Protein AF-A0A9D7XA52-F1 (afdb_monomer_lite)

Structure (mmCIF, N/CA/C/O backbone):
data_AF-A0A9D7XA52-F1
#
_entry.id   AF-A0A9D7XA52-F1
#
loop_
_atom_site.group_PDB
_atom_site.id
_atom_site.type_symbol
_atom_site.label_atom_id
_atom_site.label_alt_id
_atom_site.label_comp_id
_atom_site.label_asym_id
_atom_site.label_entity_id
_atom_site.label_seq_id
_atom_site.pdbx_PDB_ins_code
_atom_site.Cartn_x
_atom_site.Cartn_y
_atom_site.Cartn_z
_atom_site.occupancy
_atom_site.B_iso_or_equiv
_atom_site.auth_seq_id
_atom_site.auth_comp_id
_atom_site.auth_asym_id
_atom_site.auth_atom_id
_atom_site.pdbx_PDB_model_num
ATOM 1 N N . MET A 1 1 ? 15.671 40.591 -1.779 1.00 26.11 1 MET A N 1
ATOM 2 C CA . MET A 1 1 ? 15.154 41.211 -3.025 1.00 26.11 1 MET A CA 1
ATOM 3 C C . MET A 1 1 ? 13.931 40.435 -3.509 1.00 26.11 1 MET A C 1
ATOM 5 O O . MET A 1 1 ? 14.101 39.263 -3.832 1.00 26.11 1 MET A O 1
ATOM 9 N N . PRO A 1 2 ? 12.725 41.029 -3.559 1.00 27.45 2 PRO A N 1
ATOM 10 C CA . PRO A 1 2 ? 11.525 40.347 -4.055 1.00 27.45 2 PRO A CA 1
ATOM 11 C C . PRO A 1 2 ? 11.566 40.159 -5.582 1.00 27.45 2 PRO A C 1
ATOM 13 O O . PRO A 1 2 ? 12.043 41.037 -6.304 1.00 27.45 2 PRO A O 1
ATOM 16 N N . LYS A 1 3 ? 11.061 39.024 -6.086 1.00 32.44 3 LYS A N 1
ATOM 17 C CA . LYS A 1 3 ? 10.898 38.781 -7.534 1.00 32.44 3 LYS A CA 1
ATOM 18 C C . LYS A 1 3 ? 9.648 39.505 -8.082 1.00 32.44 3 LYS A C 1
ATOM 20 O O . LYS A 1 3 ? 8.757 39.823 -7.300 1.00 32.44 3 LYS A O 1
ATOM 25 N N . PRO A 1 4 ? 9.582 39.802 -9.397 1.00 31.39 4 PRO A N 1
ATOM 26 C CA . PRO A 1 4 ? 8.579 40.712 -9.958 1.00 31.39 4 PRO A CA 1
ATOM 27 C C . PRO A 1 4 ? 7.153 40.154 -9.864 1.00 31.39 4 PRO A C 1
ATOM 29 O O . PRO A 1 4 ? 6.953 38.961 -10.090 1.00 31.39 4 PRO A O 1
ATOM 32 N N . ASP A 1 5 ? 6.180 41.034 -9.610 1.00 49.44 5 ASP A N 1
ATOM 33 C CA . ASP A 1 5 ? 4.750 40.702 -9.522 1.00 49.44 5 ASP A CA 1
ATOM 34 C C . ASP A 1 5 ? 4.252 39.929 -10.760 1.00 49.44 5 ASP A C 1
ATOM 36 O O . ASP A 1 5 ? 4.772 40.100 -11.867 1.00 49.44 5 ASP A O 1
ATOM 40 N N . ARG A 1 6 ? 3.238 39.076 -10.594 1.00 44.25 6 ARG A N 1
ATOM 41 C CA . ARG A 1 6 ? 2.605 38.331 -11.686 1.00 44.25 6 ARG A CA 1
ATOM 42 C C . ARG A 1 6 ? 1.789 39.236 -12.600 1.00 44.25 6 ARG A C 1
ATOM 44 O O . ARG A 1 6 ? 1.871 39.014 -13.805 1.00 44.25 6 ARG A O 1
ATOM 51 N N . SER A 1 7 ? 1.100 40.264 -12.085 1.00 58.50 7 SER A N 1
ATOM 52 C CA . SER A 1 7 ? 0.461 41.266 -12.957 1.00 58.50 7 SER A CA 1
ATOM 53 C C . SER A 1 7 ? 1.533 41.989 -13.764 1.00 58.50 7 SER A C 1
ATOM 55 O O . SER A 1 7 ? 1.499 41.967 -14.985 1.00 58.50 7 SER A O 1
ATOM 57 N N . LEU A 1 8 ? 2.598 42.468 -13.117 1.00 62.97 8 LEU A N 1
ATOM 58 C CA . LEU A 1 8 ? 3.740 43.086 -13.789 1.00 62.97 8 LEU A CA 1
ATOM 59 C C . LEU A 1 8 ? 4.457 42.144 -14.771 1.00 62.97 8 LEU A C 1
ATOM 61 O O . LEU A 1 8 ? 4.985 42.599 -15.782 1.00 62.97 8 LEU A O 1
ATOM 65 N N . THR A 1 9 ? 4.503 40.840 -14.505 1.00 72.19 9 THR A N 1
ATOM 66 C CA . THR A 1 9 ? 5.118 39.837 -15.389 1.00 72.19 9 THR A CA 1
ATOM 67 C C . THR A 1 9 ? 4.232 39.526 -16.590 1.00 72.19 9 THR A C 1
ATOM 69 O O . THR A 1 9 ? 4.753 39.398 -17.697 1.00 72.19 9 THR A O 1
ATOM 72 N N . GLU A 1 10 ? 2.913 39.479 -16.410 1.00 78.50 10 GLU A N 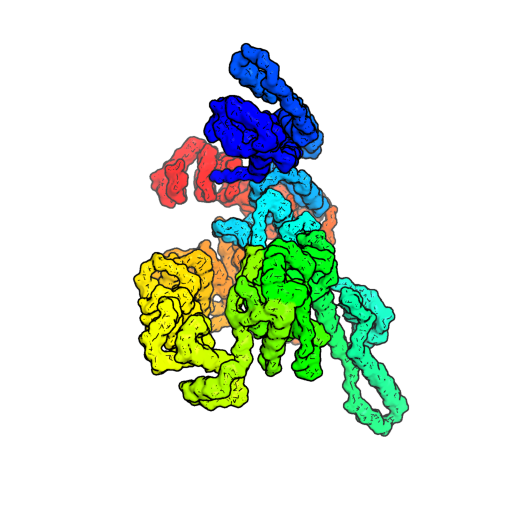1
ATOM 73 C CA . GLU A 1 10 ? 1.957 39.320 -17.503 1.00 78.50 10 GLU A CA 1
ATOM 74 C C . GLU A 1 10 ? 1.840 40.618 -18.318 1.00 78.50 10 GLU A C 1
ATOM 76 O O . GLU A 1 10 ? 1.944 40.564 -19.535 1.00 78.50 10 GLU A O 1
ATOM 81 N N . LEU A 1 11 ? 1.812 41.799 -17.693 1.00 74.50 11 LEU A N 1
ATOM 82 C CA . LEU A 1 11 ? 1.965 43.101 -18.353 1.00 74.50 11 LEU A CA 1
ATOM 83 C C . LEU A 1 11 ? 3.280 43.158 -19.137 1.00 74.50 11 LEU A C 1
ATOM 85 O O . LEU A 1 11 ? 3.259 43.452 -20.325 1.00 74.50 11 LEU A O 1
ATOM 89 N N . LYS A 1 12 ? 4.426 42.786 -18.545 1.00 80.56 12 LYS A N 1
ATOM 90 C CA . LYS A 1 12 ? 5.706 42.652 -19.272 1.00 80.56 12 LYS A CA 1
ATOM 91 C C . LYS A 1 12 ? 5.601 41.674 -20.440 1.00 80.56 12 LYS A C 1
ATOM 93 O O . LYS A 1 12 ? 6.241 41.908 -21.458 1.00 80.56 12 LYS A O 1
ATOM 98 N N . ARG A 1 13 ? 4.858 40.573 -20.312 1.00 85.38 13 ARG A N 1
ATOM 99 C CA . ARG A 1 13 ? 4.687 39.559 -21.363 1.00 85.38 13 ARG A CA 1
ATOM 100 C C . ARG A 1 13 ? 3.809 40.079 -22.500 1.00 85.38 13 ARG A C 1
ATOM 102 O O . ARG A 1 13 ? 4.235 40.003 -23.645 1.00 85.38 13 ARG A O 1
ATOM 109 N N . GLN A 1 14 ? 2.651 40.654 -22.199 1.00 90.12 14 GLN A N 1
ATOM 110 C CA . GLN A 1 14 ? 1.733 41.229 -23.181 1.00 90.12 14 GLN A CA 1
ATOM 111 C C . GLN A 1 14 ? 2.342 42.477 -23.843 1.00 90.12 14 GLN A C 1
ATOM 113 O O . GLN A 1 14 ? 2.299 42.611 -25.062 1.00 90.12 14 GLN A O 1
ATOM 118 N N . VAL A 1 15 ? 3.046 43.326 -23.084 1.00 87.88 15 VAL A N 1
ATOM 119 C CA . VAL A 1 15 ? 3.852 44.427 -23.636 1.00 87.88 15 VAL A CA 1
ATOM 120 C C . VAL A 1 15 ? 4.977 43.884 -24.512 1.00 87.88 15 VAL A C 1
ATOM 122 O O . VAL A 1 15 ? 5.140 44.385 -25.613 1.00 87.88 15 VAL A O 1
ATOM 125 N N . ARG A 1 16 ? 5.714 42.833 -24.120 1.00 84.62 16 ARG A N 1
ATOM 126 C CA . ARG A 1 16 ? 6.704 42.187 -25.011 1.00 84.62 16 ARG A CA 1
ATOM 127 C C . ARG A 1 16 ? 6.071 41.627 -26.287 1.00 84.62 16 ARG A C 1
ATOM 129 O O . ARG A 1 16 ? 6.704 41.714 -27.330 1.00 84.62 16 ARG A O 1
ATOM 136 N N . LEU A 1 17 ? 4.852 41.086 -26.224 1.00 82.56 17 LEU A N 1
ATOM 137 C CA . LEU A 1 17 ? 4.119 40.605 -27.401 1.00 82.56 17 LEU A CA 1
ATOM 138 C C . LEU A 1 17 ? 3.721 41.752 -28.348 1.00 82.56 17 LEU A C 1
ATOM 140 O O . LEU A 1 17 ? 3.730 41.547 -29.558 1.00 82.56 17 LEU A O 1
ATOM 144 N N . LEU A 1 18 ? 3.453 42.960 -27.836 1.00 88.44 18 LEU A N 1
ATOM 145 C CA . LEU A 1 18 ? 3.245 44.154 -28.671 1.00 88.44 18 LEU A CA 1
ATOM 146 C C . LEU A 1 18 ? 4.554 44.782 -29.164 1.00 88.44 18 LEU A C 1
ATOM 148 O O . LEU A 1 18 ? 4.675 45.062 -30.350 1.00 88.44 18 LEU A O 1
ATOM 152 N N . LEU A 1 19 ? 5.567 44.920 -28.303 1.00 83.94 19 LEU A N 1
ATOM 153 C CA . LEU A 1 19 ? 6.908 45.392 -28.682 1.00 83.94 19 LEU A CA 1
ATOM 154 C C . LEU A 1 19 ? 7.590 44.443 -29.687 1.00 83.94 19 LEU A C 1
ATOM 156 O O . LEU A 1 19 ? 8.478 44.858 -30.424 1.00 83.94 19 LEU A O 1
ATOM 160 N N . ALA A 1 20 ? 7.162 43.181 -29.786 1.00 80.00 20 ALA A N 1
ATOM 161 C CA . ALA A 1 20 ? 7.585 42.287 -30.862 1.00 80.00 20 ALA A CA 1
ATOM 162 C C . ALA A 1 20 ? 7.122 42.769 -32.257 1.00 80.00 20 ALA A C 1
ATOM 164 O O . ALA A 1 20 ? 7.746 42.411 -33.256 1.00 80.00 20 ALA A O 1
ATOM 165 N N . LEU A 1 21 ? 6.085 43.608 -32.344 1.00 82.19 21 LEU A N 1
ATOM 166 C CA . LEU A 1 21 ? 5.638 44.260 -33.580 1.00 82.19 21 LEU A CA 1
ATOM 167 C C . LEU A 1 21 ? 6.298 45.631 -33.819 1.00 82.19 21 LEU A C 1
ATOM 169 O O . LEU A 1 21 ? 6.070 46.249 -34.867 1.00 82.19 21 LEU A O 1
ATOM 173 N N . ASP A 1 22 ? 7.136 46.103 -32.892 1.00 76.25 22 ASP A N 1
ATOM 174 C CA . ASP A 1 22 ? 7.973 47.282 -33.099 1.00 76.25 22 ASP A CA 1
ATOM 175 C C . ASP A 1 22 ? 9.203 46.891 -33.931 1.00 76.25 22 ASP A C 1
ATOM 177 O O . ASP A 1 22 ? 9.988 46.002 -33.595 1.00 76.25 22 ASP A O 1
ATOM 181 N N . GLY A 1 23 ? 9.332 47.543 -35.083 1.00 75.25 23 GLY A N 1
ATOM 182 C CA . GLY A 1 23 ? 10.270 47.202 -36.147 1.00 75.25 23 GLY A CA 1
ATOM 183 C C . GLY A 1 23 ? 9.834 47.841 -37.464 1.00 75.25 23 GLY A C 1
ATOM 184 O O . GLY A 1 23 ? 8.711 48.343 -37.579 1.00 75.25 23 GLY A O 1
ATOM 185 N N . ARG A 1 24 ? 10.712 47.834 -38.469 1.00 78.06 24 ARG A N 1
ATOM 186 C CA . ARG A 1 24 ? 10.325 48.211 -39.833 1.00 78.06 24 ARG A CA 1
ATOM 187 C C . ARG A 1 24 ? 9.655 47.017 -40.499 1.00 78.06 24 ARG A C 1
ATOM 189 O O . ARG A 1 24 ? 10.110 45.885 -40.359 1.00 78.06 24 ARG A O 1
ATOM 196 N N . VAL A 1 25 ? 8.553 47.276 -41.186 1.00 80.19 25 VAL A N 1
ATOM 197 C CA . VAL A 1 25 ? 7.706 46.251 -41.794 1.00 80.19 25 VAL A CA 1
ATOM 198 C C . VAL A 1 25 ? 8.003 46.232 -43.284 1.00 80.19 25 VAL A C 1
ATOM 200 O O . VAL A 1 25 ? 7.754 47.217 -43.973 1.00 80.19 25 VAL A O 1
ATOM 203 N N . LEU A 1 26 ? 8.553 45.124 -43.772 1.00 77.50 26 LEU A N 1
ATOM 204 C CA . LEU A 1 26 ? 8.819 44.906 -45.188 1.00 77.50 26 LEU A CA 1
ATOM 205 C C . LEU A 1 26 ? 7.741 43.978 -45.755 1.00 77.50 26 LEU A C 1
ATOM 207 O O . LEU A 1 26 ? 7.613 42.829 -45.332 1.00 77.50 26 LEU A O 1
ATOM 211 N N . ARG A 1 27 ? 6.955 44.477 -46.712 1.00 76.25 27 ARG A N 1
ATOM 212 C CA . ARG A 1 27 ? 5.977 43.685 -47.470 1.00 76.25 27 ARG A CA 1
ATOM 213 C C . ARG A 1 27 ? 6.687 43.159 -48.720 1.00 76.25 27 ARG A C 1
ATOM 215 O O . ARG A 1 27 ? 6.966 43.931 -49.629 1.00 76.25 27 ARG A O 1
ATOM 222 N N . LEU A 1 28 ? 7.036 41.874 -48.718 1.00 80.25 28 LEU A N 1
ATOM 223 C CA . LEU A 1 28 ? 7.679 41.175 -49.837 1.00 80.25 28 LEU A CA 1
ATOM 224 C C . LEU A 1 28 ? 6.620 40.346 -50.583 1.00 80.25 28 LEU A C 1
ATOM 226 O O . LEU A 1 28 ? 5.570 40.039 -50.012 1.00 80.25 28 LEU A O 1
ATOM 230 N N . ALA A 1 29 ? 6.894 39.918 -51.819 1.00 68.88 29 ALA A N 1
ATOM 231 C CA . ALA A 1 29 ? 5.959 39.065 -52.568 1.00 68.88 29 ALA A CA 1
ATOM 232 C C . ALA A 1 29 ? 5.623 37.753 -51.821 1.00 68.88 29 ALA A C 1
ATOM 234 O O . ALA A 1 29 ? 4.472 37.325 -51.802 1.00 68.88 29 ALA A O 1
ATOM 235 N N . GLY A 1 30 ? 6.606 37.171 -51.123 1.00 71.44 30 GLY A N 1
ATOM 236 C CA . GLY A 1 30 ? 6.439 35.979 -50.280 1.00 71.44 30 GLY A CA 1
ATOM 237 C C . GLY A 1 30 ? 5.877 36.216 -48.866 1.00 71.44 30 GLY A C 1
ATOM 238 O O . GLY A 1 30 ? 5.930 35.298 -48.050 1.00 71.44 30 GLY A O 1
ATOM 239 N N . GLY A 1 31 ? 5.396 37.421 -48.530 1.00 81.81 31 GLY A N 1
ATOM 240 C CA . GLY A 1 31 ? 4.757 37.725 -47.240 1.00 81.81 31 GLY A CA 1
ATOM 241 C C . GLY A 1 31 ? 5.306 38.958 -46.511 1.00 81.81 31 GLY A C 1
ATOM 242 O O . GLY A 1 31 ? 6.202 39.655 -46.988 1.00 81.81 31 GLY A O 1
ATOM 243 N N . ILE A 1 32 ? 4.755 39.239 -45.325 1.00 86.25 32 ILE A N 1
ATOM 244 C CA . ILE A 1 32 ? 5.145 40.389 -44.493 1.00 86.25 32 ILE A CA 1
ATOM 245 C C . ILE A 1 32 ? 6.229 39.978 -43.493 1.00 86.25 32 ILE A C 1
ATOM 247 O O . ILE A 1 32 ? 6.090 38.983 -42.785 1.00 86.25 32 ILE A O 1
ATOM 251 N N . TRP A 1 33 ? 7.286 40.781 -43.394 1.00 86.88 33 TRP A N 1
ATOM 252 C CA . TRP A 1 33 ? 8.421 40.567 -42.500 1.00 86.88 33 TRP A CA 1
ATOM 253 C C . TRP A 1 33 ? 8.610 41.755 -41.558 1.00 86.88 33 TRP A C 1
ATOM 255 O O . TRP A 1 33 ? 8.544 42.912 -41.972 1.00 86.88 33 TRP A O 1
ATOM 265 N N . LEU A 1 34 ? 8.885 41.466 -40.289 1.00 85.19 34 LEU A N 1
ATOM 266 C CA . LEU A 1 34 ? 9.347 42.442 -39.307 1.00 85.19 34 LEU A CA 1
ATOM 267 C C . LEU A 1 34 ? 10.873 42.422 -39.254 1.00 85.19 34 LEU A C 1
ATOM 269 O O . LEU A 1 34 ? 11.476 41.367 -39.050 1.00 85.19 34 LEU A O 1
ATOM 273 N N . VAL A 1 35 ? 11.483 43.596 -39.405 1.00 80.44 35 VAL A N 1
ATOM 274 C CA . VAL A 1 35 ? 12.926 43.815 -39.287 1.00 80.44 35 VAL A CA 1
ATOM 275 C C . VAL A 1 35 ? 13.198 44.725 -38.093 1.00 80.44 35 VAL A C 1
ATOM 277 O O . VAL A 1 35 ? 12.825 45.903 -38.094 1.00 80.44 35 VAL A O 1
ATOM 280 N N . ARG A 1 36 ? 13.868 44.192 -37.067 1.00 79.94 36 ARG A N 1
ATOM 281 C CA . ARG A 1 36 ? 14.336 44.959 -35.901 1.00 79.94 36 ARG A CA 1
ATOM 282 C C . ARG A 1 36 ? 15.839 45.220 -36.001 1.00 79.94 36 ARG A C 1
ATOM 284 O O . ARG A 1 36 ? 16.589 44.345 -36.426 1.00 79.94 36 ARG A O 1
ATOM 291 N N . ALA A 1 37 ? 16.252 46.421 -35.591 1.00 59.56 37 ALA A N 1
ATOM 292 C CA . ALA A 1 37 ? 17.647 46.873 -35.472 1.00 59.56 37 ALA A CA 1
ATOM 293 C C . ALA A 1 37 ? 18.539 46.784 -36.735 1.00 59.56 37 ALA A C 1
ATOM 295 O O . ALA A 1 37 ? 19.739 46.985 -36.635 1.00 59.56 37 ALA A O 1
ATOM 296 N N . GLY A 1 38 ? 17.984 46.551 -37.928 1.00 59.19 38 GLY A N 1
ATOM 297 C CA . GLY A 1 38 ? 18.766 46.508 -39.167 1.00 59.19 38 GLY A CA 1
ATOM 298 C C . GLY A 1 38 ? 18.869 47.857 -39.879 1.00 59.19 38 GLY A C 1
ATOM 299 O O . GLY A 1 38 ? 17.847 48.499 -40.137 1.00 59.19 38 GLY A O 1
ATOM 300 N N . ARG A 1 39 ? 20.080 48.245 -40.296 1.00 68.00 39 ARG A N 1
ATOM 301 C CA . ARG A 1 39 ? 20.244 49.089 -41.495 1.00 68.00 39 ARG A CA 1
ATOM 302 C C . ARG A 1 39 ? 20.346 48.177 -42.717 1.00 68.00 39 ARG A C 1
ATOM 304 O O . ARG A 1 39 ? 20.724 47.014 -42.596 1.00 68.00 39 ARG A O 1
ATOM 311 N N . VAL A 1 40 ? 20.009 48.694 -43.893 1.00 67.62 40 VAL A N 1
ATOM 312 C CA . VAL A 1 40 ? 20.220 47.960 -45.144 1.00 67.62 40 VAL A CA 1
ATOM 313 C C . VAL A 1 40 ? 21.714 47.990 -45.460 1.00 67.62 40 VAL A C 1
ATOM 315 O O . VAL A 1 40 ? 22.269 49.068 -45.663 1.00 67.62 40 VAL A O 1
ATOM 318 N N . ALA A 1 41 ? 22.361 46.825 -45.419 1.00 74.56 41 ALA A N 1
ATOM 319 C CA . ALA A 1 41 ? 23.795 46.681 -45.675 1.00 74.56 41 ALA A CA 1
ATOM 320 C C . ALA A 1 41 ? 24.074 46.464 -47.168 1.00 74.56 41 ALA A C 1
ATOM 322 O O . ALA A 1 41 ? 25.057 46.984 -47.687 1.00 74.56 41 ALA A O 1
ATOM 323 N N . ASP A 1 42 ? 23.168 45.765 -47.857 1.00 76.19 42 ASP A N 1
ATOM 324 C CA . ASP A 1 42 ? 23.172 45.605 -49.308 1.00 76.19 42 ASP A CA 1
ATOM 325 C C . ASP A 1 42 ? 21.780 45.950 -49.875 1.00 76.19 42 ASP A C 1
ATOM 327 O O . ASP A 1 42 ? 20.881 45.100 -49.905 1.00 76.19 42 ASP A O 1
ATOM 331 N N . PRO A 1 43 ? 21.562 47.207 -50.308 1.00 67.94 43 PRO A N 1
ATOM 332 C CA . PRO A 1 43 ? 20.283 47.627 -50.867 1.00 67.94 43 PRO A CA 1
ATOM 333 C C . PRO A 1 43 ? 20.006 47.034 -52.251 1.00 67.94 43 PRO A C 1
ATOM 335 O O . PRO A 1 43 ? 18.842 46.954 -52.633 1.00 67.94 43 PRO A O 1
ATOM 338 N N . ILE A 1 44 ? 21.029 46.589 -52.987 1.00 70.88 44 ILE A N 1
ATOM 339 C CA . ILE A 1 44 ? 20.860 46.016 -54.328 1.00 70.88 44 ILE A CA 1
ATOM 340 C C . ILE A 1 44 ? 20.332 44.585 -54.201 1.00 70.88 44 ILE A C 1
ATOM 342 O O . ILE A 1 44 ? 19.311 44.246 -54.804 1.00 70.88 44 ILE A O 1
ATOM 346 N N . THR A 1 45 ? 20.950 43.766 -53.347 1.00 73.75 45 THR A N 1
ATOM 347 C CA . THR A 1 45 ? 20.457 42.406 -53.086 1.00 73.75 45 THR A CA 1
ATOM 348 C C . THR A 1 45 ? 19.119 42.436 -52.336 1.00 73.75 45 THR A C 1
ATOM 350 O O . THR A 1 45 ? 18.244 41.620 -52.630 1.00 73.75 45 THR A O 1
ATOM 353 N N . LEU A 1 46 ? 18.871 43.427 -51.464 1.00 76.88 46 LEU A N 1
ATOM 354 C CA . LEU A 1 46 ? 17.543 43.609 -50.862 1.00 76.88 46 LEU A CA 1
ATOM 355 C C . LEU A 1 46 ? 16.463 43.917 -51.916 1.00 76.88 46 LEU A C 1
ATOM 357 O O . LEU A 1 46 ? 15.384 43.331 -51.853 1.00 76.88 46 LEU A O 1
ATOM 361 N N . GLN A 1 47 ? 16.747 44.776 -52.902 1.00 75.06 47 GLN A N 1
ATOM 362 C CA . GLN A 1 47 ? 15.827 45.080 -54.009 1.00 75.06 47 GLN A CA 1
ATOM 363 C C . GLN A 1 47 ? 15.478 43.817 -54.822 1.00 75.06 47 GLN A C 1
ATOM 365 O O . GLN A 1 47 ? 14.310 43.586 -55.149 1.00 75.06 47 GLN A O 1
ATOM 370 N N . ALA A 1 48 ? 16.472 42.965 -55.096 1.00 73.06 48 ALA A N 1
ATOM 371 C CA . ALA A 1 48 ? 16.271 41.684 -55.775 1.00 73.06 48 ALA A CA 1
ATOM 372 C C . ALA A 1 48 ? 15.438 40.694 -54.934 1.00 73.06 48 ALA A C 1
ATOM 374 O O . ALA A 1 48 ? 14.580 39.995 -55.468 1.00 73.06 48 ALA A O 1
ATOM 375 N N . LEU A 1 49 ? 15.621 40.660 -53.609 1.00 73.25 49 LEU A N 1
ATOM 376 C CA . LEU A 1 49 ? 14.796 39.828 -52.726 1.00 73.25 49 LEU A CA 1
ATOM 377 C C . LEU A 1 49 ? 13.359 40.343 -52.578 1.00 73.25 49 LEU A C 1
ATOM 379 O O . LEU A 1 49 ? 12.448 39.530 -52.471 1.00 73.25 49 LEU A O 1
ATOM 383 N N . ILE A 1 50 ? 13.121 41.658 -52.606 1.00 70.12 50 ILE A N 1
ATOM 384 C CA . ILE A 1 50 ? 11.762 42.229 -52.537 1.00 70.12 50 ILE A CA 1
ATOM 385 C C . ILE A 1 50 ? 10.877 41.730 -53.691 1.00 70.12 50 ILE A C 1
ATOM 387 O O . ILE A 1 50 ? 9.684 41.493 -53.490 1.00 70.12 50 ILE A O 1
ATOM 391 N N . THR A 1 51 ? 11.469 41.519 -54.868 1.00 68.44 51 THR A N 1
ATOM 392 C CA . THR A 1 51 ? 10.781 41.025 -56.073 1.00 68.44 51 THR A CA 1
ATOM 393 C C . THR A 1 51 ? 10.730 39.495 -56.187 1.00 68.44 51 THR A C 1
ATOM 395 O O . THR A 1 51 ? 10.010 38.976 -57.039 1.00 68.44 51 THR A O 1
ATOM 398 N N . ALA A 1 52 ? 11.427 38.749 -55.323 1.00 68.56 52 ALA A N 1
ATOM 399 C CA . ALA A 1 52 ? 11.434 37.289 -55.364 1.00 68.56 52 ALA A CA 1
ATOM 400 C C . ALA A 1 52 ? 10.138 36.689 -54.765 1.00 68.56 52 ALA A C 1
ATOM 402 O O . ALA A 1 52 ? 9.736 37.072 -53.661 1.00 68.56 52 ALA A O 1
ATOM 403 N N . PRO A 1 53 ? 9.498 35.696 -55.423 1.00 67.94 53 PRO A N 1
ATOM 404 C CA . PRO A 1 53 ? 8.217 35.131 -54.975 1.00 67.94 53 PRO A CA 1
ATOM 405 C C . PRO A 1 53 ? 8.314 34.391 -53.631 1.00 67.94 53 PRO A C 1
ATOM 407 O O . PRO A 1 53 ? 7.331 34.295 -52.901 1.00 67.94 53 PRO A O 1
ATOM 410 N N . THR A 1 54 ? 9.502 33.900 -53.273 1.00 69.88 54 THR A N 1
ATOM 411 C CA . THR A 1 54 ? 9.792 33.272 -51.979 1.00 69.88 54 THR A CA 1
ATOM 412 C C . THR A 1 54 ? 11.145 33.745 -51.467 1.00 69.88 54 THR A C 1
ATOM 414 O O . THR A 1 54 ? 12.159 33.554 -52.138 1.00 69.88 54 THR A O 1
ATOM 417 N N . VAL A 1 55 ? 11.181 34.316 -50.261 1.00 76.06 55 VAL A N 1
ATOM 418 C CA . VAL A 1 55 ? 12.407 34.839 -49.640 1.00 76.06 55 VAL A CA 1
ATOM 419 C C . VAL A 1 55 ? 12.759 34.009 -48.412 1.00 76.06 55 VAL A C 1
ATOM 421 O O . VAL A 1 55 ? 12.026 33.990 -47.424 1.00 76.06 55 VAL A O 1
ATOM 424 N N . ALA A 1 56 ? 13.907 33.334 -48.453 1.00 77.31 56 ALA A N 1
ATOM 425 C CA . ALA A 1 56 ? 14.437 32.628 -47.294 1.00 77.31 56 ALA A CA 1
ATOM 426 C C . ALA A 1 56 ? 14.952 33.624 -46.239 1.00 77.31 56 ALA A C 1
ATOM 428 O O . ALA A 1 56 ? 15.672 34.570 -46.565 1.00 77.31 56 ALA A O 1
ATOM 429 N N . ARG A 1 57 ? 14.660 33.364 -44.955 1.00 81.31 57 ARG A N 1
ATOM 430 C CA . ARG A 1 57 ? 15.061 34.210 -43.808 1.00 81.31 57 ARG A CA 1
ATOM 431 C C . ARG A 1 57 ? 16.547 34.592 -43.826 1.00 81.31 57 ARG A C 1
ATOM 433 O O . ARG A 1 57 ? 16.893 35.727 -43.511 1.00 81.31 57 ARG A O 1
ATOM 440 N N . ASN A 1 58 ? 17.412 33.653 -44.211 1.00 81.12 58 ASN A N 1
ATOM 441 C CA . ASN A 1 58 ? 18.862 33.853 -44.241 1.00 81.12 58 ASN A CA 1
ATOM 442 C C . ASN A 1 58 ? 19.304 34.796 -45.371 1.00 81.12 58 ASN A C 1
ATOM 444 O O . ASN A 1 58 ? 20.218 35.586 -45.161 1.00 81.12 58 ASN A O 1
ATOM 448 N N . ALA A 1 59 ? 18.631 34.767 -46.527 1.00 82.88 59 ALA A N 1
ATOM 449 C CA . ALA A 1 59 ? 18.910 35.686 -47.630 1.00 82.88 59 ALA A CA 1
ATOM 450 C C . ALA A 1 59 ? 18.512 37.123 -47.256 1.00 82.88 59 ALA A C 1
ATOM 452 O O . ALA A 1 59 ? 19.306 38.047 -47.420 1.00 82.88 59 ALA A O 1
ATOM 453 N N . LEU A 1 60 ? 17.329 37.300 -46.651 1.00 82.38 60 LEU A N 1
ATOM 454 C CA . LEU A 1 60 ? 16.889 38.607 -46.153 1.00 82.38 60 LEU A CA 1
ATOM 455 C C . LEU A 1 60 ? 17.847 39.154 -45.084 1.00 82.38 60 LEU A C 1
ATOM 457 O O . LEU A 1 60 ? 18.214 40.326 -45.133 1.00 82.38 60 LEU A O 1
ATOM 461 N N . LYS A 1 61 ? 18.305 38.300 -44.156 1.00 82.69 61 LYS A N 1
ATOM 462 C CA . LYS A 1 61 ? 19.276 38.693 -43.126 1.00 82.69 61 LYS A CA 1
ATOM 463 C C . LYS A 1 61 ? 20.635 39.092 -43.719 1.00 82.69 61 LYS A C 1
ATOM 465 O O . LYS A 1 61 ? 21.244 40.023 -43.208 1.00 82.69 61 LYS A O 1
ATOM 470 N N . ALA A 1 62 ? 21.091 38.443 -44.792 1.00 85.12 62 ALA A N 1
ATOM 471 C CA . ALA A 1 62 ? 22.359 38.774 -45.451 1.00 85.12 62 ALA A CA 1
ATOM 472 C C . ALA A 1 62 ? 22.374 40.169 -46.111 1.00 85.12 62 ALA A C 1
ATOM 474 O O . ALA A 1 62 ? 23.443 40.746 -46.278 1.00 85.12 62 ALA A O 1
ATOM 475 N N . CYS A 1 63 ? 21.208 40.733 -46.445 1.00 81.25 63 CYS A N 1
ATOM 476 C CA . CYS A 1 63 ? 21.093 42.066 -47.059 1.00 81.25 63 CYS A CA 1
ATOM 477 C C . CYS A 1 63 ? 21.027 43.216 -46.035 1.00 81.25 63 CYS A C 1
ATOM 479 O O . CYS A 1 63 ? 20.950 44.396 -46.388 1.00 81.25 63 CYS A O 1
ATOM 481 N N . LEU A 1 64 ? 21.014 42.880 -44.748 1.00 85.25 64 LEU A N 1
ATOM 482 C CA . LEU A 1 64 ? 20.868 43.802 -43.630 1.00 85.25 64 LEU A CA 1
ATOM 483 C C . LEU A 1 64 ? 22.129 43.750 -42.761 1.00 85.25 64 LEU A C 1
ATOM 485 O O . LEU A 1 64 ? 22.970 42.865 -42.915 1.00 85.25 64 LEU A O 1
ATOM 489 N N . THR A 1 65 ? 22.291 44.706 -41.848 1.00 75.19 65 THR A N 1
ATOM 490 C CA . THR A 1 65 ? 23.424 44.680 -40.914 1.00 75.19 65 THR A CA 1
ATOM 491 C C . THR A 1 65 ? 23.413 43.398 -40.059 1.00 75.19 65 THR A C 1
ATOM 493 O O . THR A 1 65 ? 22.339 42.850 -39.805 1.00 75.19 65 THR A O 1
ATOM 496 N N . PRO A 1 66 ? 24.573 42.868 -39.615 1.00 76.00 66 PRO A N 1
ATOM 497 C CA . PRO A 1 66 ? 24.650 41.532 -38.996 1.00 76.00 66 PRO A CA 1
ATOM 498 C C . PRO A 1 66 ? 23.798 41.335 -37.727 1.00 76.00 66 PRO A C 1
ATOM 500 O O . PRO A 1 66 ? 23.430 40.206 -37.381 1.00 76.00 66 PRO A O 1
ATOM 503 N N . ASP A 1 67 ? 23.478 42.438 -37.050 1.00 74.44 67 ASP A N 1
ATOM 504 C CA . ASP A 1 67 ? 22.611 42.557 -35.878 1.00 74.44 67 ASP A CA 1
ATOM 505 C C . ASP A 1 67 ? 21.104 42.520 -36.201 1.00 74.44 67 ASP A C 1
ATOM 507 O O . ASP A 1 67 ? 20.290 42.281 -35.306 1.00 74.44 67 ASP A O 1
ATOM 511 N N . ALA A 1 68 ? 20.719 42.688 -37.469 1.00 77.94 68 ALA A N 1
ATOM 512 C CA . ALA A 1 68 ? 19.330 42.728 -37.903 1.00 77.94 68 ALA A CA 1
ATOM 513 C C . ALA A 1 68 ? 18.583 41.418 -37.604 1.00 77.94 68 ALA A C 1
ATOM 515 O O . ALA A 1 68 ? 18.961 40.324 -38.042 1.00 77.94 68 ALA A O 1
ATOM 516 N N . GLN A 1 69 ? 17.453 41.532 -36.910 1.00 78.19 69 GLN A N 1
ATOM 517 C CA . GLN A 1 69 ? 16.555 40.410 -36.645 1.00 78.19 69 GLN A CA 1
ATOM 518 C C . GLN A 1 69 ? 15.362 40.474 -37.596 1.00 78.19 69 GLN A C 1
ATOM 520 O O . GLN A 1 69 ? 14.573 41.415 -37.542 1.00 78.19 69 GLN A O 1
ATOM 525 N N . CYS A 1 70 ? 15.238 39.463 -38.458 1.00 83.19 70 CYS A N 1
ATOM 526 C CA . CYS A 1 70 ? 14.120 39.304 -39.389 1.00 83.19 70 CYS A CA 1
ATOM 527 C C . CYS A 1 70 ? 13.190 38.190 -38.913 1.00 83.19 70 CYS A C 1
ATOM 529 O O . CYS A 1 70 ? 13.656 37.070 -38.678 1.00 83.19 70 CYS A O 1
ATOM 531 N N . GLU A 1 71 ? 11.893 38.467 -38.809 1.00 84.19 71 GLU A N 1
ATOM 532 C CA . GLU A 1 71 ? 10.865 37.501 -38.401 1.00 84.19 71 GLU A CA 1
ATOM 533 C C . GLU A 1 71 ? 9.652 37.593 -39.343 1.00 84.19 71 GLU A C 1
ATOM 535 O O . GLU A 1 71 ? 9.181 38.703 -39.605 1.00 84.19 71 GLU A O 1
ATOM 540 N N . PRO A 1 72 ? 9.138 36.469 -39.881 1.00 87.06 72 PRO A N 1
ATOM 541 C CA . PRO A 1 72 ? 7.942 36.494 -40.713 1.00 87.06 72 PRO A CA 1
ATOM 542 C C . PRO A 1 72 ? 6.715 36.777 -39.838 1.00 87.06 72 PRO A C 1
ATOM 544 O O . PRO A 1 72 ? 6.467 36.104 -38.830 1.00 87.06 72 PRO A O 1
ATOM 547 N N . LEU A 1 73 ? 5.931 37.784 -40.214 1.00 87.25 73 LEU A N 1
ATOM 548 C CA . LEU A 1 73 ? 4.695 38.126 -39.524 1.00 87.25 73 LEU A CA 1
ATOM 549 C C . LEU A 1 73 ? 3.586 37.162 -39.966 1.00 87.25 73 LEU A C 1
ATOM 551 O O . LEU A 1 73 ? 3.384 36.931 -41.155 1.00 87.25 73 LEU A O 1
ATOM 555 N N . SER A 1 74 ? 2.867 36.589 -39.001 1.00 87.50 74 SER A N 1
ATOM 556 C CA . SER A 1 74 ? 1.840 35.574 -39.242 1.00 87.50 74 SER A CA 1
ATOM 557 C C . SER A 1 74 ? 0.496 36.001 -38.654 1.00 87.50 74 SER A C 1
ATOM 559 O O . SER A 1 74 ? 0.425 36.853 -37.762 1.00 87.50 74 SER A O 1
ATOM 561 N N . ARG A 1 75 ? -0.587 35.350 -39.094 1.00 84.19 75 ARG A N 1
ATOM 562 C CA . ARG A 1 75 ? -1.921 35.530 -38.494 1.00 84.19 75 ARG A CA 1
ATOM 563 C C . ARG A 1 75 ? -1.934 35.191 -36.999 1.00 84.19 75 ARG A C 1
ATOM 565 O O . ARG A 1 75 ? -2.620 35.867 -36.243 1.00 84.19 75 ARG A O 1
ATOM 572 N N . GLN A 1 76 ? -1.132 34.218 -36.558 1.00 80.81 76 GLN A N 1
ATOM 573 C CA . GLN A 1 76 ? -1.011 33.861 -35.142 1.00 80.81 76 GLN A CA 1
ATOM 574 C C . GLN A 1 76 ? -0.304 34.959 -34.331 1.00 80.81 76 GLN A C 1
ATOM 576 O O . GLN A 1 76 ? -0.731 35.254 -33.217 1.00 80.81 76 GLN A O 1
ATOM 581 N N . HIS A 1 77 ? 0.708 35.625 -34.902 1.00 87.75 77 HIS A N 1
ATOM 582 C CA . HIS A 1 77 ? 1.358 36.781 -34.273 1.00 87.75 77 HIS A CA 1
ATOM 583 C C . HIS A 1 77 ? 0.381 37.956 -34.090 1.00 87.75 77 HIS A C 1
ATOM 585 O O . HIS A 1 77 ? 0.328 38.532 -33.004 1.00 87.75 77 HIS A O 1
ATOM 591 N N . LEU A 1 78 ? -0.452 38.278 -35.092 1.00 88.62 78 LEU A N 1
ATOM 592 C CA . LEU A 1 78 ? -1.464 39.334 -34.930 1.00 88.62 78 LEU A CA 1
ATOM 593 C C . LEU A 1 78 ? -2.654 38.922 -34.054 1.00 88.62 78 LEU A C 1
ATOM 595 O O . LEU A 1 78 ? -3.193 39.775 -33.354 1.00 88.62 78 LEU A O 1
ATOM 599 N N . ALA A 1 79 ? -3.042 37.645 -34.019 1.00 82.31 79 ALA A N 1
ATOM 600 C CA . ALA A 1 79 ? -4.048 37.154 -33.075 1.00 82.31 79 ALA A CA 1
ATOM 601 C C . ALA A 1 79 ? -3.554 37.278 -31.622 1.00 82.31 79 ALA A C 1
ATOM 603 O O . ALA A 1 79 ? -4.266 37.815 -30.774 1.00 82.31 79 ALA A O 1
ATOM 604 N N . ALA A 1 80 ? -2.305 36.878 -31.355 1.00 85.12 80 ALA A N 1
ATOM 605 C CA . ALA A 1 80 ? -1.664 37.057 -30.054 1.00 85.12 80 ALA A CA 1
ATOM 606 C C . ALA A 1 80 ? -1.543 38.542 -29.675 1.00 85.12 80 ALA A C 1
ATOM 608 O O . ALA A 1 80 ? -1.861 38.901 -28.547 1.00 85.12 80 ALA A O 1
ATOM 609 N N . ALA A 1 81 ? -1.170 39.420 -30.612 1.00 89.56 81 ALA A N 1
ATOM 610 C CA . ALA A 1 81 ? -1.115 40.864 -30.373 1.00 89.56 81 ALA A CA 1
ATOM 611 C C . ALA A 1 81 ? -2.503 41.508 -30.186 1.00 89.56 81 ALA A C 1
ATOM 613 O O . ALA A 1 81 ? -2.650 42.444 -29.408 1.00 89.56 81 ALA A O 1
ATOM 614 N N . THR A 1 82 ? -3.544 41.002 -30.849 1.00 90.56 82 THR A N 1
ATOM 615 C CA . THR A 1 82 ? -4.928 41.469 -30.653 1.00 90.56 82 THR A CA 1
ATOM 616 C C . THR A 1 82 ? -5.446 41.062 -29.275 1.00 90.56 82 THR A C 1
ATOM 618 O O . THR A 1 82 ? -6.044 41.879 -28.578 1.00 90.56 82 THR A O 1
ATOM 621 N N . HIS A 1 83 ? -5.153 39.833 -28.839 1.00 88.75 83 HIS A N 1
ATOM 622 C CA . HIS A 1 83 ? -5.431 39.385 -27.476 1.00 88.75 83 HIS A CA 1
ATOM 623 C C . HIS A 1 83 ? -4.626 40.191 -26.443 1.00 88.75 83 HIS A C 1
ATOM 625 O O . HIS A 1 83 ? -5.203 40.673 -25.473 1.00 88.75 83 HIS A O 1
ATOM 631 N N . ALA A 1 84 ? -3.336 40.435 -26.694 1.00 88.75 84 ALA A N 1
ATOM 632 C CA . ALA A 1 84 ? -2.488 41.282 -25.857 1.00 88.75 84 ALA A CA 1
ATOM 633 C C . ALA A 1 84 ? -3.035 42.711 -25.739 1.00 88.75 84 ALA A C 1
ATOM 635 O O . ALA A 1 84 ? -3.083 43.249 -24.640 1.00 88.75 84 ALA A O 1
ATOM 636 N N . LEU A 1 85 ? -3.505 43.316 -26.836 1.00 92.06 85 LEU A N 1
ATOM 637 C CA . LEU A 1 85 ? -4.172 44.620 -26.808 1.00 92.06 85 LEU A CA 1
ATOM 638 C C . LEU A 1 85 ? -5.455 44.590 -25.980 1.00 92.06 85 LEU A C 1
ATOM 640 O O . LEU A 1 85 ? -5.655 45.505 -25.191 1.00 92.06 85 LEU A O 1
ATOM 644 N N . ALA A 1 86 ? -6.299 43.566 -26.133 1.00 88.00 86 ALA A N 1
ATOM 645 C CA . ALA A 1 86 ? -7.531 43.439 -25.357 1.00 88.00 86 ALA A CA 1
ATOM 646 C C . ALA A 1 86 ? -7.238 43.326 -23.851 1.00 88.00 86 ALA A C 1
ATOM 648 O O . ALA A 1 86 ? -7.803 44.084 -23.067 1.00 88.00 86 ALA A O 1
ATOM 649 N N . VAL A 1 87 ? -6.290 42.462 -23.468 1.00 81.75 87 VAL A N 1
ATOM 650 C CA . VAL A 1 87 ? -5.819 42.309 -22.081 1.00 81.75 87 VAL A CA 1
ATOM 651 C C . VAL A 1 87 ? -5.225 43.624 -21.565 1.00 81.75 87 VAL A C 1
ATOM 653 O O . VAL A 1 87 ? -5.639 44.131 -20.527 1.00 81.75 87 VAL A O 1
ATOM 656 N N . LEU A 1 88 ? -4.307 44.253 -22.300 1.00 87.31 88 LEU A N 1
ATOM 657 C CA . LEU A 1 88 ? -3.705 45.520 -21.874 1.00 87.31 88 LEU A CA 1
ATOM 658 C C . LEU A 1 88 ? -4.700 46.689 -21.838 1.00 87.31 88 LEU A C 1
ATOM 660 O O . LEU A 1 88 ? -4.480 47.632 -21.091 1.00 87.31 88 LEU A O 1
ATOM 664 N N . GLN A 1 89 ? -5.799 46.634 -22.592 1.00 88.62 89 GLN A N 1
ATOM 665 C CA . GLN A 1 89 ? -6.875 47.628 -22.532 1.00 88.62 89 GLN A CA 1
ATOM 666 C C . GLN A 1 89 ? -7.793 47.410 -21.327 1.00 88.62 89 GLN A C 1
ATOM 668 O O . GLN A 1 89 ? -8.208 48.394 -20.723 1.00 88.62 89 GLN A O 1
ATOM 673 N N . THR A 1 90 ? -8.031 46.163 -20.904 1.00 82.50 90 THR A N 1
ATOM 674 C CA . THR A 1 90 ? -8.652 45.884 -19.595 1.00 82.50 90 THR A CA 1
ATOM 675 C C . THR A 1 90 ? -7.731 46.213 -18.411 1.00 82.50 90 THR A C 1
ATOM 677 O O . THR A 1 90 ? -8.223 46.399 -17.306 1.00 82.50 90 THR A O 1
ATOM 680 N N . HIS A 1 91 ? -6.421 46.353 -18.647 1.00 83.75 91 HIS A N 1
ATOM 681 C CA . HIS A 1 91 ? -5.398 46.713 -17.654 1.00 83.75 91 HIS A CA 1
ATOM 682 C C . HIS A 1 91 ? -4.716 48.073 -17.945 1.00 83.75 91 HIS A C 1
ATOM 684 O O . HIS A 1 91 ? -3.560 48.281 -17.572 1.00 83.75 91 HIS A O 1
ATOM 690 N N . VAL A 1 92 ? -5.393 49.015 -18.623 1.00 86.31 92 VAL A N 1
ATOM 691 C CA . VAL A 1 92 ? -4.769 50.287 -19.066 1.00 86.31 92 VAL A CA 1
ATOM 692 C C . VAL A 1 92 ? -4.280 51.152 -17.899 1.00 86.31 92 VAL A C 1
ATOM 694 O O . VAL A 1 92 ? -3.229 51.790 -17.993 1.00 86.31 92 VAL A O 1
ATOM 697 N N . ASP A 1 93 ? -4.997 51.119 -16.778 1.00 84.81 93 ASP A N 1
ATOM 698 C CA . ASP A 1 93 ? -4.634 51.832 -15.555 1.00 84.81 93 ASP A CA 1
ATOM 699 C C . ASP A 1 93 ? -3.370 51.250 -14.905 1.00 84.81 93 ASP A C 1
ATOM 701 O O . ASP A 1 93 ? -2.418 51.990 -14.649 1.00 84.81 93 ASP A O 1
ATOM 705 N N . GLU A 1 94 ? -3.306 49.924 -14.730 1.00 78.62 94 GLU A N 1
ATOM 706 C CA . GLU A 1 94 ? -2.102 49.230 -14.248 1.00 78.62 94 GLU A CA 1
ATOM 707 C C . GLU A 1 94 ? -0.900 49.469 -15.174 1.00 78.62 94 GLU A C 1
ATOM 709 O O . GLU A 1 94 ? 0.216 49.697 -14.702 1.00 78.62 94 GLU A O 1
ATOM 714 N N . LEU A 1 95 ? -1.106 49.456 -16.495 1.00 80.06 95 LEU A N 1
ATOM 715 C CA . LEU A 1 95 ? -0.047 49.715 -17.470 1.00 80.06 95 LEU A CA 1
ATOM 716 C C . LEU A 1 95 ? 0.512 51.145 -17.337 1.00 80.06 95 LEU A C 1
ATOM 718 O O . LEU A 1 95 ? 1.731 51.325 -17.323 1.00 80.06 95 LEU A O 1
ATOM 722 N N . THR A 1 96 ? -0.368 52.138 -17.169 1.00 80.50 96 THR A N 1
ATOM 723 C CA . THR A 1 96 ? -0.016 53.569 -17.064 1.00 80.50 96 THR A CA 1
ATOM 724 C C . THR A 1 96 ? 0.661 53.920 -15.729 1.00 80.50 96 THR A C 1
ATOM 726 O O . THR A 1 96 ? 1.517 54.817 -15.669 1.00 80.50 96 THR A O 1
ATOM 729 N N . GLN A 1 97 ? 0.286 53.213 -14.656 1.00 79.69 97 GLN A N 1
ATOM 730 C CA . GLN A 1 97 ? 0.867 53.336 -13.314 1.00 79.69 97 GLN A CA 1
ATOM 731 C C . GLN A 1 97 ? 2.186 52.561 -13.169 1.00 79.69 97 GLN A C 1
ATOM 733 O O . GLN A 1 97 ? 3.065 52.971 -12.410 1.00 79.69 97 GLN A O 1
ATOM 738 N N . THR A 1 98 ? 2.373 51.475 -13.926 1.00 76.62 98 THR A N 1
ATOM 739 C CA . THR A 1 98 ? 3.607 50.684 -13.891 1.00 76.62 98 THR A CA 1
ATOM 740 C C . THR A 1 98 ? 4.829 51.546 -14.262 1.00 76.62 98 THR A C 1
ATOM 742 O O . THR A 1 98 ? 4.890 52.096 -15.366 1.00 76.62 98 THR A O 1
ATOM 745 N N . PRO A 1 99 ? 5.877 51.627 -13.414 1.00 76.88 99 PRO A N 1
ATOM 746 C CA . PRO A 1 99 ? 7.023 52.483 -13.700 1.00 76.88 99 PRO A CA 1
ATOM 747 C C . PRO A 1 99 ? 7.784 52.038 -14.955 1.00 76.88 99 PRO A C 1
ATOM 749 O O . PRO A 1 99 ? 8.228 50.891 -15.041 1.00 76.88 99 PRO A O 1
ATOM 752 N N . ALA A 1 100 ? 8.021 52.974 -15.882 1.00 70.00 100 ALA A N 1
ATOM 753 C CA . ALA A 1 100 ? 8.607 52.758 -17.215 1.00 70.00 100 ALA A CA 1
ATOM 754 C C . ALA A 1 100 ? 9.820 51.803 -17.253 1.00 70.00 100 ALA A C 1
ATOM 756 O O . ALA A 1 100 ? 9.925 50.952 -18.139 1.00 70.00 100 ALA A O 1
ATOM 757 N N . ARG A 1 101 ? 10.710 51.872 -16.250 1.00 70.81 101 ARG A N 1
ATOM 758 C CA . ARG A 1 101 ? 11.875 50.976 -16.098 1.00 70.81 101 ARG A CA 1
ATOM 759 C C . ARG A 1 101 ? 11.525 49.478 -16.084 1.00 70.81 101 ARG A C 1
ATOM 761 O O . ARG A 1 101 ? 12.350 48.661 -16.478 1.00 70.81 101 ARG A O 1
ATOM 768 N N . TRP A 1 102 ? 10.309 49.098 -15.684 1.00 62.38 102 TRP A N 1
ATOM 769 C CA . TRP A 1 102 ? 9.854 47.706 -15.705 1.00 62.38 102 TRP A CA 1
ATOM 770 C C . TRP A 1 102 ? 9.209 47.291 -17.043 1.00 62.38 102 TRP A C 1
ATOM 772 O O . TRP A 1 102 ? 9.145 46.090 -17.300 1.00 62.38 102 TRP A O 1
ATOM 782 N N . LEU A 1 103 ? 8.819 48.226 -17.919 1.00 71.88 103 LEU A N 1
ATOM 783 C CA . LEU A 1 103 ? 8.150 47.969 -19.211 1.00 71.88 103 LEU A CA 1
ATOM 784 C C . LEU A 1 103 ? 9.013 48.295 -20.447 1.00 71.88 103 LEU A C 1
ATOM 786 O O . LEU A 1 103 ? 8.494 48.477 -21.546 1.00 71.88 103 LEU A O 1
ATOM 790 N N . GLY A 1 104 ? 10.339 48.345 -20.285 1.00 73.25 104 GLY A N 1
ATOM 791 C CA . GLY A 1 104 ? 11.280 48.601 -21.386 1.00 73.25 104 GLY A CA 1
ATOM 792 C C . GLY A 1 104 ? 11.785 50.044 -21.483 1.00 73.25 104 GLY A C 1
ATOM 793 O O . GLY A 1 104 ? 12.279 50.442 -22.530 1.00 73.25 104 GLY A O 1
ATOM 794 N N . GLY A 1 105 ? 11.675 50.831 -20.410 1.00 76.88 105 GLY A N 1
ATOM 795 C CA . GLY A 1 105 ? 12.317 52.146 -20.276 1.00 76.88 105 GLY A CA 1
ATOM 796 C C . GLY A 1 105 ? 11.467 53.341 -20.710 1.00 76.88 105 GLY A C 1
ATOM 797 O O . GLY A 1 105 ? 11.776 54.463 -20.326 1.00 76.88 105 GLY A O 1
ATOM 798 N N . GLN A 1 106 ? 10.367 53.119 -21.430 1.00 73.69 106 GLN A N 1
ATOM 799 C CA . GLN A 1 106 ? 9.397 54.154 -21.801 1.00 73.69 106 GLN A CA 1
ATOM 800 C C . GLN A 1 106 ? 8.067 53.938 -21.073 1.00 73.69 106 GLN A C 1
ATOM 802 O O . GLN A 1 106 ? 7.679 52.799 -20.802 1.00 73.69 106 GLN A O 1
ATOM 807 N N . ARG A 1 107 ? 7.369 55.032 -20.747 1.00 79.69 107 ARG A N 1
ATOM 808 C CA . ARG A 1 107 ? 6.018 54.971 -20.175 1.00 79.69 107 ARG A CA 1
ATOM 809 C C . ARG A 1 107 ? 5.060 54.460 -21.253 1.00 79.69 107 ARG A C 1
ATOM 811 O O . ARG A 1 107 ? 5.173 54.866 -22.408 1.00 79.69 107 ARG A O 1
ATOM 818 N N . ARG A 1 108 ? 4.192 53.515 -20.890 1.00 84.31 108 ARG A N 1
ATOM 819 C CA . ARG A 1 108 ? 3.202 52.903 -21.781 1.00 84.31 108 ARG A CA 1
ATOM 820 C C . ARG A 1 108 ? 1.831 53.238 -21.209 1.00 84.31 108 ARG A C 1
ATOM 822 O O . ARG A 1 108 ? 1.488 52.762 -20.139 1.00 84.31 108 ARG A O 1
ATOM 829 N N . ASP A 1 109 ? 1.112 54.120 -21.875 1.00 86.56 109 ASP A N 1
ATOM 830 C CA . ASP A 1 109 ? -0.156 54.690 -21.425 1.00 86.56 109 ASP A CA 1
ATOM 831 C C . ASP A 1 109 ? -1.290 54.347 -22.407 1.00 86.56 109 ASP A C 1
ATOM 833 O O . ASP A 1 109 ? -1.119 53.553 -23.343 1.00 86.56 109 ASP A O 1
ATOM 837 N N . ALA A 1 110 ? -2.472 54.923 -22.177 1.00 85.88 110 ALA A N 1
ATOM 838 C CA . ALA A 1 110 ? -3.625 54.768 -23.057 1.00 85.88 110 ALA A CA 1
ATOM 839 C C . ALA A 1 110 ? -3.311 55.173 -24.511 1.00 85.88 110 ALA A C 1
ATOM 841 O O . ALA A 1 110 ? -3.723 54.476 -25.440 1.00 85.88 110 ALA A O 1
ATOM 842 N N . ASP A 1 111 ? -2.529 56.234 -24.718 1.00 81.88 111 ASP A N 1
ATOM 843 C CA . ASP A 1 111 ? -2.194 56.748 -26.048 1.00 81.88 111 ASP A CA 1
ATOM 844 C C . ASP A 1 111 ? -1.239 55.806 -26.788 1.00 81.88 111 ASP A C 1
ATOM 846 O O . ASP A 1 111 ? -1.446 55.507 -27.969 1.00 81.88 111 ASP A O 1
ATOM 850 N N . TRP A 1 112 ? -0.257 55.233 -26.081 1.00 90.56 112 TRP A N 1
ATOM 851 C CA . TRP A 1 112 ? 0.570 54.153 -26.621 1.00 90.56 112 TRP A CA 1
ATOM 852 C C . TRP A 1 112 ? -0.262 52.916 -26.997 1.00 90.56 112 TRP A C 1
ATOM 854 O O . TRP A 1 112 ? -0.058 52.346 -28.072 1.00 90.56 112 TRP A O 1
ATOM 864 N N . LEU A 1 113 ? -1.243 52.513 -26.177 1.00 88.38 113 LEU A N 1
ATOM 865 C CA . LEU A 1 113 ? -2.149 51.409 -26.525 1.00 88.38 113 LEU A CA 1
ATOM 866 C C . LEU A 1 113 ? -3.051 51.732 -27.723 1.00 88.38 113 LEU A C 1
ATOM 868 O O . LEU A 1 113 ? -3.343 50.836 -28.518 1.00 88.38 113 LEU A O 1
ATOM 872 N N . ILE A 1 114 ? -3.477 52.986 -27.890 1.00 85.62 114 ILE A N 1
ATOM 873 C CA . ILE A 1 114 ? -4.232 53.442 -29.066 1.00 85.62 114 ILE A CA 1
ATOM 874 C C . ILE A 1 114 ? -3.344 53.398 -30.318 1.00 85.62 114 ILE A C 1
ATOM 876 O O . ILE A 1 114 ? -3.786 52.899 -31.357 1.00 85.62 114 ILE A O 1
ATOM 880 N N . ALA A 1 115 ? -2.088 53.844 -30.228 1.00 81.50 115 ALA A N 1
ATOM 881 C CA . ALA A 1 115 ? -1.119 53.754 -31.319 1.00 81.50 115 ALA A CA 1
ATOM 882 C C . ALA A 1 115 ? -0.844 52.291 -31.716 1.00 81.50 115 ALA A C 1
ATOM 884 O O . ALA A 1 115 ? -0.932 51.945 -32.898 1.00 81.50 115 ALA A O 1
ATOM 885 N N . GLN A 1 116 ? -0.622 51.404 -30.740 1.00 90.50 116 GLN A N 1
ATOM 886 C CA . GLN A 1 116 ? -0.435 49.969 -30.980 1.00 90.50 116 GLN A CA 1
ATOM 887 C C . GLN A 1 116 ? -1.702 49.296 -31.534 1.00 90.50 116 GLN A C 1
ATOM 889 O O . GLN A 1 116 ? -1.604 48.483 -32.454 1.00 90.50 116 GLN A O 1
ATOM 894 N N . ARG A 1 117 ? -2.909 49.689 -31.095 1.00 92.44 117 ARG A N 1
ATOM 895 C CA . ARG A 1 117 ? -4.178 49.236 -31.703 1.00 92.44 117 ARG A CA 1
ATOM 896 C C . ARG A 1 117 ? -4.264 49.647 -33.178 1.00 92.44 117 ARG A C 1
ATOM 898 O O . ARG A 1 117 ? -4.491 48.787 -34.028 1.00 92.44 117 ARG A O 1
ATOM 905 N N . LYS A 1 118 ? -3.993 50.919 -33.503 1.00 85.56 118 LYS A N 1
ATOM 906 C CA . LYS A 1 118 ? -3.935 51.426 -34.892 1.00 85.56 118 LYS A CA 1
ATOM 907 C C . LYS A 1 118 ? -2.847 50.729 -35.727 1.00 85.56 118 LYS A C 1
ATOM 909 O O . LYS A 1 118 ? -2.990 50.616 -36.944 1.00 85.56 118 LYS A O 1
ATOM 914 N N . ARG A 1 119 ? -1.746 50.285 -35.111 1.00 87.62 119 ARG A N 1
ATOM 915 C CA . ARG A 1 119 ? -0.645 49.545 -35.760 1.00 87.62 119 ARG A CA 1
ATOM 916 C C . ARG A 1 119 ? -1.049 48.101 -36.075 1.00 87.62 119 ARG A C 1
ATOM 918 O O . ARG A 1 119 ? -0.953 47.693 -37.229 1.00 87.62 119 ARG A O 1
ATOM 925 N N . VAL A 1 120 ? -1.595 47.364 -35.104 1.00 87.56 120 VAL A N 1
ATOM 926 C CA . VAL A 1 120 ? -2.108 45.991 -35.298 1.00 87.56 120 VAL A CA 1
ATOM 927 C C . VAL A 1 120 ? -3.251 45.953 -36.317 1.00 87.56 120 VAL A C 1
ATOM 929 O O . VAL A 1 120 ? -3.281 45.056 -37.160 1.00 87.56 120 VAL A O 1
ATOM 932 N N . GLN A 1 121 ? -4.143 46.949 -36.315 1.00 87.38 121 GLN A N 1
ATOM 933 C CA . GLN A 1 121 ? -5.204 47.078 -37.323 1.00 87.38 121 GLN A CA 1
ATOM 934 C C . GLN A 1 121 ? -4.644 47.297 -38.739 1.00 87.38 121 GLN A C 1
ATOM 936 O O . GLN A 1 121 ? -5.036 46.576 -39.655 1.00 87.38 121 GLN A O 1
ATOM 941 N N . ARG A 1 122 ? -3.677 48.213 -38.921 1.00 83.00 122 ARG A N 1
ATOM 942 C CA . ARG A 1 122 ? -3.003 48.432 -40.219 1.00 83.00 122 ARG A CA 1
ATOM 943 C C . ARG A 1 122 ? -2.283 47.175 -40.723 1.00 83.00 122 ARG A C 1
ATOM 945 O O . ARG A 1 122 ? -2.438 46.808 -41.883 1.00 83.00 122 ARG A O 1
ATOM 952 N N . LEU A 1 123 ? -1.568 46.465 -39.848 1.00 82.75 123 LEU A N 1
ATOM 953 C CA . LEU A 1 123 ? -0.900 45.203 -40.200 1.00 82.75 123 LEU A CA 1
ATOM 954 C C . LEU A 1 123 ? -1.887 44.075 -40.535 1.00 82.75 123 LEU A C 1
ATOM 956 O O . LEU A 1 123 ? -1.612 43.260 -41.414 1.00 82.75 123 LEU A O 1
ATOM 960 N N . SER A 1 124 ? -3.047 44.044 -39.874 1.00 84.44 124 SER A N 1
ATOM 961 C CA . SER A 1 124 ? -4.111 43.079 -40.175 1.00 84.44 124 SER A CA 1
ATOM 962 C C . SER A 1 124 ? -4.729 43.342 -41.549 1.00 84.44 124 SER A C 1
ATOM 964 O O . SER A 1 124 ? -4.930 42.396 -42.308 1.00 84.44 124 SER A O 1
ATOM 966 N N . ALA A 1 125 ? -4.952 44.613 -41.905 1.00 80.81 125 ALA A N 1
ATOM 967 C CA . ALA A 1 125 ? -5.420 45.009 -43.233 1.00 80.81 125 ALA A CA 1
ATOM 968 C C . ALA A 1 125 ? -4.412 44.628 -44.336 1.00 80.81 125 ALA A C 1
ATOM 970 O O . ALA A 1 125 ? -4.787 43.985 -45.315 1.00 80.81 125 ALA A O 1
ATOM 971 N N . TRP A 1 126 ? -3.116 44.898 -44.139 1.00 80.38 126 TRP A N 1
ATOM 972 C CA . TRP A 1 126 ? -2.069 44.518 -45.102 1.00 80.38 126 TRP A CA 1
ATOM 973 C C . TRP A 1 126 ? -1.912 43.002 -45.312 1.00 80.38 126 TRP A C 1
ATOM 975 O O . TRP A 1 126 ? -1.465 42.595 -46.382 1.00 80.38 126 TRP A O 1
ATOM 985 N N . MET A 1 127 ? -2.276 42.158 -44.335 1.00 79.44 127 MET A N 1
ATOM 986 C CA . MET A 1 127 ? -2.351 40.695 -44.524 1.00 79.44 127 MET A CA 1
ATOM 987 C C . MET A 1 127 ? -3.672 40.211 -45.156 1.00 79.44 127 MET A C 1
ATOM 989 O O . MET A 1 127 ? -3.790 39.022 -45.465 1.00 79.44 127 MET A O 1
ATOM 993 N N . GLY A 1 128 ? -4.671 41.086 -45.296 1.00 72.12 128 GLY A N 1
ATOM 994 C CA . GLY A 1 128 ? -5.938 40.809 -45.981 1.00 72.12 128 GLY A CA 1
ATOM 995 C C . GLY A 1 128 ? -5.939 41.231 -47.453 1.00 72.12 128 GLY A C 1
ATOM 996 O O . GLY A 1 128 ? -6.584 40.590 -48.276 1.00 72.12 128 GLY A O 1
ATOM 997 N N . GLU A 1 129 ? -5.192 42.279 -47.796 1.00 66.44 129 GLU A N 1
ATOM 998 C CA . GLU A 1 129 ? -5.028 42.766 -49.167 1.00 66.44 129 GLU A CA 1
ATOM 999 C C . GLU A 1 129 ? -4.079 41.880 -49.996 1.00 66.44 129 GLU A C 1
ATOM 1001 O O . GLU A 1 129 ? -2.928 41.639 -49.616 1.00 66.44 129 GLU A O 1
ATOM 1006 N N . SER A 1 130 ? -4.512 41.481 -51.193 1.00 52.78 130 SER A N 1
ATOM 1007 C CA . SER A 1 130 ? -3.629 40.923 -52.223 1.00 52.78 130 SER A CA 1
ATOM 1008 C C . SER A 1 130 ? -2.600 41.966 -52.673 1.00 52.78 130 SER A C 1
ATOM 1010 O O . SER A 1 130 ? -2.964 43.098 -52.993 1.00 52.78 130 SER A O 1
ATOM 1012 N N . VAL A 1 131 ? -1.318 41.590 -52.705 1.00 48.88 131 VAL A N 1
ATOM 1013 C CA . VAL A 1 131 ? -0.220 42.482 -53.116 1.00 48.88 131 VAL A CA 1
ATOM 1014 C C . VAL A 1 131 ? -0.408 42.870 -54.593 1.00 48.88 131 VAL A C 1
ATOM 1016 O O . VAL A 1 131 ? -0.502 41.965 -55.424 1.00 48.88 131 VAL A O 1
ATOM 1019 N N . PRO A 1 132 ? -0.470 44.168 -54.953 1.00 42.84 132 PRO A N 1
ATOM 1020 C CA . PRO A 1 132 ? -0.502 44.569 -56.355 1.00 42.84 132 PRO A CA 1
ATOM 1021 C C . PRO A 1 132 ? 0.815 44.174 -57.035 1.00 42.84 132 PRO A C 1
ATOM 1023 O O . PRO A 1 132 ? 1.885 44.298 -56.436 1.00 42.84 132 PRO A O 1
ATOM 1026 N N . ALA A 1 133 ? 0.739 43.695 -58.279 1.00 44.06 133 ALA A N 1
ATOM 1027 C CA . ALA A 1 133 ? 1.925 43.337 -59.052 1.00 44.06 133 ALA A CA 1
ATOM 1028 C C . ALA A 1 133 ? 2.884 44.537 -59.154 1.00 44.06 133 ALA A C 1
ATOM 1030 O O . ALA A 1 133 ? 2.446 45.676 -59.332 1.00 44.06 133 ALA A O 1
ATOM 1031 N N . ALA A 1 134 ? 4.187 44.281 -59.008 1.00 41.72 134 ALA A N 1
ATOM 1032 C CA . ALA A 1 134 ? 5.197 45.333 -59.056 1.00 41.72 134 ALA A CA 1
ATOM 1033 C C . ALA A 1 134 ? 5.184 46.044 -60.428 1.00 41.72 134 ALA A C 1
ATOM 1035 O O . ALA A 1 134 ? 4.965 45.374 -61.440 1.00 41.72 134 ALA A O 1
ATOM 1036 N N . PRO A 1 135 ? 5.429 47.368 -60.494 1.00 39.41 135 PRO A N 1
ATOM 1037 C CA . PRO A 1 135 ? 5.524 48.074 -61.769 1.00 39.41 135 PRO A CA 1
ATOM 1038 C C . PRO A 1 135 ? 6.662 47.510 -62.626 1.00 39.41 135 PRO A C 1
ATOM 1040 O O . PRO A 1 135 ? 7.754 47.261 -62.112 1.00 39.41 135 PRO A O 1
ATOM 1043 N N . ASP A 1 136 ? 6.418 47.348 -63.928 1.00 38.31 136 ASP A N 1
ATOM 1044 C CA . ASP A 1 136 ? 7.404 46.819 -64.874 1.00 38.31 136 ASP A CA 1
ATOM 1045 C C . ASP A 1 136 ? 8.665 47.701 -64.917 1.00 38.31 136 ASP A C 1
ATOM 1047 O O . ASP A 1 136 ? 8.637 48.858 -65.343 1.00 38.31 136 ASP A O 1
ATOM 1051 N N . ALA A 1 137 ? 9.799 47.148 -64.485 1.00 40.56 137 ALA A N 1
ATOM 1052 C CA . ALA A 1 137 ? 11.055 47.879 -64.296 1.00 40.56 137 ALA A CA 1
ATOM 1053 C C . ALA A 1 137 ? 11.861 48.089 -65.599 1.00 40.56 137 ALA A C 1
ATOM 1055 O O . ALA A 1 137 ? 13.089 48.163 -65.573 1.00 40.56 137 ALA A O 1
ATOM 1056 N N . THR A 1 138 ? 11.191 48.159 -66.753 1.00 36.19 138 THR A N 1
ATOM 1057 C CA . THR A 1 138 ? 11.816 48.184 -68.090 1.00 36.19 138 THR A CA 1
ATOM 1058 C C . THR A 1 138 ? 11.894 49.568 -68.742 1.00 36.19 138 THR A C 1
ATOM 1060 O O . THR A 1 138 ? 12.480 49.693 -69.816 1.00 36.19 138 THR A O 1
ATOM 1063 N N . GLN A 1 139 ? 11.381 50.630 -68.107 1.00 36.44 139 GLN A N 1
ATOM 1064 C CA . GLN A 1 139 ? 11.537 52.005 -68.607 1.00 36.44 139 GLN A CA 1
ATOM 1065 C C . GLN A 1 139 ? 12.638 52.760 -67.856 1.00 36.44 139 GLN A C 1
ATOM 1067 O O . GLN A 1 139 ? 12.461 53.246 -66.740 1.00 36.44 139 GLN A O 1
ATOM 1072 N N . GLY A 1 140 ? 13.806 52.845 -68.495 1.00 45.81 140 GLY A N 1
ATOM 1073 C CA . GLY A 1 140 ? 14.980 53.500 -67.934 1.00 45.81 140 GLY A CA 1
ATOM 1074 C C . GLY A 1 140 ? 14.839 55.020 -67.849 1.00 45.81 140 GLY A C 1
ATOM 1075 O O . GLY A 1 140 ? 14.672 55.698 -68.860 1.00 45.81 140 GLY A O 1
ATOM 1076 N N . SER A 1 141 ? 15.027 55.566 -66.649 1.00 42.31 141 SER A N 1
ATOM 1077 C CA . SER A 1 141 ? 15.488 56.943 -66.465 1.00 42.31 141 SER A CA 1
ATOM 1078 C C . SER A 1 141 ? 16.501 56.990 -65.320 1.00 42.31 141 SER A C 1
ATOM 1080 O O . SER A 1 141 ? 16.368 56.293 -64.314 1.00 42.31 141 SER A O 1
ATOM 1082 N N . SER A 1 142 ? 17.574 57.757 -65.500 1.00 45.97 142 SER A N 1
ATOM 1083 C CA . SER A 1 142 ? 18.724 57.767 -64.595 1.00 45.97 142 SER A CA 1
ATOM 1084 C C . SER A 1 142 ? 18.477 58.647 -63.365 1.00 45.97 142 SER A C 1
ATOM 1086 O O . SER A 1 142 ? 18.977 59.770 -63.285 1.00 45.97 142 SER A O 1
ATOM 1088 N N . THR A 1 143 ? 17.729 58.146 -62.384 1.00 42.91 143 THR A N 1
ATOM 1089 C CA . THR A 1 143 ? 17.681 58.748 -61.041 1.00 42.91 143 THR A CA 1
ATOM 1090 C C . THR A 1 143 ? 18.753 58.136 -60.142 1.00 42.91 143 THR A C 1
ATOM 1092 O O . THR A 1 143 ? 18.965 56.925 -60.162 1.00 42.91 143 THR A O 1
ATOM 1095 N N . SER A 1 144 ? 19.458 58.964 -59.363 1.00 44.75 144 SER A N 1
ATOM 1096 C CA . SER A 1 144 ? 20.611 58.490 -58.583 1.00 44.75 144 SER A CA 1
ATOM 1097 C C . SER A 1 144 ? 20.194 57.522 -57.458 1.00 44.75 144 SER A C 1
ATOM 1099 O O . SER A 1 144 ? 19.072 57.634 -56.948 1.00 44.75 144 SER A O 1
ATOM 1101 N N . PRO A 1 145 ? 21.090 56.617 -57.002 1.00 46.34 145 PRO A N 1
ATOM 1102 C CA . PRO A 1 145 ? 20.769 55.593 -55.996 1.00 46.34 145 PRO A CA 1
ATOM 1103 C C . PRO A 1 145 ? 20.182 56.131 -54.683 1.00 46.34 145 PRO A C 1
ATOM 1105 O O . PRO A 1 145 ? 19.522 55.401 -53.947 1.00 46.34 145 PRO A O 1
ATOM 1108 N N . LYS A 1 146 ? 20.401 57.418 -54.388 1.00 42.16 146 LYS A N 1
ATOM 1109 C CA . LYS A 1 146 ? 19.900 58.078 -53.181 1.00 42.16 146 LYS A CA 1
ATOM 1110 C C . LYS A 1 146 ? 18.380 58.301 -53.219 1.00 42.16 146 LYS A C 1
ATOM 1112 O O . LYS A 1 146 ? 17.711 58.067 -52.221 1.00 42.16 146 LYS A O 1
ATOM 1117 N N . ALA A 1 147 ? 17.819 58.640 -54.383 1.00 43.09 147 ALA A N 1
ATOM 1118 C CA . ALA A 1 147 ? 16.390 58.940 -54.519 1.00 43.09 147 ALA A CA 1
ATOM 1119 C C . ALA A 1 147 ? 15.490 57.710 -54.282 1.00 43.09 147 ALA A C 1
ATOM 1121 O O . ALA A 1 147 ? 14.426 57.826 -53.677 1.00 43.09 147 ALA A O 1
ATOM 1122 N N . SER A 1 148 ? 15.933 56.516 -54.699 1.00 50.25 148 SER A N 1
ATOM 1123 C CA . SER A 1 148 ? 15.215 55.260 -54.416 1.00 50.25 148 SER A CA 1
ATOM 1124 C C . SER A 1 148 ? 15.280 54.862 -52.933 1.00 50.25 148 SER A C 1
ATOM 1126 O O . SER A 1 148 ? 14.324 54.295 -52.408 1.00 50.25 148 SER A O 1
ATOM 1128 N N . ALA A 1 149 ? 16.371 55.195 -52.234 1.00 43.25 149 ALA A N 1
ATOM 1129 C CA . ALA A 1 149 ? 16.511 54.939 -50.799 1.00 43.25 149 ALA A CA 1
ATOM 1130 C C . ALA A 1 149 ? 15.629 55.870 -49.944 1.00 43.25 149 ALA A C 1
ATOM 1132 O O . ALA A 1 149 ? 15.039 55.426 -48.956 1.00 43.25 149 ALA A O 1
ATOM 1133 N N . ASP A 1 150 ? 15.499 57.138 -50.343 1.00 41.28 150 ASP A N 1
ATOM 1134 C CA . ASP A 1 150 ? 14.688 58.126 -49.626 1.00 41.28 150 ASP A CA 1
ATOM 1135 C C . ASP A 1 150 ? 13.178 57.829 -49.767 1.00 41.28 150 ASP A C 1
ATOM 1137 O O . ASP A 1 150 ? 12.441 57.894 -48.780 1.00 41.28 150 ASP A O 1
ATOM 1141 N N . ALA A 1 151 ? 12.722 57.379 -50.946 1.00 43.75 151 ALA A N 1
ATOM 1142 C CA . ALA A 1 151 ? 11.333 56.950 -51.168 1.00 43.75 151 ALA A CA 1
ATOM 1143 C C . ALA A 1 151 ? 10.915 55.751 -50.287 1.00 43.75 151 ALA A C 1
ATOM 1145 O O . ALA A 1 151 ? 9.784 55.698 -49.804 1.00 43.75 151 ALA A O 1
ATOM 1146 N N . LEU A 1 152 ? 11.837 54.819 -50.014 1.00 42.50 152 LEU A N 1
ATOM 1147 C CA . LEU A 1 152 ? 11.620 53.679 -49.111 1.00 42.50 152 LEU A CA 1
ATOM 1148 C C . LEU A 1 152 ? 11.552 54.072 -47.623 1.00 42.50 152 LEU A C 1
ATOM 1150 O O . LEU A 1 152 ? 11.053 53.297 -46.804 1.00 42.50 152 LEU A O 1
ATOM 1154 N N . CYS A 1 153 ? 12.043 55.256 -47.243 1.00 37.56 153 CYS A N 1
ATOM 1155 C CA . CYS A 1 153 ? 12.071 55.689 -45.844 1.00 37.56 153 CYS A CA 1
ATOM 1156 C C . CYS A 1 153 ? 10.775 56.375 -45.377 1.00 37.56 153 CYS A C 1
ATOM 1158 O O . CYS A 1 153 ? 10.514 56.396 -44.175 1.00 37.56 153 CYS A O 1
ATOM 1160 N N . ALA A 1 154 ? 9.938 56.878 -46.291 1.00 36.28 154 ALA A N 1
ATOM 1161 C CA . ALA A 1 154 ? 8.739 57.667 -45.976 1.00 36.28 154 ALA A CA 1
ATOM 1162 C C . ALA A 1 154 ? 7.545 56.871 -45.388 1.00 36.28 154 ALA A C 1
ATOM 1164 O O . ALA A 1 154 ? 6.474 57.432 -45.170 1.00 36.28 154 ALA A O 1
ATOM 1165 N N . TRP A 1 155 ? 7.693 55.568 -45.127 1.00 43.66 155 TRP A N 1
ATOM 1166 C CA . TRP A 1 155 ? 6.593 54.657 -44.763 1.00 43.66 155 TRP A CA 1
ATOM 1167 C C . TRP A 1 155 ? 6.332 54.492 -43.238 1.00 43.66 155 TRP A C 1
ATOM 1169 O O . TRP A 1 155 ? 5.631 53.555 -42.856 1.00 43.66 155 TRP A O 1
ATOM 1179 N N . PHE A 1 156 ? 6.876 55.347 -42.344 1.00 35.66 156 PHE A N 1
ATOM 1180 C CA . PHE A 1 156 ? 6.949 55.059 -40.886 1.00 35.66 156 PHE A CA 1
ATOM 1181 C C . PHE A 1 156 ? 6.687 56.238 -39.872 1.00 35.66 156 PHE A C 1
ATOM 1183 O O . PHE A 1 156 ? 7.615 56.972 -39.552 1.00 35.66 156 PHE A O 1
ATOM 1190 N N . ASP A 1 157 ? 5.464 56.267 -39.280 1.00 38.75 157 ASP A N 1
ATOM 1191 C CA . ASP A 1 157 ? 4.972 56.730 -37.920 1.00 38.75 157 ASP A CA 1
ATOM 1192 C C . ASP A 1 157 ? 4.741 58.213 -37.430 1.00 38.75 157 ASP A C 1
ATOM 1194 O O . ASP A 1 157 ? 5.504 59.112 -37.773 1.00 38.75 157 ASP A O 1
ATOM 1198 N N . SER A 1 158 ? 3.698 58.418 -36.556 1.00 34.69 158 SER A N 1
ATOM 1199 C CA . SER A 1 158 ? 3.423 59.572 -35.610 1.00 34.69 158 SER A CA 1
ATOM 1200 C C . SER A 1 158 ? 2.173 59.458 -34.622 1.00 34.69 158 SER A C 1
ATOM 1202 O O . SER A 1 158 ? 1.096 59.066 -35.064 1.00 34.69 158 SER A O 1
ATOM 1204 N N . ASP A 1 159 ? 2.329 59.792 -33.307 1.00 34.50 159 ASP A N 1
ATOM 1205 C CA . ASP A 1 159 ? 1.505 60.468 -32.204 1.00 34.50 159 ASP A CA 1
ATOM 1206 C C . ASP A 1 159 ? -0.058 60.322 -31.922 1.00 34.50 159 ASP A C 1
ATOM 1208 O O . ASP A 1 159 ? -0.779 59.744 -32.736 1.00 34.50 159 ASP A O 1
ATOM 1212 N N . ALA A 1 160 ? -0.729 60.898 -30.861 1.00 28.31 160 ALA A N 1
ATOM 1213 C CA . ALA A 1 160 ? -0.577 60.971 -29.352 1.00 28.31 160 ALA A CA 1
ATOM 1214 C C . ALA A 1 160 ? -1.798 61.667 -28.576 1.00 28.31 160 ALA A C 1
ATOM 1216 O O . ALA A 1 160 ? -2.575 62.350 -29.239 1.00 28.31 160 ALA A O 1
ATOM 1217 N N . LEU A 1 161 ? -1.897 61.579 -27.209 1.00 21.66 161 LEU A N 1
ATOM 1218 C CA . LEU A 1 161 ? -2.681 62.371 -26.161 1.00 21.66 161 LEU A CA 1
ATOM 1219 C C . LEU A 1 161 ? -4.261 62.235 -25.983 1.00 21.66 161 LEU A C 1
ATOM 1221 O O . LEU A 1 161 ? -4.924 61.906 -26.966 1.00 21.66 161 LEU A O 1
ATOM 1225 N N . PRO A 1 162 ? -4.936 62.643 -24.841 1.00 29.61 162 PRO A N 1
ATOM 1226 C CA . PRO A 1 162 ? -5.117 61.995 -23.496 1.00 29.61 162 PRO A CA 1
ATOM 1227 C C . PRO A 1 162 ? -6.608 61.968 -22.922 1.00 29.61 162 PRO A C 1
ATOM 1229 O O . PRO A 1 162 ? -7.551 62.218 -23.671 1.00 29.61 162 PRO A O 1
ATOM 1232 N N . SER A 1 163 ? -6.883 61.690 -21.612 1.00 30.30 163 SER A N 1
ATOM 1233 C CA . SER A 1 163 ? -8.241 61.344 -21.039 1.00 30.30 163 SER A CA 1
ATOM 1234 C C . SER A 1 163 ? -8.794 62.090 -19.771 1.00 30.30 163 SER A C 1
ATOM 1236 O O . SER A 1 163 ? -8.076 62.847 -19.123 1.00 30.30 163 SER A O 1
ATOM 1238 N N . LEU A 1 164 ? -10.061 61.803 -19.371 1.00 23.02 164 LEU A N 1
ATOM 1239 C CA . LEU A 1 164 ? -10.785 62.209 -18.123 1.00 23.02 164 LEU A CA 1
ATOM 1240 C C . LEU A 1 164 ? -11.541 61.011 -17.453 1.00 23.02 164 LEU A C 1
ATOM 1242 O O . LEU A 1 164 ? -11.765 60.003 -18.119 1.00 23.02 164 LEU A O 1
ATOM 1246 N N . ASP A 1 165 ? -11.924 61.108 -16.162 1.00 34.47 165 ASP A N 1
ATOM 1247 C CA . ASP A 1 165 ? -12.169 59.971 -15.221 1.00 34.47 165 ASP A CA 1
ATOM 1248 C C . ASP A 1 165 ? -13.569 59.931 -14.517 1.00 34.47 165 ASP A C 1
ATOM 1250 O O . ASP A 1 165 ? -14.033 60.975 -14.055 1.00 34.47 165 ASP A O 1
ATOM 1254 N N . PRO A 1 166 ? -14.229 58.750 -14.363 1.00 33.22 166 PRO A N 1
ATOM 1255 C CA . PRO A 1 166 ? -15.473 58.555 -13.593 1.00 33.22 166 PRO A CA 1
ATOM 1256 C C . PRO A 1 166 ? -15.350 57.985 -12.149 1.00 33.22 166 PRO A C 1
ATOM 1258 O O . PRO A 1 166 ? -16.383 57.736 -11.520 1.00 33.22 166 PRO A O 1
ATOM 1261 N N . ARG A 1 167 ? -14.155 57.750 -11.579 1.00 40.84 167 ARG A N 1
ATOM 1262 C CA . ARG A 1 167 ? -13.966 57.048 -10.274 1.00 40.84 167 ARG A CA 1
ATOM 1263 C C . ARG A 1 167 ? -14.651 57.661 -9.039 1.00 40.84 167 ARG A C 1
ATOM 1265 O O . ARG A 1 167 ? -14.807 56.969 -8.032 1.00 40.84 167 ARG A O 1
ATOM 1272 N N . GLY A 1 168 ? -15.078 58.925 -9.085 1.00 40.47 168 GLY A N 1
ATOM 1273 C CA . GLY A 1 168 ? -15.620 59.646 -7.921 1.00 40.47 168 GLY A CA 1
ATOM 1274 C C . GLY A 1 168 ? -16.889 59.044 -7.292 1.00 40.47 168 GLY A C 1
ATOM 1275 O O . GLY A 1 168 ? -17.132 59.250 -6.105 1.00 40.47 168 GLY A O 1
ATOM 1276 N N . ALA A 1 169 ? -17.685 58.276 -8.046 1.00 40.06 169 ALA A N 1
ATOM 1277 C CA . ALA A 1 169 ? -18.980 57.777 -7.573 1.00 40.06 169 ALA A CA 1
ATOM 1278 C C . ALA A 1 169 ? -18.885 56.623 -6.551 1.00 40.06 169 ALA A C 1
ATOM 1280 O O . ALA A 1 169 ? -19.692 56.563 -5.627 1.00 40.06 169 ALA A O 1
ATOM 1281 N N . ALA A 1 170 ? -17.905 55.721 -6.685 1.00 43.38 170 ALA A N 1
ATOM 1282 C CA . ALA A 1 170 ? -17.782 54.552 -5.804 1.00 43.38 170 ALA A CA 1
ATOM 1283 C C . ALA A 1 170 ? -17.187 54.906 -4.426 1.00 43.38 170 ALA A C 1
ATOM 1285 O O . ALA A 1 170 ? -17.607 54.367 -3.403 1.00 43.38 170 ALA A O 1
ATOM 1286 N N . LEU A 1 171 ? -16.245 55.856 -4.388 1.00 42.44 171 LEU A N 1
ATOM 1287 C CA . LEU A 1 171 ? -15.622 56.337 -3.148 1.00 42.44 171 LEU A CA 1
ATOM 1288 C C . LEU A 1 171 ? -16.604 57.090 -2.237 1.00 42.44 171 LEU A C 1
ATOM 1290 O O . LEU A 1 171 ? -16.499 56.989 -1.016 1.00 42.44 171 LEU A O 1
ATOM 1294 N N . ALA A 1 172 ? -17.602 57.774 -2.805 1.00 44.06 172 ALA A N 1
ATOM 1295 C CA . ALA A 1 172 ? -18.610 58.505 -2.034 1.00 44.06 172 ALA A CA 1
ATOM 1296 C C . ALA A 1 172 ? -19.447 57.604 -1.097 1.00 44.06 172 ALA A C 1
ATOM 1298 O O . ALA A 1 172 ? -19.917 58.080 -0.068 1.00 44.06 172 ALA A O 1
ATOM 1299 N N . TRP A 1 173 ? -19.604 56.310 -1.413 1.00 44.53 173 TRP A N 1
ATOM 1300 C CA . TRP A 1 173 ? -20.310 55.343 -0.556 1.00 44.53 173 TRP A CA 1
ATOM 1301 C C . TRP A 1 173 ? -19.445 54.798 0.595 1.00 44.53 173 TRP A C 1
ATOM 1303 O O . TRP A 1 173 ? -19.969 54.377 1.621 1.00 44.53 173 TRP A O 1
ATOM 1313 N N . VAL A 1 174 ? -18.117 54.816 0.446 1.00 43.69 174 VAL A N 1
ATOM 1314 C CA . VAL A 1 174 ? -17.175 54.327 1.471 1.00 43.69 174 VAL A CA 1
ATOM 1315 C C . VAL A 1 174 ? -16.817 55.426 2.482 1.00 43.69 174 VAL A C 1
ATOM 1317 O O . VAL A 1 174 ? -16.516 55.120 3.636 1.00 43.69 174 VAL A O 1
ATOM 1320 N N . CYS A 1 175 ? -16.860 56.696 2.064 1.00 45.62 175 CYS A N 1
ATOM 1321 C CA . CYS A 1 175 ? -16.316 57.831 2.819 1.00 45.62 175 CYS A CA 1
ATOM 1322 C C . CYS A 1 175 ? -17.358 58.819 3.389 1.00 45.62 175 CYS A C 1
ATOM 1324 O O . CYS A 1 175 ? -16.956 59.830 3.958 1.00 45.62 175 CYS A O 1
ATOM 1326 N N . ASP A 1 176 ? -18.664 58.566 3.233 1.00 40.66 176 ASP A N 1
ATOM 1327 C CA . ASP A 1 176 ? -19.801 59.396 3.701 1.00 40.66 176 ASP A CA 1
ATOM 1328 C C . ASP A 1 176 ? -19.850 60.874 3.225 1.00 40.66 176 ASP A C 1
ATOM 1330 O O . ASP A 1 176 ? -20.835 61.569 3.481 1.00 40.66 176 ASP A O 1
ATOM 1334 N N . GLN A 1 177 ? -18.863 61.362 2.462 1.00 39.56 177 GLN A N 1
ATOM 1335 C CA . GLN A 1 177 ? -18.967 62.570 1.630 1.00 39.56 177 GLN A CA 1
ATOM 1336 C C . GLN A 1 177 ? -18.283 62.378 0.263 1.00 39.56 177 GLN A C 1
ATOM 1338 O O . GLN A 1 177 ? -17.278 61.668 0.170 1.00 39.56 177 GLN A O 1
ATOM 1343 N N . PRO A 1 178 ? -18.798 63.009 -0.813 1.00 34.84 178 PRO A N 1
ATOM 1344 C CA . PRO A 1 178 ? -18.172 62.950 -2.128 1.00 34.84 178 PRO A CA 1
ATOM 1345 C C . PRO A 1 178 ? -16.870 63.775 -2.138 1.00 34.84 178 PRO A C 1
ATOM 1347 O O . PRO A 1 178 ? -16.896 64.952 -1.767 1.00 34.84 178 PRO A O 1
ATOM 1350 N N . PRO A 1 179 ? -15.729 63.210 -2.573 1.00 40.53 179 PRO A N 1
ATOM 1351 C CA . PRO A 1 179 ? -14.473 63.948 -2.613 1.00 40.53 179 PRO A CA 1
ATOM 1352 C C . PRO A 1 179 ? -14.508 65.020 -3.712 1.00 40.53 179 PRO A C 1
ATOM 1354 O O . PRO A 1 179 ? -14.900 64.755 -4.848 1.00 40.53 179 PRO A O 1
ATOM 1357 N N . SER A 1 180 ? -14.041 66.231 -3.402 1.00 33.50 180 SER A N 1
ATOM 1358 C CA . SER A 1 180 ? -13.986 67.376 -4.329 1.00 33.50 180 SER A CA 1
ATOM 1359 C C . SER A 1 180 ? -12.832 67.312 -5.350 1.00 33.50 180 SER A C 1
ATOM 1361 O O . SER A 1 180 ? -12.470 68.319 -5.956 1.00 33.50 180 SER A O 1
ATOM 1363 N N . GLY A 1 181 ? -12.262 66.124 -5.562 1.00 42.19 181 GLY A N 1
ATOM 1364 C CA . GLY A 1 181 ? -11.195 65.836 -6.517 1.00 42.19 181 GLY A CA 1
ATOM 1365 C C . GLY A 1 181 ? -10.871 64.334 -6.562 1.00 42.19 181 GLY A C 1
ATOM 1366 O O . GLY A 1 181 ? -11.342 63.583 -5.704 1.00 42.19 181 GLY A O 1
ATOM 1367 N N . PRO A 1 182 ? -10.087 63.867 -7.551 1.00 38.03 182 PRO A N 1
ATOM 1368 C CA . PRO A 1 182 ? -9.697 62.463 -7.654 1.00 38.03 182 PRO A CA 1
ATOM 1369 C C . PRO A 1 182 ? -8.810 62.063 -6.467 1.00 38.03 182 PRO A C 1
ATOM 1371 O O . PRO A 1 182 ? -7.699 62.571 -6.309 1.00 38.03 182 PRO A O 1
ATOM 1374 N N . LEU A 1 183 ? -9.304 61.151 -5.627 1.00 35.00 183 LEU A N 1
ATOM 1375 C CA . LEU A 1 183 ? -8.571 60.665 -4.459 1.00 35.00 183 LEU A CA 1
ATOM 1376 C C . LEU A 1 183 ? -7.471 59.685 -4.898 1.00 35.00 183 LEU A C 1
ATOM 1378 O O . LEU A 1 183 ? -7.760 58.662 -5.523 1.00 35.00 183 LEU A O 1
ATOM 1382 N N . ALA A 1 184 ? -6.216 59.973 -4.556 1.00 42.09 184 ALA A N 1
ATOM 1383 C CA . ALA A 1 184 ? -5.134 59.002 -4.690 1.00 42.09 184 ALA A CA 1
ATOM 1384 C C . ALA A 1 184 ? -5.269 57.938 -3.587 1.00 42.09 184 ALA A C 1
ATOM 1386 O O . ALA A 1 184 ? -5.391 58.281 -2.413 1.00 42.09 184 ALA A O 1
ATOM 1387 N N . LEU A 1 185 ? -5.242 56.653 -3.959 1.00 36.25 185 LEU A N 1
ATOM 1388 C CA . LEU A 1 185 ? -5.276 55.544 -2.992 1.00 36.25 185 LEU A CA 1
ATOM 1389 C C . LEU A 1 185 ? -3.907 55.274 -2.342 1.00 36.25 185 LEU A C 1
ATOM 1391 O O . LEU A 1 185 ? -3.836 54.517 -1.373 1.00 36.25 185 LEU A O 1
ATOM 1395 N N . ASP A 1 186 ? -2.854 55.951 -2.813 1.00 37.88 186 ASP A N 1
ATOM 1396 C CA . ASP A 1 186 ? -1.565 56.113 -2.133 1.00 37.88 186 ASP A CA 1
ATOM 1397 C C . ASP A 1 186 ? -1.769 56.949 -0.850 1.00 37.88 186 ASP A C 1
ATOM 1399 O O . ASP A 1 186 ? -1.449 58.136 -0.796 1.00 37.88 186 ASP A O 1
ATOM 1403 N N . GLY A 1 187 ? -2.389 56.343 0.166 1.00 38.47 187 GLY A N 1
ATOM 1404 C CA . GLY A 1 187 ? -2.837 57.039 1.375 1.00 38.47 187 GLY A CA 1
ATOM 1405 C C . GLY A 1 187 ? -4.138 56.530 2.003 1.00 38.47 187 GLY A C 1
ATOM 1406 O O . GLY A 1 187 ? -4.591 57.137 2.973 1.00 38.47 187 GLY A O 1
ATOM 1407 N N . VAL A 1 188 ? -4.746 55.434 1.521 1.00 37.97 188 VAL A N 1
ATOM 1408 C CA . VAL A 1 188 ? -5.746 54.724 2.343 1.00 37.97 188 VAL A CA 1
ATOM 1409 C C . VAL A 1 188 ? -5.015 54.006 3.471 1.00 37.97 188 VAL A C 1
ATOM 1411 O O . VAL A 1 188 ? -4.530 52.891 3.308 1.00 37.97 188 VAL A O 1
ATOM 1414 N N . ASP A 1 189 ? -4.940 54.699 4.602 1.00 43.16 189 ASP A N 1
ATOM 1415 C CA . ASP A 1 189 ? -4.483 54.211 5.899 1.00 43.16 189 ASP A CA 1
ATOM 1416 C C . ASP A 1 189 ? -5.057 52.814 6.218 1.00 43.16 189 ASP A C 1
ATOM 1418 O O . ASP A 1 189 ? -6.271 52.578 6.121 1.00 43.16 189 ASP A O 1
ATOM 1422 N N . ASP A 1 190 ? -4.171 51.905 6.642 1.00 40.94 190 ASP A N 1
ATOM 1423 C CA . ASP A 1 190 ? -4.476 50.549 7.107 1.00 40.94 190 ASP A CA 1
ATOM 1424 C C . ASP A 1 190 ? -5.644 50.526 8.110 1.00 40.94 190 ASP A C 1
ATOM 1426 O O . ASP A 1 190 ? -6.436 49.581 8.121 1.00 40.94 190 ASP A O 1
ATOM 1430 N N . VAL A 1 191 ? -5.801 51.573 8.930 1.00 44.94 191 VAL A N 1
ATOM 1431 C CA . VAL A 1 191 ? -6.894 51.726 9.902 1.00 44.94 191 VAL A CA 1
ATOM 1432 C C . VAL A 1 191 ? -8.257 51.888 9.220 1.00 44.94 191 VAL A C 1
ATOM 1434 O O . VAL A 1 191 ? -9.233 51.273 9.661 1.00 44.94 191 VAL A O 1
ATOM 1437 N N . ALA A 1 192 ? -8.352 52.664 8.136 1.00 44.12 192 ALA A N 1
ATOM 1438 C CA . ALA A 1 192 ? -9.605 52.872 7.405 1.00 44.12 192 ALA A CA 1
ATOM 1439 C C . ALA A 1 192 ? -10.056 51.582 6.698 1.00 44.12 192 ALA A C 1
ATOM 1441 O O . ALA A 1 192 ? -11.231 51.203 6.750 1.00 44.12 192 ALA A O 1
ATOM 1442 N N . PHE A 1 193 ? -9.105 50.855 6.110 1.00 44.28 193 PHE A N 1
ATOM 1443 C CA . PHE A 1 193 ? -9.362 49.573 5.459 1.00 44.28 193 PHE A CA 1
ATOM 1444 C C . PHE A 1 193 ? -9.681 48.455 6.475 1.00 44.28 193 PHE A C 1
ATOM 1446 O O . PHE A 1 193 ? -10.644 47.700 6.303 1.00 44.28 193 PHE A O 1
ATOM 1453 N N . ALA A 1 194 ? -8.966 48.410 7.604 1.00 45.78 194 ALA A N 1
ATOM 1454 C CA . ALA A 1 194 ? -9.275 47.527 8.728 1.00 45.78 194 ALA A CA 1
ATOM 1455 C C . ALA A 1 194 ? -10.663 47.804 9.330 1.00 45.78 194 ALA A C 1
ATOM 1457 O O . ALA A 1 194 ? -11.358 46.866 9.727 1.00 45.78 194 ALA A O 1
ATOM 1458 N N . ALA A 1 195 ? -11.099 49.068 9.387 1.00 47.66 195 ALA A N 1
ATOM 1459 C CA . ALA A 1 195 ? -12.434 49.436 9.852 1.00 47.66 195 ALA A CA 1
ATOM 1460 C C . ALA A 1 195 ? -13.540 48.929 8.909 1.00 47.66 195 ALA A C 1
ATOM 1462 O O . ALA A 1 195 ? -14.566 48.441 9.391 1.00 47.66 195 ALA A O 1
ATOM 1463 N N . ALA A 1 196 ? -13.323 48.966 7.589 1.00 46.19 196 ALA A N 1
ATOM 1464 C CA . ALA A 1 196 ? -14.246 48.395 6.606 1.00 46.19 196 ALA A CA 1
ATOM 1465 C C . ALA A 1 196 ? -14.370 46.864 6.749 1.00 46.19 196 ALA A C 1
ATOM 1467 O O . ALA A 1 196 ? -15.479 46.343 6.873 1.00 46.19 196 ALA A O 1
ATOM 1468 N N . LEU A 1 197 ? -13.244 46.145 6.848 1.00 45.03 197 LEU A N 1
ATOM 1469 C CA . LEU A 1 197 ? -13.239 44.695 7.098 1.00 45.03 197 LEU A CA 1
ATOM 1470 C C . LEU A 1 197 ? -13.845 44.319 8.461 1.00 45.03 197 LEU A C 1
ATOM 1472 O O . LEU A 1 197 ? -14.448 43.256 8.603 1.00 45.03 197 LEU A O 1
ATOM 1476 N N . ARG A 1 198 ? -13.742 45.188 9.472 1.00 47.38 198 ARG A N 1
ATOM 1477 C CA . ARG A 1 198 ? -14.360 44.956 10.784 1.00 47.38 198 ARG A CA 1
ATOM 1478 C C . ARG A 1 198 ? -15.875 45.168 10.774 1.00 47.38 198 ARG A C 1
ATOM 1480 O O . ARG A 1 198 ? -16.576 44.358 11.364 1.00 47.38 198 ARG A O 1
ATOM 1487 N N . ARG A 1 199 ? -16.390 46.175 10.051 1.00 48.50 199 ARG A N 1
ATOM 1488 C CA . ARG A 1 199 ? -17.845 46.350 9.825 1.00 48.50 199 ARG A CA 1
ATOM 1489 C C . ARG A 1 199 ? -18.482 45.098 9.206 1.00 48.50 199 ARG A C 1
ATOM 1491 O O . ARG A 1 199 ? -19.602 44.751 9.552 1.00 48.50 199 ARG A O 1
ATOM 1498 N N . ILE A 1 200 ? -17.747 44.401 8.340 1.00 46.00 200 ILE A N 1
ATOM 1499 C CA . ILE A 1 200 ? -18.170 43.135 7.726 1.00 46.00 200 ILE A CA 1
ATOM 1500 C C . ILE A 1 200 ? -18.253 41.988 8.752 1.00 46.00 200 ILE A C 1
ATOM 1502 O O . ILE A 1 200 ? -19.219 41.229 8.749 1.00 46.00 200 ILE A O 1
ATOM 1506 N N . VAL A 1 201 ? -17.262 41.859 9.641 1.00 44.44 201 VAL A N 1
ATOM 1507 C CA . VAL A 1 201 ? -17.229 40.809 10.682 1.00 44.44 201 VAL A CA 1
ATOM 1508 C C . VAL A 1 201 ? -18.282 41.045 11.771 1.00 44.44 201 VAL A C 1
ATOM 1510 O O . VAL A 1 201 ? -18.885 40.093 12.265 1.00 44.44 201 VAL A O 1
ATOM 1513 N N . ASP A 1 202 ? -18.537 42.305 12.121 1.00 43.44 202 ASP A N 1
ATOM 1514 C CA . ASP A 1 202 ? -19.389 42.692 13.248 1.00 43.44 202 ASP A CA 1
ATOM 1515 C C . ASP A 1 202 ? -20.907 42.666 12.913 1.00 43.44 202 ASP A C 1
ATOM 1517 O O . ASP A 1 202 ? -21.716 43.077 13.744 1.00 43.44 202 ASP A O 1
ATOM 1521 N N . HIS A 1 203 ? -21.329 42.240 11.708 1.00 44.03 203 HIS A N 1
ATOM 1522 C CA . HIS A 1 203 ? -22.730 42.324 11.225 1.00 44.03 203 HIS A CA 1
ATOM 1523 C C . HIS A 1 203 ? -23.388 40.972 10.853 1.00 44.03 203 HIS A C 1
ATOM 1525 O O . HIS A 1 203 ? -24.438 40.931 10.210 1.00 44.03 203 HIS A O 1
ATOM 1531 N N . GLY A 1 204 ? -22.828 39.850 11.319 1.00 39.66 204 GLY A N 1
ATOM 1532 C CA . GLY A 1 204 ? -23.497 38.540 11.284 1.00 39.66 204 GLY A CA 1
ATOM 1533 C C . GLY A 1 204 ? -23.463 37.806 9.930 1.00 39.66 204 GLY A C 1
ATOM 1534 O O . GLY A 1 204 ? -22.847 38.272 8.972 1.00 39.66 204 GLY A O 1
ATOM 1535 N N . PRO A 1 205 ? -24.089 36.615 9.829 1.00 36.78 205 PRO A N 1
ATOM 1536 C CA . PRO A 1 205 ? -23.850 35.672 8.728 1.00 36.78 205 PRO A CA 1
ATOM 1537 C C . PRO A 1 205 ? -24.192 36.215 7.333 1.00 36.78 205 PRO A C 1
ATOM 1539 O O . PRO A 1 205 ? -23.475 35.909 6.385 1.00 36.78 205 PRO A O 1
ATOM 1542 N N . ASN A 1 206 ? -25.198 37.084 7.204 1.00 39.97 206 ASN A N 1
ATOM 1543 C CA . ASN A 1 206 ? -25.562 37.693 5.917 1.00 39.97 206 ASN A CA 1
ATOM 1544 C C . ASN A 1 206 ? -24.489 38.680 5.407 1.00 39.97 206 ASN A C 1
ATOM 1546 O O . ASN A 1 206 ? -24.375 38.906 4.205 1.00 39.97 206 ASN A O 1
ATOM 1550 N N . ALA A 1 207 ? -23.666 39.246 6.300 1.00 45.41 207 ALA A N 1
ATOM 1551 C CA . ALA A 1 207 ? -22.534 40.087 5.919 1.00 45.41 207 ALA A CA 1
ATOM 1552 C C . ALA A 1 207 ? -21.326 39.264 5.436 1.00 45.41 207 ALA A C 1
ATOM 1554 O O . ALA A 1 207 ? -20.503 39.794 4.694 1.00 45.41 207 ALA A O 1
ATOM 1555 N N . ALA A 1 208 ? -21.230 37.972 5.780 1.00 42.91 208 ALA A N 1
ATOM 1556 C CA . ALA A 1 208 ? -20.188 37.091 5.250 1.00 42.91 208 ALA A CA 1
ATOM 1557 C C . ALA A 1 208 ? -20.390 36.811 3.752 1.00 42.91 208 ALA A C 1
ATOM 1559 O O . ALA A 1 208 ? -19.417 36.798 3.002 1.00 42.91 208 ALA A O 1
ATOM 1560 N N . ASP A 1 209 ? -21.636 36.675 3.294 1.00 43.91 209 ASP A N 1
ATOM 1561 C CA . ASP A 1 209 ? -21.938 36.549 1.864 1.00 43.91 209 ASP A CA 1
ATOM 1562 C C . ASP A 1 209 ? -21.702 37.875 1.119 1.00 43.91 209 ASP A C 1
ATOM 1564 O O . ASP A 1 209 ? -21.172 37.861 0.009 1.00 43.91 209 ASP A O 1
ATOM 1568 N N . SER A 1 210 ? -21.948 39.027 1.757 1.00 42.88 210 SER A N 1
ATOM 1569 C CA . SER A 1 210 ? -21.528 40.342 1.238 1.00 42.88 210 SER A CA 1
ATOM 1570 C C . SER A 1 210 ? -20.003 40.526 1.225 1.00 42.88 210 SER A C 1
ATOM 1572 O O . SER A 1 210 ? -19.477 41.158 0.315 1.00 42.88 210 SER A O 1
ATOM 1574 N N . ALA A 1 211 ? -19.269 39.944 2.180 1.00 46.06 211 ALA A N 1
ATOM 1575 C CA . ALA A 1 211 ? -17.803 39.903 2.185 1.00 46.06 211 ALA A CA 1
ATOM 1576 C C . ALA A 1 211 ? -17.260 39.056 1.035 1.00 46.06 211 ALA A C 1
ATOM 1578 O O . ALA A 1 211 ? -16.293 39.430 0.379 1.00 46.06 211 ALA A O 1
ATOM 1579 N N . ILE A 1 212 ? -17.896 37.907 0.802 1.00 44.81 212 ILE A N 1
ATOM 1580 C CA . ILE A 1 212 ? -17.589 36.990 -0.292 1.00 44.81 212 ILE A CA 1
ATOM 1581 C C . ILE A 1 212 ? -17.956 37.638 -1.633 1.00 44.81 212 ILE A C 1
ATOM 1583 O O . ILE A 1 212 ? -17.204 37.483 -2.587 1.00 44.81 212 ILE A O 1
ATOM 1587 N N . ALA A 1 213 ? -19.039 38.417 -1.717 1.00 44.62 213 ALA A N 1
ATOM 1588 C CA . ALA A 1 213 ? -19.364 39.228 -2.890 1.00 44.62 213 ALA A CA 1
ATOM 1589 C C . ALA A 1 213 ? -18.304 40.314 -3.138 1.00 44.62 213 ALA A C 1
ATOM 1591 O O . ALA A 1 213 ? -17.756 40.369 -4.236 1.00 44.62 213 ALA A O 1
ATOM 1592 N N . LEU A 1 214 ? -17.935 41.087 -2.106 1.00 42.59 214 LEU A N 1
ATOM 1593 C CA . LEU A 1 214 ? -16.868 42.090 -2.183 1.00 42.59 214 LEU A CA 1
ATOM 1594 C C . LEU A 1 214 ? -15.550 41.449 -2.652 1.00 42.59 214 LEU A C 1
ATOM 1596 O O . LEU A 1 214 ? -14.918 41.946 -3.576 1.00 42.59 214 LEU A O 1
ATOM 1600 N N . LEU A 1 215 ? -15.177 40.293 -2.088 1.00 43.72 215 LEU A N 1
ATOM 1601 C CA . LEU A 1 215 ? -13.996 39.520 -2.487 1.00 43.72 215 LEU A CA 1
ATOM 1602 C C . LEU A 1 215 ? -14.084 38.956 -3.911 1.00 43.72 215 LEU A C 1
ATOM 1604 O O . LEU A 1 215 ? -13.089 38.974 -4.633 1.00 43.72 215 LEU A O 1
ATOM 1608 N N . ASN A 1 216 ? -15.254 38.500 -4.355 1.00 41.84 216 ASN A N 1
ATOM 1609 C CA . ASN A 1 216 ? -15.460 38.038 -5.731 1.00 41.84 216 ASN A CA 1
ATOM 1610 C C . ASN A 1 216 ? -15.391 39.180 -6.770 1.00 41.84 216 ASN A C 1
ATOM 1612 O O . ASN A 1 216 ? -15.137 38.893 -7.949 1.00 41.84 216 ASN A O 1
ATOM 1616 N N . ASP A 1 217 ? -15.557 40.435 -6.333 1.00 38.75 217 ASP A N 1
ATOM 1617 C CA . ASP A 1 217 ? -15.314 41.663 -7.106 1.00 38.75 217 ASP A CA 1
ATOM 1618 C C . ASP A 1 217 ? -13.869 42.201 -6.983 1.00 38.75 217 ASP A C 1
ATOM 1620 O O . ASP A 1 217 ? -13.451 42.997 -7.822 1.00 38.75 217 ASP A O 1
ATOM 1624 N N . THR A 1 218 ? -13.029 41.711 -6.053 1.00 41.69 218 THR A N 1
ATOM 1625 C CA . THR A 1 218 ? -11.587 42.082 -5.958 1.00 41.69 218 THR A CA 1
ATOM 1626 C C . THR A 1 218 ? -10.691 41.460 -7.050 1.00 41.69 218 THR A C 1
ATOM 1628 O O . THR A 1 218 ? -9.520 41.130 -6.834 1.00 41.69 218 THR A O 1
ATOM 1631 N N . ARG A 1 219 ? -11.217 41.281 -8.268 1.00 36.84 219 ARG A N 1
ATOM 1632 C CA . ARG A 1 219 ? -10.494 40.680 -9.402 1.00 36.84 219 ARG A CA 1
ATOM 1633 C C . ARG A 1 219 ? -9.384 41.610 -9.898 1.00 36.84 219 ARG A C 1
ATOM 1635 O O . ARG A 1 219 ? -9.612 42.468 -10.740 1.00 36.84 219 ARG A O 1
ATOM 1642 N N . GLY A 1 220 ? -8.174 41.397 -9.388 1.00 37.84 220 GLY A N 1
ATOM 1643 C CA . GLY A 1 220 ? -6.974 42.154 -9.766 1.00 37.84 220 GLY A CA 1
ATOM 1644 C C . GLY A 1 220 ? -5.887 42.212 -8.689 1.00 37.84 220 GLY A C 1
ATOM 1645 O O . GLY A 1 220 ? -4.803 42.715 -8.954 1.00 37.84 220 GLY A O 1
ATOM 1646 N N . TRP A 1 221 ? -6.139 41.711 -7.476 1.00 41.84 221 TRP A N 1
ATOM 1647 C CA . TRP A 1 221 ? -5.167 41.806 -6.383 1.00 41.84 221 TRP A CA 1
ATOM 1648 C C . TRP A 1 221 ? -3.985 40.841 -6.564 1.00 41.84 221 TRP A C 1
ATOM 1650 O O . TRP A 1 221 ? -4.146 39.698 -7.000 1.00 41.84 221 TRP A O 1
ATOM 1660 N N . SER A 1 222 ? -2.778 41.312 -6.237 1.00 36.94 222 SER A N 1
ATOM 1661 C CA . SER A 1 222 ? -1.537 40.585 -6.512 1.00 36.94 222 SER A CA 1
ATOM 1662 C C . SER A 1 222 ? -1.293 39.412 -5.560 1.00 36.94 222 SER A C 1
ATOM 1664 O O . SER A 1 222 ? -1.816 39.345 -4.446 1.00 36.94 222 SER A O 1
ATOM 1666 N N . ALA A 1 223 ? -0.413 38.492 -5.969 1.00 38.09 223 ALA A N 1
ATOM 1667 C CA . ALA A 1 223 ? 0.007 37.385 -5.111 1.00 38.09 223 ALA A CA 1
ATOM 1668 C C . ALA A 1 223 ? 0.693 37.871 -3.818 1.00 38.09 223 ALA A C 1
ATOM 1670 O O . ALA A 1 223 ? 0.578 37.205 -2.799 1.00 38.09 223 ALA A O 1
ATOM 1671 N N . ALA A 1 224 ? 1.336 39.046 -3.836 1.00 40.31 224 ALA A N 1
ATOM 1672 C CA . ALA A 1 224 ? 1.910 39.665 -2.642 1.00 40.31 224 ALA A CA 1
ATOM 1673 C C . ALA A 1 224 ? 0.837 40.264 -1.716 1.00 40.31 224 ALA A C 1
ATOM 1675 O O . ALA A 1 224 ? 0.980 40.173 -0.502 1.00 40.31 224 ALA A O 1
ATOM 1676 N N . ALA A 1 225 ? -0.260 40.809 -2.257 1.00 39.88 225 ALA A N 1
ATOM 1677 C CA . ALA A 1 225 ? -1.412 41.216 -1.449 1.00 39.88 225 ALA A CA 1
ATOM 1678 C C . ALA A 1 225 ? -2.100 40.002 -0.796 1.00 39.88 225 ALA A C 1
ATOM 1680 O O . ALA A 1 225 ? -2.524 40.083 0.353 1.00 39.88 225 ALA A O 1
ATOM 1681 N N . LEU A 1 226 ? -2.146 38.852 -1.481 1.00 39.91 226 LEU A N 1
ATOM 1682 C CA . LEU A 1 226 ? -2.695 37.606 -0.933 1.00 39.91 226 LEU A CA 1
ATOM 1683 C C . LEU A 1 226 ? -1.742 36.887 0.048 1.00 39.91 226 LEU A C 1
ATOM 1685 O O . LEU A 1 226 ? -2.199 36.357 1.059 1.00 39.91 226 LEU A O 1
ATOM 1689 N N . ASP A 1 227 ? -0.426 36.923 -0.184 1.00 41.09 227 ASP A N 1
ATOM 1690 C CA . ASP A 1 227 ? 0.571 36.482 0.804 1.00 41.09 227 ASP A CA 1
ATOM 1691 C C . ASP A 1 227 ? 0.609 37.451 2.016 1.00 41.09 227 ASP A C 1
ATOM 1693 O O . ASP A 1 227 ? 0.863 36.999 3.126 1.00 41.09 227 ASP A O 1
ATOM 1697 N N . ALA A 1 228 ? 0.266 38.742 1.866 1.00 40.69 228 ALA A N 1
ATOM 1698 C CA . ALA A 1 228 ? 0.054 39.686 2.980 1.00 40.69 228 ALA A CA 1
ATOM 1699 C C . ALA A 1 228 ? -1.301 39.491 3.696 1.00 40.69 228 ALA A C 1
ATOM 1701 O O . ALA A 1 228 ? -1.421 39.751 4.897 1.00 40.69 228 ALA A O 1
ATOM 1702 N N . TRP A 1 229 ? -2.310 38.969 2.991 1.00 40.88 229 TRP A N 1
ATOM 1703 C CA . TRP A 1 229 ? -3.561 38.496 3.586 1.00 40.88 229 TRP A CA 1
ATOM 1704 C C . TRP A 1 229 ? -3.362 37.269 4.471 1.00 40.88 229 TRP A C 1
ATOM 1706 O O . TRP A 1 229 ? -4.109 37.114 5.430 1.00 40.88 229 TRP A O 1
ATOM 1716 N N . TRP A 1 230 ? -2.388 36.396 4.206 1.00 40.75 230 TRP A N 1
ATOM 1717 C CA . TRP A 1 230 ? -2.221 35.168 4.992 1.00 40.75 230 TRP A CA 1
ATOM 1718 C C . TRP A 1 230 ? -1.861 35.447 6.472 1.00 40.75 230 TRP A C 1
ATOM 1720 O O . TRP A 1 230 ? -2.582 34.946 7.339 1.00 40.75 230 TRP A O 1
ATOM 1730 N N . PRO A 1 231 ? -0.911 36.351 6.808 1.00 41.84 231 PRO A N 1
ATOM 1731 C CA . PRO A 1 231 ? -0.735 36.903 8.157 1.00 41.84 231 PRO A CA 1
ATOM 1732 C C . PRO A 1 231 ? -1.962 37.630 8.730 1.00 41.84 231 PRO A C 1
ATOM 1734 O O . PRO A 1 231 ? -2.073 37.777 9.942 1.00 41.84 231 PRO A O 1
ATOM 1737 N N . TRP A 1 232 ? -2.886 38.109 7.894 1.00 41.69 232 TRP A N 1
ATOM 1738 C CA . TRP A 1 232 ? -4.103 38.811 8.327 1.00 41.69 232 TRP A CA 1
ATOM 1739 C C . TRP A 1 232 ? -5.288 37.868 8.585 1.00 41.69 232 TRP A C 1
ATOM 1741 O O . TRP A 1 232 ? -6.066 38.081 9.511 1.00 41.69 232 TRP A O 1
ATOM 1751 N N . LEU A 1 233 ? -5.370 36.762 7.850 1.00 39.00 233 LEU A N 1
ATOM 1752 C CA . LEU A 1 233 ? -6.246 35.624 8.126 1.00 39.00 233 LEU A CA 1
ATOM 1753 C C . LEU A 1 233 ? -5.780 34.877 9.377 1.00 39.00 233 LEU A C 1
ATOM 1755 O O . LEU A 1 233 ? -6.593 34.527 10.232 1.00 39.00 233 LEU A O 1
ATOM 1759 N N . ALA A 1 234 ? -4.462 34.769 9.545 1.00 40.12 234 ALA A N 1
ATOM 1760 C CA . ALA A 1 234 ? -3.799 34.381 10.784 1.00 40.12 234 ALA A CA 1
ATOM 1761 C C . ALA A 1 234 ? -4.056 35.345 11.965 1.00 40.12 234 ALA A C 1
ATOM 1763 O O . ALA A 1 234 ? -3.943 34.924 13.108 1.00 40.12 234 ALA A O 1
ATOM 1764 N N . LYS A 1 235 ? -4.446 36.608 11.715 1.00 38.31 235 LYS A N 1
ATOM 1765 C CA . LYS A 1 235 ? -4.933 37.566 12.737 1.00 38.31 235 LYS A CA 1
ATOM 1766 C C . LYS A 1 235 ? -6.459 37.523 12.945 1.00 38.31 235 LYS A C 1
ATOM 1768 O O . LYS A 1 235 ? -6.968 38.158 13.871 1.00 38.31 235 LYS A O 1
ATOM 1773 N N . GLY A 1 236 ? -7.197 36.828 12.075 1.00 39.06 236 GLY A N 1
ATOM 1774 C CA . GLY A 1 236 ? -8.626 36.525 12.234 1.00 39.06 236 GLY A CA 1
ATOM 1775 C C . GLY A 1 236 ? -8.872 35.242 13.036 1.00 39.06 236 GLY A C 1
ATOM 1776 O O . GLY A 1 236 ? -9.845 35.154 13.783 1.00 39.06 236 GLY A O 1
ATOM 1777 N N . VAL A 1 237 ? -7.959 34.275 12.920 1.00 37.97 237 VAL A N 1
ATOM 1778 C CA . VAL A 1 237 ? -7.744 33.200 13.902 1.00 37.97 237 VAL A CA 1
ATOM 1779 C C . VAL A 1 237 ? -6.866 33.755 15.044 1.00 37.97 237 VAL A C 1
ATOM 1781 O O . VAL A 1 237 ? -6.249 34.807 14.894 1.00 37.97 237 VAL A O 1
ATOM 1784 N N . ALA A 1 238 ? -6.846 33.119 16.218 1.00 39.34 238 ALA A N 1
ATOM 1785 C CA . ALA A 1 238 ? -5.980 33.562 17.314 1.00 39.34 238 ALA A CA 1
ATOM 1786 C C . ALA A 1 238 ? -4.496 33.331 16.966 1.00 39.34 238 ALA A C 1
ATOM 1788 O O . ALA A 1 238 ? -4.114 32.207 16.637 1.00 39.34 238 ALA A O 1
ATOM 1789 N N . VAL A 1 239 ? -3.680 34.387 17.075 1.00 37.00 239 VAL A N 1
ATOM 1790 C CA . VAL A 1 239 ? -2.234 34.399 16.760 1.00 37.00 239 VAL A CA 1
ATOM 1791 C C . VAL A 1 239 ? -1.480 33.294 17.514 1.00 37.00 239 VAL A C 1
ATOM 1793 O O . VAL A 1 239 ? -0.616 32.618 16.960 1.00 37.00 239 VAL A O 1
ATOM 1796 N N . ASP A 1 240 ? -1.893 33.037 18.748 1.00 37.94 240 ASP A N 1
ATOM 1797 C CA . ASP A 1 240 ? -1.342 32.046 19.668 1.00 37.94 240 ASP A CA 1
ATOM 1798 C C . ASP A 1 240 ? -1.388 30.604 19.112 1.00 37.94 240 ASP A C 1
ATOM 1800 O O . ASP A 1 240 ? -0.521 29.783 19.400 1.00 37.94 240 ASP A O 1
ATOM 1804 N N . ALA A 1 241 ? -2.379 30.287 18.267 1.00 36.62 241 ALA A N 1
ATOM 1805 C CA . ALA A 1 241 ? -2.517 28.975 17.622 1.00 36.62 241 ALA A CA 1
ATOM 1806 C C . ALA A 1 241 ? -1.596 28.795 16.396 1.00 36.62 241 ALA A C 1
ATOM 1808 O O . ALA A 1 241 ? -1.604 27.734 15.767 1.00 36.62 241 ALA A O 1
ATOM 1809 N N . ILE A 1 242 ? -0.846 29.842 16.042 1.00 37.25 242 ILE A N 1
ATOM 1810 C CA . ILE A 1 242 ? 0.018 29.941 14.859 1.00 37.25 242 ILE A CA 1
ATOM 1811 C C . ILE A 1 242 ? 1.482 30.093 15.288 1.00 37.25 242 ILE A C 1
ATOM 1813 O O . ILE A 1 242 ? 2.352 29.520 14.646 1.00 37.25 242 ILE A O 1
ATOM 1817 N N . ALA A 1 243 ? 1.749 30.724 16.437 1.00 38.25 243 ALA A N 1
ATOM 1818 C CA . ALA A 1 243 ? 3.051 30.657 17.114 1.00 38.25 243 ALA A CA 1
ATOM 1819 C C . ALA A 1 243 ? 3.467 29.215 17.492 1.00 38.25 243 ALA A C 1
ATOM 1821 O O . ALA A 1 243 ? 4.647 28.925 17.650 1.00 38.25 243 ALA A O 1
ATOM 1822 N N . ALA A 1 244 ? 2.505 28.288 17.590 1.00 37.81 244 ALA A N 1
ATOM 1823 C CA . ALA A 1 244 ? 2.750 26.857 17.784 1.00 37.81 244 ALA A CA 1
ATOM 1824 C C . ALA A 1 244 ? 3.091 26.086 16.485 1.00 37.81 244 ALA A C 1
ATOM 1826 O O . ALA A 1 244 ? 3.207 24.857 16.515 1.00 37.81 244 ALA A O 1
ATOM 1827 N N . TRP A 1 245 ? 3.201 26.752 15.328 1.00 38.31 245 TRP A N 1
ATOM 1828 C CA . TRP A 1 245 ? 3.621 26.110 14.077 1.00 38.31 245 TRP A CA 1
ATOM 1829 C C . TRP A 1 245 ? 5.156 26.070 13.997 1.00 38.31 245 TRP A C 1
ATOM 1831 O O . TRP A 1 245 ? 5.782 27.116 14.151 1.00 38.31 245 TRP A O 1
ATOM 1841 N N . PRO A 1 246 ? 5.787 24.903 13.747 1.00 32.56 246 PRO A N 1
ATOM 1842 C CA . PRO A 1 246 ? 7.242 24.821 13.684 1.00 32.56 246 PRO A CA 1
ATOM 1843 C C . PRO A 1 246 ? 7.771 25.572 12.466 1.00 32.56 246 PRO A C 1
ATOM 1845 O O . PRO A 1 246 ? 7.394 25.251 11.332 1.00 32.56 246 PRO A O 1
ATOM 1848 N N . ASP A 1 247 ? 8.680 26.516 12.697 1.00 37.91 247 ASP A N 1
ATOM 1849 C CA . ASP A 1 247 ? 9.388 27.173 11.608 1.00 37.91 247 ASP A CA 1
ATOM 1850 C C . ASP A 1 247 ? 10.311 26.151 10.931 1.00 37.91 247 ASP A C 1
ATOM 1852 O O . ASP A 1 247 ? 11.172 25.529 11.557 1.00 37.91 247 ASP A O 1
ATOM 1856 N N . THR A 1 248 ? 10.042 25.883 9.657 1.00 34.38 248 THR A N 1
ATOM 1857 C CA . THR A 1 248 ? 10.783 24.921 8.839 1.00 34.38 248 THR A CA 1
ATOM 1858 C C . THR A 1 248 ? 10.859 25.469 7.422 1.00 34.38 248 THR A C 1
ATOM 1860 O O . THR A 1 248 ? 9.828 25.763 6.814 1.00 34.38 248 THR A O 1
ATOM 1863 N N . ASP A 1 249 ? 12.071 25.548 6.863 1.00 34.25 249 ASP A N 1
ATOM 1864 C CA . ASP A 1 249 ? 12.402 26.194 5.575 1.00 34.25 249 ASP A CA 1
ATOM 1865 C C . ASP A 1 249 ? 11.718 25.590 4.316 1.00 34.25 249 ASP A C 1
ATOM 1867 O O . ASP A 1 249 ? 11.990 25.965 3.175 1.00 34.25 249 ASP A O 1
ATOM 1871 N N . GLY A 1 250 ? 10.770 24.664 4.493 1.00 35.78 250 GLY A N 1
ATOM 1872 C CA . GLY A 1 250 ? 9.942 24.039 3.459 1.00 35.78 250 GLY A CA 1
ATOM 1873 C C . GLY A 1 250 ? 8.601 24.744 3.219 1.00 35.78 250 GLY A C 1
ATOM 1874 O O . GLY A 1 250 ? 7.549 24.090 3.216 1.00 35.78 250 GLY A O 1
ATOM 1875 N N . GLY A 1 251 ? 8.617 26.064 3.010 1.00 45.38 251 GLY A N 1
ATOM 1876 C CA . GLY A 1 251 ? 7.413 26.887 2.842 1.00 45.38 251 GLY A CA 1
ATOM 1877 C C . GLY A 1 251 ? 6.350 26.283 1.902 1.00 45.38 251 GLY A C 1
ATOM 1878 O O . GLY A 1 251 ? 6.633 25.915 0.761 1.00 45.38 251 GLY A O 1
ATOM 1879 N N . ARG A 1 252 ? 5.093 26.247 2.381 1.00 38.59 252 ARG A N 1
ATOM 1880 C CA . ARG A 1 252 ? 3.853 25.743 1.729 1.00 38.59 252 ARG A CA 1
ATOM 1881 C C . ARG A 1 252 ? 3.555 24.228 1.772 1.00 38.59 252 ARG A C 1
ATOM 1883 O O . ARG A 1 252 ? 2.490 23.857 1.284 1.00 38.59 252 ARG A O 1
ATOM 1890 N N . ARG A 1 253 ? 4.394 23.340 2.338 1.00 35.97 253 ARG A N 1
ATOM 1891 C CA . ARG A 1 253 ? 4.172 21.867 2.222 1.00 35.97 253 ARG A CA 1
ATOM 1892 C C . ARG A 1 253 ? 3.605 21.098 3.431 1.00 35.97 253 ARG A C 1
ATOM 1894 O O . ARG A 1 253 ? 3.201 19.957 3.224 1.00 35.97 253 ARG A O 1
ATOM 1901 N N . ALA A 1 254 ? 3.547 21.653 4.649 1.00 38.84 254 ALA A N 1
ATOM 1902 C CA . ALA A 1 254 ? 3.304 20.837 5.861 1.00 38.84 254 ALA A CA 1
ATOM 1903 C C . ALA A 1 254 ? 2.169 21.278 6.819 1.00 38.84 254 ALA A C 1
ATOM 1905 O O . ALA A 1 254 ? 1.846 20.532 7.744 1.00 38.84 254 ALA A O 1
ATOM 1906 N N . ALA A 1 255 ? 1.549 22.448 6.628 1.00 45.94 255 ALA A N 1
ATOM 1907 C CA . ALA A 1 255 ? 0.598 23.018 7.593 1.00 45.94 255 ALA A CA 1
ATOM 1908 C C . ALA A 1 255 ? -0.827 22.430 7.478 1.00 45.94 255 ALA A C 1
ATOM 1910 O O . ALA A 1 255 ? -1.726 23.056 6.919 1.00 45.94 255 ALA A O 1
ATOM 1911 N N . ALA A 1 256 ? -1.040 21.232 8.028 1.00 48.38 256 ALA A N 1
ATOM 1912 C CA . ALA A 1 256 ? -2.380 20.749 8.374 1.00 48.38 256 ALA A CA 1
ATOM 1913 C C . ALA A 1 256 ? -2.840 21.382 9.708 1.00 48.38 256 ALA A C 1
ATOM 1915 O O . ALA A 1 256 ? -2.012 21.514 10.614 1.00 48.38 256 ALA A O 1
ATOM 1916 N N . PRO A 1 257 ? -4.126 21.754 9.876 1.00 47.94 257 PRO A N 1
ATOM 1917 C CA . PRO A 1 257 ? -4.611 22.306 11.139 1.00 47.94 257 PRO A CA 1
ATOM 1918 C C . PRO A 1 257 ? -4.494 21.269 12.276 1.00 47.94 257 PRO A C 1
ATOM 1920 O O . PRO A 1 257 ? -4.759 20.082 12.045 1.00 47.94 257 PRO A O 1
ATOM 1923 N N . PRO A 1 258 ? -4.105 21.675 13.499 1.00 48.53 258 PRO A N 1
ATOM 1924 C CA . PRO A 1 258 ? -3.964 20.754 14.619 1.00 48.53 258 PRO A CA 1
ATOM 1925 C C . PRO A 1 258 ? -5.322 20.202 15.093 1.00 48.53 258 PRO A C 1
ATOM 1927 O O . PRO A 1 258 ? -6.394 20.753 14.836 1.00 48.53 258 PRO A O 1
ATOM 1930 N N . ALA A 1 259 ? -5.268 19.047 15.762 1.00 44.91 259 ALA A N 1
ATOM 1931 C CA . ALA A 1 259 ? -6.415 18.173 16.048 1.00 44.91 259 ALA A CA 1
ATOM 1932 C C . ALA A 1 259 ? -7.491 18.748 16.993 1.00 44.91 259 ALA A C 1
ATOM 1934 O O . ALA A 1 259 ? -8.519 18.105 17.215 1.00 44.91 259 ALA A O 1
ATOM 1935 N N . ASP A 1 260 ? -7.208 19.887 17.610 1.00 46.84 260 ASP A N 1
ATOM 1936 C CA . ASP A 1 260 ? -7.963 20.565 18.661 1.00 46.84 260 ASP A CA 1
ATOM 1937 C C . ASP A 1 260 ? -8.717 21.811 18.166 1.00 46.84 260 ASP A C 1
ATOM 1939 O O . ASP A 1 260 ? -9.493 22.399 18.920 1.00 46.84 260 ASP A O 1
ATOM 1943 N N . TRP A 1 261 ? -8.560 22.189 16.892 1.00 55.28 261 TRP A N 1
ATOM 1944 C CA . TRP A 1 261 ? -9.301 23.305 16.305 1.00 55.28 261 TRP A CA 1
ATOM 1945 C C . TRP A 1 261 ? -10.828 23.089 16.344 1.00 55.28 261 TRP A C 1
ATOM 1947 O O . TRP A 1 261 ? -11.326 22.045 15.907 1.00 55.28 261 TRP A O 1
ATOM 1957 N N . PRO A 1 262 ? -11.614 24.085 16.802 1.00 47.09 262 PRO A N 1
ATOM 1958 C CA . PRO A 1 262 ? -13.064 23.973 16.858 1.00 47.09 262 PRO A CA 1
ATOM 1959 C C . PRO A 1 262 ? -13.668 23.998 15.452 1.00 47.09 262 PRO A C 1
ATOM 1961 O O . PRO A 1 262 ? -13.209 24.727 14.568 1.00 47.09 262 PRO A O 1
ATOM 1964 N N . LEU A 1 263 ? -14.754 23.241 15.259 1.00 45.84 263 LEU A N 1
ATOM 1965 C CA . LEU A 1 263 ? -15.364 23.011 13.945 1.00 45.84 263 LEU A CA 1
ATOM 1966 C C . LEU A 1 263 ? -15.568 24.296 13.116 1.00 45.84 263 LEU A C 1
ATOM 1968 O O . LEU A 1 263 ? -15.157 24.292 11.960 1.00 45.84 263 LEU A O 1
ATOM 1972 N N . PRO A 1 264 ? -16.111 25.414 13.653 1.00 49.78 264 PRO A N 1
ATOM 1973 C CA . PRO A 1 264 ? -16.290 26.646 12.880 1.00 49.78 264 PRO A CA 1
ATOM 1974 C C . PRO A 1 264 ? -14.978 27.260 12.373 1.00 49.78 264 PRO A C 1
ATOM 1976 O O . PRO A 1 264 ? -14.952 27.749 11.247 1.00 49.78 264 PRO A O 1
ATOM 1979 N N . ALA A 1 265 ? -13.887 27.188 13.145 1.00 51.53 265 ALA A N 1
ATOM 1980 C CA . ALA A 1 265 ? -12.573 27.671 12.716 1.00 51.53 265 ALA A CA 1
ATOM 1981 C C . ALA A 1 265 ? -12.004 26.797 11.590 1.00 51.53 265 ALA A C 1
ATOM 1983 O O . ALA A 1 265 ? -11.503 27.329 10.603 1.00 51.53 265 ALA A O 1
ATOM 1984 N N . VAL A 1 266 ? -12.190 25.471 11.670 1.00 52.47 266 VAL A N 1
ATOM 1985 C CA . VAL A 1 266 ? -11.895 24.556 10.554 1.00 52.47 266 VAL A CA 1
ATOM 1986 C C . VAL A 1 266 ? -12.736 24.926 9.324 1.00 52.47 266 VAL A C 1
ATOM 1988 O O . VAL A 1 266 ? -12.178 25.057 8.239 1.00 52.47 266 VAL A O 1
ATOM 1991 N N . ARG A 1 267 ? -14.048 25.194 9.465 1.00 51.16 267 ARG A N 1
ATOM 1992 C CA . ARG A 1 267 ? -14.887 25.638 8.330 1.00 51.16 267 ARG A CA 1
ATOM 1993 C C . ARG A 1 267 ? -14.365 26.947 7.718 1.00 51.16 267 ARG A C 1
ATOM 1995 O O . ARG A 1 267 ? -14.287 27.041 6.499 1.00 51.16 267 ARG A O 1
ATOM 2002 N N . VAL A 1 268 ? -13.998 27.944 8.525 1.00 51.97 268 VAL A N 1
ATOM 2003 C CA . VAL A 1 268 ? -13.484 29.246 8.050 1.00 51.97 268 VAL A CA 1
ATOM 2004 C C . VAL A 1 268 ? -12.125 29.092 7.359 1.00 51.97 268 VAL A C 1
ATOM 2006 O O . VAL A 1 268 ? -11.964 29.566 6.236 1.00 51.97 268 VAL A O 1
ATOM 2009 N N . TYR A 1 269 ? -11.184 28.365 7.963 1.00 58.66 269 TYR A N 1
ATOM 2010 C CA . TYR A 1 269 ? -9.879 28.067 7.367 1.00 58.66 269 TYR A CA 1
ATOM 2011 C C . TYR A 1 269 ? -10.010 27.336 6.034 1.00 58.66 269 TYR A C 1
ATOM 2013 O O . TYR A 1 269 ? -9.366 27.727 5.069 1.00 58.66 269 TYR A O 1
ATOM 2021 N N . VAL A 1 270 ? -10.892 26.338 5.933 1.00 53.94 270 VAL A N 1
ATOM 2022 C CA . VAL A 1 270 ? -11.142 25.647 4.663 1.00 53.94 270 VAL A CA 1
ATOM 2023 C C . VAL A 1 270 ? -11.793 26.593 3.643 1.00 53.94 270 VAL A C 1
ATOM 2025 O O . VAL A 1 270 ? -11.339 26.629 2.501 1.00 53.94 270 VAL A O 1
ATOM 2028 N N . LYS A 1 271 ? -12.778 27.422 4.040 1.00 53.22 271 LYS A N 1
ATOM 2029 C CA . LYS A 1 271 ? -13.382 28.470 3.180 1.00 53.22 271 LYS A CA 1
ATOM 2030 C C . LYS A 1 271 ? -12.351 29.432 2.602 1.00 53.22 271 LYS A C 1
ATOM 2032 O O . LYS A 1 271 ? -12.445 29.790 1.427 1.00 53.22 271 LYS A O 1
ATOM 2037 N N . LEU A 1 272 ? -11.336 29.789 3.375 1.00 51.88 272 LEU A N 1
ATOM 2038 C CA . LEU A 1 272 ? -10.296 30.721 2.953 1.00 51.88 272 LEU A CA 1
ATOM 2039 C C . LEU A 1 272 ? -9.149 30.047 2.199 1.00 51.88 272 LEU A C 1
ATOM 2041 O O . LEU A 1 272 ? -8.763 30.549 1.148 1.00 51.88 272 LEU A O 1
ATOM 2045 N N . ALA A 1 273 ? -8.687 28.874 2.633 1.00 51.97 273 ALA A N 1
ATOM 2046 C CA . ALA A 1 273 ? -7.723 28.063 1.894 1.00 51.97 273 ALA A CA 1
ATOM 2047 C C . ALA A 1 273 ? -8.250 27.711 0.494 1.00 51.97 273 ALA A C 1
ATOM 2049 O O . ALA A 1 273 ? -7.532 27.879 -0.487 1.00 51.97 273 ALA A O 1
ATOM 2050 N N . ALA A 1 274 ? -9.522 27.315 0.366 1.00 50.81 274 ALA A N 1
ATOM 2051 C CA . ALA A 1 274 ? -10.131 27.064 -0.938 1.00 50.81 274 ALA A CA 1
ATOM 2052 C C . ALA A 1 274 ? -10.281 28.344 -1.774 1.00 50.81 274 ALA A C 1
ATOM 2054 O O . ALA A 1 274 ? -10.021 28.309 -2.971 1.00 50.81 274 ALA A O 1
ATOM 2055 N N . SER A 1 275 ? -10.642 29.483 -1.170 1.00 50.81 275 SER A N 1
ATOM 2056 C CA . SER A 1 275 ? -10.722 30.764 -1.894 1.00 50.81 275 SER A CA 1
ATOM 2057 C C . SER A 1 275 ? -9.348 31.213 -2.417 1.00 50.81 275 SER A C 1
ATOM 2059 O O . SER A 1 275 ? -9.236 31.657 -3.557 1.00 50.81 275 SER A O 1
ATOM 2061 N N . LEU A 1 276 ? -8.283 31.001 -1.638 1.00 48.16 276 LEU A N 1
ATOM 2062 C CA . LEU A 1 276 ? -6.895 31.258 -2.038 1.00 48.16 276 LEU A CA 1
ATOM 2063 C C . LEU A 1 276 ? -6.385 30.259 -3.090 1.00 48.16 276 LEU A C 1
ATOM 2065 O O . LEU A 1 276 ? -5.651 30.651 -3.996 1.00 48.16 276 LEU A O 1
ATOM 2069 N N . LEU A 1 277 ? -6.832 28.999 -3.049 1.00 44.94 277 LEU A N 1
ATOM 2070 C CA . LEU A 1 277 ? -6.587 28.005 -4.105 1.00 44.94 277 LEU A CA 1
ATOM 2071 C C . LEU A 1 277 ? -7.266 28.362 -5.442 1.00 44.94 277 LEU A C 1
ATOM 2073 O O . LEU A 1 277 ? -6.845 27.862 -6.484 1.00 44.94 277 LEU A O 1
ATOM 2077 N N . ARG A 1 278 ? -8.277 29.245 -5.447 1.00 43.94 278 ARG A N 1
ATOM 2078 C CA . ARG A 1 278 ? -8.873 29.798 -6.679 1.00 43.94 278 ARG A CA 1
ATOM 2079 C C . ARG A 1 278 ? -8.168 31.057 -7.205 1.00 43.94 278 ARG A C 1
ATOM 2081 O O . ARG A 1 278 ? -8.480 31.484 -8.315 1.00 43.94 278 ARG A O 1
ATOM 2088 N N . ALA A 1 279 ? -7.247 31.664 -6.454 1.00 42.47 279 ALA A N 1
ATOM 2089 C CA . ALA A 1 279 ? -6.613 32.920 -6.857 1.00 42.47 279 ALA A CA 1
ATOM 2090 C C . ALA A 1 279 ? -5.541 32.717 -7.962 1.00 42.47 279 ALA A C 1
ATOM 2092 O O . ALA A 1 279 ? -4.782 31.744 -7.878 1.00 42.47 279 ALA A O 1
ATOM 2093 N N . PRO A 1 280 ? -5.393 33.622 -8.963 1.00 37.88 280 PRO A N 1
ATOM 2094 C CA . PRO A 1 280 ? -4.469 33.470 -10.110 1.00 37.88 280 PRO A CA 1
ATOM 2095 C C . PRO A 1 280 ? -2.958 33.569 -9.784 1.00 37.88 280 PRO A C 1
ATOM 2097 O O . PRO A 1 280 ? -2.200 34.356 -10.350 1.00 37.88 280 PRO A O 1
ATOM 2100 N N . GLY A 1 281 ? -2.463 32.733 -8.881 1.00 41.81 281 GLY A N 1
ATOM 2101 C CA . GLY A 1 281 ? -1.137 32.870 -8.277 1.00 41.81 281 GLY A CA 1
ATOM 2102 C C . GLY A 1 281 ? -0.769 31.739 -7.326 1.00 41.81 281 GLY A C 1
ATOM 2103 O O . GLY A 1 281 ? 0.419 31.457 -7.170 1.00 41.81 281 GLY A O 1
ATOM 2104 N N . GLY A 1 282 ? -1.769 31.072 -6.737 1.00 35.06 282 GLY A N 1
ATOM 2105 C CA . GLY A 1 282 ? -1.562 29.994 -5.778 1.00 35.06 282 GLY A CA 1
ATOM 2106 C C . GLY A 1 282 ? -0.665 28.890 -6.337 1.00 35.06 282 GLY A C 1
ATOM 2107 O O . GLY A 1 282 ? -0.901 28.360 -7.425 1.00 35.06 282 GLY A O 1
ATOM 2108 N N . ALA A 1 283 ? 0.376 28.525 -5.586 1.00 36.50 283 ALA A N 1
ATOM 2109 C CA . ALA A 1 283 ? 1.053 27.261 -5.836 1.00 36.50 283 ALA A CA 1
ATOM 2110 C C . ALA A 1 283 ? 0.072 26.123 -5.526 1.00 36.50 283 ALA A C 1
ATOM 2112 O O . ALA A 1 283 ? -0.662 26.205 -4.540 1.00 36.50 283 ALA A O 1
ATOM 2113 N N . ARG A 1 284 ? 0.092 25.050 -6.328 1.00 41.81 284 ARG A N 1
ATOM 2114 C CA . ARG A 1 284 ? -0.584 23.794 -5.975 1.00 41.81 284 ARG A CA 1
ATOM 2115 C C . ARG A 1 284 ? -0.086 23.378 -4.588 1.00 41.81 284 ARG A C 1
ATOM 2117 O O . ARG A 1 284 ? 1.072 22.983 -4.472 1.00 41.81 284 ARG A O 1
ATOM 2124 N N . LEU A 1 285 ? -0.926 23.474 -3.553 1.00 39.94 285 LEU A N 1
ATOM 2125 C CA . LEU A 1 285 ? -0.664 22.789 -2.288 1.00 39.94 285 LEU A CA 1
ATOM 2126 C C . LEU A 1 285 ? -0.690 21.285 -2.604 1.00 39.94 285 LEU A C 1
ATOM 2128 O O . LEU A 1 285 ? -1.738 20.792 -3.038 1.00 39.94 285 LEU A O 1
ATOM 2132 N N . PRO A 1 286 ? 0.432 20.556 -2.459 1.00 40.00 286 PRO A N 1
ATOM 2133 C CA . PRO A 1 286 ? 0.453 19.125 -2.698 1.00 40.00 286 PRO A CA 1
ATOM 2134 C C . PRO A 1 286 ? -0.168 18.455 -1.475 1.00 40.00 286 PRO A C 1
ATOM 2136 O O . PRO A 1 286 ? 0.515 18.117 -0.510 1.00 40.00 286 PRO A O 1
ATOM 2139 N N . LEU A 1 287 ? -1.491 18.326 -1.506 1.00 44.19 287 LEU A N 1
ATOM 2140 C CA . LEU A 1 287 ? -2.290 17.672 -0.480 1.00 44.19 287 LEU A CA 1
ATOM 2141 C C . LEU A 1 287 ? -2.073 16.153 -0.565 1.00 44.19 287 LEU A C 1
ATOM 2143 O O . LEU A 1 287 ? -2.891 15.422 -1.114 1.00 44.19 287 LEU A O 1
ATOM 2147 N N . ARG A 1 288 ? -0.915 15.696 -0.073 1.00 43.12 288 ARG A N 1
ATOM 2148 C CA . ARG A 1 288 ? -0.510 14.285 -0.078 1.00 43.12 288 ARG A CA 1
ATOM 2149 C C . ARG A 1 288 ? -1.342 13.473 0.925 1.00 43.12 288 ARG A C 1
ATOM 2151 O O . ARG A 1 288 ? -1.667 14.007 1.988 1.00 43.12 288 ARG A O 1
ATOM 2158 N N . PRO A 1 289 ? -1.606 12.177 0.669 1.00 43.56 289 PRO A N 1
ATOM 2159 C CA . PRO A 1 289 ? -2.267 11.290 1.633 1.00 43.56 289 PRO A CA 1
ATOM 2160 C C . PRO A 1 289 ? -1.639 11.335 3.038 1.00 43.56 289 PRO A C 1
ATOM 2162 O O . PRO A 1 289 ? -2.354 11.399 4.037 1.00 43.56 289 PRO A O 1
ATOM 2165 N N . ASP A 1 290 ? -0.309 11.427 3.128 1.00 44.31 290 ASP A N 1
ATOM 2166 C CA . ASP A 1 290 ? 0.435 11.482 4.398 1.00 44.31 290 ASP A CA 1
ATOM 2167 C C . ASP A 1 290 ? 0.147 12.755 5.216 1.00 44.31 290 ASP A C 1
ATOM 2169 O O . ASP A 1 290 ? 0.131 12.728 6.451 1.00 44.31 290 ASP A O 1
ATOM 2173 N N . SER A 1 291 ? -0.146 13.875 4.543 1.00 45.94 291 SER A N 1
ATOM 2174 C CA . SER A 1 291 ? -0.586 15.120 5.186 1.00 45.94 291 SER A CA 1
ATOM 2175 C C . SER A 1 291 ? -1.936 14.936 5.892 1.00 45.94 291 SER A C 1
ATOM 2177 O O . SER A 1 291 ? -2.188 15.565 6.920 1.00 45.94 291 SER A O 1
ATOM 2179 N N . PHE A 1 292 ? -2.781 14.030 5.388 1.00 48.59 292 PHE A N 1
ATOM 2180 C CA . PHE A 1 292 ? -4.064 13.667 5.991 1.00 48.59 292 PHE A CA 1
ATOM 2181 C C . PHE A 1 292 ? -3.975 12.495 6.966 1.00 48.59 292 PHE A C 1
ATOM 2183 O O . PHE A 1 292 ? -4.803 12.425 7.868 1.00 48.59 292 PHE A O 1
ATOM 2190 N N . ALA A 1 293 ? -2.960 11.630 6.888 1.00 44.28 293 ALA A N 1
ATOM 2191 C CA . ALA A 1 293 ? -2.722 10.598 7.903 1.00 44.28 293 ALA A CA 1
ATOM 2192 C C . ALA A 1 293 ? -2.549 11.208 9.314 1.00 44.28 293 ALA A C 1
ATOM 2194 O O . ALA A 1 293 ? -3.020 10.652 10.307 1.00 44.28 293 ALA A O 1
ATOM 2195 N N . ARG A 1 294 ? -1.974 12.417 9.409 1.00 43.84 294 ARG A N 1
ATOM 2196 C CA . ARG A 1 294 ? -1.913 13.196 10.664 1.00 43.84 294 ARG A CA 1
ATOM 2197 C C . ARG A 1 294 ? -3.283 13.717 11.129 1.00 43.84 294 ARG A C 1
ATOM 2199 O O . ARG A 1 294 ? -3.530 13.771 12.332 1.00 43.84 294 ARG A O 1
ATOM 2206 N N . LEU A 1 295 ? -4.183 14.047 10.198 1.00 43.09 295 LEU A N 1
ATOM 2207 C CA . LEU A 1 295 ? -5.582 14.409 10.479 1.00 43.09 295 LEU A CA 1
ATOM 2208 C C . LEU A 1 295 ? -6.454 13.178 10.796 1.00 43.09 295 LEU A C 1
ATOM 2210 O O . LEU A 1 295 ? -7.413 13.297 11.547 1.00 43.09 295 LEU A O 1
ATOM 2214 N N . ALA A 1 296 ? -6.094 11.988 10.308 1.00 41.22 296 ALA A N 1
ATOM 2215 C CA . ALA A 1 296 ? -6.735 10.715 10.652 1.00 41.22 296 ALA A CA 1
ATOM 2216 C C . ALA A 1 296 ? -6.543 10.324 12.124 1.00 41.22 296 ALA A C 1
ATOM 2218 O O . ALA A 1 296 ? -7.419 9.721 12.740 1.00 41.22 296 ALA A O 1
ATOM 2219 N N . ALA A 1 297 ? -5.395 10.698 12.696 1.00 43.06 297 ALA A N 1
ATOM 2220 C CA . ALA A 1 297 ? -5.111 10.569 14.123 1.00 43.06 297 ALA A CA 1
ATOM 2221 C C . ALA A 1 297 ? -5.841 11.626 14.986 1.00 43.06 297 ALA A C 1
ATOM 2223 O O . ALA A 1 297 ? -5.782 11.569 16.219 1.00 43.06 297 ALA A O 1
ATOM 2224 N N . ALA A 1 298 ? -6.520 12.598 14.363 1.00 42.78 298 ALA A N 1
ATOM 2225 C CA . ALA A 1 298 ? -7.453 13.518 15.007 1.00 42.78 298 ALA A CA 1
ATOM 2226 C C . ALA A 1 298 ? -8.892 12.972 14.930 1.00 42.78 298 ALA A C 1
ATOM 2228 O O . ALA A 1 298 ? -9.220 12.118 14.110 1.00 42.78 298 ALA A O 1
ATOM 2229 N N . ARG A 1 299 ? -9.780 13.432 15.821 1.00 49.91 299 ARG A N 1
ATOM 2230 C CA . ARG A 1 299 ? -11.115 12.828 15.979 1.00 49.91 299 ARG A CA 1
ATOM 2231 C C . ARG A 1 299 ? -11.952 12.905 14.688 1.00 49.91 299 ARG A C 1
ATOM 2233 O O . ARG A 1 299 ? -12.077 13.968 14.083 1.00 49.91 299 ARG A O 1
ATOM 2240 N N . LYS A 1 300 ? -12.638 11.794 14.382 1.00 46.97 300 LYS A N 1
ATOM 2241 C CA . LYS A 1 300 ? -13.544 11.561 13.233 1.00 46.97 300 LYS A CA 1
ATOM 2242 C C . LYS A 1 300 ? -14.381 12.774 12.746 1.00 46.97 300 LYS A C 1
ATOM 2244 O O . LYS A 1 300 ? -14.438 12.970 11.535 1.00 46.97 300 LYS A O 1
ATOM 2249 N N . PRO A 1 301 ? -14.988 13.629 13.605 1.00 41.94 301 PRO A N 1
ATOM 2250 C CA . PRO A 1 301 ? -15.791 14.769 13.138 1.00 41.94 301 PRO A CA 1
ATOM 2251 C C . PRO A 1 301 ? -15.016 15.854 12.369 1.00 41.94 301 PRO A C 1
ATOM 2253 O O . PRO A 1 301 ? -15.623 16.608 11.611 1.00 41.94 301 PRO A O 1
ATOM 2256 N N . VAL A 1 302 ? -13.692 15.956 12.543 1.00 48.31 302 VAL A N 1
ATOM 2257 C CA . VAL A 1 302 ? -12.883 16.989 11.870 1.00 48.31 302 VAL A CA 1
ATOM 2258 C C . VAL A 1 302 ? -12.763 16.694 10.374 1.00 48.31 302 VAL A C 1
ATOM 2260 O O . VAL A 1 302 ? -13.023 17.584 9.570 1.00 48.31 302 VAL A O 1
ATOM 2263 N N . LEU A 1 303 ? -12.473 15.443 9.993 1.00 51.34 303 LEU A N 1
ATOM 2264 C CA . LEU A 1 303 ? -12.458 15.000 8.589 1.00 51.34 303 LEU A CA 1
ATOM 2265 C C . LEU A 1 303 ? -13.828 15.186 7.918 1.00 51.34 303 LEU A C 1
ATOM 2267 O O . LEU A 1 303 ? -13.905 15.641 6.777 1.00 51.34 303 LEU A O 1
ATOM 2271 N N . VAL A 1 304 ? -14.907 14.907 8.657 1.00 45.44 304 VAL A N 1
ATOM 2272 C CA . VAL A 1 304 ? -16.296 15.102 8.215 1.00 45.44 304 VAL A CA 1
ATOM 2273 C C . VAL A 1 304 ? -16.574 16.574 7.891 1.00 45.44 304 VAL A C 1
ATOM 2275 O O . VAL A 1 304 ? -17.078 16.874 6.813 1.00 45.44 304 VAL A O 1
ATOM 2278 N N . ALA A 1 305 ? -16.213 17.525 8.756 1.00 47.28 305 ALA A N 1
ATOM 2279 C CA . ALA A 1 305 ? -16.412 18.946 8.449 1.00 47.28 305 ALA A CA 1
ATOM 2280 C C . ALA A 1 305 ? -15.459 19.478 7.367 1.00 47.28 305 ALA A C 1
ATOM 2282 O O . ALA A 1 305 ? -15.854 20.352 6.593 1.00 47.28 305 ALA A O 1
ATOM 2283 N N . LEU A 1 306 ? -14.234 18.945 7.293 1.00 54.19 306 LEU A N 1
ATOM 2284 C CA . LEU A 1 306 ? -13.262 19.271 6.251 1.00 54.19 306 LEU A CA 1
ATOM 2285 C C . LEU A 1 306 ? -13.849 18.940 4.869 1.00 54.19 306 LEU A C 1
ATOM 2287 O O . LEU A 1 306 ? -13.936 19.821 4.018 1.00 54.19 306 LEU A O 1
ATOM 2291 N N . ALA A 1 307 ? -14.347 17.713 4.685 1.00 52.62 307 ALA A N 1
ATOM 2292 C CA . ALA A 1 307 ? -14.946 17.260 3.432 1.00 52.62 307 ALA A CA 1
ATOM 2293 C C . ALA A 1 307 ? -16.213 18.044 3.041 1.00 52.62 307 ALA A C 1
ATOM 2295 O O . ALA A 1 307 ? -16.332 18.466 1.894 1.00 52.62 307 ALA A O 1
ATOM 2296 N N . ALA A 1 308 ? -17.119 18.310 3.992 1.00 49.22 308 ALA A N 1
ATOM 2297 C CA . ALA A 1 308 ? -18.368 19.043 3.733 1.00 49.22 308 ALA A CA 1
ATOM 2298 C C . ALA A 1 308 ? -18.114 20.453 3.201 1.00 49.22 308 ALA A C 1
ATOM 2300 O O . ALA A 1 308 ? -18.816 20.963 2.329 1.00 49.22 308 ALA A O 1
ATOM 2301 N N . VAL A 1 309 ? -17.125 21.115 3.802 1.00 49.22 309 VAL A N 1
ATOM 2302 C CA . VAL A 1 309 ? -16.799 22.493 3.472 1.00 49.22 309 VAL A CA 1
ATOM 2303 C C . VAL A 1 309 ? -15.998 22.543 2.180 1.00 49.22 309 VAL A C 1
ATOM 2305 O O . VAL A 1 309 ? -16.297 23.389 1.343 1.00 49.22 309 VAL A O 1
ATOM 2308 N N . LEU A 1 310 ? -15.071 21.603 1.965 1.00 53.28 310 LEU A N 1
ATOM 2309 C CA . LEU A 1 310 ? -14.386 21.438 0.685 1.00 53.28 310 LEU A CA 1
ATOM 2310 C C . LEU A 1 310 ? -15.381 21.205 -0.463 1.00 53.28 310 LEU A C 1
ATOM 2312 O O . LEU A 1 310 ? -15.307 21.943 -1.436 1.00 53.28 310 LEU A O 1
ATOM 2316 N N . ASP A 1 311 ? -16.362 20.301 -0.363 1.00 49.53 311 ASP A N 1
ATOM 2317 C CA . ASP A 1 311 ? -17.323 20.115 -1.466 1.00 49.53 311 ASP A CA 1
ATOM 2318 C C . ASP A 1 311 ? -18.117 21.403 -1.775 1.00 49.53 311 ASP A C 1
ATOM 2320 O O . ASP A 1 311 ? -18.138 21.842 -2.928 1.00 49.53 311 ASP A O 1
ATOM 2324 N N . GLN A 1 312 ? -18.640 22.104 -0.756 1.00 53.88 312 GLN A N 1
ATOM 2325 C CA . GLN A 1 312 ? -19.289 23.417 -0.943 1.00 53.88 312 GLN A CA 1
ATOM 2326 C C . GLN A 1 312 ? -18.380 24.466 -1.614 1.00 53.88 312 GLN A C 1
ATOM 2328 O O . GLN A 1 312 ? -18.858 25.356 -2.316 1.00 53.88 312 GLN A O 1
ATOM 2333 N N . LEU A 1 313 ? -17.065 24.388 -1.411 1.00 48.09 313 LEU A N 1
ATOM 2334 C CA . LEU A 1 313 ? -16.087 25.340 -1.948 1.00 48.09 313 LEU A CA 1
ATOM 2335 C C . LEU A 1 313 ? -15.465 24.927 -3.275 1.00 48.09 313 LEU A C 1
ATOM 2337 O O . LEU A 1 313 ? -14.716 25.711 -3.860 1.00 48.09 313 LEU A O 1
ATOM 2341 N N . LEU A 1 314 ? -15.729 23.721 -3.750 1.00 51.25 314 LEU A N 1
ATOM 2342 C CA . LEU A 1 314 ? -15.048 23.170 -4.918 1.00 51.25 314 LEU A CA 1
ATOM 2343 C C . LEU A 1 314 ? -16.043 22.904 -6.059 1.00 51.25 314 LEU A C 1
ATOM 2345 O O . LEU A 1 314 ? -15.693 22.433 -7.134 1.00 51.25 314 LEU A O 1
ATOM 2349 N N . GLN A 1 315 ? -17.283 23.367 -5.895 1.00 50.53 315 GLN A N 1
ATOM 2350 C CA . GLN A 1 315 ? -18.295 23.500 -6.949 1.00 50.53 315 GLN A CA 1
ATOM 2351 C C . GLN A 1 315 ? -18.004 24.617 -7.980 1.00 50.53 315 GLN A C 1
ATOM 2353 O O . GLN A 1 315 ? -18.786 24.784 -8.908 1.00 50.53 315 GLN A O 1
ATOM 2358 N N . SER A 1 316 ? -16.905 25.382 -7.862 1.00 44.47 316 SER A N 1
ATOM 2359 C CA . SER A 1 316 ? -16.656 26.570 -8.713 1.00 44.47 316 SER A CA 1
ATOM 2360 C C . SER A 1 316 ? -15.208 26.825 -9.188 1.00 44.47 316 SER A C 1
ATOM 2362 O O . SER A 1 316 ? -14.919 27.922 -9.665 1.00 44.47 316 SER A O 1
ATOM 2364 N N . SER A 1 317 ? -14.290 25.845 -9.157 1.00 46.53 317 SER A N 1
ATOM 2365 C CA . SER A 1 317 ? -13.085 25.897 -10.019 1.00 46.53 317 SER A CA 1
ATOM 2366 C C . SER A 1 317 ? -12.517 24.513 -10.374 1.00 46.53 317 SER A C 1
ATOM 2368 O O . SER A 1 317 ? -12.376 23.643 -9.518 1.00 46.53 317 SER A O 1
ATOM 2370 N N . ALA A 1 318 ? -12.149 24.315 -11.646 1.00 44.53 318 ALA A N 1
ATOM 2371 C CA . ALA A 1 318 ? -11.714 23.016 -12.178 1.00 44.53 318 ALA A CA 1
ATOM 2372 C C . ALA A 1 318 ? -10.447 22.451 -11.502 1.00 44.53 318 ALA A C 1
ATOM 2374 O O . ALA A 1 318 ? -10.386 21.265 -11.196 1.00 44.53 318 ALA A O 1
ATOM 2375 N N . GLY A 1 319 ? -9.449 23.299 -11.226 1.00 46.72 319 GLY A N 1
ATOM 2376 C CA . GLY A 1 319 ? -8.163 22.866 -10.657 1.00 46.72 319 GLY A CA 1
ATOM 2377 C C . GLY A 1 319 ? -8.199 22.497 -9.170 1.00 46.72 319 GLY A C 1
ATOM 2378 O O . GLY A 1 319 ? -7.252 21.897 -8.674 1.00 46.72 319 GLY A O 1
ATOM 2379 N N . ALA A 1 320 ? -9.270 22.843 -8.454 1.00 50.78 320 ALA A N 1
ATOM 2380 C CA . ALA A 1 320 ? -9.408 22.550 -7.028 1.00 50.78 320 ALA A CA 1
ATOM 2381 C C . ALA A 1 320 ? -10.311 21.315 -6.771 1.00 50.78 320 ALA A C 1
ATOM 2383 O O . ALA A 1 320 ? -10.318 20.729 -5.687 1.00 50.78 320 ALA A O 1
ATOM 2384 N N . ILE A 1 321 ? -11.013 20.845 -7.807 1.00 52.06 321 ILE A N 1
ATOM 2385 C CA . ILE A 1 321 ? -11.815 19.617 -7.780 1.00 52.06 321 ILE A CA 1
ATOM 2386 C C . ILE A 1 321 ? -10.923 18.363 -7.652 1.00 52.06 321 ILE A C 1
ATOM 2388 O O . ILE A 1 321 ? -11.260 17.458 -6.895 1.00 52.06 321 ILE A O 1
ATOM 2392 N N . GLU A 1 322 ? -9.737 18.334 -8.270 1.00 52.59 322 GLU A N 1
ATOM 2393 C CA . GLU A 1 322 ? -8.754 17.233 -8.125 1.00 52.59 322 GLU A CA 1
ATOM 2394 C C . GLU A 1 322 ? -8.325 17.044 -6.658 1.00 52.59 322 GLU A C 1
ATOM 2396 O O . GLU A 1 322 ? -8.284 15.928 -6.140 1.00 52.59 322 GLU A O 1
ATOM 2401 N N . GLN A 1 323 ? -8.124 18.156 -5.947 1.00 54.47 323 GLN A N 1
ATOM 2402 C CA . GLN A 1 323 ? -7.849 18.167 -4.509 1.00 54.47 323 GLN A CA 1
ATOM 2403 C C . GLN A 1 323 ? -9.063 17.730 -3.669 1.00 54.47 323 GLN A C 1
ATOM 2405 O O . GLN A 1 323 ? -8.876 17.067 -2.652 1.00 54.47 323 GLN A O 1
ATOM 2410 N N . THR A 1 324 ? -10.296 18.045 -4.097 1.00 55.66 324 THR A N 1
ATOM 2411 C CA . THR A 1 324 ? -11.534 17.559 -3.439 1.00 55.66 324 THR A CA 1
ATOM 2412 C C . THR A 1 324 ? -11.589 16.043 -3.463 1.00 55.66 324 THR A C 1
ATOM 2414 O O . THR A 1 324 ? -11.866 15.404 -2.453 1.00 55.66 324 THR A O 1
ATOM 2417 N N . LEU A 1 325 ? -11.322 15.477 -4.638 1.00 55.25 325 LEU A N 1
ATOM 2418 C CA . LEU A 1 325 ? -11.414 14.053 -4.892 1.00 55.25 325 LEU A CA 1
ATOM 2419 C C . LEU A 1 325 ? -10.376 13.286 -4.062 1.00 55.25 325 LEU A C 1
ATOM 2421 O O . LEU A 1 325 ? -10.741 12.330 -3.384 1.00 55.25 325 LEU A O 1
ATOM 2425 N N . ALA A 1 326 ? -9.115 13.736 -4.033 1.00 55.16 326 ALA A N 1
ATOM 2426 C CA . ALA A 1 326 ? -8.057 13.088 -3.248 1.00 55.16 326 ALA A CA 1
ATOM 2427 C C . ALA A 1 326 ? -8.364 13.103 -1.739 1.00 55.16 326 ALA A C 1
ATOM 2429 O O . ALA A 1 326 ? -8.104 12.130 -1.027 1.00 55.16 326 ALA A O 1
ATOM 2430 N N . LEU A 1 327 ? -8.997 14.177 -1.261 1.00 55.28 327 LEU A N 1
ATOM 2431 C CA . LEU A 1 327 ? -9.542 14.268 0.092 1.00 55.28 327 LEU A CA 1
ATOM 2432 C C . LEU A 1 327 ? -10.744 13.350 0.324 1.00 55.28 327 LEU A C 1
ATOM 2434 O O . LEU A 1 327 ? -10.836 12.760 1.396 1.00 55.28 327 LEU A O 1
ATOM 2438 N N . ALA A 1 328 ? -11.639 13.202 -0.653 1.00 54.38 328 ALA A N 1
ATOM 2439 C CA . ALA A 1 328 ? -12.779 12.296 -0.566 1.00 54.38 328 ALA A CA 1
ATOM 2440 C C . ALA A 1 328 ? -12.330 10.826 -0.510 1.00 54.38 328 ALA A C 1
ATOM 2442 O O . ALA A 1 328 ? -12.817 10.091 0.345 1.00 54.38 328 ALA A O 1
ATOM 2443 N N . ASP A 1 329 ? -11.360 10.409 -1.336 1.00 55.06 329 ASP A N 1
ATOM 2444 C CA . ASP A 1 329 ? -10.771 9.061 -1.268 1.00 55.06 329 ASP A CA 1
ATOM 2445 C C . ASP A 1 329 ? -10.000 8.839 0.041 1.00 55.06 329 ASP A C 1
ATOM 2447 O O . ASP A 1 329 ? -10.141 7.803 0.688 1.00 55.06 329 ASP A O 1
ATOM 2451 N N . THR A 1 330 ? -9.248 9.838 0.510 1.00 53.62 330 THR A N 1
ATOM 2452 C CA . THR A 1 330 ? -8.550 9.723 1.798 1.00 53.62 330 THR A CA 1
ATOM 2453 C C . THR A 1 330 ? -9.540 9.632 2.965 1.00 53.62 330 THR A C 1
ATOM 2455 O O . THR A 1 330 ? -9.397 8.762 3.819 1.00 53.62 330 THR A O 1
ATOM 2458 N N . ALA A 1 331 ? -10.599 10.448 2.983 1.00 51.91 331 ALA A N 1
ATOM 2459 C CA . ALA A 1 331 ? -11.668 10.350 3.977 1.00 51.91 331 ALA A CA 1
ATOM 2460 C C . ALA A 1 331 ? -12.374 8.982 3.928 1.00 51.91 331 ALA A C 1
ATOM 2462 O O . ALA A 1 331 ? -12.591 8.381 4.976 1.00 51.91 331 ALA A O 1
ATOM 2463 N N . LEU A 1 332 ? -12.650 8.459 2.728 1.00 51.16 332 LEU A N 1
ATOM 2464 C CA . LEU A 1 332 ? -13.235 7.133 2.492 1.00 51.16 332 LEU A CA 1
ATOM 2465 C C . LEU A 1 332 ? -12.398 5.972 3.028 1.00 51.16 332 LEU A C 1
ATOM 2467 O O . LEU A 1 332 ? -12.952 5.016 3.571 1.00 51.16 332 LEU A O 1
ATOM 2471 N N . ARG A 1 333 ? -11.074 6.029 2.846 1.00 50.41 333 ARG A N 1
ATOM 2472 C CA . ARG A 1 333 ? -10.142 5.008 3.351 1.00 50.41 333 ARG A CA 1
ATOM 2473 C C . ARG A 1 333 ? -10.019 5.044 4.878 1.00 50.41 333 ARG A C 1
ATOM 2475 O O . ARG A 1 333 ? -9.691 4.025 5.478 1.00 50.41 333 ARG A O 1
ATOM 2482 N N . LEU A 1 334 ? -10.263 6.200 5.500 1.00 43.38 334 LEU A N 1
ATOM 2483 C CA . LEU A 1 334 ? -10.051 6.435 6.933 1.00 43.38 334 LEU A CA 1
ATOM 2484 C C . LEU A 1 334 ? -11.320 6.287 7.790 1.00 43.38 334 LEU A C 1
ATOM 2486 O O . LEU A 1 334 ? -11.223 5.906 8.958 1.00 43.38 334 LEU A O 1
ATOM 2490 N N . ASP A 1 335 ? -12.506 6.564 7.245 1.00 43.44 335 ASP A N 1
ATOM 2491 C CA . ASP A 1 335 ? -13.785 6.266 7.894 1.00 43.44 335 ASP A CA 1
ATOM 2492 C C . ASP A 1 335 ? -14.908 6.085 6.861 1.00 43.44 335 ASP A C 1
ATOM 2494 O O . ASP A 1 335 ? -15.011 6.834 5.893 1.00 43.44 335 ASP A O 1
ATOM 2498 N N . GLY A 1 336 ? -15.847 5.166 7.113 1.00 39.72 336 GLY A N 1
ATOM 2499 C CA . GLY A 1 336 ? -17.047 4.960 6.276 1.00 39.72 336 GLY A CA 1
ATOM 2500 C C . GLY A 1 336 ? -18.092 6.083 6.403 1.00 39.72 336 GLY A C 1
ATOM 2501 O O . GLY A 1 336 ? -19.299 5.832 6.382 1.00 39.72 336 GLY A O 1
ATOM 2502 N N . ARG A 1 337 ? -17.631 7.309 6.671 1.00 42.66 337 ARG A N 1
ATOM 2503 C CA . ARG A 1 337 ? -18.399 8.484 7.084 1.00 42.66 337 ARG A CA 1
ATOM 2504 C C . ARG A 1 337 ? -17.744 9.750 6.529 1.00 42.66 337 ARG A C 1
ATOM 2506 O O . ARG A 1 337 ? -17.120 10.511 7.258 1.00 42.66 337 ARG A O 1
ATOM 2513 N N . LEU A 1 338 ? -17.937 9.990 5.234 1.00 41.56 338 LEU A N 1
ATOM 2514 C CA . LEU A 1 338 ? -17.962 11.356 4.702 1.00 41.56 338 LEU A CA 1
ATOM 2515 C C . LEU A 1 338 ? -19.167 12.123 5.284 1.00 41.56 338 LEU A C 1
ATOM 2517 O O . LEU A 1 338 ? -19.991 11.538 5.994 1.00 41.56 338 LEU A O 1
ATOM 2521 N N . THR A 1 339 ? -19.284 13.419 4.978 1.00 46.38 339 THR A N 1
ATOM 2522 C CA . THR A 1 339 ? -20.415 14.295 5.363 1.00 46.38 339 THR A CA 1
ATOM 2523 C C . THR A 1 339 ? -21.673 13.993 4.562 1.00 46.38 339 THR A C 1
ATOM 2525 O O . THR A 1 339 ? -22.215 14.774 3.787 1.00 46.38 339 THR A O 1
ATOM 2528 N N . LEU A 1 340 ? -22.129 12.783 4.777 1.00 49.44 340 LEU A N 1
ATOM 2529 C CA . LEU A 1 340 ? -23.462 12.331 4.485 1.00 49.44 340 LEU A CA 1
ATOM 2530 C C . LEU A 1 340 ? -24.391 12.996 5.508 1.00 49.44 340 LEU A C 1
ATOM 2532 O O . LEU A 1 340 ? -23.904 13.337 6.591 1.00 49.44 340 LEU A O 1
ATOM 2536 N N . PRO A 1 341 ? -25.688 13.184 5.207 1.00 51.78 341 PRO A N 1
ATOM 2537 C CA . PRO A 1 341 ? -26.644 13.711 6.175 1.00 51.78 341 PRO A CA 1
ATOM 2538 C C . PRO A 1 341 ? -26.426 13.070 7.552 1.00 51.78 341 PRO A C 1
ATOM 2540 O O . PRO A 1 341 ? -26.484 11.842 7.670 1.00 51.78 341 PRO A O 1
ATOM 2543 N N . ASP A 1 342 ? -26.126 13.888 8.576 1.00 50.44 342 ASP A N 1
ATOM 2544 C CA . ASP A 1 342 ? -25.781 13.412 9.934 1.00 50.44 342 ASP A CA 1
ATOM 2545 C C . ASP A 1 342 ? -26.848 12.449 10.477 1.00 50.44 342 ASP A C 1
ATOM 2547 O O . ASP A 1 342 ? -26.582 11.562 11.299 1.00 50.44 342 ASP A O 1
ATOM 2551 N N . HIS A 1 343 ? -28.066 12.613 9.967 1.00 62.06 343 HIS A N 1
ATOM 2552 C CA . HIS A 1 343 ? -29.197 11.729 10.134 1.00 62.06 343 HIS A CA 1
ATOM 2553 C C . HIS A 1 343 ? -29.688 11.333 8.740 1.00 62.06 343 HIS A C 1
ATOM 2555 O O . HIS A 1 343 ? -30.051 12.190 7.936 1.00 62.06 343 HIS A O 1
ATOM 2561 N N . PHE A 1 344 ? -29.719 10.031 8.464 1.00 79.00 344 PHE A N 1
ATOM 2562 C CA . PHE A 1 344 ? -30.522 9.510 7.367 1.00 79.00 344 PHE A CA 1
ATOM 2563 C C . PHE A 1 344 ? -31.993 9.847 7.661 1.00 79.00 344 PHE A C 1
ATOM 2565 O O . PHE A 1 344 ? -32.508 9.451 8.711 1.00 79.00 344 PHE A O 1
ATOM 2572 N N . GLU A 1 345 ? -32.646 10.607 6.781 1.00 87.25 345 GLU A N 1
ATOM 2573 C CA . GLU A 1 345 ? -34.015 11.074 7.007 1.00 87.25 345 GLU A CA 1
ATOM 2574 C C . GLU A 1 345 ? -34.994 9.896 6.904 1.00 87.25 345 GLU A C 1
ATOM 2576 O O . GLU A 1 345 ? -35.259 9.353 5.831 1.00 87.25 345 GLU A O 1
ATOM 2581 N N . VAL A 1 346 ? -35.495 9.453 8.059 1.00 87.62 346 VAL A N 1
ATOM 2582 C CA . VAL A 1 346 ? -36.445 8.343 8.140 1.00 87.62 346 VAL A CA 1
ATOM 2583 C C . VAL A 1 346 ? -37.827 8.851 7.755 1.00 87.62 346 VAL A C 1
ATOM 2585 O O . VAL A 1 346 ? -38.429 9.638 8.485 1.00 87.62 346 VAL A O 1
ATOM 2588 N N . GLN A 1 347 ? -38.354 8.353 6.639 1.00 90.31 347 GLN A N 1
ATOM 2589 C CA . GLN A 1 347 ? -39.729 8.609 6.240 1.00 90.31 347 GLN A CA 1
ATOM 2590 C C . GLN A 1 347 ? -40.664 7.811 7.157 1.00 90.31 347 GLN A C 1
ATOM 2592 O O . GLN A 1 347 ? -40.741 6.583 7.080 1.00 90.31 347 GLN A O 1
ATOM 2597 N N . SER A 1 348 ? -41.353 8.514 8.055 1.00 91.25 348 SER A N 1
ATOM 2598 C CA . SER A 1 348 ? -42.314 7.915 8.980 1.00 91.25 348 SER A CA 1
ATOM 2599 C C . SER A 1 348 ? -43.555 7.395 8.249 1.00 91.25 348 SER A C 1
ATOM 2601 O O . SER A 1 348 ? -44.011 7.985 7.270 1.00 91.25 348 SER A O 1
ATOM 2603 N N . GLY A 1 349 ? -44.117 6.289 8.740 1.00 91.19 349 GLY A N 1
ATOM 2604 C CA . GLY A 1 349 ? -45.379 5.725 8.247 1.00 91.19 349 GLY A CA 1
ATOM 2605 C C . GLY A 1 349 ? -45.251 4.602 7.212 1.00 91.19 349 GLY A C 1
ATOM 2606 O O . GLY A 1 349 ? -46.211 3.853 7.042 1.00 91.19 349 GLY A O 1
ATOM 2607 N N . LEU A 1 350 ? -44.075 4.381 6.607 1.00 91.69 350 LEU A N 1
ATOM 2608 C CA . LEU A 1 350 ? -43.845 3.266 5.669 1.00 91.69 350 LEU A CA 1
ATOM 2609 C C . LEU A 1 350 ? -44.164 1.897 6.290 1.00 91.69 350 LEU A C 1
ATOM 2611 O O . LEU A 1 350 ? -44.665 0.998 5.621 1.00 91.69 350 LEU A O 1
ATOM 2615 N N . ALA A 1 351 ? -43.892 1.737 7.582 1.00 92.00 351 ALA A N 1
ATOM 2616 C CA . ALA A 1 351 ? -44.235 0.557 8.356 1.00 92.00 351 ALA A CA 1
ATOM 2617 C C . ALA A 1 351 ? -45.753 0.324 8.431 1.00 92.00 351 ALA A C 1
ATOM 2619 O O . ALA A 1 351 ? -46.183 -0.826 8.444 1.00 92.00 351 ALA A O 1
ATOM 2620 N N . GLY A 1 352 ? -46.549 1.397 8.477 1.00 89.19 352 GLY A N 1
ATOM 2621 C CA . GLY A 1 352 ? -48.011 1.345 8.470 1.00 89.19 352 GLY A CA 1
ATOM 2622 C C . GLY A 1 352 ? -48.575 0.978 7.098 1.00 89.19 352 GLY A C 1
ATOM 2623 O O . GLY A 1 352 ? -49.461 0.132 7.017 1.00 89.19 352 GLY A O 1
ATOM 2624 N N . ASP A 1 353 ? -48.015 1.556 6.033 1.00 86.88 353 ASP A N 1
ATOM 2625 C CA . ASP A 1 353 ? -48.470 1.324 4.657 1.00 86.88 353 ASP A CA 1
ATOM 2626 C C . ASP A 1 353 ? -48.121 -0.080 4.134 1.00 86.88 353 ASP A C 1
ATOM 2628 O O . ASP A 1 353 ? -48.876 -0.656 3.351 1.00 86.88 353 ASP A O 1
ATOM 2632 N N . VAL A 1 354 ? -46.967 -0.629 4.538 1.00 86.38 354 VAL A N 1
ATOM 2633 C CA . VAL A 1 354 ? -46.404 -1.853 3.939 1.00 86.38 354 VAL A CA 1
ATOM 2634 C C . VAL A 1 354 ? -46.639 -3.102 4.800 1.00 86.38 354 VAL A C 1
ATOM 2636 O O . VAL A 1 354 ? -47.057 -4.128 4.273 1.00 86.38 354 VAL A O 1
ATOM 2639 N N . GLU A 1 355 ? -46.368 -3.055 6.111 1.00 87.75 355 GLU A N 1
ATOM 2640 C CA . GLU A 1 355 ? -46.316 -4.245 6.989 1.00 87.75 355 GLU A CA 1
ATOM 2641 C C . GLU A 1 355 ? -46.756 -3.916 8.440 1.00 87.75 355 GLU A C 1
ATOM 2643 O O . GLU A 1 355 ? -46.082 -4.260 9.420 1.00 87.75 355 GLU A O 1
ATOM 2648 N N . ALA A 1 356 ? -47.906 -3.247 8.608 1.00 91.75 356 ALA A N 1
ATOM 2649 C CA . ALA A 1 356 ? -48.394 -2.811 9.925 1.00 91.75 356 ALA A CA 1
ATOM 2650 C C . ALA A 1 356 ? -48.435 -3.925 11.003 1.00 91.75 356 ALA A C 1
ATOM 2652 O O . ALA A 1 356 ? -47.992 -3.664 12.129 1.00 91.75 356 ALA A O 1
ATOM 2653 N N . PRO A 1 357 ? -48.871 -5.174 10.708 1.00 92.50 357 PRO A N 1
ATOM 2654 C CA . PRO A 1 357 ? -48.859 -6.258 11.693 1.00 92.50 357 PRO A CA 1
ATOM 2655 C C . PRO A 1 357 ? -47.447 -6.620 12.176 1.00 92.50 357 PRO A C 1
ATOM 2657 O O . PRO A 1 357 ? -47.245 -6.869 13.365 1.00 92.50 357 PRO A O 1
ATOM 2660 N N . PHE A 1 358 ? -46.451 -6.597 11.280 1.00 93.00 358 PHE A N 1
ATOM 2661 C CA . PHE A 1 358 ? -45.054 -6.875 11.620 1.00 93.00 358 PHE A CA 1
ATOM 2662 C C . PHE A 1 358 ? -44.485 -5.796 12.549 1.00 93.00 358 PHE A C 1
ATOM 2664 O O . PHE A 1 358 ? -43.854 -6.113 13.559 1.00 93.00 358 PHE A O 1
ATOM 2671 N N . ALA A 1 359 ? -44.737 -4.521 12.237 1.00 93.44 359 ALA A N 1
ATOM 2672 C CA . ALA A 1 359 ? -44.271 -3.390 13.036 1.00 93.44 359 ALA A CA 1
ATOM 2673 C C . ALA A 1 359 ? -44.902 -3.360 14.438 1.00 93.44 359 ALA A C 1
ATOM 2675 O O . ALA A 1 359 ? -44.200 -3.128 15.430 1.00 93.44 359 ALA A O 1
ATOM 2676 N N . GLN A 1 360 ? -46.203 -3.665 14.526 1.00 93.25 360 GLN A N 1
ATOM 2677 C CA . GLN A 1 360 ? -46.926 -3.805 15.790 1.00 93.25 360 GLN A CA 1
ATOM 2678 C C . GLN A 1 360 ? -46.369 -4.965 16.627 1.00 93.25 360 GLN A C 1
ATOM 2680 O O . GLN A 1 360 ? -46.085 -4.779 17.810 1.00 93.25 360 GLN A O 1
ATOM 2685 N N . TRP A 1 361 ? -46.151 -6.139 16.022 1.00 91.94 361 TRP A N 1
ATOM 2686 C CA . TRP A 1 361 ? -45.564 -7.298 16.702 1.00 91.94 361 TRP A CA 1
ATOM 2687 C C . TRP A 1 361 ? -44.141 -7.035 17.213 1.00 91.94 361 TRP A C 1
ATOM 2689 O O . TRP A 1 361 ? -43.806 -7.397 18.343 1.00 91.94 361 TRP A O 1
ATOM 2699 N N . LEU A 1 362 ? -43.301 -6.380 16.407 1.00 92.69 362 LEU A N 1
ATOM 2700 C CA . LEU A 1 362 ? -41.930 -6.041 16.788 1.00 92.69 362 LEU A CA 1
ATOM 2701 C C . LEU A 1 362 ? -41.874 -4.965 17.889 1.00 92.69 362 LEU A C 1
ATOM 2703 O O . LEU A 1 362 ? -40.833 -4.788 18.532 1.00 92.69 362 LEU A O 1
ATOM 2707 N N . GLY A 1 363 ? -42.970 -4.230 18.103 1.00 94.06 363 GLY A N 1
ATOM 2708 C CA . GLY A 1 363 ? -43.074 -3.142 19.072 1.00 94.06 363 GLY A CA 1
ATOM 2709 C C . GLY A 1 363 ? -42.162 -1.955 18.748 1.00 94.06 363 GLY A C 1
ATOM 2710 O O . GLY A 1 363 ? -41.640 -1.326 19.666 1.00 94.06 363 GLY A O 1
ATOM 2711 N N . SER A 1 364 ? -41.887 -1.697 17.463 1.00 94.62 364 SER A N 1
ATOM 2712 C CA . SER A 1 364 ? -41.041 -0.576 17.030 1.00 94.62 364 SER A CA 1
ATOM 2713 C C . SER A 1 364 ? -41.306 -0.173 15.575 1.00 94.62 364 SER A C 1
ATOM 2715 O O . SER A 1 364 ? -40.580 -0.565 14.659 1.00 94.62 364 SER A O 1
ATOM 2717 N N . THR A 1 365 ? -42.331 0.656 15.366 1.00 95.38 365 THR A N 1
ATOM 2718 C CA . THR A 1 365 ? -42.648 1.261 14.060 1.00 95.38 365 THR A CA 1
ATOM 2719 C C . THR A 1 365 ? -41.452 2.027 13.493 1.00 95.38 365 THR A C 1
ATOM 2721 O O . THR A 1 365 ? -41.077 1.803 12.351 1.00 95.38 365 THR A O 1
ATOM 2724 N N . ALA A 1 366 ? -40.770 2.829 14.320 1.00 94.56 366 ALA A N 1
ATOM 2725 C CA . ALA A 1 366 ? -39.623 3.640 13.903 1.00 94.56 366 ALA A CA 1
ATOM 2726 C C . ALA A 1 366 ? -38.432 2.819 13.363 1.00 94.56 366 ALA A C 1
ATOM 2728 O O . ALA A 1 366 ? -37.726 3.272 12.464 1.00 94.56 366 ALA A O 1
ATOM 2729 N N . LEU A 1 367 ? -38.198 1.606 13.883 1.00 94.81 367 LEU A N 1
ATOM 2730 C CA . LEU A 1 367 ? -37.138 0.731 13.373 1.00 94.81 367 LEU A CA 1
ATOM 2731 C C . LEU A 1 367 ? -37.512 0.126 12.009 1.00 94.81 367 LEU A C 1
ATOM 2733 O O . LEU A 1 367 ? -36.645 -0.022 11.149 1.00 94.81 367 LEU A O 1
ATOM 2737 N N . VAL A 1 368 ? -38.796 -0.183 11.799 1.00 95.75 368 VAL A N 1
ATOM 2738 C CA . VAL A 1 368 ? -39.315 -0.658 10.507 1.00 95.75 368 VAL A CA 1
ATOM 2739 C C . VAL A 1 368 ? -39.352 0.474 9.474 1.00 95.75 368 VAL A C 1
ATOM 2741 O O . VAL A 1 368 ? -38.891 0.272 8.353 1.00 95.75 368 VAL A O 1
ATOM 2744 N N . ASP A 1 369 ? -39.791 1.676 9.856 1.00 95.94 369 ASP A N 1
ATOM 2745 C CA . ASP A 1 369 ? -39.737 2.882 9.016 1.00 95.94 369 ASP A CA 1
ATOM 2746 C C . ASP A 1 369 ? -38.302 3.163 8.553 1.00 95.94 369 ASP A C 1
ATOM 2748 O O . ASP A 1 369 ? -38.066 3.378 7.363 1.00 95.94 369 ASP A O 1
ATOM 2752 N N . ARG A 1 370 ? -37.319 3.091 9.467 1.00 95.12 370 ARG A N 1
ATOM 2753 C CA . ARG A 1 370 ? -35.892 3.256 9.145 1.00 95.12 370 ARG A CA 1
ATOM 2754 C C . ARG A 1 370 ? -35.406 2.210 8.148 1.00 95.12 370 ARG A C 1
ATOM 2756 O O . ARG A 1 370 ? -34.737 2.569 7.185 1.00 95.12 370 ARG A O 1
ATOM 2763 N N . TYR A 1 371 ? -35.756 0.941 8.352 1.00 96.25 371 TYR A N 1
ATOM 2764 C CA . TYR A 1 371 ? -35.393 -0.143 7.441 1.00 96.25 371 TYR A CA 1
ATOM 2765 C C . TYR A 1 371 ? -35.952 0.079 6.032 1.00 96.25 371 TYR A C 1
ATOM 2767 O O . TYR A 1 371 ? -35.202 0.088 5.057 1.00 96.25 371 TYR A O 1
ATOM 2775 N N . LEU A 1 372 ? -37.264 0.304 5.922 1.00 96.19 372 LEU A N 1
ATOM 2776 C CA . LEU A 1 372 ? -37.949 0.495 4.642 1.00 96.19 372 LEU A CA 1
ATOM 2777 C C . LEU A 1 372 ? -37.458 1.761 3.924 1.00 96.19 372 LEU A C 1
ATOM 2779 O O . LEU A 1 372 ? -37.231 1.729 2.713 1.00 96.19 372 LEU A O 1
ATOM 2783 N N . SER A 1 373 ? -37.207 2.838 4.672 1.00 94.81 373 SER A N 1
ATOM 2784 C CA . SER A 1 373 ? -36.610 4.070 4.150 1.00 94.81 373 SER A CA 1
ATOM 2785 C C . SER A 1 373 ? -35.201 3.829 3.596 1.00 94.81 373 SER A C 1
ATOM 2787 O O . SER A 1 373 ? -34.914 4.243 2.474 1.00 94.81 373 SER A O 1
ATOM 2789 N N . LEU A 1 374 ? -34.329 3.115 4.323 1.00 94.50 374 LEU A N 1
ATOM 2790 C CA . LEU A 1 374 ? -32.973 2.788 3.858 1.00 94.50 374 LEU A CA 1
ATOM 2791 C C . LEU A 1 374 ? -32.992 1.943 2.574 1.00 94.50 374 LEU A C 1
ATOM 2793 O O . LEU A 1 374 ? -32.223 2.210 1.651 1.00 94.50 374 LEU A O 1
ATOM 2797 N N . ARG A 1 375 ? -33.904 0.964 2.473 1.00 95.19 375 ARG A N 1
ATOM 2798 C CA . ARG A 1 375 ? -34.087 0.175 1.240 1.00 95.19 375 ARG A CA 1
ATOM 2799 C C . ARG A 1 375 ? -34.562 1.046 0.076 1.00 95.19 375 ARG A C 1
ATOM 2801 O O . ARG A 1 375 ? -33.966 0.980 -0.996 1.00 95.19 375 ARG A O 1
ATOM 2808 N N . ARG A 1 376 ? -35.546 1.929 0.301 1.00 94.88 376 ARG A N 1
ATOM 2809 C CA . ARG A 1 376 ? -36.005 2.919 -0.693 1.00 94.88 376 ARG A CA 1
ATOM 2810 C C . ARG A 1 376 ? -34.857 3.809 -1.182 1.00 94.88 376 ARG A C 1
ATOM 2812 O O . ARG A 1 376 ? -34.709 3.988 -2.387 1.00 94.88 376 ARG A O 1
ATOM 2819 N N . ALA A 1 377 ? -34.025 4.323 -0.276 1.00 90.69 377 ALA A N 1
ATOM 2820 C CA . ALA A 1 377 ? -32.888 5.186 -0.611 1.00 90.69 377 ALA A CA 1
ATOM 2821 C C . ALA A 1 377 ? -31.767 4.466 -1.387 1.00 90.69 377 ALA A C 1
ATOM 2823 O O . ALA A 1 377 ? -31.030 5.099 -2.141 1.00 90.69 377 ALA A O 1
ATOM 2824 N N . LEU A 1 378 ? -31.662 3.142 -1.237 1.00 90.12 378 LEU A N 1
ATOM 2825 C CA . LEU A 1 378 ? -30.790 2.270 -2.029 1.00 90.12 378 LEU A CA 1
ATOM 2826 C C . LEU A 1 378 ? -31.390 1.843 -3.382 1.00 90.12 378 LEU A C 1
ATOM 2828 O O . LEU A 1 378 ? -30.717 1.152 -4.147 1.00 90.12 378 LEU A O 1
ATOM 2832 N N . GLY A 1 379 ? -32.639 2.212 -3.683 1.00 92.69 379 GLY A N 1
ATOM 2833 C CA . GLY A 1 379 ? -33.367 1.712 -4.853 1.00 92.69 379 GLY A CA 1
ATOM 2834 C C . GLY A 1 379 ? -33.753 0.230 -4.755 1.00 92.69 379 GLY A C 1
ATOM 2835 O O . GLY A 1 379 ? -34.061 -0.395 -5.768 1.00 92.69 379 GLY A O 1
ATOM 2836 N N . GLU A 1 380 ? -33.725 -0.352 -3.554 1.00 93.88 380 GLU A N 1
ATOM 2837 C CA . GLU A 1 380 ? -34.191 -1.716 -3.305 1.00 93.88 380 GLU A CA 1
ATOM 2838 C C . GLU A 1 380 ? -35.719 -1.771 -3.114 1.00 93.88 380 GLU A C 1
ATOM 2840 O O . GLU A 1 380 ? -36.330 -0.780 -2.703 1.00 93.88 380 GLU A O 1
ATOM 2845 N N . PRO A 1 381 ? -36.357 -2.940 -3.338 1.00 94.94 381 PRO A N 1
ATOM 2846 C CA . PRO A 1 381 ? -37.765 -3.142 -3.013 1.00 94.94 381 PRO A CA 1
ATOM 2847 C C . PRO A 1 381 ? -38.072 -2.789 -1.553 1.00 94.94 381 PRO A C 1
ATOM 2849 O O . PRO A 1 381 ? -37.417 -3.279 -0.626 1.00 94.94 381 PRO A O 1
ATOM 2852 N N . VAL A 1 382 ? -39.095 -1.956 -1.359 1.00 96.00 382 VAL A N 1
ATOM 2853 C CA . VAL A 1 382 ? -39.526 -1.428 -0.054 1.00 96.00 382 VAL A CA 1
ATOM 2854 C C . VAL A 1 382 ? -40.365 -2.482 0.676 1.00 96.00 382 VAL A C 1
ATOM 2856 O O . VAL A 1 382 ? -41.555 -2.314 0.899 1.00 96.00 382 VAL A O 1
ATOM 2859 N N . GLU A 1 383 ? -39.733 -3.604 1.012 1.00 95.00 383 GLU A N 1
ATOM 2860 C CA . GLU A 1 383 ? -40.341 -4.750 1.692 1.00 95.00 383 GLU A CA 1
ATOM 2861 C C . GLU A 1 383 ? -39.435 -5.269 2.817 1.00 95.00 383 GLU A C 1
ATOM 2863 O O . GLU A 1 383 ? -38.205 -5.209 2.721 1.00 95.00 383 GLU A O 1
ATOM 2868 N N . ILE A 1 384 ? -40.029 -5.878 3.847 1.00 93.38 384 ILE A N 1
ATOM 2869 C CA . ILE A 1 384 ? -39.306 -6.656 4.868 1.00 93.38 384 ILE A CA 1
ATOM 2870 C C . ILE A 1 384 ? -38.608 -7.864 4.214 1.00 93.38 384 ILE A C 1
ATOM 2872 O O . ILE A 1 384 ? -39.202 -8.549 3.374 1.00 93.38 384 ILE A O 1
ATOM 2876 N N . SER A 1 385 ? -37.358 -8.177 4.584 1.00 92.56 385 SER A N 1
ATOM 2877 C CA . SER A 1 385 ? -36.665 -9.354 4.031 1.00 92.56 385 SER A CA 1
ATOM 2878 C C . SER A 1 385 ? -37.458 -10.647 4.274 1.00 92.56 385 SER A C 1
ATOM 2880 O O . SER A 1 385 ? -38.120 -10.816 5.301 1.00 92.56 385 SER A O 1
ATOM 2882 N N . LEU A 1 386 ? -37.398 -11.597 3.330 1.00 92.31 386 LEU A N 1
ATOM 2883 C CA . LEU A 1 386 ? -38.119 -12.876 3.440 1.00 92.31 386 LEU A CA 1
ATOM 2884 C C . LEU A 1 386 ? -37.799 -13.604 4.759 1.00 92.31 386 LEU A C 1
ATOM 2886 O O . LEU A 1 386 ? -38.673 -14.222 5.359 1.00 92.31 386 LEU A O 1
ATOM 2890 N N . ARG A 1 387 ? -36.556 -13.477 5.236 1.00 89.75 387 ARG A N 1
ATOM 2891 C CA . ARG A 1 387 ? -36.074 -14.037 6.503 1.00 89.75 387 ARG A CA 1
ATOM 2892 C C . ARG A 1 387 ? -36.799 -13.454 7.721 1.00 89.75 387 ARG A C 1
ATOM 2894 O O . ARG A 1 387 ? -37.205 -14.204 8.602 1.00 89.75 387 ARG A O 1
ATOM 2901 N N . LEU A 1 388 ? -36.981 -12.136 7.761 1.00 91.25 388 LEU A N 1
ATOM 2902 C CA . LEU A 1 388 ? -37.706 -11.455 8.835 1.00 91.25 388 LEU A CA 1
ATOM 2903 C C . LEU A 1 388 ? -39.217 -11.744 8.759 1.00 91.25 388 LEU A C 1
ATOM 2905 O O . LEU A 1 388 ? -39.840 -12.025 9.783 1.00 91.25 388 LEU A O 1
ATOM 2909 N N . ARG A 1 389 ? -39.796 -11.796 7.547 1.00 91.19 389 ARG A N 1
ATOM 2910 C CA . ARG A 1 389 ? -41.185 -12.255 7.334 1.00 91.19 389 ARG A CA 1
ATOM 2911 C C . ARG A 1 389 ? -41.402 -13.694 7.825 1.00 91.19 389 ARG A C 1
ATOM 2913 O O . ARG A 1 389 ? -42.443 -13.979 8.411 1.00 91.19 389 ARG A O 1
ATOM 2920 N N . GLN A 1 390 ? -40.422 -14.587 7.660 1.00 90.62 390 GLN A N 1
ATOM 2921 C CA . GLN A 1 390 ? -40.475 -15.956 8.193 1.00 90.62 390 GLN A CA 1
ATOM 2922 C C . GLN A 1 390 ? -40.489 -16.005 9.730 1.00 90.62 390 GLN A C 1
ATOM 2924 O O . GLN A 1 390 ? -41.242 -16.808 10.283 1.00 90.62 390 GLN A O 1
ATOM 2929 N N . ASP A 1 391 ? -39.726 -15.148 10.426 1.00 87.81 391 ASP A N 1
ATOM 2930 C CA . ASP A 1 391 ? -39.762 -15.069 11.898 1.00 87.81 391 ASP A CA 1
ATOM 2931 C C . ASP A 1 391 ? -41.174 -14.668 12.398 1.00 87.81 391 ASP A C 1
ATOM 2933 O O . ASP A 1 391 ? -41.698 -15.271 13.338 1.00 87.81 391 ASP A O 1
ATOM 2937 N N . HIS A 1 392 ? -41.832 -13.710 11.729 1.00 90.19 392 HIS A N 1
ATOM 2938 C CA . HIS A 1 392 ? -43.206 -13.287 12.045 1.00 90.19 392 HIS A CA 1
ATOM 2939 C C . HIS A 1 392 ? -44.259 -14.348 11.673 1.00 90.19 392 HIS A C 1
ATOM 2941 O O . HIS A 1 392 ? -45.122 -14.680 12.486 1.00 90.19 392 HIS A O 1
ATOM 2947 N N . ALA A 1 393 ? -44.161 -14.963 10.491 1.00 88.94 393 ALA A N 1
ATOM 2948 C CA . ALA A 1 393 ? -45.064 -16.039 10.075 1.00 88.94 393 ALA A CA 1
ATOM 2949 C C . ALA A 1 393 ? -44.980 -17.266 11.006 1.00 88.94 393 ALA A C 1
ATOM 2951 O O . ALA A 1 393 ? -45.995 -17.908 11.291 1.00 88.94 393 ALA A O 1
ATOM 2952 N N . ALA A 1 394 ? -43.788 -17.573 11.533 1.00 86.44 394 ALA A N 1
ATOM 2953 C CA . ALA A 1 394 ? -43.607 -18.605 12.550 1.00 86.44 394 ALA A CA 1
ATOM 2954 C C . ALA A 1 394 ? -44.345 -18.263 13.857 1.00 86.44 394 ALA A C 1
ATOM 2956 O O . ALA A 1 394 ? -44.942 -19.153 14.463 1.00 86.44 394 ALA A O 1
ATOM 2957 N N . LEU A 1 395 ? -44.373 -16.990 14.269 1.00 83.94 395 LEU A N 1
ATOM 2958 C CA . LEU A 1 395 ? -45.163 -16.548 15.419 1.00 83.94 395 LEU A CA 1
ATOM 2959 C C . LEU A 1 395 ? -46.671 -16.692 15.174 1.00 83.94 395 LEU A C 1
ATOM 2961 O O . LEU A 1 395 ? -47.341 -17.303 16.002 1.00 83.94 395 LEU A O 1
ATOM 2965 N N . VAL A 1 396 ? -47.200 -16.199 14.050 1.00 85.75 396 VAL A N 1
ATOM 2966 C CA . VAL A 1 396 ? -48.639 -16.308 13.718 1.00 85.75 396 VAL A CA 1
ATOM 2967 C C . VAL A 1 396 ? -49.084 -17.776 13.698 1.00 85.75 396 VAL A C 1
ATOM 2969 O O . VAL A 1 396 ? -50.127 -18.137 14.251 1.00 85.75 396 VAL A O 1
ATOM 2972 N N . LYS A 1 397 ? -48.243 -18.662 13.147 1.00 86.94 397 LYS A N 1
ATOM 2973 C CA . LYS A 1 397 ? -48.450 -20.115 13.184 1.00 86.94 397 LYS A CA 1
ATOM 2974 C C . LYS A 1 397 ? -48.432 -20.671 14.612 1.00 86.94 397 LYS A C 1
ATOM 2976 O O . LYS A 1 397 ? -49.309 -21.459 14.956 1.00 86.94 397 LYS A O 1
ATOM 2981 N N . ASN A 1 398 ? -47.486 -20.250 15.451 1.00 82.06 398 ASN A N 1
ATOM 2982 C CA . ASN A 1 398 ? -47.403 -20.671 16.853 1.00 82.06 398 ASN A CA 1
ATOM 2983 C C . ASN A 1 398 ? -48.590 -20.163 17.692 1.00 82.06 398 ASN A C 1
ATOM 2985 O O . ASN A 1 398 ? -49.086 -20.905 18.534 1.00 82.06 398 ASN A O 1
ATOM 2989 N N . GLN A 1 399 ? -49.085 -18.945 17.451 1.00 82.50 399 GLN A N 1
ATOM 2990 C CA . GLN A 1 399 ? -50.283 -18.401 18.103 1.00 82.50 399 GLN A CA 1
ATOM 2991 C C . GLN A 1 399 ? -51.538 -19.174 17.692 1.00 82.50 399 GLN A C 1
ATOM 2993 O O . GLN A 1 399 ? -52.299 -19.601 18.556 1.00 82.50 399 GLN A O 1
ATOM 2998 N N . SER A 1 400 ? -51.703 -19.449 16.394 1.00 84.50 400 SER A N 1
ATOM 2999 C CA . SER A 1 400 ? -52.794 -20.290 15.878 1.00 84.50 400 SER A CA 1
ATOM 3000 C C . SER A 1 400 ? -52.754 -21.697 16.494 1.00 84.50 400 SER A C 1
ATOM 3002 O O . SER A 1 400 ? -53.778 -22.248 16.893 1.00 84.50 400 SER A O 1
ATOM 3004 N N . GLN A 1 401 ? -51.552 -22.269 16.646 1.00 83.44 401 GLN A N 1
ATOM 3005 C CA . GLN A 1 401 ? -51.352 -23.538 17.349 1.00 83.44 401 GLN A CA 1
ATOM 3006 C C . GLN A 1 401 ? -51.665 -23.435 18.847 1.00 83.44 401 GLN A C 1
ATOM 3008 O O . GLN A 1 401 ? -52.291 -24.344 19.379 1.00 83.44 401 GLN A O 1
ATOM 3013 N N . GLN A 1 402 ? -51.293 -22.354 19.538 1.00 79.88 402 GLN A N 1
ATOM 3014 C CA . GLN A 1 402 ? -51.635 -22.154 20.952 1.00 79.88 402 GLN A CA 1
ATOM 3015 C C . GLN A 1 402 ? -53.143 -21.990 21.173 1.00 79.88 402 GLN A C 1
ATOM 3017 O O . GLN A 1 402 ? -53.672 -22.600 22.096 1.00 79.88 402 GLN A O 1
ATOM 3022 N N . GLN A 1 403 ? -53.845 -21.245 20.318 1.00 84.94 403 GLN A N 1
ATOM 3023 C CA . GLN A 1 403 ? -55.307 -21.122 20.362 1.00 84.94 403 GLN A CA 1
ATOM 3024 C C . GLN A 1 403 ? -55.984 -22.479 20.123 1.00 84.94 403 GLN A C 1
ATOM 3026 O O . GLN A 1 403 ? -56.861 -22.881 20.887 1.00 84.94 403 GLN A O 1
ATOM 3031 N N . PHE A 1 404 ? -55.509 -23.248 19.138 1.00 84.38 404 PHE A N 1
ATOM 3032 C CA . PHE A 1 404 ? -55.967 -24.621 18.926 1.00 84.38 404 PHE A CA 1
ATOM 3033 C C . PHE A 1 404 ? -55.707 -25.509 20.158 1.00 84.38 404 PHE A C 1
ATOM 3035 O O . PHE A 1 404 ? -56.615 -26.192 20.623 1.00 84.38 404 PHE A O 1
ATOM 3042 N N . LEU A 1 405 ? -54.518 -25.447 20.765 1.00 78.38 405 LEU A N 1
ATOM 3043 C CA . LEU A 1 405 ? -54.201 -26.181 21.999 1.00 78.38 405 LEU A CA 1
ATOM 3044 C C . LEU A 1 405 ? -55.058 -25.748 23.198 1.00 78.38 405 LEU A C 1
ATOM 3046 O O . LEU A 1 405 ? -55.386 -26.591 24.034 1.00 78.38 405 LEU A O 1
ATOM 3050 N N . GLN A 1 406 ? -55.435 -24.471 23.293 1.00 82.44 406 GLN A N 1
ATOM 3051 C CA . GLN A 1 406 ? -56.368 -23.972 24.306 1.00 82.44 406 GLN A CA 1
ATOM 3052 C C . GLN A 1 406 ? -57.782 -24.530 24.092 1.00 82.44 406 GLN A C 1
ATOM 3054 O O . GLN A 1 406 ? -58.440 -24.846 25.078 1.00 82.44 406 GLN A O 1
ATOM 3059 N N . SER A 1 407 ? -58.203 -24.743 22.837 1.00 87.38 407 SER A N 1
ATOM 3060 C CA . SER A 1 407 ? -59.480 -25.397 22.502 1.00 87.38 407 SER A CA 1
ATOM 3061 C C . SER A 1 407 ? -59.508 -26.915 22.749 1.00 87.38 407 SER A C 1
ATOM 3063 O O . SER A 1 407 ? -60.586 -27.489 22.890 1.00 87.38 407 SER A O 1
ATOM 3065 N N . LEU A 1 408 ? -58.346 -27.577 22.838 1.00 84.50 408 LEU A N 1
ATOM 3066 C CA . LEU A 1 408 ? -58.259 -28.991 23.224 1.00 84.50 408 LEU A CA 1
ATOM 3067 C C . LEU A 1 408 ? -58.440 -29.166 24.739 1.00 84.50 408 LEU A C 1
ATOM 3069 O O . LEU A 1 408 ? -57.963 -28.349 25.530 1.00 84.50 408 LEU A O 1
ATOM 3073 N N . GLY A 1 409 ? -59.075 -30.274 25.135 1.00 89.12 409 GLY A N 1
ATOM 3074 C CA . GLY A 1 409 ? -59.261 -30.660 26.537 1.00 89.12 409 GLY A CA 1
ATOM 3075 C C . GLY A 1 409 ? -57.941 -30.818 27.301 1.00 89.12 409 GLY A C 1
ATOM 3076 O O . GLY A 1 409 ? -56.879 -31.018 26.708 1.00 89.12 409 GLY A O 1
ATOM 3077 N N . ALA A 1 410 ? -58.007 -30.716 28.633 1.00 81.50 410 ALA A N 1
ATOM 3078 C CA . ALA A 1 410 ? -56.823 -30.685 29.497 1.00 81.50 410 ALA A CA 1
ATOM 3079 C C . ALA A 1 410 ? -55.899 -31.903 29.320 1.00 81.50 410 ALA A C 1
ATOM 3081 O O . ALA A 1 410 ? -54.679 -31.733 29.322 1.00 81.50 410 ALA A O 1
ATOM 3082 N N . ASP A 1 411 ? -56.487 -33.078 29.083 1.00 86.69 411 ASP A N 1
ATOM 3083 C CA . ASP A 1 411 ? -55.794 -34.366 28.988 1.00 86.69 411 ASP A CA 1
ATOM 3084 C C . ASP A 1 411 ? -55.324 -34.731 27.565 1.00 86.69 411 ASP A C 1
ATOM 3086 O O . ASP A 1 411 ? -54.783 -35.817 27.360 1.00 86.69 411 ASP A O 1
ATOM 3090 N N . ASP A 1 412 ? -55.514 -33.865 26.556 1.00 83.88 412 ASP A N 1
ATOM 3091 C CA . ASP A 1 412 ? -55.110 -34.193 25.182 1.00 83.88 412 ASP A CA 1
ATOM 3092 C C . ASP A 1 412 ? -53.570 -34.283 25.066 1.00 83.88 412 ASP A C 1
ATOM 3094 O O . ASP A 1 412 ? -52.873 -33.270 25.233 1.00 83.88 412 ASP A O 1
ATOM 3098 N N . PRO A 1 413 ? -52.996 -35.456 24.721 1.00 79.19 413 PRO A N 1
ATOM 3099 C CA . PRO A 1 413 ? -51.547 -35.662 24.715 1.00 79.19 413 PRO A CA 1
ATOM 3100 C C . PRO A 1 413 ? -50.803 -34.766 23.710 1.00 79.19 413 PRO A C 1
ATOM 3102 O O . PRO A 1 413 ? -49.593 -34.547 23.849 1.00 79.19 413 PRO A O 1
ATOM 3105 N N . ARG A 1 414 ? -51.505 -34.168 22.734 1.00 81.06 414 ARG A N 1
ATOM 3106 C CA . ARG A 1 414 ? -50.925 -33.194 21.797 1.00 81.06 414 ARG A CA 1
ATOM 3107 C C . ARG A 1 414 ? -50.476 -31.909 22.500 1.00 81.06 414 ARG A C 1
ATOM 3109 O O . ARG A 1 414 ? -49.488 -31.318 22.056 1.00 81.06 414 ARG A O 1
ATOM 3116 N N . ARG A 1 415 ? -51.094 -31.516 23.630 1.00 81.31 415 ARG A N 1
ATOM 3117 C CA . ARG A 1 415 ? -50.612 -30.399 24.475 1.00 81.31 415 ARG A CA 1
ATOM 3118 C C . ARG A 1 415 ? -49.187 -30.649 24.968 1.00 81.31 415 ARG A C 1
ATOM 3120 O O . ARG A 1 415 ? -48.317 -29.798 24.785 1.00 81.31 415 ARG A O 1
ATOM 3127 N N . ALA A 1 416 ? -48.922 -31.831 25.525 1.00 75.44 416 ALA A N 1
ATOM 3128 C CA . ALA A 1 416 ? -47.611 -32.180 26.075 1.00 75.44 416 ALA A CA 1
ATOM 3129 C C . ALA A 1 416 ? -46.515 -32.287 24.997 1.00 75.44 416 ALA A C 1
ATOM 3131 O O . ALA A 1 416 ? -45.358 -31.945 25.251 1.00 75.44 416 ALA A O 1
ATOM 3132 N N . GLN A 1 417 ? -46.865 -32.733 23.785 1.00 73.50 417 GLN A N 1
ATOM 3133 C CA . GLN A 1 417 ? -45.917 -32.860 22.675 1.00 73.50 417 GLN A CA 1
ATOM 3134 C C . GLN A 1 417 ? -45.545 -31.501 22.050 1.00 73.50 417 GLN A C 1
ATOM 3136 O O . GLN A 1 417 ? -44.382 -31.285 21.703 1.00 73.50 417 GLN A O 1
ATOM 3141 N N . LEU A 1 418 ? -46.500 -30.571 21.933 1.00 68.00 418 LEU A N 1
ATOM 3142 C CA . LEU A 1 418 ? -46.259 -29.226 21.391 1.00 68.00 418 LEU A CA 1
ATOM 3143 C C . LEU A 1 418 ? -45.611 -28.270 22.400 1.00 68.00 418 LEU A C 1
ATOM 3145 O O . LEU A 1 418 ? -44.770 -27.468 21.993 1.00 68.00 418 LEU A O 1
ATOM 3149 N N . ALA A 1 419 ? -45.886 -28.407 23.702 1.00 68.56 419 ALA A N 1
ATOM 3150 C CA . ALA A 1 419 ? -45.199 -27.639 24.747 1.00 68.56 419 ALA A CA 1
ATOM 3151 C C . ALA A 1 419 ? -43.662 -27.792 24.688 1.00 68.56 419 ALA A C 1
ATOM 3153 O O . ALA A 1 419 ? -42.932 -26.848 24.972 1.00 68.56 419 ALA A O 1
ATOM 3154 N N . ARG A 1 420 ? -43.158 -28.951 24.232 1.00 69.38 420 ARG A N 1
ATOM 3155 C CA . ARG A 1 420 ? -41.717 -29.217 24.042 1.00 69.38 420 ARG A CA 1
ATOM 3156 C C . ARG A 1 420 ? -41.113 -28.604 22.770 1.00 69.38 420 ARG A C 1
ATOM 3158 O O . ARG A 1 420 ? -39.897 -28.619 22.621 1.00 69.38 420 ARG A O 1
ATOM 3165 N N . ARG A 1 421 ? -41.930 -28.098 21.838 1.00 67.94 421 ARG A N 1
ATOM 3166 C CA . ARG A 1 421 ? -41.479 -27.469 20.576 1.00 67.94 421 ARG A CA 1
ATOM 3167 C C . ARG A 1 421 ? -41.495 -25.935 20.621 1.00 67.94 421 ARG A C 1
ATOM 3169 O O . ARG A 1 421 ? -40.941 -25.299 19.729 1.00 67.94 421 ARG A O 1
ATOM 3176 N N . GLY A 1 422 ? -42.123 -25.344 21.636 1.00 53.50 422 GLY A N 1
ATOM 3177 C CA . GLY A 1 422 ? -42.438 -23.917 21.706 1.00 53.50 422 GLY A CA 1
ATOM 3178 C C . GLY A 1 422 ? -41.351 -23.016 22.295 1.00 53.50 422 GLY A C 1
ATOM 3179 O O . GLY A 1 422 ? -41.622 -22.311 23.263 1.00 53.50 422 GLY A O 1
ATOM 3180 N N . ALA A 1 423 ? -40.163 -22.952 21.688 1.00 58.81 423 ALA A N 1
ATOM 3181 C CA . ALA A 1 423 ? -39.362 -21.732 21.811 1.00 58.81 423 ALA A CA 1
ATOM 3182 C C . ALA A 1 423 ? -40.029 -20.663 20.931 1.00 58.81 423 ALA A C 1
ATOM 3184 O O . ALA A 1 423 ? -39.910 -20.704 19.705 1.00 58.81 423 ALA A O 1
ATOM 3185 N N . ALA A 1 424 ? -40.804 -19.761 21.542 1.00 60.56 424 ALA A N 1
ATOM 3186 C CA . ALA A 1 424 ? -41.486 -18.696 20.812 1.00 60.56 424 ALA A CA 1
ATOM 3187 C C . ALA A 1 424 ? -40.478 -17.866 19.997 1.00 60.56 424 ALA A C 1
ATOM 3189 O O . ALA A 1 424 ? -39.338 -17.665 20.424 1.00 60.56 424 ALA A O 1
ATOM 3190 N N . ALA A 1 425 ? -40.899 -17.380 18.825 1.00 67.19 425 ALA A N 1
ATOM 3191 C CA . ALA A 1 425 ? -40.097 -16.462 18.026 1.00 67.19 425 ALA A CA 1
ATOM 3192 C C . ALA A 1 425 ? -39.945 -15.145 18.803 1.00 67.19 425 ALA A C 1
ATOM 3194 O O . ALA A 1 425 ? -40.844 -14.308 18.800 1.00 67.19 425 ALA A O 1
ATOM 3195 N N . ASP A 1 426 ? -38.833 -15.017 19.527 1.00 81.88 426 ASP A N 1
ATOM 3196 C CA . ASP A 1 426 ? -38.535 -13.882 20.395 1.00 81.88 426 ASP A CA 1
ATOM 3197 C C . ASP A 1 426 ? -38.450 -12.581 19.571 1.00 81.88 426 ASP A C 1
ATOM 3199 O O . ASP A 1 426 ? -37.519 -12.438 18.766 1.00 81.88 426 ASP A O 1
ATOM 3203 N N . PRO A 1 427 ? -39.365 -11.610 19.775 1.00 86.94 427 PRO A N 1
ATOM 3204 C CA . PRO A 1 427 ? -39.329 -10.329 19.073 1.00 86.94 427 PRO A CA 1
ATOM 3205 C C . PRO A 1 427 ? -38.012 -9.583 19.308 1.00 86.94 427 PRO A C 1
ATOM 3207 O O . PRO A 1 427 ? -37.560 -8.854 18.430 1.00 86.94 427 PRO A O 1
ATOM 3210 N N . THR A 1 428 ? -37.345 -9.805 20.446 1.00 87.00 428 THR A N 1
ATOM 3211 C CA . THR A 1 428 ? -36.031 -9.226 20.766 1.00 87.00 428 THR A CA 1
ATOM 3212 C C . THR A 1 428 ? -34.947 -9.736 19.817 1.00 87.00 428 THR A C 1
ATOM 3214 O O . THR A 1 428 ? -34.099 -8.963 19.371 1.00 87.00 428 THR A O 1
ATOM 3217 N N . ARG A 1 429 ? -34.979 -11.025 19.454 1.00 87.38 429 ARG A N 1
ATOM 3218 C CA . ARG A 1 429 ? -34.055 -11.619 18.476 1.00 87.38 429 ARG A CA 1
ATOM 3219 C C . ARG A 1 429 ? -34.274 -11.040 17.081 1.00 87.38 429 ARG A C 1
ATOM 3221 O O . ARG A 1 429 ? -33.299 -10.715 16.404 1.00 87.38 429 ARG A O 1
ATOM 3228 N N . THR A 1 430 ? -35.529 -10.898 16.664 1.00 92.25 430 THR A N 1
ATOM 3229 C CA . THR A 1 430 ? -35.886 -10.323 15.358 1.00 92.25 430 THR A CA 1
ATOM 3230 C C . THR A 1 430 ? -35.557 -8.833 15.304 1.00 92.25 430 THR A C 1
ATOM 3232 O O . THR A 1 430 ? -35.011 -8.368 14.308 1.00 92.25 430 THR A O 1
ATOM 3235 N N . ARG A 1 431 ? -35.766 -8.099 16.405 1.00 94.31 431 ARG A N 1
ATOM 3236 C CA . ARG A 1 431 ? -35.386 -6.688 16.542 1.00 94.31 431 ARG A CA 1
ATOM 3237 C C . ARG A 1 431 ? -33.877 -6.500 16.394 1.00 94.31 431 ARG A C 1
ATOM 3239 O O . ARG A 1 431 ? -33.468 -5.712 15.556 1.00 94.31 431 ARG A O 1
ATOM 3246 N N . ARG A 1 432 ? -33.056 -7.301 17.088 1.00 90.62 432 ARG A N 1
ATOM 3247 C CA . ARG A 1 432 ? -31.584 -7.279 16.936 1.00 90.62 432 ARG A CA 1
ATOM 3248 C C . ARG A 1 432 ? -31.118 -7.605 15.514 1.00 90.62 432 ARG A C 1
ATOM 3250 O O . ARG A 1 432 ? -30.122 -7.054 15.056 1.00 90.62 432 ARG A O 1
ATOM 3257 N N . ARG A 1 433 ? -31.818 -8.500 14.802 1.00 92.25 433 ARG A N 1
ATOM 3258 C CA . ARG A 1 433 ? -31.547 -8.770 13.377 1.00 92.25 433 ARG A CA 1
ATOM 3259 C C . ARG A 1 433 ? -31.896 -7.571 12.503 1.00 92.25 433 ARG A C 1
ATOM 3261 O O . ARG A 1 433 ? -31.090 -7.214 11.658 1.00 92.25 433 ARG A O 1
ATOM 3268 N N . LEU A 1 434 ? -33.052 -6.946 12.724 1.00 94.31 434 LEU A N 1
ATOM 3269 C CA . LEU A 1 434 ? -33.476 -5.757 11.985 1.00 94.31 434 LEU A CA 1
ATOM 3270 C C . LEU A 1 434 ? -32.553 -4.559 12.263 1.00 94.31 434 LEU A C 1
ATOM 3272 O O . LEU A 1 434 ? -32.197 -3.847 11.336 1.00 94.31 434 LEU A O 1
ATOM 3276 N N . GLU A 1 435 ? -32.095 -4.378 13.504 1.00 93.88 435 GLU A N 1
ATOM 3277 C CA . GLU A 1 435 ? -31.057 -3.405 13.876 1.00 93.88 435 GLU A CA 1
ATOM 3278 C C . GLU A 1 435 ? -29.747 -3.667 13.115 1.00 93.88 435 GLU A C 1
ATOM 3280 O O . GLU A 1 435 ? -29.172 -2.734 12.558 1.00 93.88 435 GLU A O 1
ATOM 3285 N N . ALA A 1 436 ? -29.303 -4.926 13.021 1.00 88.88 436 ALA A N 1
ATOM 3286 C CA . ALA A 1 436 ? -28.110 -5.295 12.259 1.00 88.88 436 ALA A CA 1
ATOM 3287 C C . ALA A 1 436 ? -28.280 -5.109 10.736 1.00 88.88 436 ALA A C 1
ATOM 3289 O O . ALA A 1 436 ? -27.376 -4.578 10.095 1.00 88.88 436 ALA A O 1
ATOM 3290 N N . GLU A 1 437 ? -29.429 -5.484 10.155 1.00 94.88 437 GLU A N 1
ATOM 3291 C CA . GLU A 1 437 ? -29.729 -5.211 8.739 1.00 94.88 437 GLU A CA 1
ATOM 3292 C C . GLU A 1 437 ? -29.825 -3.695 8.476 1.00 94.88 437 GLU A C 1
ATOM 3294 O O . GLU A 1 437 ? -29.322 -3.230 7.461 1.00 94.88 437 GLU A O 1
ATOM 3299 N N . CYS A 1 438 ? -30.376 -2.895 9.399 1.00 94.00 438 CYS A N 1
ATOM 3300 C CA . CYS A 1 438 ? -30.358 -1.431 9.309 1.00 94.00 438 CYS A CA 1
ATOM 3301 C C . CYS A 1 438 ? -28.934 -0.858 9.324 1.00 94.00 438 CYS A C 1
ATOM 3303 O O . CYS A 1 438 ? -28.669 0.082 8.585 1.00 94.00 438 CYS A O 1
ATOM 3305 N N . VAL A 1 439 ? -28.014 -1.403 10.129 1.00 87.44 439 VAL A N 1
ATOM 3306 C CA . VAL A 1 439 ? -26.606 -0.962 10.145 1.00 87.44 439 VAL A CA 1
ATOM 3307 C C . VAL A 1 439 ? -25.897 -1.292 8.824 1.00 87.44 439 VAL A C 1
ATOM 3309 O O . VAL A 1 439 ? -25.157 -0.449 8.318 1.00 87.44 439 VAL A O 1
ATOM 3312 N N . ASP A 1 440 ? -26.146 -2.468 8.238 1.00 87.38 440 ASP A N 1
ATOM 3313 C CA . ASP A 1 440 ? -25.604 -2.844 6.921 1.00 87.38 440 ASP A CA 1
ATOM 3314 C C . ASP A 1 440 ? -26.188 -1.987 5.786 1.00 87.38 440 ASP A C 1
ATOM 3316 O O . ASP A 1 440 ? -25.445 -1.398 5.001 1.00 87.38 440 ASP A O 1
ATOM 3320 N N . LEU A 1 441 ? -27.516 -1.839 5.739 1.00 90.81 441 LEU A N 1
ATOM 3321 C CA . LEU A 1 441 ? -28.199 -0.989 4.762 1.00 90.81 441 LEU A CA 1
ATOM 3322 C C . LEU A 1 441 ? -27.764 0.474 4.882 1.00 90.81 441 LEU A C 1
ATOM 3324 O O . LEU A 1 441 ? -27.585 1.140 3.867 1.00 90.81 441 LEU A O 1
ATOM 3328 N N . GLU A 1 442 ? -27.547 0.978 6.097 1.00 88.19 442 GLU A N 1
ATOM 3329 C CA . GLU A 1 442 ? -27.031 2.326 6.307 1.00 88.19 442 GLU A CA 1
ATOM 3330 C C . GLU A 1 442 ? -25.581 2.459 5.831 1.00 88.19 442 GLU A C 1
ATOM 3332 O O . GLU A 1 442 ? -25.265 3.442 5.168 1.00 88.19 442 GLU A O 1
ATOM 3337 N N . LEU A 1 443 ? -24.704 1.481 6.086 1.00 81.06 443 LEU A N 1
ATOM 3338 C CA . LEU A 1 443 ? -23.346 1.480 5.530 1.00 81.06 443 LEU A CA 1
ATOM 3339 C C . LEU A 1 443 ? -23.369 1.472 3.993 1.00 81.06 443 LEU A C 1
ATOM 3341 O O . LEU A 1 443 ? -22.657 2.251 3.360 1.00 81.06 443 LEU A O 1
ATOM 3345 N N . ARG A 1 444 ? -24.226 0.645 3.387 1.00 85.56 444 ARG A N 1
ATOM 3346 C CA . ARG A 1 444 ? -24.392 0.568 1.929 1.00 85.56 444 ARG A CA 1
ATOM 3347 C C . ARG A 1 444 ? -24.966 1.856 1.340 1.00 85.56 444 ARG A C 1
ATOM 3349 O O . ARG A 1 444 ? -24.466 2.315 0.316 1.00 85.56 444 ARG A O 1
ATOM 3356 N N . TRP A 1 445 ? -25.968 2.464 1.982 1.00 87.38 445 TRP A N 1
ATOM 3357 C CA . TRP A 1 445 ? -26.505 3.770 1.581 1.00 87.38 445 TRP A CA 1
ATOM 3358 C C . TRP A 1 445 ? -25.421 4.845 1.674 1.00 87.38 445 TRP A C 1
ATOM 3360 O O . TRP A 1 445 ? -25.230 5.607 0.727 1.00 87.38 445 TRP A O 1
ATOM 3370 N N . ARG A 1 446 ? -24.646 4.844 2.767 1.00 80.12 446 ARG A N 1
ATOM 3371 C CA . ARG A 1 446 ? -23.526 5.765 2.957 1.00 80.12 446 ARG A CA 1
ATOM 3372 C C . ARG A 1 446 ? -22.499 5.634 1.827 1.00 80.12 446 ARG A C 1
ATOM 3374 O O . ARG A 1 446 ? -22.117 6.642 1.244 1.00 80.12 446 ARG A O 1
ATOM 3381 N N . MET A 1 447 ? -22.110 4.413 1.456 1.00 76.38 447 MET A N 1
ATOM 3382 C CA . MET A 1 447 ? -21.219 4.170 0.313 1.00 76.38 447 MET A CA 1
ATOM 3383 C C . MET A 1 447 ? -21.817 4.643 -1.022 1.00 76.38 447 MET A C 1
ATOM 3385 O O . MET A 1 447 ? -21.105 5.253 -1.812 1.00 76.38 447 MET A O 1
ATOM 3389 N N . ALA A 1 448 ? -23.112 4.420 -1.264 1.00 82.31 448 ALA A N 1
ATOM 3390 C CA . ALA A 1 448 ? -23.783 4.841 -2.498 1.00 82.31 448 ALA A CA 1
ATOM 3391 C C . ALA A 1 448 ? -23.897 6.373 -2.637 1.00 82.31 448 ALA A C 1
ATOM 3393 O O . ALA A 1 448 ? -23.800 6.912 -3.739 1.00 82.31 448 ALA A O 1
ATOM 3394 N N . GLU A 1 449 ? -24.091 7.086 -1.528 1.00 80.88 449 GLU A N 1
ATOM 3395 C CA . GLU A 1 449 ? -24.117 8.551 -1.504 1.00 80.88 449 GLU A CA 1
ATOM 3396 C C . GLU A 1 449 ? -22.712 9.141 -1.702 1.00 80.88 449 GLU A C 1
ATOM 3398 O O . GLU A 1 449 ? -22.534 10.118 -2.429 1.00 80.88 449 GLU A O 1
ATOM 3403 N N . VAL A 1 450 ? -21.688 8.488 -1.145 1.00 76.75 450 VAL A N 1
ATOM 3404 C CA . VAL A 1 450 ? -20.297 8.822 -1.455 1.00 76.75 450 VAL A CA 1
ATOM 3405 C C . VAL A 1 450 ? -19.976 8.596 -2.928 1.00 76.75 450 VAL A C 1
ATOM 3407 O O . VAL A 1 450 ? -19.422 9.489 -3.557 1.00 76.75 450 VAL A O 1
ATOM 3410 N N . ASP A 1 451 ? -20.332 7.442 -3.489 1.00 79.12 451 ASP A N 1
ATOM 3411 C CA . ASP A 1 451 ? -20.148 7.144 -4.912 1.00 79.12 451 ASP A CA 1
ATOM 3412 C C . ASP A 1 451 ? -20.804 8.217 -5.798 1.00 79.12 451 ASP A C 1
ATOM 3414 O O . ASP A 1 451 ? -20.225 8.654 -6.793 1.00 79.12 451 ASP A O 1
ATOM 3418 N N . ARG A 1 452 ? -21.982 8.712 -5.396 1.00 82.38 452 ARG A N 1
ATOM 3419 C CA . ARG A 1 452 ? -22.671 9.819 -6.068 1.00 82.38 452 ARG A CA 1
ATOM 3420 C C . ARG A 1 452 ? -21.894 11.132 -5.967 1.00 82.38 452 ARG A C 1
ATOM 3422 O O . ARG A 1 452 ? -21.714 11.790 -6.989 1.00 82.38 452 ARG A O 1
ATOM 3429 N N . SER A 1 453 ? -21.416 11.507 -4.779 1.00 79.06 453 SER A N 1
ATOM 3430 C CA . SER A 1 453 ? -20.601 12.719 -4.588 1.00 79.06 453 SER A CA 1
ATOM 3431 C C . SER A 1 453 ? -19.281 12.639 -5.361 1.00 79.06 453 SER A C 1
ATOM 3433 O O . SER A 1 453 ? -18.934 13.567 -6.096 1.00 79.06 453 SER A O 1
ATOM 3435 N N . LEU A 1 454 ? -18.580 11.508 -5.273 1.00 78.81 454 LEU A N 1
ATOM 3436 C CA . LEU A 1 454 ? -17.321 11.247 -5.963 1.00 78.81 454 LEU A CA 1
ATOM 3437 C C . LEU A 1 454 ? -17.522 11.302 -7.484 1.00 78.81 454 LEU A C 1
ATOM 3439 O O . LEU A 1 454 ? -16.754 11.967 -8.175 1.00 78.81 454 LEU A O 1
ATOM 3443 N N . GLY A 1 455 ? -18.613 10.720 -7.992 1.00 83.81 455 GLY A N 1
ATOM 3444 C CA . GLY A 1 455 ? -18.982 10.779 -9.403 1.00 83.81 455 GLY A CA 1
ATOM 3445 C C . GLY A 1 455 ? -19.366 12.179 -9.894 1.00 83.81 455 GLY A C 1
ATOM 3446 O O . GLY A 1 455 ? -18.868 12.628 -10.925 1.00 83.81 455 GLY A O 1
ATOM 3447 N N . GLN A 1 456 ? -20.180 12.926 -9.143 1.00 83.00 456 GLN A N 1
ATOM 3448 C CA . GLN A 1 456 ? -20.486 14.331 -9.455 1.00 83.00 456 GLN A CA 1
ATOM 3449 C C . GLN A 1 456 ? -19.229 15.210 -9.447 1.00 83.00 456 GLN A C 1
ATOM 3451 O O . GLN A 1 456 ? -19.109 16.149 -10.231 1.00 83.00 456 GLN A O 1
ATOM 3456 N N . THR A 1 457 ? -18.289 14.927 -8.550 1.00 78.88 457 THR A N 1
ATOM 3457 C CA . THR A 1 457 ? -17.040 15.679 -8.413 1.00 78.88 457 THR A CA 1
ATOM 3458 C C . THR A 1 457 ? -16.072 15.331 -9.544 1.00 78.88 457 THR A C 1
ATOM 3460 O O . THR A 1 457 ? -15.539 16.232 -10.186 1.00 78.88 457 THR A O 1
ATOM 3463 N N . LEU A 1 458 ? -15.920 14.050 -9.892 1.00 82.69 458 LEU A N 1
ATOM 3464 C CA . LEU A 1 458 ? -15.072 13.624 -11.005 1.00 82.69 458 LEU A CA 1
ATOM 3465 C C . LEU A 1 458 ? -15.637 14.111 -12.344 1.00 82.69 458 LEU A C 1
ATOM 3467 O O . LEU A 1 458 ? -14.880 14.648 -13.147 1.00 82.69 458 LEU A O 1
ATOM 3471 N N . GLY A 1 459 ? -16.960 14.049 -12.539 1.00 85.94 459 GLY A N 1
ATOM 3472 C CA . GLY A 1 459 ? -17.641 14.618 -13.707 1.00 85.94 459 GLY A CA 1
ATOM 3473 C C . GLY A 1 459 ? -17.362 16.115 -13.900 1.00 85.94 459 GLY A C 1
ATOM 3474 O O . GLY A 1 459 ? -17.105 16.563 -15.018 1.00 85.94 459 GLY A O 1
ATOM 3475 N N . ARG A 1 460 ? -17.308 16.891 -12.803 1.00 83.50 460 ARG A N 1
ATOM 3476 C CA . ARG A 1 460 ? -16.869 18.299 -12.838 1.00 83.50 460 ARG A CA 1
ATOM 3477 C C . ARG A 1 460 ? -15.390 18.446 -13.239 1.00 83.50 460 ARG A C 1
ATOM 3479 O O . ARG A 1 460 ? -15.067 19.397 -13.945 1.00 83.50 460 ARG A O 1
ATOM 3486 N N . VAL A 1 461 ? -14.499 17.535 -12.827 1.00 79.56 461 VAL A N 1
ATOM 3487 C CA . VAL A 1 461 ? -13.051 17.596 -13.140 1.00 79.56 461 VAL A CA 1
ATOM 3488 C C . VAL A 1 461 ? -12.738 17.278 -14.599 1.00 79.56 461 VAL A C 1
ATOM 3490 O O . VAL A 1 461 ? -11.871 17.921 -15.192 1.00 79.56 461 VAL A O 1
ATOM 3493 N N . ILE A 1 462 ? -13.450 16.309 -15.179 1.00 85.62 462 ILE A N 1
ATOM 3494 C CA . ILE A 1 462 ? -13.304 15.922 -16.589 1.00 85.62 462 ILE A CA 1
ATOM 3495 C C . ILE A 1 462 ? -14.167 16.781 -17.532 1.00 85.62 462 ILE A C 1
ATOM 3497 O O . ILE A 1 462 ? -14.123 16.608 -18.747 1.00 85.62 462 ILE A O 1
ATOM 3501 N N . GLY A 1 463 ? -14.995 17.680 -16.985 1.00 87.06 463 GLY A N 1
ATOM 3502 C CA . GLY A 1 463 ? -15.901 18.544 -17.751 1.00 87.06 463 GLY A CA 1
ATOM 3503 C C . GLY A 1 463 ? -17.031 17.807 -18.482 1.00 87.06 463 GLY A C 1
ATOM 3504 O O . GLY A 1 463 ? -17.642 18.381 -19.379 1.00 87.06 463 GLY A O 1
ATOM 3505 N N . THR A 1 464 ? -17.308 16.552 -18.121 1.00 86.19 464 THR A N 1
ATOM 3506 C CA . THR A 1 464 ? -18.248 15.654 -18.811 1.00 86.19 464 THR A CA 1
ATOM 3507 C C . THR A 1 464 ? -19.105 14.919 -17.774 1.00 86.19 464 THR A C 1
ATOM 3509 O O . THR A 1 464 ? -18.548 14.404 -16.802 1.00 86.19 464 THR A O 1
ATOM 3512 N N . PRO A 1 465 ? -20.442 14.834 -17.936 1.00 86.06 465 PRO A N 1
ATOM 3513 C CA . PRO A 1 465 ? -21.281 14.008 -17.072 1.00 86.06 465 PRO A CA 1
ATOM 3514 C C . PRO A 1 465 ? -20.817 12.552 -17.099 1.00 86.06 465 PRO A C 1
ATOM 3516 O O . PRO A 1 465 ? -20.557 12.004 -18.167 1.00 86.06 465 PRO A O 1
ATOM 3519 N N . LEU A 1 466 ? -20.728 11.915 -15.933 1.00 85.12 466 LEU A N 1
ATOM 3520 C CA . LEU A 1 466 ? -20.346 10.510 -15.881 1.00 85.12 466 LEU A CA 1
ATOM 3521 C C . LEU A 1 466 ? -21.498 9.586 -16.290 1.00 85.12 466 LEU A C 1
ATOM 3523 O O . LEU A 1 466 ? -22.657 9.875 -15.973 1.00 85.12 466 LEU A O 1
ATOM 3527 N N . PRO A 1 467 ? -21.185 8.445 -16.930 1.00 85.31 467 PRO A N 1
ATOM 3528 C CA . PRO A 1 467 ? -22.129 7.357 -17.126 1.00 85.31 467 PRO A CA 1
ATOM 3529 C C . PRO A 1 467 ? -22.420 6.670 -15.780 1.00 85.31 467 PRO A C 1
ATOM 3531 O O . PRO A 1 467 ? -22.094 7.170 -14.700 1.00 85.31 467 PRO A O 1
ATOM 3534 N N . ARG A 1 468 ? -23.057 5.496 -15.825 1.00 83.50 468 ARG A N 1
ATOM 3535 C CA . ARG A 1 468 ? -23.342 4.699 -14.628 1.00 83.50 468 ARG A CA 1
ATOM 3536 C C . ARG A 1 468 ? -22.060 4.447 -13.824 1.00 83.50 468 ARG A C 1
ATOM 3538 O O . ARG A 1 468 ? -21.191 3.705 -14.265 1.00 83.50 468 ARG A O 1
ATOM 3545 N N . TRP A 1 469 ? -22.006 5.010 -12.619 1.00 85.75 469 TRP A N 1
ATOM 3546 C CA . TRP A 1 469 ? -20.921 4.782 -11.670 1.00 85.75 469 TRP A CA 1
ATOM 3547 C C . TRP A 1 469 ? -20.906 3.316 -11.229 1.00 85.75 469 TRP A C 1
ATOM 3549 O O . TRP A 1 469 ? -21.830 2.839 -10.562 1.00 85.75 469 TRP A O 1
ATOM 3559 N N . ASP A 1 470 ? -19.875 2.591 -11.646 1.00 88.75 470 ASP A N 1
ATOM 3560 C CA . ASP A 1 470 ? -19.673 1.181 -11.348 1.00 88.75 470 ASP A CA 1
ATOM 3561 C C . ASP A 1 470 ? -18.335 0.941 -10.625 1.00 88.75 470 ASP A C 1
ATOM 3563 O O . ASP A 1 470 ? -17.694 1.857 -10.106 1.00 88.75 470 ASP A O 1
ATOM 3567 N N . GLU A 1 471 ? -17.932 -0.323 -10.527 1.00 87.38 471 GLU A N 1
ATOM 3568 C CA . GLU A 1 471 ? -16.691 -0.700 -9.858 1.00 87.38 471 GLU A CA 1
ATOM 3569 C C . GLU A 1 471 ? -15.436 -0.211 -10.600 1.00 87.38 471 GLU A C 1
ATOM 3571 O O . GLU A 1 471 ? -14.478 0.200 -9.948 1.00 87.38 471 GLU A O 1
ATOM 3576 N N . ALA A 1 472 ? -15.447 -0.200 -11.938 1.00 90.94 472 ALA A N 1
ATOM 3577 C CA . ALA A 1 472 ? -14.314 0.258 -12.737 1.00 90.94 472 ALA A CA 1
ATOM 3578 C C . ALA A 1 472 ? -14.175 1.781 -12.688 1.00 90.94 472 ALA A C 1
ATOM 3580 O O . ALA A 1 472 ? -13.061 2.276 -12.549 1.00 90.94 472 ALA A O 1
ATOM 3581 N N . TRP A 1 473 ? -15.286 2.523 -12.690 1.00 92.31 473 TRP A N 1
ATOM 3582 C CA . TRP A 1 473 ? -15.269 3.966 -12.437 1.00 92.31 473 TRP A CA 1
ATOM 3583 C C . TRP A 1 473 ? -14.742 4.313 -11.047 1.00 92.31 473 TRP A C 1
ATOM 3585 O O . TRP A 1 473 ? -13.905 5.206 -10.925 1.00 92.31 473 TRP A O 1
ATOM 3595 N N . ARG A 1 474 ? -15.161 3.583 -10.006 1.00 88.44 474 ARG A N 1
ATOM 3596 C CA . ARG A 1 474 ? -14.653 3.792 -8.642 1.00 88.44 474 ARG A CA 1
ATOM 3597 C C . ARG A 1 474 ? -13.150 3.520 -8.541 1.00 88.44 474 ARG A C 1
ATOM 3599 O O . ARG A 1 474 ? -12.427 4.293 -7.915 1.00 88.44 474 ARG A O 1
ATOM 3606 N N . ASP A 1 475 ? -12.677 2.446 -9.162 1.00 90.81 475 ASP A N 1
ATOM 3607 C CA . ASP A 1 475 ? -11.263 2.065 -9.161 1.00 90.81 475 ASP A CA 1
ATOM 3608 C C . ASP A 1 475 ? -10.404 3.019 -10.014 1.00 90.81 475 ASP A C 1
ATOM 3610 O O . ASP A 1 475 ? -9.345 3.460 -9.566 1.00 90.81 475 ASP A O 1
ATOM 3614 N N . ALA A 1 476 ? -10.879 3.437 -11.189 1.00 92.62 476 ALA A N 1
ATOM 3615 C CA . ALA A 1 476 ? -10.199 4.425 -12.025 1.00 92.62 476 ALA A CA 1
ATOM 3616 C C . ALA A 1 476 ? -10.157 5.816 -11.365 1.00 92.62 476 ALA A C 1
ATOM 3618 O O . ALA A 1 476 ? -9.137 6.502 -11.443 1.00 92.62 476 ALA A O 1
ATOM 3619 N N . ALA A 1 477 ? -11.216 6.204 -10.644 1.00 89.56 477 ALA A N 1
ATOM 3620 C CA . ALA A 1 477 ? -11.224 7.405 -9.816 1.00 89.56 477 ALA A CA 1
ATOM 3621 C C . ALA A 1 477 ? -10.182 7.316 -8.693 1.00 89.56 477 ALA A C 1
ATOM 3623 O O . ALA A 1 477 ? -9.382 8.227 -8.544 1.00 89.56 477 ALA A O 1
ATOM 3624 N N . ARG A 1 478 ? -10.110 6.209 -7.945 1.00 86.00 478 ARG A N 1
ATOM 3625 C CA . ARG A 1 478 ? -9.056 6.000 -6.929 1.00 86.00 478 ARG A CA 1
ATOM 3626 C C . ARG A 1 478 ? -7.652 6.102 -7.516 1.00 86.00 478 ARG A C 1
ATOM 3628 O O . ARG A 1 478 ? -6.784 6.728 -6.913 1.00 86.00 478 ARG A O 1
ATOM 3635 N N . LEU A 1 479 ? -7.435 5.513 -8.694 1.00 90.50 479 LEU A N 1
ATOM 3636 C CA . LEU A 1 479 ? -6.150 5.585 -9.380 1.00 90.50 479 LEU A CA 1
ATOM 3637 C C . LEU A 1 479 ? -5.791 7.030 -9.739 1.00 90.50 479 LEU A C 1
ATOM 3639 O O . LEU A 1 479 ? -4.686 7.451 -9.419 1.00 90.50 479 LEU A O 1
ATOM 3643 N N . TYR A 1 480 ? -6.730 7.794 -10.309 1.00 90.75 480 TYR A N 1
ATOM 3644 C CA . TYR A 1 480 ? -6.558 9.209 -10.679 1.00 90.75 480 TYR A CA 1
ATOM 3645 C C . TYR A 1 480 ? -6.046 10.072 -9.521 1.00 90.75 480 TYR A C 1
ATOM 3647 O O . TYR A 1 480 ? -5.251 10.982 -9.715 1.00 90.75 480 TYR A O 1
ATOM 3655 N N . LEU A 1 481 ? -6.450 9.732 -8.301 1.00 82.75 481 LEU A N 1
ATOM 3656 C CA . LEU A 1 481 ? -6.143 10.480 -7.083 1.00 82.75 481 LEU A CA 1
ATOM 3657 C C . LEU A 1 481 ? -4.884 9.996 -6.372 1.00 82.75 481 LEU A C 1
ATOM 3659 O O . LEU A 1 481 ? -4.333 10.705 -5.533 1.00 82.75 481 LEU A O 1
ATOM 3663 N N . GLY A 1 482 ? -4.432 8.787 -6.703 1.00 82.25 482 GLY A N 1
ATOM 3664 C CA . GLY A 1 482 ? -3.212 8.192 -6.180 1.00 82.25 482 GLY A CA 1
ATOM 3665 C C . GLY A 1 482 ? -1.989 8.360 -7.084 1.00 82.25 482 GLY A C 1
ATOM 3666 O O . GLY A 1 482 ? -0.920 7.886 -6.691 1.00 82.25 482 GLY A O 1
ATOM 3667 N N . VAL A 1 483 ? -2.108 8.948 -8.282 1.00 86.62 483 VAL A N 1
ATOM 3668 C CA . VAL A 1 483 ? -1.014 9.022 -9.273 1.00 86.62 483 VAL A CA 1
ATOM 3669 C C . VAL A 1 483 ? -0.525 10.443 -9.545 1.00 86.62 483 VAL A C 1
ATOM 3671 O O . VAL A 1 483 ? -1.227 11.270 -10.113 1.00 86.62 483 VAL A O 1
ATOM 3674 N N . ASP A 1 484 ? 0.751 10.677 -9.240 1.00 85.19 484 ASP A N 1
ATOM 3675 C CA . ASP A 1 484 ? 1.491 11.864 -9.694 1.00 85.19 484 ASP A CA 1
ATOM 3676 C C . ASP A 1 484 ? 2.060 11.688 -11.123 1.00 85.19 484 ASP A C 1
ATOM 3678 O O . ASP A 1 484 ? 2.472 12.651 -11.768 1.00 85.19 484 ASP A O 1
ATOM 3682 N N . ILE A 1 485 ? 2.112 10.445 -11.619 1.00 89.56 485 ILE A N 1
ATOM 3683 C CA . ILE A 1 485 ? 2.739 10.036 -12.885 1.00 89.56 485 ILE A CA 1
ATOM 3684 C C . ILE A 1 485 ? 1.649 9.532 -13.839 1.00 89.56 485 ILE A C 1
ATOM 3686 O O . ILE A 1 485 ? 0.801 8.738 -13.437 1.00 89.56 485 ILE A O 1
ATOM 3690 N N . ASN A 1 486 ? 1.697 9.958 -15.106 1.00 93.75 486 ASN A N 1
ATOM 3691 C CA . ASN A 1 486 ? 0.691 9.663 -16.140 1.00 93.75 486 ASN A CA 1
ATOM 3692 C C . ASN A 1 486 ? -0.732 10.169 -15.776 1.00 93.75 486 ASN A C 1
ATOM 3694 O O . ASN A 1 486 ? -1.741 9.536 -16.084 1.00 93.75 486 ASN A O 1
ATOM 3698 N N . HIS A 1 487 ? -0.825 11.300 -15.068 1.00 91.12 487 HIS A N 1
ATOM 3699 C CA . HIS A 1 487 ? -2.097 11.859 -14.592 1.00 91.12 487 HIS A CA 1
ATOM 3700 C C . HIS A 1 487 ? -2.971 12.422 -15.731 1.00 91.12 487 HIS A C 1
ATOM 3702 O O . HIS A 1 487 ? -4.164 12.128 -15.795 1.00 91.12 487 HIS A O 1
ATOM 3708 N N . GLU A 1 488 ? -2.390 13.186 -16.665 1.00 92.06 488 GLU A N 1
ATOM 3709 C CA . GLU A 1 488 ? -3.124 13.767 -17.807 1.00 92.06 488 GLU A CA 1
ATOM 3710 C C . GLU A 1 488 ? -3.637 12.685 -18.772 1.00 92.06 488 GLU A C 1
ATOM 3712 O O . GLU A 1 488 ? -4.693 12.820 -19.385 1.00 92.06 488 GLU A O 1
ATOM 3717 N N . GLU A 1 489 ? -2.921 11.569 -18.861 1.00 94.50 489 GLU A N 1
ATOM 3718 C CA . GLU A 1 489 ? -3.306 10.368 -19.595 1.00 94.50 489 GLU A CA 1
ATOM 3719 C C . GLU A 1 489 ? -4.573 9.732 -19.051 1.00 94.50 489 GLU A C 1
ATOM 3721 O O . GLU A 1 489 ? -5.510 9.452 -19.801 1.00 94.50 489 GLU A O 1
ATOM 3726 N N . LEU A 1 490 ? -4.594 9.509 -17.737 1.00 95.38 490 LEU A N 1
ATOM 3727 C CA . LEU A 1 490 ? -5.751 8.960 -17.060 1.00 95.38 490 LEU A CA 1
ATOM 3728 C C . LEU A 1 490 ? -6.916 9.954 -17.097 1.00 95.38 490 LEU A C 1
ATOM 3730 O O . LEU A 1 490 ? -8.051 9.538 -17.306 1.00 95.38 490 LEU A O 1
ATOM 3734 N N . LYS A 1 491 ? -6.644 11.264 -17.024 1.00 93.81 491 LYS A N 1
ATOM 3735 C CA . LYS A 1 491 ? -7.648 12.309 -17.267 1.00 93.81 491 LYS A CA 1
ATOM 3736 C C . LYS A 1 491 ? -8.284 12.173 -18.648 1.00 93.81 491 LYS A C 1
ATOM 3738 O O . LYS A 1 491 ? -9.504 12.096 -18.751 1.00 93.81 491 LYS A O 1
ATOM 3743 N N . GLY A 1 492 ? -7.461 12.100 -19.696 1.00 94.50 492 GLY A N 1
ATOM 3744 C CA . GLY A 1 492 ? -7.913 11.923 -21.076 1.00 94.50 492 GLY A CA 1
ATOM 3745 C C . GLY A 1 492 ? -8.736 10.647 -21.257 1.00 94.50 492 GLY A C 1
ATOM 3746 O O . GLY A 1 492 ? -9.794 10.689 -21.886 1.00 94.50 492 GLY A O 1
ATOM 3747 N N . LEU A 1 493 ? -8.316 9.546 -20.624 1.00 95.88 493 LEU A N 1
ATOM 3748 C CA . LEU A 1 493 ? -9.060 8.291 -20.649 1.00 95.88 493 LEU A CA 1
ATOM 3749 C C . LEU A 1 493 ? -10.420 8.411 -19.954 1.00 95.88 493 LEU A C 1
ATOM 3751 O O . LEU A 1 493 ? -11.415 7.926 -20.484 1.00 95.88 493 LEU A O 1
ATOM 3755 N N . LEU A 1 494 ? -10.485 9.070 -18.796 1.00 95.31 494 LEU A N 1
ATOM 3756 C CA . LEU A 1 494 ? -11.738 9.297 -18.075 1.00 95.31 494 LEU A CA 1
ATOM 3757 C C . LEU A 1 494 ? -12.685 10.210 -18.876 1.00 95.31 494 LEU A C 1
ATOM 3759 O O . LEU A 1 494 ? -13.877 9.924 -18.944 1.00 95.31 494 LEU A O 1
ATOM 3763 N N . CYS A 1 495 ? -12.180 11.239 -19.568 1.00 94.38 495 CYS A N 1
ATOM 3764 C CA . CYS A 1 495 ? -12.975 12.033 -20.517 1.00 94.38 495 CYS A CA 1
ATOM 3765 C C . CYS A 1 495 ? -13.542 11.169 -21.663 1.00 94.38 495 CYS A C 1
ATOM 3767 O O . CYS A 1 495 ? -14.725 11.260 -22.003 1.00 94.38 495 CYS A O 1
ATOM 3769 N N . ALA A 1 496 ? -12.713 10.306 -22.256 1.00 94.25 496 ALA A N 1
ATOM 3770 C CA . ALA A 1 496 ? -13.117 9.430 -23.354 1.00 94.25 496 ALA A CA 1
ATOM 3771 C C . ALA A 1 496 ? -14.115 8.344 -22.916 1.00 94.25 496 ALA A C 1
ATOM 3773 O O . ALA A 1 496 ? -15.076 8.047 -23.623 1.00 94.25 496 ALA A O 1
ATOM 3774 N N . ALA A 1 497 ? -13.936 7.792 -21.716 1.00 94.38 497 ALA A N 1
ATOM 3775 C CA . ALA A 1 497 ? -14.870 6.849 -21.119 1.00 94.38 497 ALA A CA 1
ATOM 3776 C C . ALA A 1 497 ? -16.210 7.512 -20.775 1.00 94.38 497 ALA A C 1
ATOM 3778 O O . ALA A 1 497 ? -17.263 6.913 -20.988 1.00 94.38 497 ALA A O 1
ATOM 3779 N N . ALA A 1 498 ? -16.196 8.763 -20.301 1.00 92.38 498 ALA A N 1
ATOM 3780 C CA . ALA A 1 498 ? -17.419 9.501 -20.000 1.00 92.38 498 ALA A CA 1
ATOM 3781 C C . ALA A 1 498 ? -18.226 9.869 -21.256 1.00 92.38 498 ALA A C 1
ATOM 3783 O O . ALA A 1 498 ? -19.452 9.917 -21.211 1.00 92.38 498 ALA A O 1
ATOM 3784 N N . THR A 1 499 ? -17.545 10.068 -22.387 1.00 91.62 499 THR A N 1
ATOM 3785 C CA . THR A 1 499 ? -18.170 10.276 -23.706 1.00 91.62 499 THR A CA 1
ATOM 3786 C C . THR A 1 499 ? -18.531 8.974 -24.436 1.00 91.62 499 THR A C 1
ATOM 3788 O O . THR A 1 499 ? -19.102 9.030 -25.522 1.00 91.62 499 THR A O 1
ATOM 3791 N N . GLY A 1 500 ? -18.257 7.807 -23.839 1.00 91.19 500 GLY A N 1
ATOM 3792 C CA . GLY A 1 500 ? -18.662 6.490 -24.344 1.00 91.19 500 GLY A CA 1
ATOM 3793 C C . GLY A 1 500 ? -17.688 5.809 -25.312 1.00 91.19 500 GLY A C 1
ATOM 3794 O O . GLY A 1 500 ? -17.922 4.656 -25.659 1.00 91.19 500 GLY A O 1
ATOM 3795 N N . ASN A 1 501 ? -16.581 6.461 -25.690 1.00 90.19 501 ASN A N 1
ATOM 3796 C CA . ASN A 1 501 ? -15.647 5.977 -26.720 1.00 90.19 501 ASN A CA 1
ATOM 3797 C C . ASN A 1 501 ? -14.188 5.796 -26.216 1.00 90.19 501 ASN A C 1
ATOM 3799 O O . ASN A 1 501 ? -13.253 6.259 -26.878 1.00 90.19 501 ASN A O 1
ATOM 3803 N N . PRO A 1 502 ? -13.927 5.141 -25.061 1.00 93.62 502 PRO A N 1
ATOM 3804 C CA . PRO A 1 502 ? -12.573 5.046 -24.506 1.00 93.62 502 PRO A CA 1
ATOM 3805 C C . PRO A 1 502 ? -11.625 4.191 -25.358 1.00 93.62 502 PRO A C 1
ATOM 3807 O O . PRO A 1 502 ? -10.438 4.503 -25.445 1.00 93.62 502 PRO A O 1
ATOM 3810 N N . ALA A 1 503 ? -12.135 3.135 -26.002 1.00 93.56 503 ALA A N 1
ATOM 3811 C CA . ALA A 1 503 ? -11.348 2.267 -26.876 1.00 93.56 503 ALA A CA 1
ATOM 3812 C C . ALA A 1 503 ? -10.929 2.987 -28.172 1.00 93.56 503 ALA A C 1
ATOM 3814 O O . ALA A 1 503 ? -9.754 2.960 -28.533 1.00 93.56 503 ALA A O 1
ATOM 3815 N N . ASP A 1 504 ? -11.847 3.705 -28.822 1.00 93.62 504 ASP A N 1
ATOM 3816 C CA . ASP A 1 504 ? -11.543 4.456 -30.047 1.00 93.62 504 ASP A CA 1
ATOM 3817 C C . ASP A 1 504 ? -10.565 5.602 -29.767 1.00 93.62 504 ASP A C 1
ATOM 3819 O O . ASP A 1 504 ? -9.575 5.771 -30.479 1.00 93.62 504 ASP A O 1
ATOM 3823 N N . TRP A 1 505 ? -10.792 6.353 -28.683 1.00 95.56 505 TRP A N 1
ATOM 3824 C CA . TRP A 1 505 ? -9.880 7.412 -28.247 1.00 95.56 505 TRP A CA 1
ATOM 3825 C C . TRP A 1 505 ? -8.480 6.873 -27.936 1.00 95.56 505 TRP A C 1
ATOM 3827 O O . TRP A 1 505 ? -7.488 7.481 -28.342 1.00 95.56 505 TRP A O 1
ATOM 3837 N N . ARG A 1 506 ? -8.385 5.706 -27.278 1.00 95.38 506 ARG A N 1
ATOM 3838 C CA . ARG A 1 506 ? -7.112 5.010 -27.058 1.00 95.38 506 ARG A CA 1
ATOM 3839 C C . ARG A 1 506 ? -6.389 4.796 -28.389 1.00 95.38 506 ARG A C 1
ATOM 3841 O O . ARG A 1 506 ? -5.215 5.144 -28.487 1.00 95.38 506 ARG A O 1
ATOM 3848 N N . MET A 1 507 ? -7.056 4.272 -29.416 1.00 95.88 507 MET A N 1
ATOM 3849 C CA . MET A 1 507 ? -6.412 4.011 -30.714 1.00 95.88 507 MET A CA 1
ATOM 3850 C C . MET A 1 507 ? -6.029 5.293 -31.474 1.00 95.88 507 MET A C 1
ATOM 3852 O O . MET A 1 507 ? -5.089 5.270 -32.263 1.00 95.88 507 MET A O 1
ATOM 3856 N N . GLN A 1 508 ? -6.686 6.422 -31.190 1.00 96.06 508 GLN A N 1
ATOM 3857 C CA . GLN A 1 508 ? -6.387 7.738 -31.772 1.00 96.06 508 GLN A CA 1
ATOM 3858 C C . GLN A 1 508 ? -5.221 8.488 -31.097 1.00 96.06 508 GLN A C 1
ATOM 3860 O O . GLN A 1 508 ? -4.813 9.544 -31.587 1.00 96.06 508 GLN A O 1
ATOM 3865 N N . LEU A 1 509 ? -4.655 7.977 -29.995 1.00 96.38 509 LEU A N 1
ATOM 3866 C CA . LEU A 1 509 ? -3.477 8.585 -29.363 1.00 96.38 509 LEU A CA 1
ATOM 3867 C C . LEU A 1 509 ? -2.294 8.646 -30.356 1.00 96.38 509 LEU A C 1
ATOM 3869 O O . LEU A 1 509 ? -2.018 7.639 -31.007 1.00 96.38 509 LEU A O 1
ATOM 3873 N N . PRO A 1 510 ? -1.541 9.763 -30.464 1.00 96.56 510 PRO A N 1
ATOM 3874 C CA . PRO A 1 510 ? -0.528 9.928 -31.515 1.00 96.56 510 PRO A CA 1
ATOM 3875 C C . PRO A 1 510 ? 0.537 8.824 -31.569 1.00 96.56 51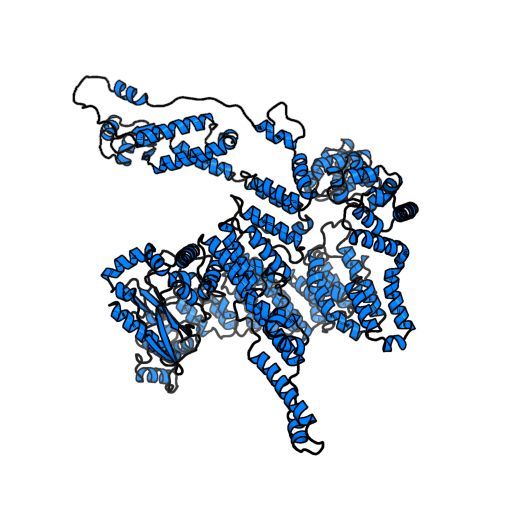0 PRO A C 1
ATOM 3877 O O . PRO A 1 510 ? 0.908 8.391 -32.659 1.00 96.56 510 PRO A O 1
ATOM 3880 N N . GLY A 1 511 ? 0.993 8.331 -30.411 1.00 96.81 511 GLY A N 1
ATOM 3881 C CA . GLY A 1 511 ? 1.935 7.213 -30.335 1.00 96.81 511 GLY A CA 1
ATOM 3882 C C . GLY A 1 511 ? 1.331 5.896 -30.823 1.00 96.81 511 GLY A C 1
ATOM 3883 O O . GLY A 1 511 ? 1.986 5.134 -31.528 1.00 96.81 511 GLY A O 1
ATOM 3884 N N . ASN A 1 512 ? 0.051 5.666 -30.520 1.00 98.06 512 ASN A N 1
ATOM 3885 C CA . ASN A 1 512 ? -0.690 4.491 -30.969 1.00 98.06 512 ASN A CA 1
ATOM 3886 C C . ASN A 1 512 ? -0.950 4.528 -32.478 1.00 98.06 512 ASN A C 1
ATOM 3888 O O . ASN A 1 512 ? -0.675 3.539 -33.145 1.00 98.06 512 ASN A O 1
ATOM 3892 N N . VAL A 1 513 ? -1.386 5.663 -33.034 1.00 98.12 513 VAL A N 1
ATOM 3893 C CA . VAL A 1 513 ? -1.569 5.835 -34.488 1.00 98.12 513 VAL A CA 1
ATOM 3894 C C . VAL A 1 513 ? -0.252 5.597 -35.229 1.00 98.12 513 VAL A C 1
ATOM 3896 O O . VAL A 1 513 ? -0.211 4.820 -36.182 1.00 98.12 513 VAL A O 1
ATOM 3899 N N . ALA A 1 514 ? 0.841 6.213 -34.767 1.00 97.81 514 ALA A N 1
ATOM 3900 C CA . ALA A 1 514 ? 2.157 6.041 -35.375 1.00 97.81 514 ALA A CA 1
ATOM 3901 C C . ALA A 1 514 ? 2.683 4.600 -35.250 1.00 97.81 514 ALA A C 1
ATOM 3903 O O . ALA A 1 514 ? 3.395 4.138 -36.140 1.00 97.81 514 ALA A O 1
ATOM 3904 N N . TRP A 1 515 ? 2.366 3.889 -34.163 1.00 98.19 515 TRP A N 1
ATOM 3905 C CA . TRP A 1 515 ? 2.730 2.481 -33.996 1.00 98.19 515 TRP A CA 1
ATOM 3906 C C . TRP A 1 515 ? 1.891 1.558 -34.883 1.00 98.19 515 TRP A C 1
ATOM 3908 O O . TRP A 1 515 ? 2.467 0.740 -35.590 1.00 98.19 515 TRP A O 1
ATOM 3918 N N . LEU A 1 516 ? 0.565 1.734 -34.926 1.00 98.31 516 LEU A N 1
ATOM 3919 C CA . LEU A 1 516 ? -0.350 0.953 -35.770 1.00 98.31 516 LEU A CA 1
ATOM 3920 C C . LEU A 1 516 ? 0.013 1.069 -37.259 1.00 98.31 516 LEU A C 1
ATOM 3922 O O . LEU A 1 516 ? 0.011 0.070 -37.973 1.00 98.31 516 LEU A O 1
ATOM 3926 N N . GLN A 1 517 ? 0.419 2.261 -37.710 1.00 97.94 517 GLN A N 1
ATOM 3927 C CA . GLN A 1 517 ? 0.938 2.475 -39.067 1.00 97.94 517 GLN A CA 1
ATOM 3928 C C . GLN A 1 517 ? 2.206 1.658 -39.365 1.00 97.94 517 GLN A C 1
ATOM 3930 O O . GLN A 1 517 ? 2.346 1.158 -40.473 1.00 97.94 517 GLN A O 1
ATOM 3935 N N . ARG A 1 518 ? 3.117 1.494 -38.393 1.00 97.88 518 ARG A N 1
ATOM 3936 C CA . ARG A 1 518 ? 4.307 0.629 -38.540 1.00 97.88 518 ARG A CA 1
ATOM 3937 C C . ARG A 1 518 ? 3.971 -0.858 -38.398 1.00 97.88 518 ARG A C 1
ATOM 3939 O O . ARG A 1 518 ? 4.627 -1.689 -39.019 1.00 97.88 518 ARG A O 1
ATOM 3946 N N . ALA A 1 519 ? 2.972 -1.182 -37.579 1.00 97.94 519 ALA A N 1
ATOM 3947 C CA . ALA A 1 519 ? 2.535 -2.544 -37.298 1.00 97.94 519 ALA A CA 1
ATOM 3948 C C . ALA A 1 519 ? 1.895 -3.215 -38.521 1.00 97.94 519 ALA A C 1
ATOM 3950 O O . ALA A 1 519 ? 2.089 -4.410 -38.715 1.00 97.94 519 ALA A O 1
ATOM 3951 N N . ALA A 1 520 ? 1.215 -2.449 -39.381 1.00 97.75 520 ALA A N 1
ATOM 3952 C CA . ALA A 1 520 ? 0.597 -2.954 -40.611 1.00 97.75 520 ALA A CA 1
ATOM 3953 C C . ALA A 1 520 ? 1.585 -3.644 -41.581 1.00 97.75 520 ALA A C 1
ATOM 3955 O O . ALA A 1 520 ? 1.187 -4.535 -42.323 1.00 97.75 520 ALA A O 1
ATOM 3956 N N . ASP A 1 521 ? 2.878 -3.296 -41.536 1.00 97.31 521 ASP A N 1
ATOM 3957 C CA . ASP A 1 521 ? 3.945 -3.933 -42.332 1.00 97.31 521 ASP A CA 1
ATOM 3958 C C . ASP A 1 521 ? 4.598 -5.149 -41.626 1.00 97.31 521 ASP A C 1
ATOM 3960 O O . ASP A 1 521 ? 5.680 -5.606 -42.035 1.00 97.31 521 ASP A O 1
ATOM 3964 N N . LYS A 1 522 ? 4.052 -5.586 -40.480 1.00 97.94 522 LYS A N 1
ATOM 3965 C CA . LYS A 1 522 ? 4.725 -6.478 -39.512 1.00 97.94 522 LYS A CA 1
ATOM 3966 C C . LYS A 1 522 ? 3.822 -7.527 -38.863 1.00 97.94 522 LYS A C 1
ATOM 3968 O O . LYS A 1 522 ? 4.348 -8.556 -38.447 1.00 97.94 522 LYS A O 1
ATOM 3973 N N . LEU A 1 523 ? 2.525 -7.258 -38.740 1.00 98.00 523 LEU A N 1
ATOM 3974 C CA . LEU A 1 523 ? 1.530 -8.135 -38.125 1.00 98.00 523 LEU A CA 1
ATOM 3975 C C . LEU A 1 523 ? 0.133 -7.856 -38.693 1.00 98.00 523 LEU A C 1
ATOM 3977 O O . LEU A 1 523 ? -0.119 -6.763 -39.203 1.00 98.00 523 LEU A O 1
ATOM 3981 N N . ASP A 1 524 ? -0.787 -8.814 -38.563 1.00 98.25 524 ASP A N 1
ATOM 3982 C CA . ASP A 1 524 ? -2.208 -8.563 -38.826 1.00 98.25 524 ASP A CA 1
ATOM 3983 C C . ASP A 1 524 ? -2.776 -7.668 -37.708 1.00 98.25 524 ASP A C 1
ATOM 3985 O O . ASP A 1 524 ? -3.002 -8.093 -36.568 1.00 98.25 524 ASP A O 1
ATOM 3989 N N . VAL A 1 525 ? -2.950 -6.384 -38.037 1.00 97.94 525 VAL A N 1
ATOM 3990 C CA . VAL A 1 525 ? -3.433 -5.351 -37.110 1.00 97.94 525 VAL A CA 1
ATOM 3991 C C . VAL A 1 525 ? -4.904 -5.563 -36.759 1.00 97.94 525 VAL A C 1
ATOM 3993 O O . VAL A 1 525 ? -5.285 -5.315 -35.614 1.00 97.94 525 VAL A O 1
ATOM 3996 N N . ASP A 1 526 ? -5.723 -6.055 -37.688 1.00 97.81 526 ASP A N 1
ATOM 3997 C CA . ASP A 1 526 ? -7.141 -6.304 -37.428 1.00 97.81 526 ASP A CA 1
ATOM 3998 C C . ASP A 1 526 ? -7.295 -7.486 -36.461 1.00 97.81 526 ASP A C 1
ATOM 4000 O O . ASP A 1 526 ? -8.049 -7.393 -35.489 1.00 97.81 526 ASP A O 1
ATOM 4004 N N . ALA A 1 527 ? -6.501 -8.549 -36.631 1.00 97.62 527 ALA A N 1
ATOM 4005 C CA . ALA A 1 527 ? -6.417 -9.647 -35.670 1.00 97.62 527 ALA A CA 1
ATOM 4006 C C . ALA A 1 527 ? -5.897 -9.186 -34.295 1.00 97.62 527 ALA A C 1
ATOM 4008 O O . ALA A 1 527 ? -6.455 -9.577 -33.264 1.00 97.62 527 ALA A O 1
ATOM 4009 N N . TRP A 1 528 ? -4.882 -8.312 -34.253 1.00 97.69 528 TRP A N 1
ATOM 4010 C CA . TRP A 1 528 ? -4.351 -7.749 -33.003 1.00 97.69 528 TRP A CA 1
ATOM 4011 C C . TRP A 1 528 ? -5.372 -6.883 -32.251 1.00 97.69 528 TRP A C 1
ATOM 4013 O O . TRP A 1 528 ? -5.414 -6.906 -31.017 1.00 97.69 528 TRP A O 1
ATOM 4023 N N . LEU A 1 529 ? -6.206 -6.133 -32.977 1.00 96.44 529 LEU A N 1
ATOM 4024 C CA . LEU A 1 529 ? -7.271 -5.296 -32.418 1.00 96.44 529 LEU A CA 1
ATOM 4025 C C . LEU A 1 529 ? -8.571 -6.070 -32.131 1.00 96.44 529 LEU A C 1
ATOM 4027 O O . LEU A 1 529 ? -9.400 -5.602 -31.345 1.00 96.44 529 LEU A O 1
ATOM 4031 N N . ALA A 1 530 ? -8.726 -7.277 -32.683 1.00 96.38 530 ALA A N 1
ATOM 4032 C CA . ALA A 1 530 ? -9.837 -8.194 -32.437 1.00 96.38 530 ALA A CA 1
ATOM 4033 C C . ALA A 1 530 ? -9.409 -9.484 -31.691 1.00 96.38 530 ALA A C 1
ATOM 4035 O O . ALA A 1 530 ? -9.703 -10.588 -32.157 1.00 96.38 530 ALA A O 1
ATOM 4036 N N . PRO A 1 531 ? -8.788 -9.387 -30.495 1.00 95.31 531 PRO A N 1
ATOM 4037 C CA . PRO A 1 531 ? -8.284 -10.546 -29.761 1.00 95.31 531 PRO A CA 1
ATOM 4038 C C . PRO A 1 531 ? -9.387 -11.575 -29.440 1.00 95.31 531 PRO A C 1
ATOM 4040 O O . PRO A 1 531 ? -10.534 -11.171 -29.185 1.00 95.31 531 PRO A O 1
ATOM 4043 N N . PRO A 1 532 ? -9.055 -12.883 -29.419 1.00 96.06 532 PRO A N 1
ATOM 4044 C CA . PRO A 1 532 ? -10.022 -13.967 -29.269 1.00 96.06 532 PRO A CA 1
ATOM 4045 C C . PRO A 1 532 ? -10.597 -14.074 -27.847 1.00 96.06 532 PRO A C 1
ATOM 4047 O O . PRO A 1 532 ? -10.161 -13.413 -26.904 1.00 96.06 532 PRO A O 1
ATOM 4050 N N . THR A 1 533 ? -11.584 -14.954 -27.673 1.00 97.38 533 THR A N 1
ATOM 4051 C CA . THR A 1 533 ? -12.191 -15.271 -26.372 1.00 97.38 533 THR A CA 1
ATOM 4052 C C . THR A 1 533 ? -12.264 -16.783 -26.197 1.00 97.38 533 THR A C 1
ATOM 4054 O O . THR A 1 533 ? -12.866 -17.474 -27.014 1.00 97.38 533 THR A O 1
ATOM 4057 N N . HIS A 1 534 ? -11.627 -17.310 -25.150 1.00 97.38 534 HIS A N 1
ATOM 4058 C CA . HIS A 1 534 ? -11.502 -18.747 -24.901 1.00 97.38 534 HIS A CA 1
ATOM 4059 C C . HIS A 1 534 ? -12.321 -19.161 -23.672 1.00 97.38 534 HIS A C 1
ATOM 4061 O O . HIS A 1 534 ? -12.404 -18.434 -22.681 1.00 97.38 534 HIS A O 1
ATOM 4067 N N . ALA A 1 535 ? -12.893 -20.364 -23.708 1.00 96.31 535 ALA A N 1
ATOM 4068 C CA . ALA A 1 535 ? -13.521 -20.988 -22.548 1.00 96.31 535 ALA A CA 1
ATOM 4069 C C . ALA A 1 535 ? -12.475 -21.767 -21.731 1.00 96.31 535 ALA A C 1
ATOM 4071 O O . ALA A 1 535 ? -11.726 -22.568 -22.286 1.00 96.31 535 ALA A O 1
ATOM 4072 N N . PHE A 1 536 ? -12.449 -21.571 -20.412 1.00 94.25 536 PHE A N 1
ATOM 4073 C CA . PHE A 1 536 ? -11.570 -22.289 -19.486 1.00 94.25 536 PHE A CA 1
ATOM 4074 C C . PHE A 1 536 ? -12.398 -22.970 -18.381 1.00 94.25 536 PHE A C 1
ATOM 4076 O O . PHE A 1 536 ? -13.036 -22.273 -17.586 1.00 94.25 536 PHE A O 1
ATOM 4083 N N . PRO A 1 537 ? -12.431 -24.312 -18.304 1.00 92.56 537 PRO A N 1
ATOM 4084 C CA . PRO A 1 537 ? -13.178 -25.016 -17.269 1.00 92.56 537 PRO A CA 1
ATOM 4085 C C . PRO A 1 537 ? -12.452 -24.933 -15.919 1.00 92.56 537 PRO A C 1
ATOM 4087 O O . PRO A 1 537 ? -11.310 -25.364 -15.786 1.00 92.56 537 PRO A O 1
ATOM 4090 N N . TRP A 1 538 ? -13.132 -24.438 -14.884 1.00 90.19 538 TRP A N 1
ATOM 4091 C CA . TRP A 1 538 ? -12.586 -24.350 -13.529 1.00 90.19 538 TRP A CA 1
ATOM 4092 C C . TRP A 1 538 ? -13.642 -24.713 -12.482 1.00 90.19 538 TRP A C 1
ATOM 4094 O O . TRP A 1 538 ? -14.706 -24.103 -12.414 1.00 90.19 538 TRP A O 1
ATOM 4104 N N . ARG A 1 539 ? -13.357 -25.726 -11.650 1.00 88.25 539 ARG A N 1
ATOM 4105 C CA . ARG A 1 539 ? -14.256 -26.223 -10.580 1.00 88.25 539 ARG A CA 1
ATOM 4106 C C . ARG A 1 539 ? -15.691 -26.553 -11.045 1.00 88.25 539 ARG A C 1
ATOM 4108 O O . ARG A 1 539 ? -16.639 -26.394 -10.284 1.00 88.25 539 ARG A O 1
ATOM 4115 N N . GLY A 1 540 ? -15.844 -27.028 -12.284 1.00 90.62 540 GLY A N 1
ATOM 4116 C CA . GLY A 1 540 ? -17.145 -27.362 -12.883 1.00 90.62 540 GLY A CA 1
ATOM 4117 C C . GLY A 1 540 ? -17.921 -26.167 -13.455 1.00 90.62 540 GLY A C 1
ATOM 4118 O O . GLY A 1 540 ? -19.010 -26.355 -13.986 1.00 90.62 540 GLY A O 1
ATOM 4119 N N . GLU A 1 541 ? -17.365 -24.958 -13.385 1.00 92.88 541 GLU A N 1
ATOM 4120 C CA . GLU A 1 541 ? -17.889 -23.746 -14.020 1.00 92.88 541 GLU A CA 1
ATOM 4121 C C . GLU A 1 541 ? -17.061 -23.427 -15.274 1.00 92.88 541 GLU A C 1
ATOM 4123 O O . GLU A 1 541 ? -15.856 -23.688 -15.318 1.00 92.88 541 GLU A O 1
ATOM 4128 N N . VAL A 1 542 ? -17.678 -22.820 -16.290 1.00 95.56 542 VAL A N 1
ATOM 4129 C CA . VAL A 1 542 ? -16.944 -22.297 -17.453 1.00 95.56 542 VAL A CA 1
ATOM 4130 C C . VAL A 1 542 ? -16.562 -20.846 -17.174 1.00 95.56 542 VAL A C 1
ATOM 4132 O O . VAL A 1 542 ? -17.423 -19.974 -17.058 1.00 95.56 542 VAL A O 1
ATOM 4135 N N . CYS A 1 543 ? -15.263 -20.594 -17.049 1.00 96.88 543 CYS A N 1
ATOM 4136 C CA . CYS A 1 543 ? -14.691 -19.255 -16.991 1.00 96.88 543 CYS A CA 1
ATOM 4137 C C . CYS A 1 543 ? -14.335 -18.774 -18.407 1.00 96.88 543 CYS A C 1
ATOM 4139 O O . CYS A 1 543 ? -14.157 -19.574 -19.324 1.00 96.88 543 CYS A O 1
ATOM 4141 N N . THR A 1 544 ? -14.232 -17.460 -18.586 1.00 98.00 544 THR A N 1
ATOM 4142 C CA . THR A 1 544 ? -13.925 -16.812 -19.870 1.00 98.00 544 THR A CA 1
ATOM 4143 C C . THR A 1 544 ? -12.547 -16.171 -19.807 1.00 98.00 544 THR A C 1
ATOM 4145 O O . THR A 1 544 ? -12.288 -15.375 -18.907 1.00 98.00 544 THR A O 1
ATOM 4148 N N . LEU A 1 545 ? -11.673 -16.508 -20.752 1.00 97.88 545 LEU A N 1
ATOM 4149 C CA . LEU A 1 545 ? -10.334 -15.950 -20.909 1.00 97.88 545 LEU A CA 1
ATOM 4150 C C . LEU A 1 545 ? -10.325 -15.022 -22.133 1.00 97.88 545 LEU A C 1
ATOM 4152 O O . LEU A 1 545 ? -10.587 -15.472 -23.247 1.00 97.88 545 LEU A O 1
ATOM 4156 N N . THR A 1 546 ? -10.074 -13.729 -21.932 1.00 97.94 546 THR A N 1
ATOM 4157 C CA . THR A 1 546 ? -10.140 -12.712 -22.998 1.00 97.94 546 THR A CA 1
ATOM 4158 C C . THR A 1 546 ? -9.189 -11.555 -22.724 1.00 97.94 546 THR A C 1
ATOM 4160 O O . THR A 1 546 ? -8.991 -11.175 -21.568 1.00 97.94 546 THR A O 1
ATOM 4163 N N . ALA A 1 547 ? -8.629 -10.956 -23.775 1.00 97.88 547 ALA A N 1
ATOM 4164 C CA . ALA A 1 547 ? -8.038 -9.626 -23.678 1.00 97.88 547 ALA A CA 1
ATOM 4165 C C . ALA A 1 547 ? -9.122 -8.594 -23.345 1.00 97.88 547 ALA A C 1
ATOM 4167 O O . ALA A 1 547 ? -10.246 -8.663 -23.851 1.00 97.88 547 ALA A O 1
ATOM 4168 N N . GLU A 1 548 ? -8.773 -7.658 -22.473 1.00 97.38 548 GLU A N 1
ATOM 4169 C CA . GLU A 1 548 ? -9.655 -6.606 -22.007 1.00 97.38 548 GLU A CA 1
ATOM 4170 C C . GLU A 1 548 ? -9.696 -5.453 -23.006 1.00 97.38 548 GLU A C 1
ATOM 4172 O O . GLU A 1 548 ? -8.668 -4.839 -23.295 1.00 97.38 548 GLU A O 1
ATOM 4177 N N . ARG A 1 549 ? -10.894 -5.162 -23.519 1.00 95.75 549 ARG A N 1
ATOM 4178 C CA . ARG A 1 549 ? -11.121 -4.128 -24.537 1.00 95.75 549 ARG A CA 1
ATOM 4179 C C . ARG A 1 549 ? -11.540 -2.791 -23.931 1.00 95.75 549 ARG A C 1
ATOM 4181 O O . ARG A 1 549 ? -11.295 -1.765 -24.557 1.00 95.75 549 ARG A O 1
ATOM 4188 N N . ASP A 1 550 ? -12.123 -2.786 -22.730 1.00 95.31 550 ASP A N 1
ATOM 4189 C CA . ASP A 1 550 ? -12.408 -1.556 -21.986 1.00 95.31 550 ASP A CA 1
ATOM 4190 C C . ASP A 1 550 ? -11.151 -1.104 -21.217 1.00 95.31 550 ASP A C 1
ATOM 4192 O O . ASP A 1 550 ? -10.743 -1.772 -20.258 1.00 95.31 550 ASP A O 1
ATOM 4196 N N . PRO A 1 551 ? -10.526 0.038 -21.567 1.00 95.75 551 PRO A N 1
ATOM 4197 C CA . PRO A 1 551 ? -9.336 0.488 -20.862 1.00 95.75 551 PRO A CA 1
ATOM 4198 C C . PRO A 1 551 ? -9.592 0.768 -19.372 1.00 95.75 551 PRO A C 1
ATOM 4200 O O . PRO A 1 551 ? -8.669 0.589 -18.582 1.00 95.75 551 PRO A O 1
ATOM 4203 N N . LEU A 1 552 ? -10.817 1.122 -18.942 1.00 94.75 552 LEU A N 1
ATOM 4204 C CA . LEU A 1 552 ? -11.129 1.278 -17.512 1.00 94.75 552 LEU A CA 1
ATOM 4205 C C . LEU A 1 552 ? -11.044 -0.051 -16.754 1.00 94.75 552 LEU A C 1
ATOM 4207 O O . LEU A 1 552 ? -10.565 -0.089 -15.621 1.00 94.75 552 LEU A O 1
ATOM 4211 N N . GLN A 1 553 ? -11.453 -1.158 -17.376 1.00 95.38 553 GLN A N 1
ATOM 4212 C CA . GLN A 1 553 ? -11.263 -2.497 -16.814 1.00 95.38 553 GLN A CA 1
ATOM 4213 C C . GLN A 1 553 ? -9.783 -2.911 -16.849 1.00 95.38 553 GLN A C 1
ATOM 4215 O O . GLN A 1 553 ? -9.319 -3.595 -15.934 1.00 95.38 553 GLN A O 1
ATOM 4220 N N . ALA A 1 554 ? -9.010 -2.478 -17.851 1.00 96.62 554 ALA A N 1
ATOM 4221 C CA . ALA A 1 554 ? -7.572 -2.748 -17.923 1.00 96.62 554 ALA A CA 1
ATOM 4222 C C . ALA A 1 554 ? -6.778 -2.040 -16.804 1.00 96.62 554 ALA A C 1
ATOM 4224 O O . ALA A 1 554 ? -5.857 -2.641 -16.247 1.00 96.62 554 ALA A O 1
ATOM 4225 N N . LEU A 1 555 ? -7.187 -0.834 -16.372 1.00 95.94 555 LEU A N 1
ATOM 4226 C CA . LEU A 1 555 ? -6.612 -0.160 -15.191 1.00 95.94 555 LEU A CA 1
ATOM 4227 C C . LEU A 1 555 ? -6.673 -1.030 -13.925 1.00 95.94 555 LEU A C 1
ATOM 4229 O O . LEU A 1 555 ? -5.815 -0.919 -13.051 1.00 95.94 555 LEU A O 1
ATOM 4233 N N . ARG A 1 556 ? -7.660 -1.931 -13.828 1.00 94.81 556 ARG A N 1
ATOM 4234 C CA . ARG A 1 556 ? -7.852 -2.815 -12.671 1.00 94.81 556 ARG A CA 1
ATOM 4235 C C . ARG A 1 556 ? -6.809 -3.933 -12.568 1.00 94.81 556 ARG A C 1
ATOM 4237 O O . ARG A 1 556 ? -6.871 -4.687 -11.610 1.00 94.81 556 ARG A O 1
ATOM 4244 N N . MET A 1 557 ? -5.823 -4.039 -13.467 1.00 95.06 557 MET A N 1
ATOM 4245 C CA . MET A 1 557 ? -4.885 -5.179 -13.535 1.00 95.06 557 MET A CA 1
ATOM 4246 C C . MET A 1 557 ? -4.027 -5.423 -12.278 1.00 95.06 557 MET A C 1
ATOM 4248 O O . MET A 1 557 ? -3.406 -6.484 -12.147 1.00 95.06 557 MET A O 1
ATOM 4252 N N . GLY A 1 558 ? -3.953 -4.444 -11.371 1.00 89.50 558 GLY A N 1
ATOM 4253 C CA . GLY A 1 558 ? -3.339 -4.598 -10.053 1.00 89.50 558 GLY A CA 1
ATOM 4254 C C . GLY A 1 558 ? -4.218 -5.329 -9.030 1.00 89.50 558 GLY A C 1
ATOM 4255 O O . GLY A 1 558 ? -3.686 -5.949 -8.110 1.00 89.50 558 GLY A O 1
ATOM 4256 N N . LEU A 1 559 ? -5.542 -5.299 -9.211 1.00 87.44 559 LEU A N 1
ATOM 4257 C CA . LEU A 1 559 ? -6.554 -5.890 -8.338 1.00 87.44 559 LEU A CA 1
ATOM 4258 C C . LEU A 1 559 ? -7.158 -7.157 -8.984 1.00 87.44 559 LEU A C 1
ATOM 4260 O O . LEU A 1 559 ? -7.410 -7.165 -10.189 1.00 87.44 559 LEU A O 1
ATOM 4264 N N . PRO A 1 560 ? -7.446 -8.228 -8.223 1.00 87.12 560 PRO A N 1
ATOM 4265 C CA . PRO A 1 560 ? -7.224 -8.424 -6.789 1.00 87.12 560 PRO A CA 1
ATOM 4266 C C . PRO A 1 560 ? -5.931 -9.231 -6.532 1.00 87.12 560 PRO A C 1
ATOM 4268 O O . PRO A 1 560 ? -5.990 -10.342 -6.009 1.00 87.12 560 PRO A O 1
ATOM 4271 N N . PHE A 1 561 ? -4.774 -8.737 -6.990 1.00 87.50 561 PHE A N 1
ATOM 4272 C CA . PHE A 1 561 ? -3.530 -9.526 -7.059 1.00 87.50 561 PHE A CA 1
ATOM 4273 C C . PHE A 1 561 ? -2.400 -9.040 -6.143 1.00 87.50 561 PHE A C 1
ATOM 4275 O O . PHE A 1 561 ? -1.290 -9.559 -6.259 1.00 87.50 561 PHE A O 1
ATOM 4282 N N . ASP A 1 562 ? -2.647 -8.017 -5.318 1.00 82.44 562 ASP A N 1
ATOM 4283 C CA . ASP A 1 562 ? -1.695 -7.405 -4.374 1.00 82.44 562 ASP A CA 1
ATOM 4284 C C . ASP A 1 562 ? -0.307 -7.114 -4.985 1.00 82.44 562 ASP A C 1
ATOM 4286 O O . ASP A 1 562 ? 0.740 -7.203 -4.347 1.00 82.44 562 ASP A O 1
ATOM 4290 N N . SER A 1 563 ? -0.300 -6.793 -6.282 1.00 87.44 563 SER A N 1
ATOM 4291 C CA . SER A 1 563 ? 0.920 -6.545 -7.057 1.00 87.44 563 SER A CA 1
ATOM 4292 C C . SER A 1 563 ? 1.420 -5.108 -6.882 1.00 87.44 563 SER A C 1
ATOM 4294 O O . SER A 1 563 ? 0.682 -4.229 -6.442 1.00 87.44 563 SER A O 1
ATOM 4296 N N . CYS A 1 564 ? 2.640 -4.807 -7.336 1.00 88.69 564 CYS A N 1
ATOM 4297 C CA . CYS A 1 564 ? 3.155 -3.430 -7.373 1.00 88.69 564 CYS A CA 1
ATOM 4298 C C . CYS A 1 564 ? 2.295 -2.463 -8.220 1.00 88.69 564 CYS A C 1
ATOM 4300 O O . CYS A 1 564 ? 2.457 -1.250 -8.101 1.00 88.69 564 CYS A O 1
ATOM 4302 N N . LEU A 1 565 ? 1.359 -2.978 -9.030 1.00 91.38 565 LEU A N 1
ATOM 4303 C CA . LEU A 1 565 ? 0.373 -2.212 -9.799 1.00 91.38 565 LEU A CA 1
ATOM 4304 C C . LEU A 1 565 ? -0.955 -1.968 -9.048 1.00 91.38 565 LEU A C 1
ATOM 4306 O O . LEU A 1 565 ? -1.860 -1.363 -9.618 1.00 91.38 565 LEU A O 1
ATOM 4310 N N . ALA A 1 566 ? -1.120 -2.465 -7.815 1.00 88.31 566 ALA A N 1
ATOM 4311 C CA . ALA A 1 566 ? -2.349 -2.310 -7.032 1.00 88.31 566 ALA A CA 1
ATOM 4312 C C . ALA A 1 566 ? -2.680 -0.829 -6.766 1.00 88.31 566 ALA A C 1
ATOM 4314 O O . ALA A 1 566 ? -1.799 -0.016 -6.483 1.00 88.31 566 ALA A O 1
ATOM 4315 N N . LEU A 1 567 ? -3.960 -0.466 -6.873 1.00 83.62 567 LEU A N 1
ATOM 4316 C CA . LEU A 1 567 ? -4.406 0.937 -6.884 1.00 83.62 567 LEU A CA 1
ATOM 4317 C C . LEU A 1 567 ? -4.296 1.617 -5.511 1.00 83.62 567 LEU A C 1
ATOM 4319 O O . LEU A 1 567 ? -4.202 2.840 -5.414 1.00 83.62 567 LEU A O 1
ATOM 4323 N N . ASP A 1 568 ? -4.336 0.820 -4.450 1.00 76.62 568 ASP A N 1
ATOM 4324 C CA . ASP A 1 568 ? -4.366 1.239 -3.057 1.00 76.62 568 ASP A CA 1
ATOM 4325 C C . ASP A 1 568 ? -2.966 1.370 -2.440 1.00 76.62 568 ASP A C 1
ATOM 4327 O O . ASP A 1 568 ? -2.693 2.397 -1.815 1.00 76.62 568 ASP A O 1
ATOM 4331 N N . ALA A 1 569 ? -2.095 0.377 -2.654 1.00 77.69 569 ALA A N 1
ATOM 4332 C CA . ALA A 1 569 ? -0.764 0.256 -2.045 1.00 77.69 569 ALA A CA 1
ATOM 4333 C C . ALA A 1 569 ? 0.398 0.071 -3.048 1.00 77.69 569 ALA A C 1
ATOM 4335 O O . ALA A 1 569 ? 1.562 0.157 -2.661 1.00 77.69 569 ALA A O 1
ATOM 4336 N N . GLY A 1 570 ? 0.128 -0.152 -4.338 1.00 84.94 570 GLY A N 1
ATOM 4337 C CA . GLY A 1 570 ? 1.165 -0.406 -5.339 1.00 84.94 570 GLY A CA 1
ATOM 4338 C C . GLY A 1 570 ? 2.015 0.830 -5.654 1.00 84.94 570 GLY A C 1
ATOM 4339 O O . GLY A 1 570 ? 1.483 1.881 -6.019 1.00 84.94 570 GLY A O 1
ATOM 4340 N N . CYS A 1 571 ? 3.342 0.701 -5.558 1.00 86.00 571 CYS A N 1
ATOM 4341 C CA . CYS A 1 571 ? 4.308 1.751 -5.911 1.00 86.00 571 CYS A CA 1
ATOM 4342 C C . CYS A 1 571 ? 4.345 2.066 -7.421 1.00 86.00 571 CYS A C 1
ATOM 4344 O O . CYS A 1 571 ? 4.577 3.208 -7.815 1.00 86.00 571 CYS A O 1
ATOM 4346 N N . ASN A 1 572 ? 4.028 1.083 -8.268 1.00 92.06 572 ASN A N 1
ATOM 4347 C CA . ASN A 1 572 ? 4.099 1.168 -9.729 1.00 92.06 572 ASN A CA 1
ATOM 4348 C C . ASN A 1 572 ? 2.720 1.302 -10.399 1.00 92.06 572 ASN A C 1
ATOM 4350 O O . ASN A 1 572 ? 2.606 1.165 -11.615 1.00 92.06 572 ASN A O 1
ATOM 4354 N N . ARG A 1 573 ? 1.664 1.626 -9.637 1.00 93.44 573 ARG A N 1
ATOM 4355 C CA . ARG A 1 573 ? 0.274 1.792 -10.122 1.00 93.44 573 ARG A CA 1
ATOM 4356 C C . ARG A 1 573 ? 0.111 2.719 -11.338 1.00 93.44 573 ARG A C 1
ATOM 4358 O O . ARG A 1 573 ? -0.759 2.486 -12.169 1.00 93.44 573 ARG A O 1
ATOM 4365 N N . HIS A 1 574 ? 0.999 3.702 -11.512 1.00 93.75 574 HIS A N 1
ATOM 4366 C CA . HIS A 1 574 ? 1.054 4.569 -12.699 1.00 93.75 574 HIS A CA 1
ATOM 4367 C C . HIS A 1 574 ? 1.262 3.797 -14.021 1.00 93.75 574 HIS A C 1
ATOM 4369 O O . HIS A 1 574 ? 0.894 4.283 -15.089 1.00 93.75 574 HIS A O 1
ATOM 4375 N N . SER A 1 575 ? 1.826 2.586 -13.964 1.00 95.81 575 SER A N 1
ATOM 4376 C CA . SER A 1 575 ? 2.070 1.731 -15.131 1.00 95.81 575 SER A CA 1
ATOM 4377 C C . SER A 1 575 ? 0.828 0.969 -15.594 1.00 95.81 575 SER A C 1
ATOM 4379 O O . SER A 1 575 ? 0.746 0.617 -16.769 1.00 95.81 575 SER A O 1
ATOM 4381 N N . ALA A 1 576 ? -0.184 0.796 -14.732 1.00 96.31 576 ALA A N 1
ATOM 4382 C CA . ALA A 1 576 ? -1.490 0.277 -15.148 1.00 96.31 576 ALA A CA 1
ATOM 4383 C C . ALA A 1 576 ? -2.155 1.191 -16.196 1.00 96.31 576 ALA A C 1
ATOM 4385 O O . ALA A 1 576 ? -2.833 0.706 -17.097 1.00 96.31 576 ALA A O 1
ATOM 4386 N N . ILE A 1 577 ? -1.886 2.501 -16.132 1.00 96.69 577 ILE A N 1
ATOM 4387 C CA . ILE A 1 577 ? -2.355 3.498 -17.105 1.00 96.69 577 ILE A CA 1
ATOM 4388 C C . ILE A 1 577 ? -1.741 3.222 -18.482 1.00 96.69 577 ILE A C 1
ATOM 4390 O O . ILE A 1 577 ? -2.456 3.174 -19.475 1.00 96.69 577 ILE A O 1
ATOM 4394 N N . ILE A 1 578 ? -0.433 2.966 -18.560 1.00 96.69 578 ILE A N 1
ATOM 4395 C CA . ILE A 1 578 ? 0.241 2.699 -19.842 1.00 96.69 578 ILE A CA 1
ATOM 4396 C C . ILE A 1 578 ? -0.149 1.332 -20.408 1.00 96.69 578 ILE A C 1
ATOM 4398 O O . ILE A 1 578 ? -0.405 1.224 -21.603 1.00 96.69 578 ILE A O 1
ATOM 4402 N N . ASN A 1 579 ? -0.304 0.320 -19.552 1.00 97.06 579 ASN A N 1
ATOM 4403 C CA . ASN A 1 579 ? -0.812 -0.996 -19.948 1.00 97.06 579 ASN A CA 1
ATOM 4404 C C . ASN A 1 579 ? -2.257 -0.949 -20.480 1.00 97.06 579 ASN A C 1
ATOM 4406 O O . ASN A 1 579 ? -2.616 -1.758 -21.332 1.00 97.06 579 ASN A O 1
ATOM 4410 N N . ALA A 1 580 ? -3.075 -0.004 -20.004 1.00 96.94 580 ALA A N 1
ATOM 4411 C CA . ALA A 1 580 ? -4.422 0.240 -20.516 1.00 96.94 580 ALA A CA 1
ATOM 4412 C C . ALA A 1 580 ? -4.447 1.088 -21.802 1.00 96.94 580 ALA A C 1
ATOM 4414 O O . ALA A 1 580 ? -5.426 1.018 -22.544 1.00 96.94 580 ALA A O 1
ATOM 4415 N N . LEU A 1 581 ? -3.410 1.895 -22.069 1.00 97.19 581 LEU A N 1
ATOM 4416 C CA . LEU A 1 581 ? -3.402 2.874 -23.160 1.00 97.19 581 LEU A CA 1
ATOM 4417 C C . LEU A 1 581 ? -2.568 2.480 -24.376 1.00 97.19 581 LEU A C 1
ATOM 4419 O O . LEU A 1 581 ? -3.053 2.633 -25.494 1.00 97.19 581 LEU A O 1
ATOM 4423 N N . ASP A 1 582 ? -1.340 1.997 -24.221 1.00 97.88 582 ASP A N 1
ATOM 4424 C CA . ASP A 1 582 ? -0.469 1.750 -25.374 1.00 97.88 582 ASP A CA 1
ATOM 4425 C C . ASP A 1 582 ? -1.051 0.643 -26.271 1.00 97.88 582 ASP A C 1
ATOM 4427 O O . ASP A 1 582 ? -1.389 -0.442 -25.801 1.00 97.88 582 ASP A O 1
ATOM 4431 N N . ALA A 1 583 ? -1.186 0.900 -27.574 1.00 97.81 583 ALA A N 1
ATOM 4432 C CA . ALA A 1 583 ? -1.768 -0.047 -28.531 1.00 97.81 583 ALA A CA 1
ATOM 4433 C C . ALA A 1 583 ? -0.966 -1.354 -28.672 1.00 97.81 583 ALA A C 1
ATOM 4435 O O . ALA A 1 583 ? -1.542 -2.370 -29.045 1.00 97.81 583 ALA A O 1
ATOM 4436 N N . ASN A 1 584 ? 0.324 -1.365 -28.317 1.00 98.19 584 ASN A N 1
ATOM 4437 C CA . ASN A 1 584 ? 1.165 -2.565 -28.322 1.00 98.19 584 ASN A CA 1
ATOM 4438 C C . ASN A 1 584 ? 1.038 -3.432 -27.054 1.00 98.19 584 ASN A C 1
ATOM 4440 O O . ASN A 1 584 ? 1.872 -4.314 -26.858 1.00 98.19 584 ASN A O 1
ATOM 4444 N N . LYS A 1 585 ? 0.041 -3.190 -26.187 1.00 98.06 585 LYS A N 1
ATOM 4445 C CA . LYS A 1 585 ? -0.164 -3.902 -24.912 1.00 98.06 585 LYS A CA 1
ATOM 4446 C C . LYS A 1 585 ? -1.622 -4.366 -24.748 1.00 98.06 585 LYS A C 1
ATOM 4448 O O . LYS A 1 585 ? -2.559 -3.633 -25.063 1.00 98.06 585 LYS A O 1
ATOM 4453 N N . TRP A 1 586 ? -1.823 -5.567 -24.204 1.00 98.19 586 TRP A N 1
ATOM 4454 C CA . TRP A 1 586 ? -3.138 -6.117 -23.849 1.00 98.19 586 TRP A CA 1
ATOM 4455 C C . TRP A 1 586 ? -3.110 -6.766 -22.465 1.00 98.19 586 TRP A C 1
ATOM 4457 O O . TRP A 1 586 ? -2.268 -7.617 -22.185 1.00 98.19 586 TRP A O 1
ATOM 4467 N N . VAL A 1 587 ? -4.075 -6.428 -21.608 1.00 98.19 587 VAL A N 1
ATOM 4468 C CA . VAL A 1 587 ? -4.316 -7.157 -20.354 1.00 98.19 587 VAL A CA 1
ATOM 4469 C C . VAL A 1 587 ? -5.306 -8.282 -20.638 1.00 98.19 587 VAL A C 1
ATOM 4471 O O . VAL A 1 587 ? -6.445 -8.019 -21.001 1.00 98.19 587 VAL A O 1
ATOM 4474 N N . VAL A 1 588 ? -4.892 -9.536 -20.477 1.00 98.38 588 VAL A N 1
ATOM 4475 C CA . VAL A 1 588 ? -5.759 -10.716 -20.602 1.00 98.38 588 VAL A CA 1
ATOM 4476 C C . VAL A 1 588 ? -6.286 -11.093 -19.226 1.00 98.38 588 VAL A C 1
ATOM 4478 O O . VAL A 1 588 ? -5.494 -11.325 -18.314 1.00 98.38 588 VAL A O 1
ATOM 4481 N N . TYR A 1 589 ? -7.606 -11.186 -19.076 1.00 98.25 589 TYR A N 1
ATOM 4482 C CA . TYR A 1 589 ? -8.273 -11.618 -17.849 1.00 98.25 589 TYR A CA 1
ATOM 4483 C C . TYR A 1 589 ? -8.914 -12.993 -18.006 1.00 98.25 589 TYR A C 1
ATOM 4485 O O . TYR A 1 589 ? -9.578 -13.269 -19.004 1.00 98.25 589 TYR A O 1
ATOM 4493 N N . LEU A 1 590 ? -8.807 -13.810 -16.956 1.00 97.75 590 LEU A N 1
ATOM 4494 C CA . LEU A 1 590 ? -9.737 -14.903 -16.694 1.00 97.75 590 LEU A CA 1
ATOM 4495 C C . LEU A 1 590 ? -10.862 -14.380 -15.794 1.00 97.75 590 LEU A C 1
ATOM 4497 O O . LEU A 1 590 ? -10.597 -13.960 -14.664 1.00 97.75 590 LEU A O 1
ATOM 4501 N N . ARG A 1 591 ? -12.109 -14.437 -16.264 1.00 97.56 591 ARG A N 1
ATOM 4502 C CA . ARG A 1 591 ? -13.309 -14.031 -15.519 1.00 97.56 591 ARG A CA 1
ATOM 4503 C C . ARG A 1 591 ? -14.244 -15.217 -15.273 1.00 97.56 591 ARG A C 1
ATOM 4505 O O . ARG A 1 591 ? -14.410 -16.068 -16.144 1.00 97.56 591 ARG A O 1
ATOM 4512 N N . ASP A 1 592 ? -14.877 -15.273 -14.103 1.00 96.44 592 ASP A N 1
ATOM 4513 C CA . ASP A 1 592 ? -15.951 -16.241 -13.838 1.00 96.44 592 ASP A CA 1
ATOM 4514 C C . ASP A 1 592 ? -17.278 -15.835 -14.516 1.00 96.44 592 ASP A C 1
ATOM 4516 O O . ASP A 1 592 ? -17.407 -14.740 -15.066 1.00 96.44 592 ASP A O 1
ATOM 4520 N N . ARG A 1 593 ? -18.312 -16.685 -14.425 1.00 95.69 593 ARG A N 1
ATOM 4521 C CA . ARG A 1 593 ? -19.665 -16.388 -14.948 1.00 95.69 593 ARG A CA 1
ATOM 4522 C C . ARG A 1 593 ? -20.353 -15.150 -14.344 1.00 95.69 593 ARG A C 1
ATOM 4524 O O . ARG A 1 593 ? -21.434 -14.782 -14.793 1.00 95.69 593 ARG A O 1
ATOM 4531 N N . LYS A 1 594 ? -19.783 -14.539 -13.299 1.00 93.62 594 LYS A N 1
ATOM 4532 C CA . LYS A 1 594 ? -20.246 -13.286 -12.679 1.00 93.62 594 LYS A CA 1
ATOM 4533 C C . LYS A 1 594 ? -19.376 -12.088 -13.088 1.00 93.62 594 LYS A C 1
ATOM 4535 O O . LYS A 1 594 ? -19.542 -11.010 -12.528 1.00 93.62 594 LYS A O 1
ATOM 4540 N N . GLY A 1 595 ? -18.433 -12.276 -14.014 1.00 93.56 595 GLY A N 1
ATOM 4541 C CA . GLY A 1 595 ? -17.480 -11.263 -14.464 1.00 93.56 595 GLY A CA 1
ATOM 4542 C C . GLY A 1 595 ? -16.300 -11.022 -13.514 1.00 93.56 595 GLY A C 1
ATOM 4543 O O . GLY A 1 595 ? -15.470 -10.159 -13.806 1.00 93.56 595 GLY A O 1
ATOM 4544 N N . ARG A 1 596 ? -16.187 -11.759 -12.397 1.00 93.19 596 ARG A N 1
ATOM 4545 C CA . ARG A 1 596 ? -15.130 -11.541 -11.394 1.00 93.19 596 ARG A CA 1
ATOM 4546 C C . ARG A 1 596 ? -13.785 -12.010 -11.927 1.00 93.19 596 ARG A C 1
ATOM 4548 O O . ARG A 1 596 ? -13.675 -13.138 -12.402 1.00 93.19 596 ARG A O 1
ATOM 4555 N N . ILE A 1 597 ? -12.769 -11.162 -11.798 1.00 95.50 597 ILE A N 1
ATOM 4556 C CA . ILE A 1 597 ? -11.402 -11.439 -12.245 1.00 95.50 597 ILE A CA 1
ATOM 4557 C C . ILE A 1 597 ? -10.757 -12.482 -11.313 1.00 95.50 597 ILE A C 1
ATOM 4559 O O . ILE A 1 597 ? -10.611 -12.251 -10.112 1.00 95.50 597 ILE A O 1
ATOM 4563 N N . LEU A 1 598 ? -10.370 -13.629 -11.875 1.00 95.75 598 LEU A N 1
ATOM 4564 C CA . LEU A 1 598 ? -9.704 -14.737 -11.174 1.00 95.75 598 LEU A CA 1
ATOM 4565 C C . LEU A 1 598 ? -8.189 -14.769 -11.435 1.00 95.75 598 LEU A C 1
ATOM 4567 O O . LEU A 1 598 ? -7.409 -15.153 -10.564 1.00 95.75 598 LEU A O 1
ATOM 4571 N N . ALA A 1 599 ? -7.771 -14.380 -12.641 1.00 96.62 599 ALA A N 1
ATOM 4572 C CA . ALA A 1 599 ? -6.372 -14.329 -13.054 1.00 96.62 599 ALA A CA 1
ATOM 4573 C C . ALA A 1 599 ? -6.151 -13.259 -14.132 1.00 96.62 599 ALA A C 1
ATOM 4575 O O . ALA A 1 599 ? -7.095 -12.896 -14.839 1.00 96.62 599 ALA A O 1
ATOM 4576 N N . ARG A 1 600 ? -4.914 -12.764 -14.269 1.00 97.31 600 ARG A N 1
ATOM 4577 C CA . ARG A 1 600 ? -4.512 -11.837 -15.338 1.00 97.31 600 ARG A CA 1
ATOM 4578 C C . ARG A 1 600 ? -3.113 -12.102 -15.874 1.00 97.31 600 ARG A C 1
ATOM 4580 O O . ARG A 1 600 ? -2.235 -12.521 -15.123 1.00 97.31 600 ARG A O 1
ATOM 4587 N N . GLN A 1 601 ? -2.886 -11.756 -17.135 1.00 97.56 601 GLN A N 1
ATOM 4588 C CA . GLN A 1 601 ? -1.571 -11.692 -17.773 1.00 97.56 601 GLN A CA 1
ATOM 4589 C C . GLN A 1 601 ? -1.469 -10.394 -18.583 1.00 97.56 601 GLN A C 1
ATOM 4591 O O . GLN A 1 601 ? -2.455 -9.968 -19.175 1.00 97.56 601 GLN A O 1
ATOM 4596 N N . LEU A 1 602 ? -0.297 -9.759 -18.610 1.00 98.19 602 LEU A N 1
ATOM 4597 C CA . LEU A 1 602 ? -0.003 -8.703 -19.583 1.00 98.19 602 LEU A CA 1
ATOM 4598 C C . LEU A 1 602 ? 0.647 -9.351 -20.814 1.00 98.19 602 LEU A C 1
ATOM 4600 O O . LEU A 1 602 ? 1.543 -10.183 -20.677 1.00 98.19 602 LEU A O 1
ATOM 4604 N N . LEU A 1 603 ? 0.181 -8.984 -22.001 1.00 98.31 603 LEU A N 1
ATOM 4605 C CA . LEU A 1 603 ? 0.795 -9.305 -23.284 1.00 98.31 603 LEU A CA 1
ATOM 4606 C C . LEU A 1 603 ? 1.292 -8.010 -23.923 1.00 98.31 603 LEU A C 1
ATOM 4608 O O . LEU A 1 603 ? 0.627 -6.979 -23.800 1.00 98.31 603 LEU A O 1
ATOM 4612 N N . ALA A 1 604 ? 2.428 -8.056 -24.614 1.00 98.19 604 ALA A N 1
ATOM 4613 C CA . ALA A 1 604 ? 2.970 -6.895 -25.316 1.00 98.19 604 ALA A CA 1
ATOM 4614 C C . ALA A 1 604 ? 3.674 -7.284 -26.624 1.00 98.19 604 ALA A C 1
ATOM 4616 O O . ALA A 1 604 ? 4.050 -8.440 -26.797 1.00 98.19 604 ALA A O 1
ATOM 4617 N N . ILE A 1 605 ? 3.878 -6.322 -27.524 1.00 98.44 605 ILE A N 1
ATOM 4618 C CA . ILE A 1 605 ? 4.730 -6.478 -28.714 1.00 98.44 605 ILE A CA 1
ATOM 4619 C C . ILE A 1 605 ? 6.082 -5.804 -28.463 1.00 98.44 605 ILE A C 1
ATOM 4621 O O . ILE A 1 605 ? 6.122 -4.615 -28.130 1.00 98.44 605 ILE A O 1
ATOM 4625 N N . SER A 1 606 ? 7.168 -6.566 -28.622 1.00 97.38 606 SER A N 1
ATOM 4626 C CA . SER A 1 606 ? 8.552 -6.073 -28.583 1.00 97.38 606 SER A CA 1
ATOM 4627 C C . SER A 1 606 ? 8.857 -5.079 -29.709 1.00 97.38 606 SER A C 1
ATOM 4629 O O . SER A 1 606 ? 8.166 -5.023 -30.727 1.00 97.38 606 SER A O 1
ATOM 4631 N N . ASP A 1 607 ? 9.946 -4.331 -29.555 1.00 95.19 607 ASP A N 1
ATOM 4632 C CA . ASP A 1 607 ? 10.565 -3.547 -30.630 1.00 95.19 607 ASP A CA 1
ATOM 4633 C C . ASP A 1 607 ? 10.942 -4.383 -31.878 1.00 95.19 607 ASP A C 1
ATOM 4635 O O . ASP A 1 607 ? 10.885 -3.875 -33.000 1.00 95.19 607 ASP A O 1
ATOM 4639 N N . ASP A 1 608 ? 11.249 -5.675 -31.707 1.00 96.12 608 ASP A N 1
ATOM 4640 C CA . ASP A 1 608 ? 11.515 -6.635 -32.790 1.00 96.12 608 ASP A CA 1
ATOM 4641 C C . ASP A 1 608 ? 10.277 -7.388 -33.335 1.00 96.12 608 ASP A C 1
ATOM 4643 O O . ASP A 1 608 ? 10.424 -8.371 -34.066 1.00 96.12 608 ASP A O 1
ATOM 4647 N N . TRP A 1 609 ? 9.066 -6.890 -33.046 1.00 97.56 609 TRP A N 1
ATOM 4648 C CA . TRP A 1 609 ? 7.774 -7.377 -33.570 1.00 97.56 609 TRP A CA 1
ATOM 4649 C C . TRP A 1 609 ? 7.413 -8.814 -33.174 1.00 97.56 609 TRP A C 1
ATOM 4651 O O . TRP A 1 609 ? 6.900 -9.601 -33.972 1.00 97.56 609 TRP A O 1
ATOM 4661 N N . ARG A 1 610 ? 7.657 -9.164 -31.910 1.00 97.75 610 ARG A N 1
ATOM 4662 C CA . ARG A 1 610 ? 7.323 -10.470 -31.334 1.00 97.75 610 ARG A CA 1
ATOM 4663 C C . ARG A 1 610 ? 6.392 -10.331 -30.137 1.00 97.75 610 ARG A C 1
ATOM 4665 O O . ARG A 1 610 ? 6.468 -9.368 -29.378 1.00 97.75 610 ARG A O 1
ATOM 4672 N N . LEU A 1 611 ? 5.528 -11.325 -29.939 1.00 98.00 611 LEU A N 1
ATOM 4673 C CA . LEU A 1 611 ? 4.649 -11.369 -28.775 1.00 98.00 611 LEU A CA 1
ATOM 4674 C C . LEU A 1 611 ? 5.449 -11.745 -27.520 1.00 98.00 611 LEU A C 1
ATOM 4676 O O . LEU A 1 611 ? 5.988 -12.853 -27.410 1.00 98.00 611 LEU A O 1
ATOM 4680 N N . LEU A 1 612 ? 5.464 -10.823 -26.565 1.00 97.75 612 LEU A N 1
ATOM 4681 C CA . LEU A 1 612 ? 5.985 -10.970 -25.215 1.00 97.75 612 LEU A CA 1
ATOM 4682 C C . LEU A 1 612 ? 4.850 -11.328 -24.255 1.00 97.75 612 LEU A C 1
ATOM 4684 O O . LEU A 1 612 ? 3.752 -10.767 -24.318 1.00 97.75 612 LEU A O 1
ATOM 4688 N N . GLY A 1 613 ? 5.126 -12.267 -23.357 1.00 96.69 613 GLY A N 1
ATOM 4689 C CA . GLY A 1 613 ? 4.230 -12.652 -22.275 1.00 96.69 613 GLY A CA 1
ATOM 4690 C C . GLY A 1 613 ? 4.817 -12.197 -20.955 1.00 96.69 613 GLY A C 1
ATOM 4691 O O . GLY A 1 613 ? 6.014 -12.336 -20.737 1.00 96.69 613 GLY A O 1
ATOM 4692 N N . TYR A 1 614 ? 3.986 -11.669 -20.067 1.00 95.88 614 TYR A N 1
ATOM 4693 C CA . TYR A 1 614 ? 4.372 -11.365 -18.691 1.00 95.88 614 TYR A CA 1
ATOM 4694 C C . TYR A 1 614 ? 3.883 -12.453 -17.739 1.00 95.88 614 TYR A C 1
ATOM 4696 O O . TYR A 1 614 ? 3.184 -13.391 -18.131 1.00 95.88 614 TYR A O 1
ATOM 4704 N N . ARG A 1 615 ? 4.246 -12.343 -16.461 1.00 93.44 615 ARG A N 1
ATOM 4705 C CA . ARG A 1 615 ? 3.816 -13.294 -15.436 1.00 93.44 615 ARG A CA 1
ATOM 4706 C C . ARG A 1 615 ? 2.284 -13.338 -15.321 1.00 93.44 615 ARG A C 1
ATOM 4708 O O . ARG A 1 615 ? 1.615 -12.304 -15.303 1.00 93.44 615 ARG A O 1
ATOM 4715 N N . VAL A 1 616 ? 1.735 -14.548 -15.188 1.00 94.56 616 VAL A N 1
ATOM 4716 C CA . VAL A 1 616 ? 0.324 -14.763 -14.830 1.00 94.56 616 VAL A CA 1
ATOM 4717 C C . VAL A 1 616 ? 0.149 -14.541 -13.324 1.00 94.56 616 VAL A C 1
ATOM 4719 O O . VAL A 1 616 ? 0.808 -15.192 -12.510 1.00 94.56 616 VAL A O 1
ATOM 4722 N N . TYR A 1 617 ? -0.754 -13.637 -12.953 1.00 94.31 617 TYR A N 1
ATOM 4723 C CA . TYR A 1 617 ? -1.178 -13.387 -11.573 1.00 94.31 617 TYR A CA 1
ATOM 4724 C C . TYR A 1 617 ? -2.549 -14.027 -11.344 1.00 94.31 617 TYR A C 1
ATOM 4726 O O . TYR A 1 617 ? -3.379 -14.055 -12.248 1.00 94.31 617 TYR A O 1
ATOM 4734 N N . THR A 1 618 ? -2.787 -14.567 -10.149 1.00 94.25 618 THR A N 1
ATOM 4735 C CA . THR A 1 618 ? -3.973 -15.377 -9.826 1.00 94.25 618 THR A CA 1
ATOM 4736 C C . THR A 1 618 ? -4.427 -15.113 -8.393 1.00 94.25 618 THR A C 1
ATOM 4738 O O . THR A 1 618 ? -3.610 -15.137 -7.476 1.00 94.25 618 THR A O 1
ATOM 4741 N N . SER A 1 619 ? -5.728 -14.885 -8.197 1.00 91.19 619 SER A N 1
ATOM 4742 C CA . SER A 1 619 ? -6.371 -14.774 -6.877 1.00 91.19 619 SER A CA 1
ATOM 4743 C C . SER A 1 619 ? -6.960 -16.108 -6.399 1.00 91.19 619 SER A C 1
ATOM 4745 O O . SER A 1 619 ? -7.384 -16.243 -5.253 1.00 91.19 619 SER A O 1
ATOM 4747 N N . ILE A 1 620 ? -6.952 -17.122 -7.270 1.00 88.44 620 ILE A N 1
ATOM 4748 C CA . ILE A 1 620 ? -7.453 -18.481 -7.013 1.00 88.44 620 ILE A CA 1
ATOM 4749 C C . ILE A 1 620 ? -6.332 -19.486 -6.687 1.00 88.44 620 ILE A C 1
ATOM 4751 O O . ILE A 1 620 ? -6.592 -20.686 -6.579 1.00 88.44 620 ILE A O 1
ATOM 4755 N N . GLY A 1 621 ? -5.096 -19.001 -6.525 1.00 82.56 621 GLY A N 1
ATOM 4756 C CA . GLY A 1 621 ? -3.893 -19.812 -6.330 1.00 82.56 621 GLY A CA 1
ATOM 4757 C C . GLY A 1 621 ? -3.433 -20.521 -7.610 1.00 82.56 621 GLY A C 1
ATOM 4758 O O . GLY A 1 621 ? -3.903 -20.227 -8.714 1.00 82.56 621 GLY A O 1
ATOM 4759 N N . SER A 1 622 ? -2.496 -21.462 -7.471 1.00 75.31 622 SER A N 1
ATOM 4760 C CA . SER A 1 622 ? -2.086 -22.349 -8.563 1.00 75.31 622 SER A CA 1
ATOM 4761 C C . SER A 1 622 ? -3.192 -23.366 -8.839 1.00 75.31 622 SER A C 1
ATOM 4763 O O . SER A 1 622 ? -3.385 -24.299 -8.061 1.00 75.31 622 SER A O 1
ATOM 4765 N N . SER A 1 623 ? -3.922 -23.177 -9.937 1.00 75.19 623 SER A N 1
ATOM 4766 C CA . SER A 1 623 ? -4.830 -24.189 -10.480 1.00 75.19 623 SER A CA 1
ATOM 4767 C C . SER A 1 623 ? -4.192 -24.858 -11.692 1.00 75.19 623 SER A C 1
ATOM 4769 O O . SER A 1 623 ? -3.583 -24.184 -12.527 1.00 75.19 623 SER A O 1
ATOM 4771 N N . ASP A 1 624 ? -4.317 -26.181 -11.761 1.00 76.38 624 ASP A N 1
ATOM 4772 C CA . ASP A 1 624 ? -3.729 -26.996 -12.822 1.00 76.38 624 ASP A CA 1
ATOM 4773 C C . ASP A 1 624 ? -4.209 -26.528 -14.204 1.00 76.38 624 ASP A C 1
ATOM 4775 O O . ASP A 1 624 ? -5.380 -26.191 -14.393 1.00 76.38 624 ASP A O 1
ATOM 4779 N N . GLY A 1 625 ? -3.287 -26.459 -15.167 1.00 85.44 625 GLY A N 1
ATOM 4780 C CA . GLY A 1 625 ? -3.567 -26.019 -16.537 1.00 85.44 625 GLY A CA 1
ATOM 4781 C C . GLY A 1 625 ? -3.870 -24.524 -16.722 1.00 85.44 625 GLY A C 1
ATOM 4782 O O . GLY A 1 625 ? -4.029 -24.095 -17.861 1.00 85.44 625 GLY A O 1
ATOM 4783 N N . LEU A 1 626 ? -3.924 -23.698 -15.665 1.00 90.12 626 LEU A N 1
ATOM 4784 C CA . LEU A 1 626 ? -4.211 -22.260 -15.803 1.00 90.12 626 LEU A CA 1
ATOM 4785 C C . LEU A 1 626 ? -3.143 -21.531 -16.633 1.00 90.12 626 LEU A C 1
ATOM 4787 O O . LEU A 1 626 ? -3.473 -20.783 -17.550 1.00 90.12 626 LEU A O 1
ATOM 4791 N N . ILE A 1 627 ? -1.863 -21.756 -16.322 1.00 90.31 627 ILE A N 1
ATOM 4792 C CA . ILE A 1 627 ? -0.743 -21.149 -17.061 1.00 90.31 627 ILE A CA 1
ATOM 4793 C C . ILE A 1 627 ? -0.733 -21.662 -18.507 1.00 90.31 627 ILE A C 1
ATOM 4795 O O . ILE A 1 627 ? -0.577 -20.870 -19.434 1.00 90.31 627 ILE A O 1
ATOM 4799 N N . ASP A 1 628 ? -0.994 -22.955 -18.712 1.00 88.69 628 ASP A N 1
ATOM 4800 C CA . ASP A 1 628 ? -1.082 -23.553 -20.046 1.00 88.69 628 ASP A CA 1
ATOM 4801 C C . ASP A 1 628 ? -2.241 -22.972 -20.870 1.00 88.69 628 ASP A C 1
ATOM 4803 O O . ASP A 1 628 ? -2.089 -22.773 -22.072 1.00 88.69 628 ASP A O 1
ATOM 4807 N N . ALA A 1 629 ? -3.369 -22.620 -20.242 1.00 93.38 629 ALA A N 1
ATOM 4808 C CA . ALA A 1 629 ? -4.484 -21.946 -20.906 1.00 93.38 629 ALA A CA 1
ATOM 4809 C C . ALA A 1 629 ? -4.127 -20.516 -21.349 1.00 93.38 629 ALA A C 1
ATOM 4811 O O . ALA A 1 629 ? -4.433 -20.137 -22.479 1.00 93.38 629 ALA A O 1
ATOM 4812 N N . PHE A 1 630 ? -3.419 -19.745 -20.513 1.00 95.62 630 PHE A N 1
ATOM 4813 C CA . PHE A 1 630 ? -2.861 -18.442 -20.905 1.00 95.62 630 PHE A CA 1
ATOM 4814 C C . PHE A 1 630 ? -1.813 -18.582 -22.029 1.00 95.62 630 PHE A C 1
ATOM 4816 O O . PHE A 1 630 ? -1.818 -17.805 -22.983 1.00 95.62 630 PHE A O 1
ATOM 4823 N N . HIS A 1 631 ? -0.958 -19.608 -21.985 1.00 93.19 631 HIS A N 1
ATOM 4824 C CA . HIS A 1 631 ? 0.011 -19.894 -23.049 1.00 93.19 631 HIS A CA 1
ATOM 4825 C C . HIS A 1 631 ? -0.644 -20.348 -24.363 1.00 93.19 631 HIS A C 1
ATOM 4827 O O . HIS A 1 631 ? -0.162 -19.977 -25.435 1.00 93.19 631 HIS A O 1
ATOM 4833 N N . ALA A 1 632 ? -1.721 -21.136 -24.302 1.00 93.88 632 ALA A N 1
ATOM 4834 C CA . ALA A 1 632 ? -2.504 -21.550 -25.464 1.00 93.88 632 ALA A CA 1
ATOM 4835 C C . ALA A 1 632 ? -3.209 -20.345 -26.099 1.00 93.88 632 ALA A C 1
ATOM 4837 O O . ALA A 1 632 ? -3.037 -20.108 -27.293 1.00 93.88 632 ALA A O 1
ATOM 4838 N N . TYR A 1 633 ? -3.876 -19.523 -25.280 1.00 96.94 633 TYR A N 1
ATOM 4839 C CA . TYR A 1 633 ? -4.455 -18.242 -25.689 1.00 96.94 633 TYR A CA 1
ATOM 4840 C C . TYR A 1 633 ? -3.428 -17.362 -26.407 1.00 96.94 633 TYR A C 1
ATOM 4842 O O . TYR A 1 633 ? -3.655 -16.937 -27.534 1.00 96.94 633 TYR A O 1
ATOM 4850 N N . ALA A 1 634 ? -2.258 -17.141 -25.806 1.00 97.00 634 ALA A N 1
ATOM 4851 C CA . ALA A 1 634 ? -1.231 -16.299 -26.408 1.00 97.00 634 ALA A CA 1
ATOM 4852 C C . ALA A 1 634 ? -0.587 -16.908 -27.666 1.00 97.00 634 ALA A C 1
ATOM 4854 O O . ALA A 1 634 ? -0.161 -16.173 -28.551 1.00 97.00 634 ALA A O 1
ATOM 4855 N N . ARG A 1 635 ? -0.509 -18.240 -27.775 1.00 95.81 635 ARG A N 1
ATOM 4856 C CA . ARG A 1 635 ? -0.060 -18.926 -28.998 1.00 95.81 635 ARG A CA 1
ATOM 4857 C C . ARG A 1 635 ? -1.051 -18.721 -30.140 1.00 95.81 635 ARG A C 1
ATOM 4859 O O . ARG A 1 635 ? -0.625 -18.399 -31.241 1.00 95.81 635 ARG A O 1
ATOM 4866 N N . GLU A 1 636 ? -2.337 -18.917 -29.878 1.00 96.75 636 GLU A N 1
ATOM 4867 C CA . GLU A 1 636 ? -3.400 -18.769 -30.876 1.00 96.75 636 GLU A CA 1
ATOM 4868 C C . GLU A 1 636 ? -3.584 -17.297 -31.269 1.00 96.75 636 GLU A C 1
ATOM 4870 O O . GLU A 1 636 ? -3.714 -16.994 -32.451 1.00 96.75 636 GLU A O 1
ATOM 4875 N N . PHE A 1 637 ? -3.449 -16.370 -30.318 1.00 97.69 637 PHE A N 1
ATOM 4876 C CA . PHE A 1 637 ? -3.447 -14.934 -30.590 1.00 97.69 637 PHE A CA 1
ATOM 4877 C C . PHE A 1 637 ? -2.216 -14.484 -31.401 1.00 97.69 637 PHE A C 1
ATOM 4879 O O . PHE A 1 637 ? -2.374 -13.760 -32.379 1.00 97.69 637 PHE A O 1
ATOM 4886 N N . ALA A 1 638 ? -1.007 -14.967 -31.077 1.00 97.62 638 ALA A N 1
ATOM 4887 C CA . ALA A 1 638 ? 0.192 -14.713 -31.887 1.00 97.62 638 ALA A CA 1
ATOM 4888 C C . ALA A 1 638 ? 0.055 -15.257 -33.318 1.00 97.62 638 ALA A C 1
ATOM 4890 O O . ALA A 1 638 ? 0.437 -14.582 -34.268 1.00 97.62 638 ALA A O 1
ATOM 4891 N N . GLN A 1 639 ? -0.516 -16.458 -33.467 1.00 97.56 639 GLN A N 1
ATOM 4892 C CA . GLN A 1 639 ? -0.769 -17.072 -34.769 1.00 97.56 639 GLN A CA 1
ATOM 4893 C C . GLN A 1 639 ? -1.790 -16.273 -35.587 1.00 97.56 639 GLN A C 1
ATOM 4895 O O . GLN A 1 639 ? -1.571 -16.084 -36.778 1.00 97.56 639 GLN A O 1
ATOM 4900 N N . ALA A 1 640 ? -2.868 -15.787 -34.963 1.00 97.56 640 ALA A N 1
ATOM 4901 C CA . ALA A 1 640 ? -3.854 -14.932 -35.623 1.00 97.56 640 ALA A CA 1
ATOM 4902 C C . ALA A 1 640 ? -3.255 -13.590 -36.077 1.00 97.56 640 ALA A C 1
ATOM 4904 O O . ALA A 1 640 ? -3.618 -13.097 -37.132 1.00 97.56 640 ALA A O 1
ATOM 4905 N N . CYS A 1 641 ? -2.308 -13.034 -35.315 1.00 98.06 641 CYS A N 1
ATOM 4906 C CA . CYS A 1 641 ? -1.598 -11.800 -35.670 1.00 98.06 641 CYS A CA 1
ATOM 4907 C C . CYS A 1 641 ? -0.408 -12.018 -36.632 1.00 98.06 641 CYS A C 1
ATOM 4909 O O . CYS A 1 641 ? 0.316 -11.068 -36.912 1.00 98.06 641 CYS A O 1
ATOM 4911 N N . GLU A 1 642 ? -0.157 -13.252 -37.085 1.00 97.88 642 GLU A N 1
ATOM 4912 C CA . GLU A 1 642 ? 0.996 -13.655 -37.915 1.00 97.88 642 GLU A CA 1
ATOM 4913 C C . GLU A 1 642 ? 2.396 -13.361 -37.316 1.00 97.88 642 GLU A C 1
ATOM 4915 O O . GLU A 1 642 ? 3.393 -13.279 -38.034 1.00 97.88 642 GLU A O 1
ATOM 4920 N N . ILE A 1 643 ? 2.514 -13.272 -35.983 1.00 97.50 643 ILE A N 1
ATOM 4921 C CA . ILE A 1 643 ? 3.774 -12.948 -35.282 1.00 97.50 643 ILE A CA 1
ATOM 4922 C C . ILE A 1 643 ? 4.405 -14.129 -34.544 1.00 97.50 643 ILE A C 1
ATOM 4924 O O . ILE A 1 643 ? 3.747 -15.020 -34.002 1.00 97.50 643 ILE A O 1
ATOM 4928 N N . ALA A 1 644 ? 5.734 -14.090 -34.435 1.00 96.62 644 ALA A N 1
ATOM 4929 C CA . ALA A 1 644 ? 6.477 -14.992 -33.566 1.00 96.62 644 ALA A CA 1
ATOM 4930 C C . ALA A 1 644 ? 6.309 -14.612 -32.082 1.00 96.62 644 ALA A C 1
ATOM 4932 O O . ALA A 1 644 ? 6.186 -13.443 -31.725 1.00 96.62 644 ALA A O 1
ATOM 4933 N N . ARG A 1 645 ? 6.375 -15.607 -31.193 1.00 95.38 645 ARG A N 1
ATOM 4934 C CA . ARG A 1 645 ? 6.474 -15.407 -29.736 1.00 95.38 645 ARG A CA 1
ATOM 4935 C C . ARG A 1 645 ? 7.941 -15.333 -29.304 1.00 95.38 645 ARG A C 1
ATOM 4937 O O . ARG A 1 645 ? 8.749 -16.114 -29.806 1.00 95.38 645 ARG A O 1
ATOM 4944 N N . ALA A 1 646 ? 8.271 -14.473 -28.341 1.00 92.56 646 ALA A N 1
ATOM 4945 C CA . ALA A 1 646 ? 9.607 -14.385 -27.741 1.00 92.56 646 ALA A CA 1
ATOM 4946 C C . ALA A 1 646 ? 9.574 -14.502 -26.210 1.00 92.56 646 ALA A C 1
ATOM 4948 O O . ALA A 1 646 ? 8.708 -13.927 -25.558 1.00 92.56 646 ALA A O 1
ATOM 4949 N N . ASP A 1 647 ? 10.534 -15.245 -25.644 1.00 87.50 647 ASP A N 1
ATOM 4950 C CA . ASP A 1 647 ? 10.709 -15.396 -24.186 1.00 87.50 647 ASP A CA 1
ATOM 4951 C C . ASP A 1 647 ? 11.287 -14.117 -23.530 1.00 87.50 647 ASP A C 1
ATOM 4953 O O . ASP A 1 647 ? 11.150 -13.931 -22.320 1.00 87.50 647 ASP A O 1
ATOM 4957 N N . ALA A 1 648 ? 11.935 -13.252 -24.321 1.00 87.19 648 ALA A N 1
ATOM 4958 C CA . ALA A 1 648 ? 12.593 -12.015 -23.902 1.00 87.19 648 ALA A CA 1
ATOM 4959 C C . ALA A 1 648 ? 12.472 -10.926 -24.980 1.00 87.19 648 ALA A C 1
ATOM 4961 O O . ALA A 1 648 ? 12.410 -11.235 -26.170 1.00 87.19 648 ALA A O 1
ATOM 4962 N N . GLY A 1 649 ? 12.466 -9.667 -24.546 1.00 91.25 649 GLY A N 1
ATOM 4963 C CA . GLY A 1 649 ? 12.386 -8.462 -25.373 1.00 91.25 649 GLY A CA 1
ATOM 4964 C C . GLY A 1 649 ? 11.916 -7.279 -24.525 1.00 91.25 649 GLY A C 1
ATOM 4965 O O . GLY A 1 649 ? 11.543 -7.475 -23.369 1.00 91.25 649 GLY A O 1
ATOM 4966 N N . VAL A 1 650 ? 11.916 -6.072 -25.092 1.00 92.00 650 VAL A N 1
ATOM 4967 C CA . VAL A 1 650 ? 11.371 -4.868 -24.443 1.00 92.00 650 VAL A CA 1
ATOM 4968 C C . VAL A 1 650 ? 10.303 -4.279 -25.368 1.00 92.00 650 VAL A C 1
ATOM 4970 O O . VAL A 1 650 ? 10.585 -4.067 -26.549 1.00 92.00 650 VAL A O 1
ATOM 4973 N N . PRO A 1 651 ? 9.066 -4.039 -24.903 1.00 94.88 651 PRO A N 1
ATOM 4974 C CA . PRO A 1 651 ? 8.051 -3.402 -25.728 1.00 94.88 651 PRO A CA 1
ATOM 4975 C C . PRO A 1 651 ? 8.280 -1.892 -25.809 1.00 94.88 651 PRO A C 1
ATOM 4977 O O . PRO A 1 651 ? 8.598 -1.239 -24.817 1.00 94.88 651 PRO A O 1
ATOM 4980 N N . GLU A 1 652 ? 8.057 -1.311 -26.988 1.00 93.50 652 GLU A N 1
ATOM 4981 C CA . GLU A 1 652 ? 8.151 0.139 -27.178 1.00 93.50 652 GLU A CA 1
ATOM 4982 C C . GLU A 1 652 ? 7.150 0.882 -26.263 1.00 93.50 652 GLU A C 1
ATOM 4984 O O . GLU A 1 652 ? 5.993 0.469 -26.098 1.00 93.50 652 GLU A O 1
ATOM 4989 N N . THR A 1 653 ? 7.586 1.999 -25.675 1.00 93.19 653 THR A N 1
ATOM 4990 C CA . THR A 1 653 ? 6.726 2.946 -24.950 1.00 93.19 653 THR A CA 1
ATOM 4991 C C . THR A 1 653 ? 6.162 3.957 -25.941 1.00 93.19 653 THR A C 1
ATOM 4993 O O . THR A 1 653 ? 6.817 4.945 -26.275 1.00 93.19 653 THR A O 1
ATOM 4996 N N . LEU A 1 654 ? 4.938 3.727 -26.412 1.00 95.12 654 LEU A N 1
ATOM 4997 C CA . LEU A 1 654 ? 4.433 4.400 -27.615 1.00 95.12 654 LEU A CA 1
ATOM 4998 C C . LEU A 1 654 ? 4.186 5.892 -27.407 1.00 95.12 654 LEU A C 1
ATOM 5000 O O . LEU A 1 654 ? 4.397 6.707 -28.301 1.00 95.12 654 LEU A O 1
ATOM 5004 N N . ASN A 1 655 ? 3.722 6.256 -26.215 1.00 88.12 655 ASN A N 1
ATOM 5005 C CA . ASN A 1 655 ? 3.262 7.608 -25.924 1.00 88.12 655 ASN A CA 1
ATOM 5006 C C . ASN A 1 655 ? 4.235 8.406 -25.026 1.00 88.12 655 ASN A C 1
ATOM 5008 O O . ASN A 1 655 ? 3.823 9.368 -24.382 1.00 88.12 655 ASN A O 1
ATOM 5012 N N . GLY A 1 656 ? 5.519 8.016 -24.972 1.00 70.44 656 GLY A N 1
ATOM 5013 C CA . GLY A 1 656 ? 6.598 8.794 -24.333 1.00 70.44 656 GLY A CA 1
ATOM 5014 C C . GLY A 1 656 ? 6.513 8.935 -22.805 1.00 70.44 656 GLY A C 1
ATOM 5015 O O . GLY A 1 656 ? 6.970 9.935 -22.254 1.00 70.44 656 GLY A O 1
ATOM 5016 N N . ARG A 1 657 ? 5.885 7.971 -22.125 1.00 83.81 657 ARG A N 1
ATOM 5017 C CA . ARG A 1 657 ? 5.490 8.042 -20.705 1.00 83.81 657 ARG A CA 1
ATOM 5018 C C . ARG A 1 657 ? 6.323 7.141 -19.800 1.00 83.81 657 ARG A C 1
ATOM 5020 O O . ARG A 1 657 ? 7.025 6.252 -20.265 1.00 83.81 657 ARG A O 1
ATOM 5027 N N . ASN A 1 658 ? 6.221 7.346 -18.489 1.00 87.75 658 ASN A N 1
ATOM 5028 C CA . ASN A 1 658 ? 6.903 6.482 -17.531 1.00 87.75 658 ASN A CA 1
ATOM 5029 C C . ASN A 1 658 ? 6.134 5.160 -17.362 1.00 87.75 658 ASN A C 1
ATOM 5031 O O . ASN A 1 658 ? 4.928 5.170 -17.096 1.00 87.75 658 ASN A O 1
ATOM 5035 N N . TRP A 1 659 ? 6.834 4.041 -17.527 1.00 94.31 659 TRP A N 1
ATOM 5036 C CA . TRP A 1 659 ? 6.291 2.690 -17.467 1.00 94.31 659 TRP A CA 1
ATOM 5037 C C . TRP A 1 659 ? 7.316 1.748 -16.829 1.00 94.31 659 TRP A C 1
ATOM 5039 O O . TRP A 1 659 ? 8.502 1.791 -17.149 1.00 94.31 659 TRP A O 1
ATOM 5049 N N . TYR A 1 660 ? 6.838 0.915 -15.910 1.00 92.75 660 TYR A N 1
ATOM 5050 C CA . TYR A 1 660 ? 7.607 -0.077 -15.178 1.00 92.75 660 TYR A CA 1
ATOM 5051 C C . TYR A 1 660 ? 7.463 -1.444 -15.849 1.00 92.75 660 TYR A C 1
ATOM 5053 O O . TYR A 1 660 ? 6.384 -2.039 -15.824 1.00 92.75 660 TYR A O 1
ATOM 5061 N N . ASP A 1 661 ? 8.568 -1.928 -16.409 1.00 91.94 661 ASP A N 1
ATOM 5062 C CA . ASP A 1 661 ? 8.711 -3.281 -16.938 1.00 91.94 661 ASP A CA 1
ATOM 5063 C C . ASP A 1 661 ? 9.105 -4.229 -15.789 1.00 91.94 661 ASP A C 1
ATOM 5065 O O . ASP A 1 661 ? 10.196 -4.108 -15.225 1.00 91.94 661 ASP A O 1
ATOM 5069 N N . ASP A 1 662 ? 8.216 -5.153 -15.404 1.00 86.69 662 ASP A N 1
ATOM 5070 C CA . ASP A 1 662 ? 8.496 -6.191 -14.398 1.00 86.69 662 ASP A CA 1
ATOM 5071 C C . ASP A 1 662 ? 9.199 -7.433 -14.981 1.00 86.69 662 ASP A C 1
ATOM 5073 O O . ASP A 1 662 ? 9.464 -8.397 -14.257 1.00 86.69 662 ASP A O 1
ATOM 5077 N N . GLY A 1 663 ? 9.564 -7.376 -16.267 1.00 90.06 663 GLY A N 1
ATOM 5078 C CA . GLY A 1 663 ? 10.282 -8.411 -16.994 1.00 90.06 663 GLY A CA 1
ATOM 5079 C C . GLY A 1 663 ? 9.359 -9.459 -17.614 1.00 90.06 663 GLY A C 1
ATOM 5080 O O . GLY A 1 663 ? 8.370 -9.908 -17.028 1.00 90.06 663 GLY A O 1
ATOM 5081 N N . THR A 1 664 ? 9.714 -9.896 -18.821 1.00 91.31 664 THR A N 1
ATOM 5082 C CA . THR A 1 664 ? 8.969 -10.932 -19.539 1.00 91.31 664 THR A CA 1
ATOM 5083 C C . THR A 1 664 ? 9.055 -12.285 -18.834 1.00 91.31 664 THR A C 1
ATOM 5085 O O . THR A 1 664 ? 10.056 -12.655 -18.214 1.00 91.31 664 THR A O 1
ATOM 5088 N N . TRP A 1 665 ? 7.987 -13.067 -18.965 1.00 87.25 665 TRP A N 1
ATOM 5089 C CA . TRP A 1 665 ? 7.923 -14.451 -18.531 1.00 87.25 665 TRP A CA 1
ATOM 5090 C C . TRP A 1 665 ? 8.065 -15.384 -19.744 1.00 87.25 665 TRP A C 1
ATOM 5092 O O . TRP A 1 665 ? 7.244 -15.311 -20.660 1.00 87.25 665 TRP A O 1
ATOM 5102 N N . PRO A 1 666 ? 9.059 -16.291 -19.765 1.00 84.31 666 PRO A N 1
ATOM 5103 C CA . PRO A 1 666 ? 9.250 -17.231 -20.863 1.00 84.31 666 PRO A CA 1
ATOM 5104 C C . PRO A 1 666 ? 7.997 -18.057 -21.189 1.00 84.31 666 PRO A C 1
ATOM 5106 O O . PRO A 1 666 ? 7.466 -18.765 -20.331 1.00 84.31 666 PRO A O 1
ATOM 5109 N N . TRP A 1 667 ? 7.590 -18.077 -22.460 1.00 82.50 667 TRP A N 1
ATOM 5110 C CA . TRP A 1 667 ? 6.508 -18.936 -22.961 1.00 82.50 667 TRP A CA 1
ATOM 5111 C C . TRP A 1 667 ? 6.818 -20.419 -22.772 1.00 82.50 667 TRP A C 1
ATOM 5113 O O . TRP A 1 667 ? 5.927 -21.243 -22.568 1.00 82.50 667 TRP A O 1
ATOM 5123 N N . ARG A 1 668 ? 8.110 -20.759 -22.808 1.00 67.31 668 ARG A N 1
ATOM 5124 C CA . ARG A 1 668 ? 8.655 -22.095 -22.529 1.00 67.31 668 ARG A CA 1
ATOM 5125 C C . ARG A 1 668 ? 8.700 -22.437 -21.030 1.00 67.31 668 ARG A C 1
ATOM 5127 O O . ARG A 1 668 ? 9.520 -23.240 -20.601 1.00 67.31 668 ARG A O 1
ATOM 5134 N N . ALA A 1 669 ? 7.826 -21.836 -20.221 1.00 51.12 669 ALA A N 1
ATOM 5135 C CA . ALA A 1 669 ? 7.502 -22.308 -18.872 1.00 51.12 669 ALA A CA 1
ATOM 5136 C C . ALA A 1 669 ? 6.414 -23.408 -18.868 1.00 51.12 669 ALA A C 1
ATOM 5138 O O . ALA A 1 669 ? 5.892 -23.760 -17.813 1.00 51.12 669 ALA A O 1
ATOM 5139 N N . ALA A 1 670 ? 6.093 -23.990 -20.031 1.00 46.75 670 ALA A N 1
ATOM 5140 C CA . ALA A 1 670 ? 5.510 -25.325 -20.069 1.00 46.75 670 ALA A CA 1
ATOM 5141 C C . ALA A 1 670 ? 6.523 -26.329 -19.491 1.00 46.75 670 ALA A C 1
ATOM 5143 O O . ALA A 1 670 ? 7.675 -26.381 -19.926 1.00 46.75 670 ALA A O 1
ATOM 5144 N N . ALA A 1 671 ? 6.076 -27.175 -18.563 1.00 48.91 671 ALA A N 1
ATOM 5145 C CA . ALA A 1 671 ? 6.893 -28.190 -17.890 1.00 48.91 671 ALA A CA 1
ATOM 5146 C C . ALA A 1 671 ? 7.561 -29.229 -18.823 1.00 48.91 671 ALA A C 1
ATOM 5148 O O . ALA A 1 671 ? 8.343 -30.051 -18.353 1.00 48.91 671 ALA A O 1
ATOM 5149 N N . GLY A 1 672 ? 7.244 -29.214 -20.124 1.00 50.03 672 GLY A N 1
ATOM 5150 C CA . GLY A 1 672 ? 7.694 -30.190 -21.119 1.00 50.03 672 GLY A CA 1
ATOM 5151 C C . GLY A 1 672 ? 9.005 -29.879 -21.853 1.00 50.03 672 GLY A C 1
ATOM 5152 O O . GLY A 1 672 ? 9.553 -30.796 -22.459 1.00 50.03 672 GLY A O 1
ATOM 5153 N N . ASP A 1 673 ? 9.537 -28.647 -21.808 1.00 56.66 673 ASP A N 1
ATOM 5154 C CA . ASP A 1 673 ? 10.817 -28.329 -22.486 1.00 56.66 673 ASP A CA 1
ATOM 5155 C C . ASP A 1 673 ? 12.027 -28.944 -21.748 1.00 56.66 673 ASP A C 1
ATOM 5157 O O . ASP A 1 673 ? 13.054 -29.244 -22.360 1.00 56.66 673 ASP A O 1
ATOM 5161 N N . LEU A 1 674 ? 11.893 -29.218 -20.444 1.00 65.00 674 LEU A N 1
ATOM 5162 C CA . LEU A 1 674 ? 12.760 -30.174 -19.764 1.00 65.00 674 LEU A CA 1
ATOM 5163 C C . LEU A 1 674 ? 12.196 -31.574 -19.973 1.00 65.00 674 LEU A C 1
ATOM 5165 O O . LEU A 1 674 ? 11.179 -31.947 -19.389 1.00 65.00 674 LEU A O 1
ATOM 5169 N N . ARG A 1 675 ? 12.913 -32.394 -20.745 1.00 80.38 675 ARG A N 1
ATOM 5170 C CA . ARG A 1 675 ? 12.638 -33.835 -20.810 1.00 80.38 675 ARG A CA 1
ATOM 5171 C C . ARG A 1 675 ? 12.593 -34.406 -19.381 1.00 80.38 675 ARG A C 1
ATOM 5173 O O . ARG A 1 675 ? 13.384 -33.963 -18.547 1.00 80.38 675 ARG A O 1
ATOM 5180 N N . PRO A 1 676 ? 11.801 -35.452 -19.082 1.00 83.56 676 PRO A N 1
ATOM 5181 C CA . PRO A 1 676 ? 11.821 -36.098 -17.763 1.00 83.56 676 PRO A CA 1
ATOM 5182 C C . PRO A 1 676 ? 13.233 -36.512 -17.309 1.00 83.56 676 PRO A C 1
ATOM 5184 O O . PRO A 1 676 ? 13.558 -36.442 -16.132 1.00 83.56 676 PRO A O 1
ATOM 5187 N N . GLN A 1 677 ? 14.113 -36.836 -18.263 1.00 86.25 677 GLN A N 1
ATOM 5188 C CA . GLN A 1 677 ? 15.548 -37.085 -18.067 1.00 86.25 677 GLN A CA 1
ATOM 5189 C C . GLN A 1 677 ? 16.330 -35.867 -17.539 1.00 86.25 677 GLN A C 1
ATOM 5191 O O . GLN A 1 677 ? 17.284 -36.030 -16.788 1.00 86.25 677 GLN A O 1
ATOM 5196 N N . GLN A 1 678 ? 15.954 -34.649 -17.933 1.00 89.00 678 GLN A N 1
ATOM 5197 C CA . GLN A 1 678 ? 16.573 -33.395 -17.499 1.00 89.00 678 GLN A CA 1
ATOM 5198 C C . GLN A 1 678 ? 16.121 -33.004 -16.088 1.00 89.00 678 GLN A C 1
ATOM 5200 O O . GLN A 1 678 ? 16.962 -32.575 -15.299 1.00 89.00 678 GLN A O 1
ATOM 5205 N N . LEU A 1 679 ? 14.842 -33.228 -15.757 1.00 87.69 679 LEU A N 1
ATOM 5206 C CA . LEU A 1 679 ? 14.334 -33.136 -14.383 1.00 87.69 679 LEU A CA 1
ATOM 5207 C C . LEU A 1 679 ? 14.959 -34.211 -13.483 1.00 87.69 679 LEU A C 1
ATOM 5209 O O . LEU A 1 679 ? 15.372 -33.893 -12.376 1.00 87.69 679 LEU A O 1
ATOM 5213 N N . ALA A 1 680 ? 15.107 -35.449 -13.969 1.00 90.06 680 ALA A N 1
ATOM 5214 C CA . ALA A 1 680 ? 15.787 -36.530 -13.252 1.00 90.06 680 ALA A CA 1
ATOM 5215 C C . ALA A 1 680 ? 17.278 -36.260 -13.033 1.00 90.06 680 ALA A C 1
ATOM 5217 O O . ALA A 1 680 ? 17.775 -36.486 -11.937 1.00 90.06 680 ALA A O 1
ATOM 5218 N N . ALA A 1 681 ? 17.983 -35.726 -14.034 1.00 90.06 681 ALA A N 1
ATOM 5219 C CA . ALA A 1 681 ? 19.378 -35.323 -13.885 1.00 90.06 681 ALA A CA 1
ATOM 5220 C C . ALA A 1 681 ? 19.540 -34.205 -12.846 1.00 90.06 681 ALA A C 1
ATOM 5222 O O . ALA A 1 681 ? 20.462 -34.263 -12.041 1.00 90.06 681 ALA A O 1
ATOM 5223 N N . TYR A 1 682 ? 18.639 -33.219 -12.840 1.00 89.44 682 TYR A N 1
ATOM 5224 C CA . TYR A 1 682 ? 18.656 -32.149 -11.845 1.00 89.44 682 TYR A CA 1
ATOM 5225 C C . TYR A 1 682 ? 18.302 -32.657 -10.435 1.00 89.44 682 TYR A C 1
ATOM 5227 O O . TYR A 1 682 ? 19.023 -32.360 -9.488 1.00 89.44 682 TYR A O 1
ATOM 5235 N N . ALA A 1 683 ? 17.249 -33.472 -10.300 1.00 89.56 683 ALA A N 1
ATOM 5236 C CA . ALA A 1 683 ? 16.847 -34.086 -9.033 1.00 89.56 683 ALA A CA 1
ATOM 5237 C C . ALA A 1 683 ? 17.982 -34.941 -8.437 1.00 89.56 683 ALA A C 1
ATOM 5239 O O . ALA A 1 683 ? 18.338 -34.771 -7.272 1.00 89.56 683 ALA A O 1
ATOM 5240 N N . ALA A 1 684 ? 18.627 -35.770 -9.265 1.00 90.44 684 ALA A N 1
ATOM 5241 C CA . ALA A 1 684 ? 19.789 -36.561 -8.872 1.00 90.44 684 ALA A CA 1
ATOM 5242 C C . ALA A 1 684 ? 20.996 -35.692 -8.467 1.00 90.44 684 ALA A C 1
ATOM 5244 O O . ALA A 1 684 ? 21.671 -36.024 -7.496 1.00 90.44 684 ALA A O 1
ATOM 5245 N N . GLU A 1 685 ? 21.254 -34.570 -9.153 1.00 86.94 685 GLU A N 1
ATOM 5246 C CA . GLU A 1 685 ? 22.336 -33.634 -8.796 1.00 86.94 685 GLU A CA 1
ATOM 5247 C C . GLU A 1 685 ? 22.113 -32.996 -7.408 1.00 86.94 685 GLU A C 1
ATOM 5249 O O . GLU A 1 685 ? 23.065 -32.849 -6.639 1.00 86.94 685 GLU A O 1
ATOM 5254 N N . ILE A 1 686 ? 20.866 -32.663 -7.047 1.00 84.31 686 ILE A N 1
ATOM 5255 C CA . ILE A 1 686 ? 20.523 -32.162 -5.699 1.00 84.31 686 ILE A CA 1
ATOM 5256 C C . ILE A 1 686 ? 20.259 -33.273 -4.668 1.00 84.31 686 ILE A C 1
ATOM 5258 O O . ILE A 1 686 ? 19.978 -32.967 -3.510 1.00 84.31 686 ILE A O 1
ATOM 5262 N N . GLY A 1 687 ? 20.362 -34.547 -5.058 1.00 87.00 687 GLY A N 1
ATOM 5263 C CA . GLY A 1 687 ? 20.203 -35.694 -4.164 1.00 87.00 687 GLY A CA 1
ATOM 5264 C C . GLY A 1 687 ? 18.763 -35.995 -3.731 1.00 87.00 687 GLY A C 1
ATOM 5265 O O . GLY A 1 687 ? 18.569 -36.474 -2.615 1.00 87.00 687 GLY A O 1
ATOM 5266 N N . ILE A 1 688 ? 17.762 -35.724 -4.579 1.00 87.75 688 ILE A N 1
ATOM 5267 C CA . ILE A 1 688 ? 16.358 -36.101 -4.335 1.00 87.75 688 ILE A CA 1
ATOM 5268 C C . ILE A 1 688 ? 15.774 -36.920 -5.494 1.00 87.75 688 ILE A C 1
ATOM 5270 O O . ILE A 1 688 ? 16.232 -36.829 -6.633 1.00 87.75 688 ILE A O 1
ATOM 5274 N N . ASP A 1 689 ? 14.706 -37.667 -5.224 1.00 90.88 689 ASP A N 1
ATOM 5275 C CA . ASP A 1 689 ? 13.875 -38.259 -6.276 1.00 90.88 689 ASP A CA 1
ATOM 5276 C C . ASP A 1 689 ? 13.059 -37.183 -7.010 1.00 90.88 689 ASP A C 1
ATOM 5278 O O . ASP A 1 689 ? 12.643 -36.182 -6.421 1.00 90.88 689 ASP A O 1
ATOM 5282 N N . VAL A 1 690 ? 12.778 -37.399 -8.301 1.00 88.50 690 VAL A N 1
ATOM 5283 C CA . VAL A 1 690 ? 11.905 -36.498 -9.074 1.00 88.50 690 VAL A CA 1
ATOM 5284 C C . VAL A 1 690 ? 10.520 -36.457 -8.419 1.00 88.50 690 VAL A C 1
ATOM 5286 O O . VAL A 1 690 ? 9.884 -37.509 -8.309 1.00 88.50 690 VAL A O 1
ATOM 5289 N N . PRO A 1 691 ? 10.004 -35.276 -8.024 1.00 84.50 691 PRO A N 1
ATOM 5290 C CA . PRO A 1 691 ? 8.666 -35.187 -7.456 1.00 84.50 691 PRO A CA 1
ATOM 5291 C C . PRO A 1 691 ? 7.618 -35.708 -8.459 1.00 84.50 691 PRO A C 1
ATOM 5293 O O . PRO A 1 691 ? 7.665 -35.296 -9.621 1.00 84.50 691 PRO A O 1
ATOM 5296 N N . PRO A 1 692 ? 6.638 -36.542 -8.043 1.00 79.06 692 PRO A N 1
ATOM 5297 C CA . PRO A 1 692 ? 5.609 -37.081 -8.945 1.00 79.06 692 PRO A CA 1
ATOM 5298 C C . PRO A 1 692 ? 4.832 -36.000 -9.711 1.00 79.06 692 PRO A C 1
ATOM 5300 O O . PRO A 1 692 ? 4.399 -36.224 -10.838 1.00 79.06 692 PRO A O 1
ATOM 5303 N N . ALA A 1 693 ? 4.704 -34.817 -9.107 1.00 80.19 693 ALA A N 1
ATOM 5304 C CA . ALA A 1 693 ? 4.344 -33.573 -9.769 1.00 80.19 693 ALA A CA 1
ATOM 5305 C C . ALA A 1 693 ? 5.386 -32.509 -9.390 1.00 80.19 693 ALA A C 1
ATOM 5307 O O . ALA A 1 693 ? 5.365 -31.965 -8.283 1.00 80.19 693 ALA A O 1
ATOM 5308 N N . ALA A 1 694 ? 6.336 -32.240 -10.287 1.00 77.25 694 ALA A N 1
ATOM 5309 C CA . ALA A 1 694 ? 7.318 -31.179 -10.099 1.00 77.25 694 ALA A CA 1
ATOM 5310 C C . ALA A 1 694 ? 6.621 -29.809 -10.076 1.00 77.25 694 ALA A C 1
ATOM 5312 O O . ALA A 1 694 ? 5.848 -29.481 -10.975 1.00 77.25 694 ALA A O 1
ATOM 5313 N N . SER A 1 695 ? 6.894 -28.997 -9.052 1.00 75.88 695 SER A N 1
ATOM 5314 C CA . SER A 1 695 ? 6.345 -27.641 -8.980 1.00 75.88 695 SER A CA 1
ATOM 5315 C C . SER A 1 695 ? 6.949 -26.749 -10.069 1.00 75.88 695 SER A C 1
ATOM 5317 O O . SER A 1 695 ? 8.079 -26.966 -10.509 1.00 75.88 695 SER A O 1
ATOM 5319 N N . THR A 1 696 ? 6.234 -25.695 -10.470 1.00 65.94 696 THR A N 1
ATOM 5320 C CA . THR A 1 696 ? 6.755 -24.701 -11.428 1.00 65.94 696 THR A CA 1
ATOM 5321 C C . THR A 1 696 ? 8.091 -24.113 -10.976 1.00 65.94 696 THR A C 1
ATOM 5323 O O . THR A 1 696 ? 8.983 -23.943 -11.796 1.00 65.94 696 THR A O 1
ATOM 5326 N N . GLY A 1 697 ? 8.270 -23.892 -9.667 1.00 71.69 697 GLY A N 1
ATOM 5327 C CA . GLY A 1 697 ? 9.549 -23.477 -9.088 1.00 71.69 697 GLY A CA 1
ATOM 5328 C C . GLY A 1 697 ? 10.670 -24.501 -9.289 1.00 71.69 697 GLY A C 1
ATOM 5329 O O . GLY A 1 697 ? 11.770 -24.108 -9.654 1.00 71.69 697 GLY A O 1
ATOM 5330 N N . PHE A 1 698 ? 10.393 -25.799 -9.117 1.00 78.69 698 PHE A N 1
ATOM 5331 C CA . PHE A 1 698 ? 11.367 -26.875 -9.343 1.00 78.69 698 PHE A CA 1
ATOM 5332 C C . PHE A 1 698 ? 11.776 -26.994 -10.818 1.00 78.69 698 PHE A C 1
ATOM 5334 O O . PHE A 1 698 ? 12.946 -27.195 -11.135 1.00 78.69 698 PHE A O 1
ATOM 5341 N N . ILE A 1 699 ? 10.809 -26.843 -11.724 1.00 77.56 699 ILE A N 1
ATOM 5342 C CA . ILE A 1 699 ? 11.024 -26.851 -13.177 1.00 77.56 699 ILE A CA 1
ATOM 5343 C C . ILE A 1 699 ? 11.880 -25.648 -13.599 1.00 77.56 699 ILE A C 1
ATOM 5345 O O . ILE A 1 699 ? 12.839 -25.816 -14.350 1.00 77.56 699 ILE A O 1
ATOM 5349 N N . ASP A 1 700 ? 11.587 -24.454 -13.079 1.00 73.88 700 ASP A N 1
ATOM 5350 C CA . ASP A 1 700 ? 12.405 -23.252 -13.285 1.00 73.88 700 ASP A CA 1
ATOM 5351 C C . ASP A 1 700 ? 13.835 -23.446 -12.754 1.00 73.88 700 ASP A C 1
ATOM 5353 O O . ASP A 1 700 ? 14.805 -23.102 -13.431 1.00 73.88 700 ASP A O 1
ATOM 5357 N N . GLU A 1 701 ? 13.975 -24.025 -11.557 1.00 77.62 701 GLU A N 1
ATOM 5358 C CA . GLU A 1 701 ? 15.262 -24.303 -10.913 1.00 77.62 701 GLU A CA 1
ATOM 5359 C C . GLU A 1 701 ? 16.116 -25.245 -11.777 1.00 77.62 701 GLU A C 1
ATOM 5361 O O . GLU A 1 701 ? 17.252 -24.910 -12.125 1.00 77.62 701 GLU A O 1
ATOM 5366 N N . ALA A 1 702 ? 15.519 -26.352 -12.229 1.00 83.25 702 ALA A N 1
ATOM 5367 C CA . ALA A 1 702 ? 16.123 -27.312 -13.146 1.00 83.25 702 ALA A CA 1
ATOM 5368 C C . ALA A 1 702 ? 16.466 -26.703 -14.519 1.00 83.25 702 ALA A C 1
ATOM 5370 O O . ALA A 1 702 ? 17.499 -27.039 -15.104 1.00 83.25 702 ALA A O 1
ATOM 5371 N N . ARG A 1 703 ? 15.632 -25.792 -15.045 1.00 78.38 703 ARG A N 1
ATOM 5372 C CA . ARG A 1 703 ? 15.857 -25.130 -16.343 1.00 78.38 703 ARG A CA 1
ATOM 5373 C C . ARG A 1 703 ? 17.065 -24.207 -16.278 1.00 78.38 703 ARG A C 1
ATOM 5375 O O . ARG A 1 703 ? 17.916 -24.267 -17.164 1.00 78.38 703 ARG A O 1
ATOM 5382 N N . ARG A 1 704 ? 17.172 -23.394 -15.222 1.00 74.31 704 ARG A N 1
ATOM 5383 C CA . ARG A 1 704 ? 18.331 -22.512 -15.010 1.00 74.31 704 ARG A CA 1
ATOM 5384 C C . ARG A 1 704 ? 19.615 -23.324 -14.794 1.00 74.31 704 ARG A C 1
ATOM 5386 O O . ARG A 1 704 ? 20.639 -22.986 -15.384 1.00 74.31 704 ARG A O 1
ATOM 5393 N N . TRP A 1 705 ? 19.547 -24.437 -14.054 1.00 80.31 705 TRP A N 1
ATOM 5394 C CA . TRP A 1 705 ? 20.674 -25.368 -13.901 1.00 80.31 705 TRP A CA 1
ATOM 5395 C C . TRP A 1 705 ? 21.172 -25.923 -15.245 1.00 80.31 705 TRP A C 1
ATOM 5397 O O . TRP A 1 705 ? 22.375 -25.902 -15.508 1.00 80.31 705 TRP A O 1
ATOM 5407 N N . TRP A 1 706 ? 20.264 -26.356 -16.130 1.00 82.44 706 TRP A N 1
ATOM 5408 C CA . TRP A 1 706 ? 20.627 -26.820 -17.476 1.00 82.44 706 TRP A CA 1
ATOM 5409 C C . TRP A 1 706 ? 21.235 -25.717 -18.349 1.00 82.44 706 TRP A C 1
ATOM 5411 O O . TRP A 1 706 ? 22.283 -25.934 -18.952 1.00 82.44 706 TRP A O 1
ATOM 5421 N N . LEU A 1 707 ? 20.648 -24.516 -18.365 1.00 74.31 707 LEU A N 1
ATOM 5422 C CA . LEU A 1 707 ? 21.188 -23.381 -19.126 1.00 74.31 707 LEU A CA 1
ATOM 5423 C C . LEU A 1 707 ? 22.619 -23.023 -18.690 1.00 74.31 707 LEU A C 1
ATOM 5425 O O . LEU A 1 707 ? 23.478 -22.773 -19.534 1.00 74.31 707 LEU A O 1
ATOM 5429 N N . ALA A 1 708 ? 22.906 -23.062 -17.387 1.00 70.88 708 ALA A N 1
ATOM 5430 C CA . ALA A 1 708 ? 24.254 -22.839 -16.872 1.00 70.88 708 ALA A CA 1
ATOM 5431 C C . ALA A 1 708 ? 25.224 -23.986 -17.187 1.00 70.88 708 ALA A C 1
ATOM 5433 O O . ALA A 1 708 ? 26.392 -23.738 -17.489 1.00 70.88 708 ALA A O 1
ATOM 5434 N N . ARG A 1 709 ? 24.747 -25.237 -17.141 1.00 76.25 709 ARG A N 1
ATOM 5435 C CA . ARG A 1 709 ? 25.524 -26.427 -17.518 1.00 76.25 709 ARG A CA 1
ATOM 5436 C C . ARG A 1 709 ? 25.978 -26.372 -18.979 1.00 76.25 709 ARG A C 1
ATOM 5438 O O . ARG A 1 709 ? 27.112 -26.763 -19.254 1.00 76.25 709 ARG A O 1
ATOM 5445 N N . ASP A 1 710 ? 25.126 -25.859 -19.863 1.00 77.38 710 ASP A N 1
ATOM 5446 C CA . ASP A 1 710 ? 25.383 -25.737 -21.303 1.00 77.38 710 ASP A CA 1
ATOM 5447 C C . ASP A 1 710 ? 26.082 -24.408 -21.681 1.00 77.38 710 ASP A C 1
ATOM 5449 O O . ASP A 1 710 ? 26.337 -24.141 -22.853 1.00 77.38 710 ASP A O 1
ATOM 5453 N N . GLY A 1 711 ? 26.457 -23.582 -20.694 1.00 69.81 711 GLY A N 1
ATOM 5454 C CA . GLY A 1 711 ? 27.260 -22.370 -20.897 1.00 69.81 711 GLY A CA 1
ATOM 5455 C C . GLY A 1 711 ? 26.478 -21.116 -21.304 1.00 69.81 711 GLY A C 1
ATOM 5456 O O . GLY A 1 711 ? 27.095 -20.093 -21.602 1.00 69.81 711 GLY A O 1
ATOM 5457 N N . HIS A 1 712 ? 25.143 -21.139 -21.267 1.00 70.88 712 HIS A N 1
ATOM 5458 C CA . HIS A 1 712 ? 24.281 -19.986 -21.562 1.00 70.88 712 HIS A CA 1
ATOM 5459 C C . HIS A 1 712 ? 24.217 -18.999 -20.383 1.00 70.88 712 HIS A C 1
ATOM 5461 O O . HIS A 1 712 ? 23.162 -18.741 -19.807 1.00 70.88 712 HIS A O 1
ATOM 5467 N N . ILE A 1 713 ? 25.374 -18.433 -20.028 1.00 60.81 713 ILE A N 1
ATOM 5468 C CA . ILE A 1 713 ? 25.573 -17.553 -18.866 1.00 60.81 713 ILE A CA 1
ATOM 5469 C C . ILE A 1 713 ? 24.665 -16.313 -18.907 1.00 60.81 713 ILE A C 1
ATOM 5471 O O . ILE A 1 713 ? 24.198 -15.843 -17.873 1.00 60.81 713 ILE A O 1
ATOM 5475 N N . GLU A 1 714 ? 24.361 -15.796 -20.095 1.00 59.62 714 GLU A N 1
ATOM 5476 C CA . GLU A 1 714 ? 23.482 -14.633 -20.264 1.00 59.62 714 GLU A CA 1
ATOM 5477 C C . GLU A 1 714 ? 22.026 -14.920 -19.863 1.00 59.62 714 GLU A C 1
ATOM 5479 O O . GLU A 1 714 ? 21.334 -14.020 -19.398 1.00 59.62 714 GLU A O 1
ATOM 5484 N N . ALA A 1 715 ? 21.574 -16.177 -19.914 1.00 58.69 715 ALA A N 1
ATOM 5485 C CA . ALA A 1 715 ? 20.261 -16.562 -19.393 1.00 58.69 715 ALA A CA 1
ATOM 5486 C C . ALA A 1 715 ? 20.206 -16.582 -17.848 1.00 58.69 715 ALA A C 1
ATOM 5488 O O . ALA A 1 715 ? 19.145 -16.787 -17.260 1.00 58.69 715 ALA A O 1
ATOM 5489 N N . LEU A 1 716 ? 21.344 -16.359 -17.180 1.00 59.50 716 LEU A N 1
ATOM 5490 C CA . LEU A 1 716 ? 21.496 -16.346 -15.723 1.00 59.50 716 LEU A CA 1
ATOM 5491 C C . LEU A 1 716 ? 21.466 -14.924 -15.136 1.00 59.50 716 LEU A C 1
ATOM 5493 O O . LEU A 1 716 ? 21.712 -14.744 -13.945 1.00 59.50 716 LEU A O 1
ATOM 5497 N N . GLN A 1 717 ? 21.155 -13.903 -15.942 1.00 57.47 717 GLN A N 1
ATOM 5498 C CA . GLN A 1 717 ? 21.065 -12.509 -15.480 1.00 57.47 717 GLN A CA 1
ATOM 5499 C C . GLN A 1 717 ? 20.082 -12.336 -14.308 1.00 57.47 717 GLN A C 1
ATOM 5501 O O . GLN A 1 717 ? 20.362 -11.576 -13.385 1.00 57.47 717 GLN A O 1
ATOM 5506 N N . ASN A 1 718 ? 19.003 -13.126 -14.291 1.00 57.06 718 ASN A N 1
ATOM 5507 C CA . ASN A 1 718 ? 17.983 -13.139 -13.238 1.00 57.06 718 ASN A CA 1
ATOM 5508 C C . ASN A 1 718 ? 18.212 -14.240 -12.182 1.00 57.06 718 ASN A C 1
ATOM 5510 O O . ASN A 1 718 ? 17.259 -14.680 -11.541 1.00 57.06 718 ASN A O 1
ATOM 5514 N N . TRP A 1 719 ? 19.435 -14.771 -12.034 1.00 62.41 719 TRP A N 1
ATOM 5515 C CA . TRP A 1 719 ? 19.680 -15.906 -11.132 1.00 62.41 719 TRP A CA 1
ATOM 5516 C C . TRP A 1 719 ? 19.979 -15.500 -9.688 1.00 62.41 719 TRP A C 1
ATOM 5518 O O . TRP A 1 719 ? 19.646 -16.260 -8.789 1.00 62.41 719 TRP A O 1
ATOM 5528 N N . CYS A 1 720 ? 20.528 -14.304 -9.450 1.00 57.34 720 CYS A N 1
ATOM 5529 C CA . CYS A 1 720 ? 20.820 -13.777 -8.108 1.00 57.34 720 CYS A CA 1
ATOM 5530 C C . CYS A 1 720 ? 19.589 -13.145 -7.422 1.00 57.34 720 CYS A C 1
ATOM 5532 O O . CYS A 1 720 ? 19.711 -12.125 -6.744 1.00 57.34 720 CYS A O 1
ATOM 5534 N N . ASP A 1 721 ? 18.402 -13.719 -7.632 1.00 58.38 721 ASP A N 1
ATOM 5535 C CA . ASP A 1 721 ? 17.203 -13.356 -6.878 1.00 58.38 721 ASP A CA 1
ATOM 5536 C C . ASP A 1 721 ? 17.200 -14.057 -5.502 1.00 58.38 721 ASP A C 1
ATOM 5538 O O . ASP A 1 721 ? 17.753 -15.142 -5.351 1.00 58.38 721 ASP A O 1
ATOM 5542 N N . THR A 1 722 ? 16.592 -13.454 -4.477 1.00 52.72 722 THR A N 1
ATOM 5543 C CA . THR A 1 722 ? 16.696 -13.896 -3.065 1.00 52.72 722 THR A CA 1
ATOM 5544 C C . THR A 1 722 ? 16.008 -15.231 -2.739 1.00 52.72 722 THR A C 1
ATOM 5546 O O . THR A 1 722 ? 15.909 -15.598 -1.561 1.00 52.72 722 THR A O 1
ATOM 5549 N N . ARG A 1 723 ? 15.475 -15.954 -3.735 1.00 64.88 723 ARG A N 1
ATOM 5550 C CA . ARG A 1 723 ? 14.663 -17.161 -3.523 1.00 64.88 723 ARG A CA 1
ATOM 5551 C C . ARG A 1 723 ? 15.544 -18.361 -3.133 1.00 64.88 723 ARG A C 1
ATOM 5553 O O . ARG A 1 723 ? 16.617 -18.538 -3.702 1.00 64.88 723 ARG A O 1
ATOM 5560 N N . PRO A 1 724 ? 15.066 -19.294 -2.283 1.00 64.88 724 PRO A N 1
ATOM 5561 C CA . PRO A 1 724 ? 15.826 -20.499 -1.909 1.00 64.88 724 PRO A CA 1
ATOM 5562 C C . PRO A 1 724 ? 16.312 -21.361 -3.092 1.00 64.88 724 PRO A C 1
ATOM 5564 O O . PRO A 1 724 ? 17.318 -22.057 -2.990 1.00 64.88 724 PRO A O 1
ATOM 5567 N N . ALA A 1 725 ? 15.605 -21.296 -4.225 1.00 64.50 725 ALA A N 1
ATOM 5568 C CA . ALA A 1 725 ? 15.958 -21.960 -5.481 1.00 64.50 725 ALA A CA 1
ATOM 5569 C C . ALA A 1 725 ? 17.190 -21.351 -6.189 1.00 64.50 725 ALA A C 1
ATOM 5571 O O . ALA A 1 725 ? 17.899 -22.035 -6.929 1.00 64.50 725 ALA A O 1
ATOM 5572 N N . ALA A 1 726 ? 17.468 -20.063 -5.976 1.00 67.19 726 ALA A N 1
ATOM 5573 C CA . ALA A 1 726 ? 18.692 -19.426 -6.449 1.00 67.19 726 ALA A CA 1
ATOM 5574 C C . ALA A 1 726 ? 19.897 -19.895 -5.625 1.00 67.19 726 ALA A C 1
ATOM 5576 O O . ALA A 1 726 ? 20.890 -20.337 -6.196 1.00 67.19 726 ALA A O 1
ATOM 5577 N N . LEU A 1 727 ? 19.774 -19.887 -4.292 1.00 67.81 727 LEU A N 1
ATOM 5578 C CA . LEU A 1 727 ? 20.837 -20.291 -3.364 1.00 67.81 727 LEU A CA 1
ATOM 5579 C C . LEU A 1 727 ? 21.289 -21.745 -3.584 1.00 67.81 727 LEU A C 1
ATOM 5581 O O . LEU A 1 727 ? 22.484 -22.004 -3.707 1.00 67.81 727 LEU A O 1
ATOM 5585 N N . ARG A 1 728 ? 20.353 -22.692 -3.744 1.00 73.00 728 ARG A N 1
ATOM 5586 C CA . ARG A 1 728 ? 20.696 -24.090 -4.076 1.00 73.00 728 ARG A CA 1
ATOM 5587 C C . ARG A 1 728 ? 21.438 -24.217 -5.405 1.00 73.00 728 ARG A C 1
ATOM 5589 O O . ARG A 1 728 ? 22.432 -24.932 -5.489 1.00 73.00 728 ARG A O 1
ATOM 5596 N N . ASN A 1 729 ? 20.992 -23.508 -6.441 1.00 71.38 729 ASN A N 1
ATOM 5597 C CA . ASN A 1 729 ? 21.702 -23.478 -7.720 1.00 71.38 729 ASN A CA 1
ATOM 5598 C C . ASN A 1 729 ? 23.117 -22.895 -7.584 1.00 71.38 729 ASN A C 1
ATOM 5600 O O . ASN A 1 729 ? 24.056 -23.421 -8.179 1.00 71.38 729 ASN A O 1
ATOM 5604 N N . LEU A 1 730 ? 23.277 -21.850 -6.770 1.00 73.25 730 LEU A N 1
ATOM 5605 C CA . LEU A 1 730 ? 24.557 -21.216 -6.458 1.00 73.25 730 LEU A CA 1
ATOM 5606 C C . LEU A 1 730 ? 25.541 -22.227 -5.840 1.00 73.25 730 LEU A C 1
ATOM 5608 O O . LEU A 1 730 ? 26.680 -22.334 -6.300 1.00 73.25 730 LEU A O 1
ATOM 5612 N N . GLU A 1 731 ? 25.081 -23.038 -4.878 1.00 79.62 731 GLU A N 1
ATOM 5613 C CA . GLU A 1 731 ? 25.866 -24.139 -4.305 1.00 79.62 731 GLU A CA 1
ATOM 5614 C C . GLU A 1 731 ? 26.273 -25.183 -5.354 1.00 79.62 731 GLU A C 1
ATOM 5616 O O . GLU A 1 731 ? 27.430 -25.607 -5.376 1.00 79.62 731 GLU A O 1
ATOM 5621 N N . LEU A 1 732 ? 25.357 -25.608 -6.233 1.00 77.00 732 LEU A N 1
ATOM 5622 C CA . LEU A 1 732 ? 25.656 -26.594 -7.282 1.00 77.00 732 LEU A CA 1
ATOM 5623 C C . LEU A 1 732 ? 26.759 -26.101 -8.225 1.00 77.00 732 LEU A C 1
ATOM 5625 O O . LEU A 1 732 ? 27.707 -26.833 -8.516 1.00 77.00 732 LEU A O 1
ATOM 5629 N N . LEU A 1 733 ? 26.679 -24.842 -8.663 1.00 74.19 733 LEU A N 1
ATOM 5630 C CA . LEU A 1 733 ? 27.728 -24.213 -9.469 1.00 74.19 733 LEU A CA 1
ATOM 5631 C C . LEU A 1 733 ? 29.057 -24.158 -8.716 1.00 74.19 733 LEU A C 1
ATOM 5633 O O . LEU A 1 733 ? 30.104 -24.428 -9.305 1.00 74.19 733 LEU A O 1
ATOM 5637 N N . GLN A 1 734 ? 29.030 -23.819 -7.425 1.00 83.62 734 GLN A N 1
ATOM 5638 C CA . GLN A 1 734 ? 30.233 -23.730 -6.605 1.00 83.62 734 GLN A CA 1
ATOM 5639 C C . GLN A 1 734 ? 30.881 -25.108 -6.404 1.00 83.62 734 GLN A C 1
ATOM 5641 O O . GLN A 1 734 ? 32.103 -25.210 -6.505 1.00 83.62 734 GLN A O 1
ATOM 5646 N N . ARG A 1 735 ? 30.091 -26.175 -6.215 1.00 83.38 735 ARG A N 1
ATOM 5647 C CA . ARG A 1 735 ? 30.581 -27.568 -6.184 1.00 83.38 735 ARG A CA 1
ATOM 5648 C C . ARG A 1 735 ? 31.188 -27.987 -7.528 1.00 83.38 735 ARG A C 1
ATOM 5650 O O . ARG A 1 735 ? 32.237 -28.624 -7.547 1.00 83.38 735 ARG A O 1
ATOM 5657 N N . ARG A 1 736 ? 30.556 -27.611 -8.645 1.00 80.56 736 ARG A N 1
ATOM 5658 C CA . ARG A 1 736 ? 30.936 -28.030 -10.007 1.00 80.56 736 ARG A CA 1
ATOM 5659 C C . ARG A 1 736 ? 32.141 -27.283 -10.585 1.00 80.56 736 ARG A C 1
ATOM 5661 O O . ARG A 1 736 ? 32.988 -27.895 -11.227 1.00 80.56 736 ARG A O 1
ATOM 5668 N N . TYR A 1 737 ? 32.208 -25.967 -10.392 1.00 80.88 737 TYR A N 1
ATOM 5669 C CA . TYR A 1 737 ? 33.204 -25.087 -11.018 1.00 80.88 737 TYR A CA 1
ATOM 5670 C C . TYR A 1 737 ? 34.218 -24.500 -10.022 1.00 80.88 737 TYR A C 1
ATOM 5672 O O . TYR A 1 737 ? 35.204 -23.882 -10.436 1.00 80.88 737 TYR A O 1
ATOM 5680 N N . GLY A 1 738 ? 33.986 -24.666 -8.716 1.00 86.75 738 GLY A N 1
ATOM 5681 C CA . GLY A 1 738 ? 34.700 -23.953 -7.660 1.00 86.75 738 GLY A CA 1
ATOM 5682 C C . GLY A 1 738 ? 34.330 -22.467 -7.614 1.00 86.75 738 GLY A C 1
ATOM 5683 O O . GLY A 1 738 ? 33.906 -21.876 -8.606 1.00 86.75 738 GLY A O 1
ATOM 5684 N N . GLU A 1 739 ? 34.560 -21.814 -6.475 1.00 86.94 739 GLU A N 1
ATOM 5685 C CA . GLU A 1 739 ? 34.276 -20.380 -6.291 1.00 86.94 739 GLU A CA 1
ATOM 5686 C C . GLU A 1 739 ? 34.949 -19.504 -7.372 1.00 86.94 739 GLU A C 1
ATOM 5688 O O . GLU A 1 739 ? 34.311 -18.660 -7.997 1.00 86.94 739 GLU A O 1
ATOM 5693 N N . ARG A 1 740 ? 36.227 -19.772 -7.690 1.00 85.38 740 ARG A N 1
ATOM 5694 C CA . ARG A 1 740 ? 36.965 -19.096 -8.780 1.00 85.38 740 ARG A CA 1
ATOM 5695 C C . ARG A 1 740 ? 36.416 -19.397 -10.181 1.00 85.38 740 ARG A C 1
ATOM 5697 O O . ARG A 1 740 ? 36.722 -18.666 -11.124 1.00 85.38 740 ARG A O 1
ATOM 5704 N N . GLY A 1 741 ? 35.680 -20.490 -10.359 1.00 83.38 741 GLY A N 1
ATOM 5705 C CA . GLY A 1 741 ? 34.929 -20.763 -11.580 1.00 83.38 741 GLY A CA 1
ATOM 5706 C C . GLY A 1 741 ? 33.695 -19.875 -11.648 1.00 83.38 741 GLY A C 1
ATOM 5707 O O . GLY A 1 741 ? 33.576 -19.086 -12.580 1.00 83.38 741 GLY A O 1
ATOM 5708 N N . VAL A 1 742 ? 32.848 -19.913 -10.616 1.00 81.56 742 VAL A N 1
ATOM 5709 C CA . VAL A 1 742 ? 31.608 -19.120 -10.557 1.00 81.56 742 VAL A CA 1
ATOM 5710 C C . VAL A 1 742 ? 31.881 -17.617 -10.659 1.00 81.56 742 VAL A C 1
ATOM 5712 O O . VAL A 1 742 ? 31.280 -16.945 -11.491 1.00 81.56 742 VAL A O 1
ATOM 5715 N N . LEU A 1 743 ? 32.869 -17.086 -9.932 1.00 83.44 743 LEU A N 1
ATOM 5716 C CA . LEU A 1 743 ? 33.252 -15.670 -10.028 1.00 83.44 743 LEU A CA 1
ATOM 5717 C C . LEU A 1 743 ? 33.754 -15.268 -11.429 1.00 83.44 743 LEU A C 1
ATOM 5719 O O . LEU A 1 743 ? 33.608 -14.108 -11.817 1.00 83.44 743 LEU A O 1
ATOM 5723 N N . ARG A 1 744 ? 34.327 -16.193 -12.215 1.00 82.31 744 ARG A N 1
ATOM 5724 C CA . ARG A 1 744 ? 34.653 -15.933 -13.629 1.00 82.31 744 ARG A CA 1
ATOM 5725 C C . ARG A 1 744 ? 33.396 -15.938 -14.496 1.00 82.31 744 ARG A C 1
ATOM 5727 O O . ARG A 1 744 ? 33.232 -15.008 -15.279 1.00 82.31 744 ARG A O 1
ATOM 5734 N N . LEU A 1 745 ? 32.509 -16.920 -14.309 1.00 75.44 745 LEU A N 1
ATOM 5735 C CA . LEU A 1 745 ? 31.243 -17.040 -15.044 1.00 75.44 745 LEU A CA 1
ATOM 5736 C C . LEU A 1 745 ? 30.334 -15.816 -14.842 1.00 75.44 745 LEU A C 1
ATOM 5738 O O . LEU A 1 745 ? 29.744 -15.345 -15.801 1.00 75.44 745 LEU A O 1
ATOM 5742 N N . LEU A 1 746 ? 30.263 -15.246 -13.635 1.00 77.56 746 LEU A N 1
ATOM 5743 C CA . LEU A 1 746 ? 29.379 -14.105 -13.339 1.00 77.56 746 LEU A CA 1
ATOM 5744 C C . LEU A 1 746 ? 29.738 -12.802 -14.084 1.00 77.56 746 LEU A C 1
ATOM 5746 O O . LEU A 1 746 ? 28.898 -11.909 -14.169 1.00 77.56 746 LEU A O 1
ATOM 5750 N N . GLY A 1 747 ? 30.943 -12.697 -14.660 1.00 77.19 747 GLY A N 1
ATOM 5751 C CA . GLY A 1 747 ? 31.329 -11.618 -15.579 1.00 77.19 747 GLY A CA 1
ATOM 5752 C C . GLY A 1 747 ? 31.637 -10.268 -14.919 1.00 77.19 747 GLY A C 1
ATOM 5753 O O . GLY A 1 747 ? 32.788 -9.822 -14.957 1.00 77.19 747 GLY A O 1
ATOM 5754 N N . ASP A 1 748 ? 30.639 -9.626 -14.314 1.00 82.62 748 ASP A N 1
ATOM 5755 C CA . ASP A 1 748 ? 30.711 -8.250 -13.804 1.00 82.62 748 ASP A CA 1
ATOM 5756 C C . ASP A 1 748 ? 30.902 -8.152 -12.268 1.00 82.62 748 ASP A C 1
ATOM 5758 O O . ASP A 1 748 ? 30.641 -9.115 -11.539 1.00 82.62 748 ASP A O 1
ATOM 5762 N N . PRO A 1 749 ? 31.386 -7.002 -11.747 1.00 83.62 749 PRO A N 1
ATOM 5763 C CA . PRO A 1 749 ? 31.575 -6.789 -10.309 1.00 83.62 749 PRO A CA 1
ATOM 5764 C C . PRO A 1 749 ? 30.304 -6.922 -9.467 1.00 83.62 749 PRO A C 1
ATOM 5766 O O . PRO A 1 749 ? 30.345 -7.558 -8.418 1.00 83.62 749 PRO A O 1
ATOM 5769 N N . HIS A 1 750 ? 29.175 -6.378 -9.927 1.00 82.62 750 HIS A N 1
ATOM 5770 C CA . HIS A 1 750 ? 27.933 -6.362 -9.155 1.00 82.62 750 HIS A CA 1
ATOM 5771 C C . HIS A 1 750 ? 27.413 -7.783 -8.911 1.00 82.62 750 HIS A C 1
ATOM 5773 O O . HIS A 1 750 ? 27.096 -8.139 -7.777 1.00 82.62 750 HIS A O 1
ATOM 5779 N N . ARG A 1 751 ? 27.409 -8.645 -9.937 1.00 79.19 751 ARG A N 1
ATOM 5780 C CA . ARG A 1 751 ? 27.021 -10.055 -9.785 1.00 79.19 751 ARG A CA 1
ATOM 5781 C C . ARG A 1 751 ? 27.988 -10.842 -8.906 1.00 79.19 751 ARG A C 1
ATOM 5783 O O . ARG A 1 751 ? 27.536 -11.679 -8.129 1.00 79.19 751 ARG A O 1
ATOM 5790 N N . ARG A 1 752 ? 29.299 -10.576 -8.986 1.00 85.62 752 ARG A N 1
ATOM 5791 C CA . ARG A 1 752 ? 30.299 -11.183 -8.081 1.00 85.62 752 ARG A CA 1
ATOM 5792 C C . ARG A 1 752 ? 30.053 -10.794 -6.629 1.00 85.62 752 ARG A C 1
ATOM 5794 O O . ARG A 1 752 ? 30.133 -11.651 -5.752 1.00 85.62 752 ARG A O 1
ATOM 5801 N N . ASP A 1 753 ? 29.734 -9.531 -6.383 1.00 88.06 753 ASP A N 1
ATOM 5802 C CA . ASP A 1 753 ? 29.460 -9.022 -5.045 1.00 88.06 753 ASP A CA 1
ATOM 5803 C C . ASP A 1 753 ? 28.107 -9.509 -4.514 1.00 88.06 753 ASP A C 1
ATOM 5805 O O . ASP A 1 753 ? 28.039 -9.918 -3.358 1.00 88.06 753 ASP A O 1
ATOM 5809 N N . ARG A 1 754 ? 27.062 -9.603 -5.351 1.00 83.19 754 ARG A N 1
ATOM 5810 C CA . ARG A 1 754 ? 25.774 -10.201 -4.955 1.00 83.19 754 ARG A CA 1
ATOM 5811 C C . ARG A 1 754 ? 25.921 -11.699 -4.673 1.00 83.19 754 ARG A C 1
ATOM 5813 O O . ARG A 1 754 ? 25.398 -12.157 -3.669 1.00 83.19 754 ARG A O 1
ATOM 5820 N N . TYR A 1 755 ? 26.694 -12.445 -5.472 1.00 85.50 755 TYR A N 1
ATOM 5821 C CA . TYR A 1 755 ? 27.049 -13.848 -5.188 1.00 85.50 755 TYR A CA 1
ATOM 5822 C C . TYR A 1 755 ? 27.751 -13.991 -3.833 1.00 85.50 755 TYR A C 1
ATOM 5824 O O . TYR A 1 755 ? 27.368 -14.825 -3.015 1.00 85.50 755 TYR A O 1
ATOM 5832 N N . ARG A 1 756 ? 28.765 -13.155 -3.575 1.00 87.81 756 ARG A N 1
ATOM 5833 C CA . ARG A 1 756 ? 29.502 -13.146 -2.305 1.00 87.81 756 ARG A CA 1
ATOM 5834 C C . ARG A 1 756 ? 28.591 -12.811 -1.129 1.00 87.81 756 ARG A C 1
ATOM 5836 O O . ARG A 1 756 ? 28.721 -13.435 -0.078 1.00 87.81 756 ARG A O 1
ATOM 5843 N N . TYR A 1 757 ? 27.702 -11.836 -1.309 1.00 86.88 757 TYR A N 1
ATOM 5844 C CA . TYR A 1 757 ? 26.739 -11.423 -0.301 1.00 86.88 757 TYR A CA 1
ATOM 5845 C C . TYR A 1 757 ? 25.741 -12.540 0.007 1.00 86.88 757 TYR A C 1
ATOM 5847 O O . TYR A 1 757 ? 25.680 -12.965 1.151 1.00 86.88 757 TYR A O 1
ATOM 5855 N N . GLU A 1 758 ? 25.046 -13.084 -0.997 1.00 82.69 758 GLU A N 1
ATOM 5856 C CA . GLU A 1 758 ? 24.060 -14.166 -0.831 1.00 82.69 758 GLU A CA 1
ATOM 5857 C C . GLU A 1 758 ? 24.677 -15.417 -0.180 1.00 82.69 758 GLU A C 1
ATOM 5859 O O . GLU A 1 758 ? 24.091 -15.970 0.747 1.00 82.69 758 GLU A O 1
ATOM 5864 N N . LEU A 1 759 ? 25.907 -15.801 -0.556 1.00 84.31 759 LEU A N 1
ATOM 5865 C CA . LEU A 1 759 ? 26.643 -16.910 0.075 1.00 84.31 759 LEU A CA 1
ATOM 5866 C C . LEU A 1 759 ? 26.888 -16.699 1.585 1.00 84.31 759 LEU A C 1
ATOM 5868 O O . LEU A 1 759 ? 27.082 -17.658 2.328 1.00 84.31 759 LEU A O 1
ATOM 5872 N N . ASN A 1 760 ? 26.889 -15.446 2.046 1.00 86.50 760 ASN A N 1
ATOM 5873 C CA . ASN A 1 760 ? 27.072 -15.068 3.446 1.00 86.50 760 ASN A CA 1
ATOM 5874 C C . ASN A 1 760 ? 25.818 -14.414 4.054 1.00 86.50 760 ASN A C 1
ATOM 5876 O O . ASN A 1 760 ? 25.888 -13.931 5.182 1.00 86.50 760 ASN A O 1
ATOM 5880 N N . ARG A 1 761 ? 24.677 -14.380 3.354 1.00 84.44 761 ARG A N 1
ATOM 5881 C CA . ARG A 1 761 ? 23.514 -13.574 3.758 1.00 84.44 761 ARG A CA 1
ATOM 5882 C C . ARG A 1 761 ? 22.879 -14.063 5.051 1.00 84.44 761 ARG A C 1
ATOM 5884 O O . ARG A 1 761 ? 22.390 -13.244 5.810 1.00 84.44 761 ARG A O 1
ATOM 5891 N N . GLU A 1 762 ? 22.937 -15.357 5.351 1.00 83.88 762 GLU A N 1
ATOM 5892 C CA . GLU A 1 762 ? 22.500 -15.905 6.647 1.00 83.88 762 GLU A CA 1
ATOM 5893 C C . GLU A 1 762 ? 23.620 -15.918 7.706 1.00 83.88 762 GLU A C 1
ATOM 5895 O O . GLU A 1 762 ? 23.402 -16.298 8.859 1.00 83.88 762 GLU A O 1
ATOM 5900 N N . ALA A 1 763 ? 24.842 -15.511 7.351 1.00 86.00 763 ALA A N 1
ATOM 5901 C CA . ALA A 1 763 ? 25.971 -15.563 8.266 1.00 86.00 763 ALA A CA 1
ATOM 5902 C C . ALA A 1 763 ? 25.821 -14.532 9.409 1.00 86.00 763 ALA A C 1
ATOM 5904 O O . ALA A 1 763 ? 25.236 -13.461 9.222 1.00 86.00 763 ALA A O 1
ATOM 5905 N N . PRO A 1 764 ? 26.378 -14.801 10.606 1.00 87.75 764 PRO A N 1
ATOM 5906 C CA . PRO A 1 764 ? 26.373 -13.831 11.699 1.00 87.75 764 PRO A CA 1
ATOM 5907 C C . PRO A 1 764 ? 27.053 -12.522 11.292 1.00 87.75 764 PRO A C 1
ATOM 5909 O O . PRO A 1 764 ? 28.041 -12.551 10.555 1.00 87.75 764 PRO A O 1
ATOM 5912 N N . LEU A 1 765 ? 26.588 -11.392 11.835 1.00 87.62 765 LEU A N 1
ATOM 5913 C CA . LEU A 1 765 ? 26.994 -10.038 11.425 1.00 87.62 765 LEU A CA 1
ATOM 5914 C C . LEU A 1 765 ? 28.525 -9.854 11.250 1.00 87.62 765 LEU A C 1
ATOM 5916 O O . LEU A 1 765 ? 28.949 -9.271 10.261 1.00 87.62 765 LEU A O 1
ATOM 5920 N N . ARG A 1 766 ? 29.382 -10.426 12.112 1.00 88.12 766 ARG A N 1
ATOM 5921 C CA . ARG A 1 766 ? 30.864 -10.445 11.977 1.00 88.12 766 ARG A CA 1
ATOM 5922 C C . ARG A 1 766 ? 31.393 -10.936 10.629 1.00 88.12 766 ARG A C 1
ATOM 5924 O O . ARG A 1 766 ? 32.489 -10.543 10.239 1.00 88.12 766 ARG A O 1
ATOM 5931 N N . VAL A 1 767 ? 30.691 -11.853 9.968 1.00 89.12 767 VAL A N 1
ATOM 5932 C CA . VAL A 1 767 ? 31.086 -12.394 8.662 1.00 89.12 767 VAL A CA 1
ATOM 5933 C C . VAL A 1 767 ? 30.746 -11.376 7.582 1.00 89.12 767 VAL A C 1
ATOM 5935 O O . VAL A 1 767 ? 31.609 -11.048 6.775 1.00 89.12 767 VAL A O 1
ATOM 5938 N N . LEU A 1 768 ? 29.545 -10.796 7.640 1.00 89.25 768 LEU A N 1
ATOM 5939 C CA . LEU A 1 768 ? 29.118 -9.737 6.730 1.00 89.25 768 LEU A CA 1
ATOM 5940 C C . LEU A 1 768 ? 29.967 -8.465 6.875 1.00 89.25 768 LEU A C 1
ATOM 5942 O O . LEU A 1 768 ? 30.409 -7.931 5.865 1.00 89.25 768 LEU A O 1
ATOM 5946 N N . LEU A 1 769 ? 30.316 -8.038 8.094 1.00 86.69 769 LEU A N 1
ATOM 5947 C CA . LEU A 1 769 ? 31.253 -6.924 8.322 1.00 86.69 769 LEU A CA 1
ATOM 5948 C C . LEU A 1 769 ? 32.630 -7.184 7.694 1.00 86.69 769 LEU A C 1
ATOM 5950 O O . LEU A 1 769 ? 33.200 -6.311 7.050 1.00 86.69 769 LEU A O 1
ATOM 5954 N N . LYS A 1 770 ? 33.158 -8.409 7.820 1.00 89.69 770 LYS A N 1
ATOM 5955 C CA . LYS A 1 770 ? 34.406 -8.809 7.146 1.00 89.69 770 LYS A CA 1
ATOM 5956 C C . LYS A 1 770 ? 34.263 -8.889 5.629 1.00 89.69 770 LYS A C 1
ATOM 5958 O O . LYS A 1 770 ? 35.273 -8.793 4.933 1.00 89.69 770 LYS A O 1
ATOM 5963 N N . LEU A 1 771 ? 33.050 -9.106 5.126 1.00 89.38 771 LEU A N 1
ATOM 5964 C CA . LEU A 1 771 ? 32.755 -9.170 3.704 1.00 89.38 771 LEU A CA 1
ATOM 5965 C C . LEU A 1 771 ? 32.605 -7.778 3.081 1.00 89.38 771 LEU A C 1
ATOM 5967 O O . LEU A 1 771 ? 33.101 -7.595 1.976 1.00 89.38 771 LEU A O 1
ATOM 5971 N N . ARG A 1 772 ? 31.998 -6.803 3.779 1.00 88.62 772 ARG A N 1
ATOM 5972 C CA . ARG A 1 772 ? 31.781 -5.418 3.308 1.00 88.62 772 ARG A CA 1
ATOM 5973 C C . ARG A 1 772 ? 32.990 -4.825 2.555 1.00 88.62 772 ARG A C 1
ATOM 5975 O O . ARG A 1 772 ? 32.804 -4.478 1.393 1.00 88.62 772 ARG A O 1
ATOM 5982 N N . PRO A 1 773 ? 34.228 -4.788 3.101 1.00 87.88 773 PRO A N 1
ATOM 5983 C CA . PRO A 1 773 ? 35.391 -4.222 2.401 1.00 87.88 773 PRO A CA 1
ATOM 5984 C C . PRO A 1 773 ? 35.910 -5.065 1.217 1.00 87.88 773 PRO A C 1
ATOM 5986 O O . PRO A 1 773 ? 36.850 -4.660 0.539 1.00 87.88 773 PRO A O 1
ATOM 5989 N N . GLN A 1 774 ? 35.347 -6.252 0.974 1.00 90.38 774 GLN A N 1
ATOM 5990 C CA . GLN A 1 774 ? 35.660 -7.114 -0.174 1.00 90.38 774 GLN A CA 1
ATOM 5991 C C . GLN A 1 774 ? 34.671 -6.926 -1.337 1.00 90.38 774 GLN A C 1
ATOM 5993 O O . GLN A 1 774 ? 34.938 -7.413 -2.443 1.00 90.38 774 GLN A O 1
ATOM 5998 N N . LEU A 1 775 ? 33.539 -6.255 -1.087 1.00 88.69 775 LEU A N 1
ATOM 5999 C CA . LEU A 1 775 ? 32.540 -5.900 -2.089 1.00 88.69 775 LEU A CA 1
ATOM 6000 C C . LEU A 1 775 ? 32.956 -4.578 -2.748 1.00 88.69 775 LEU A C 1
ATOM 6002 O O . LEU A 1 775 ? 33.182 -3.581 -2.070 1.00 88.69 775 LEU A O 1
ATOM 6006 N N . GLN A 1 776 ? 33.056 -4.564 -4.074 1.00 87.12 776 GLN A N 1
ATOM 6007 C CA . GLN A 1 776 ? 33.349 -3.364 -4.862 1.00 87.12 776 GLN A CA 1
ATOM 6008 C C . GLN A 1 776 ? 32.128 -2.443 -4.990 1.00 87.12 776 GLN A C 1
ATOM 6010 O O . GLN A 1 776 ? 32.290 -1.250 -5.230 1.00 87.12 776 GLN A O 1
ATOM 6015 N N . GLN A 1 777 ? 30.915 -2.993 -4.870 1.00 85.75 777 GLN A N 1
ATOM 6016 C CA . GLN A 1 777 ? 29.646 -2.261 -4.956 1.00 85.75 777 GLN A CA 1
ATOM 6017 C C . GLN A 1 777 ? 28.680 -2.687 -3.834 1.00 85.75 777 GLN A C 1
ATOM 6019 O O . GLN A 1 777 ? 27.572 -3.147 -4.113 1.00 85.75 777 GLN A O 1
ATOM 6024 N N . ALA A 1 778 ? 29.119 -2.570 -2.573 1.00 81.69 778 ALA A N 1
ATOM 6025 C CA . ALA A 1 778 ? 28.369 -2.998 -1.384 1.00 81.69 778 ALA A CA 1
ATOM 6026 C C . ALA A 1 778 ? 26.926 -2.453 -1.343 1.00 81.69 778 ALA A C 1
ATOM 6028 O O . ALA A 1 778 ? 25.987 -3.205 -1.082 1.00 81.69 778 ALA A O 1
ATOM 6029 N N . ASP A 1 779 ? 26.743 -1.177 -1.672 1.00 76.44 779 ASP A N 1
ATOM 6030 C CA . ASP A 1 779 ? 25.450 -0.491 -1.561 1.00 76.44 779 ASP A CA 1
ATOM 6031 C C . ASP A 1 779 ? 24.475 -1.001 -2.634 1.00 76.44 779 ASP A C 1
ATOM 6033 O O . ASP A 1 779 ? 23.366 -1.446 -2.339 1.00 76.44 779 ASP A O 1
ATOM 6037 N N . ARG A 1 780 ? 24.950 -1.118 -3.885 1.00 78.25 780 ARG A N 1
ATOM 6038 C CA . ARG A 1 780 ? 24.164 -1.667 -5.007 1.00 78.25 780 ARG A CA 1
ATOM 6039 C C . ARG A 1 780 ? 23.720 -3.108 -4.806 1.00 78.25 780 ARG A C 1
ATOM 6041 O O . ARG A 1 780 ? 22.720 -3.505 -5.394 1.00 78.25 780 ARG A O 1
ATOM 6048 N N . VAL A 1 781 ? 24.462 -3.914 -4.044 1.00 79.88 781 VAL A N 1
ATOM 6049 C CA . VAL A 1 781 ? 24.045 -5.291 -3.735 1.00 79.88 781 VAL A CA 1
ATOM 6050 C C . VAL A 1 781 ? 23.077 -5.363 -2.555 1.00 79.88 781 VAL A C 1
ATOM 6052 O O . VAL A 1 781 ? 22.795 -6.468 -2.105 1.00 79.88 781 VAL A O 1
ATOM 6055 N N . GLY A 1 782 ? 22.543 -4.235 -2.071 1.00 78.31 782 GLY A N 1
ATOM 6056 C CA . GLY A 1 782 ? 21.528 -4.188 -1.016 1.00 78.31 782 GLY A CA 1
ATOM 6057 C C . GLY A 1 782 ? 22.053 -4.603 0.357 1.00 78.31 782 GLY A C 1
ATOM 6058 O O . GLY A 1 782 ? 21.274 -5.070 1.187 1.00 78.31 782 GLY A O 1
ATOM 6059 N N . PHE A 1 783 ? 23.366 -4.464 0.592 1.00 81.81 783 PHE A N 1
ATOM 6060 C CA . PHE A 1 783 ? 24.030 -4.952 1.803 1.00 81.81 783 PHE A CA 1
ATOM 6061 C C . PHE A 1 783 ? 23.390 -4.405 3.087 1.00 81.81 783 PHE A C 1
ATOM 6063 O O . PHE A 1 783 ? 23.266 -5.150 4.057 1.00 81.81 783 PHE A O 1
ATOM 6070 N N . GLY A 1 784 ? 22.954 -3.138 3.103 1.00 77.12 784 GLY A N 1
ATOM 6071 C CA . GLY A 1 784 ? 22.263 -2.555 4.252 1.00 77.12 784 GLY A CA 1
ATOM 6072 C C . GLY A 1 784 ? 20.826 -3.056 4.428 1.00 77.12 784 GLY A C 1
ATOM 6073 O O . GLY A 1 784 ? 20.424 -3.405 5.537 1.00 77.12 784 GLY A O 1
ATOM 6074 N N . ARG A 1 785 ? 20.054 -3.154 3.341 1.00 76.56 785 ARG A N 1
ATOM 6075 C CA . ARG A 1 785 ? 18.631 -3.535 3.382 1.00 76.56 785 ARG A CA 1
ATOM 6076 C C . ARG A 1 785 ? 18.400 -4.947 3.928 1.00 76.56 785 ARG A C 1
ATOM 6078 O O . ARG A 1 785 ? 17.543 -5.145 4.786 1.00 76.56 785 ARG A O 1
ATOM 6085 N N . ASP A 1 786 ? 19.170 -5.915 3.437 1.00 75.56 786 ASP A N 1
ATOM 6086 C CA . ASP A 1 786 ? 18.978 -7.341 3.740 1.00 75.56 786 ASP A CA 1
ATOM 6087 C C . ASP A 1 786 ? 19.582 -7.746 5.113 1.00 75.56 786 ASP A C 1
ATOM 6089 O O . ASP A 1 786 ? 19.265 -8.812 5.640 1.00 75.56 786 ASP A O 1
ATOM 6093 N N . LEU A 1 787 ? 20.396 -6.879 5.738 1.00 81.31 787 LEU A N 1
ATOM 6094 C CA . LEU A 1 787 ? 21.085 -7.129 7.016 1.00 81.31 787 LEU A CA 1
ATOM 6095 C C . LEU A 1 787 ? 20.153 -7.294 8.229 1.00 81.31 787 LEU A C 1
ATOM 6097 O O . LEU A 1 787 ? 20.575 -7.830 9.256 1.00 81.31 787 LEU A O 1
ATOM 6101 N N . GLY A 1 788 ? 18.916 -6.791 8.144 1.00 75.50 788 GLY A N 1
ATOM 6102 C CA . GLY A 1 788 ? 17.993 -6.671 9.276 1.00 75.50 788 GLY A CA 1
ATOM 6103 C C . GLY A 1 788 ? 17.725 -7.985 10.016 1.00 75.50 788 GLY A C 1
ATOM 6104 O O . GLY A 1 788 ? 17.576 -7.971 11.238 1.00 75.50 788 GLY A O 1
ATOM 6105 N N . ASP A 1 789 ? 17.705 -9.112 9.300 1.00 77.12 789 ASP A N 1
ATOM 6106 C CA . ASP A 1 789 ? 17.317 -10.420 9.842 1.00 77.12 789 ASP A CA 1
ATOM 6107 C C . ASP A 1 789 ? 18.479 -11.306 10.300 1.00 77.12 789 ASP A C 1
ATOM 6109 O O . ASP A 1 789 ? 18.258 -12.389 10.848 1.00 77.12 789 ASP A O 1
ATOM 6113 N N . ASN A 1 790 ? 19.718 -10.834 10.161 1.00 83.88 790 ASN A N 1
ATOM 6114 C CA . ASN A 1 790 ? 20.899 -11.575 10.582 1.00 83.88 790 ASN A CA 1
ATOM 6115 C C . ASN A 1 790 ? 20.959 -11.814 12.095 1.00 83.88 790 ASN A C 1
ATOM 6117 O O . ASN A 1 790 ? 20.577 -10.980 12.918 1.00 83.88 790 ASN A O 1
ATOM 6121 N N . ALA A 1 791 ? 21.560 -12.943 12.476 1.00 84.19 791 ALA A N 1
ATOM 6122 C CA . ALA A 1 791 ? 21.937 -13.193 13.860 1.00 84.19 791 ALA A CA 1
ATOM 6123 C C . ALA A 1 791 ? 23.006 -12.177 14.312 1.00 84.19 791 ALA A C 1
ATOM 6125 O O . ALA A 1 791 ? 24.156 -12.201 13.853 1.00 84.19 791 ALA A O 1
ATOM 6126 N N . VAL A 1 792 ? 22.625 -11.290 15.234 1.00 86.81 792 VAL A N 1
ATOM 6127 C CA . VAL A 1 792 ? 23.510 -10.273 15.812 1.00 86.81 792 VAL A CA 1
ATOM 6128 C C . VAL A 1 792 ? 24.078 -10.761 17.141 1.00 86.81 792 VAL A C 1
ATOM 6130 O O . VAL A 1 792 ? 23.407 -10.714 18.170 1.00 86.81 792 VAL A O 1
ATOM 6133 N N . ASP A 1 793 ? 25.342 -11.186 17.146 1.00 90.00 793 ASP A N 1
ATOM 6134 C CA . ASP A 1 793 ? 26.085 -11.371 18.395 1.00 90.00 793 ASP A CA 1
ATOM 6135 C C . ASP A 1 793 ? 26.705 -10.050 18.891 1.00 90.00 793 ASP A C 1
ATOM 6137 O O . ASP A 1 793 ? 26.977 -9.122 18.121 1.00 90.00 793 ASP A O 1
ATOM 6141 N N . ALA A 1 794 ? 26.953 -9.965 20.200 1.00 89.62 794 ALA A N 1
ATOM 6142 C CA . ALA A 1 794 ? 27.452 -8.745 20.826 1.00 89.62 794 ALA A CA 1
ATOM 6143 C C . ALA A 1 794 ? 28.852 -8.327 20.344 1.00 89.62 794 ALA A C 1
ATOM 6145 O O . ALA A 1 794 ? 29.119 -7.132 20.249 1.00 89.62 794 ALA A O 1
ATOM 6146 N N . ALA A 1 795 ? 29.743 -9.263 20.001 1.00 89.94 795 ALA A N 1
ATOM 6147 C CA . ALA A 1 795 ? 31.068 -8.904 19.497 1.00 89.94 795 ALA A CA 1
ATOM 6148 C C . ALA A 1 795 ? 30.973 -8.295 18.089 1.00 89.94 795 ALA A C 1
ATOM 6150 O O . ALA A 1 795 ? 31.639 -7.297 17.811 1.00 89.94 795 ALA A O 1
ATOM 6151 N N . SER A 1 796 ? 30.098 -8.843 17.240 1.00 90.38 796 SER A N 1
ATOM 6152 C CA . SER A 1 796 ? 29.770 -8.294 15.923 1.00 90.38 796 SER A CA 1
ATOM 6153 C C . SER A 1 796 ? 29.216 -6.874 16.007 1.00 90.38 796 SER A C 1
ATOM 6155 O O . SER A 1 796 ? 29.751 -5.976 15.362 1.00 90.38 796 SER A O 1
ATOM 6157 N N . MET A 1 797 ? 28.189 -6.641 16.834 1.00 94.88 797 MET A N 1
ATOM 6158 C CA . MET A 1 797 ? 27.583 -5.309 16.959 1.00 94.88 797 MET A CA 1
ATOM 6159 C C . MET A 1 797 ? 28.562 -4.286 17.551 1.00 94.88 797 MET A C 1
ATOM 6161 O O . MET A 1 797 ? 28.662 -3.164 17.067 1.00 94.88 797 MET A O 1
ATOM 6165 N N . LEU A 1 798 ? 29.373 -4.677 18.538 1.00 93.75 798 LEU A N 1
ATOM 6166 C CA . LEU A 1 798 ? 30.427 -3.806 19.067 1.00 93.75 798 LEU A CA 1
ATOM 6167 C C . LEU A 1 798 ? 31.543 -3.522 18.051 1.00 93.75 798 LEU A C 1
ATOM 6169 O O . LEU A 1 798 ? 32.193 -2.486 18.161 1.00 93.75 798 LEU A O 1
ATOM 6173 N N . SER A 1 799 ? 31.780 -4.409 17.080 1.00 91.12 799 SER A N 1
ATOM 6174 C CA . SER A 1 799 ? 32.673 -4.135 15.949 1.00 91.12 799 SER A CA 1
ATOM 6175 C C . SER A 1 799 ? 32.039 -3.125 14.993 1.00 91.12 799 SER A C 1
ATOM 6177 O O . SER A 1 799 ? 32.669 -2.117 14.694 1.00 91.12 799 SER A O 1
ATOM 6179 N N . ALA A 1 800 ? 30.780 -3.341 14.602 1.00 91.25 800 ALA A N 1
ATOM 6180 C CA . ALA A 1 800 ? 30.011 -2.452 13.729 1.00 91.25 800 ALA A CA 1
ATOM 6181 C C . ALA A 1 800 ? 29.947 -1.009 14.262 1.00 91.25 800 ALA A C 1
ATOM 6183 O O . ALA A 1 800 ? 30.267 -0.056 13.559 1.00 91.25 800 ALA A O 1
ATOM 6184 N N . LEU A 1 801 ? 29.612 -0.855 15.547 1.00 94.12 801 LEU A N 1
ATOM 6185 C CA . LEU A 1 801 ? 29.548 0.442 16.226 1.00 94.12 801 LEU A CA 1
ATOM 6186 C C . LEU A 1 801 ? 30.912 1.141 16.304 1.00 94.12 801 LEU A C 1
ATOM 6188 O O . LEU A 1 801 ? 30.972 2.366 16.313 1.00 94.12 801 LEU A O 1
ATOM 6192 N N . ARG A 1 802 ? 32.015 0.386 16.386 1.00 93.06 802 ARG A N 1
ATOM 6193 C CA . ARG A 1 802 ? 33.375 0.950 16.386 1.00 93.06 802 ARG A CA 1
ATOM 6194 C C . ARG A 1 802 ? 33.847 1.326 14.988 1.00 93.06 802 ARG A C 1
ATOM 6196 O O . ARG A 1 802 ? 34.544 2.320 14.878 1.00 93.06 802 ARG A O 1
ATOM 6203 N N . GLU A 1 803 ? 33.471 0.561 13.966 1.00 90.00 803 GLU A N 1
ATOM 6204 C CA . GLU A 1 803 ? 33.724 0.874 12.553 1.00 90.00 803 GLU A CA 1
ATOM 6205 C C . GLU A 1 803 ? 33.023 2.184 12.171 1.00 90.00 803 GLU A C 1
ATOM 6207 O O . GLU A 1 803 ? 33.687 3.129 11.755 1.00 90.00 803 GLU A O 1
ATOM 6212 N N . LEU A 1 804 ? 31.721 2.289 12.461 1.00 90.75 804 LEU A N 1
ATOM 6213 C CA . LEU A 1 804 ? 30.924 3.512 12.311 1.00 90.75 804 LEU A CA 1
ATOM 6214 C C . LEU A 1 804 ? 31.564 4.728 13.006 1.00 90.75 804 LEU A C 1
ATOM 6216 O O . LEU A 1 804 ? 31.574 5.823 12.461 1.00 90.75 804 LEU A O 1
ATOM 6220 N N . LEU A 1 805 ? 32.107 4.540 14.214 1.00 91.12 805 LEU A N 1
ATOM 6221 C CA . LEU A 1 805 ? 32.747 5.602 15.002 1.00 91.12 805 LEU A CA 1
ATOM 6222 C C . LEU A 1 805 ? 34.225 5.856 14.658 1.00 91.12 805 LEU A C 1
ATOM 6224 O O . LEU A 1 805 ? 34.835 6.731 15.273 1.00 91.12 805 LEU A O 1
ATOM 6228 N N . ALA A 1 806 ? 34.805 5.076 13.746 1.00 90.12 806 ALA A N 1
ATOM 6229 C CA . ALA A 1 806 ? 36.175 5.233 13.258 1.00 90.12 806 ALA A CA 1
ATOM 6230 C C . ALA A 1 806 ? 36.234 5.731 11.805 1.00 90.12 806 ALA A C 1
ATOM 6232 O O . ALA A 1 806 ? 37.292 6.193 11.380 1.00 90.12 806 ALA A O 1
ATOM 6233 N N . GLY A 1 807 ? 35.130 5.637 11.058 1.00 85.25 807 GLY A N 1
ATOM 6234 C CA . GLY A 1 807 ? 34.990 6.280 9.756 1.00 85.25 807 GLY A CA 1
ATOM 6235 C C . GLY A 1 807 ? 35.104 7.800 9.865 1.00 85.25 807 GLY A C 1
ATOM 6236 O O . GLY A 1 807 ? 34.765 8.392 10.894 1.00 85.25 807 GLY A O 1
ATOM 6237 N N . ASP A 1 808 ? 35.582 8.444 8.801 1.00 78.88 808 ASP A N 1
ATOM 6238 C CA . ASP A 1 808 ? 35.422 9.887 8.692 1.00 78.88 808 ASP A CA 1
ATOM 6239 C C . ASP A 1 808 ? 33.926 10.228 8.573 1.00 78.88 808 ASP A C 1
ATOM 6241 O O . ASP A 1 808 ? 33.155 9.526 7.920 1.00 78.88 808 ASP A O 1
ATOM 6245 N N . GLY A 1 809 ? 33.500 11.318 9.214 1.00 71.50 809 GLY A N 1
ATOM 6246 C CA . GLY A 1 809 ? 32.109 11.784 9.158 1.00 71.50 809 GLY A CA 1
ATOM 6247 C C . GLY A 1 809 ? 31.705 12.375 7.802 1.00 71.50 809 GLY A C 1
ATOM 6248 O O . GLY A 1 809 ? 30.712 13.092 7.743 1.00 71.50 809 GLY A O 1
ATOM 6249 N N . SER A 1 810 ? 32.494 12.144 6.747 1.00 64.88 810 SER A N 1
ATOM 6250 C CA . SER A 1 810 ? 32.285 12.649 5.387 1.00 64.88 810 SER A CA 1
ATOM 6251 C C . SER A 1 810 ? 31.993 11.555 4.355 1.00 64.88 810 SER A C 1
ATOM 6253 O O . SER A 1 810 ? 31.689 11.885 3.207 1.00 64.88 810 SER A O 1
ATOM 6255 N N . ALA A 1 811 ? 32.031 10.275 4.738 1.00 65.12 811 ALA A N 1
ATOM 6256 C CA . ALA A 1 811 ? 31.546 9.188 3.898 1.00 65.12 811 ALA A CA 1
ATOM 6257 C C . ALA A 1 811 ? 30.072 9.429 3.529 1.00 65.12 811 ALA A C 1
ATOM 6259 O O . ALA A 1 811 ? 29.235 9.640 4.405 1.00 65.12 811 ALA A O 1
ATOM 6260 N N . SER A 1 812 ? 29.748 9.427 2.233 1.00 61.41 812 SER A N 1
ATOM 6261 C CA . SER A 1 812 ? 28.386 9.687 1.762 1.00 61.41 812 SER A CA 1
ATOM 6262 C C . SER A 1 812 ? 27.455 8.538 2.140 1.00 61.41 812 SER A C 1
ATOM 6264 O O . SER A 1 812 ? 27.656 7.410 1.692 1.00 61.41 812 SER A O 1
ATOM 6266 N N . PHE A 1 813 ? 26.427 8.842 2.924 1.00 71.88 813 PHE A N 1
ATOM 6267 C CA . PHE A 1 813 ? 25.400 7.888 3.319 1.00 71.88 813 PHE A CA 1
ATOM 6268 C C . PHE A 1 813 ? 24.459 7.620 2.134 1.00 71.88 813 PHE A C 1
ATOM 6270 O O . PHE A 1 813 ? 23.982 8.561 1.501 1.00 71.88 813 PHE A O 1
ATOM 6277 N N . ASP A 1 814 ? 24.201 6.342 1.855 1.00 70.00 814 ASP A N 1
ATOM 6278 C CA . ASP A 1 814 ? 23.208 5.869 0.880 1.00 70.00 814 ASP A CA 1
ATOM 6279 C C . ASP A 1 814 ? 21.942 5.400 1.626 1.00 70.00 814 ASP A C 1
ATOM 6281 O O . ASP A 1 814 ? 22.033 4.893 2.750 1.00 70.00 814 ASP A O 1
ATOM 6285 N N . ASP A 1 815 ? 20.768 5.533 1.006 1.00 63.78 815 ASP A N 1
ATOM 6286 C CA . ASP A 1 815 ? 19.475 5.130 1.577 1.00 63.78 815 ASP A CA 1
ATOM 6287 C C . ASP A 1 815 ? 19.427 3.620 1.871 1.00 63.78 815 ASP A C 1
ATOM 6289 O O . ASP A 1 815 ? 18.795 3.198 2.840 1.00 63.78 815 ASP A O 1
ATOM 6293 N N . ASP A 1 816 ? 20.134 2.809 1.077 1.00 69.75 816 ASP A N 1
ATOM 6294 C CA . ASP A 1 816 ? 20.311 1.359 1.270 1.00 69.75 816 ASP A CA 1
ATOM 6295 C C . ASP A 1 816 ? 21.628 0.992 2.001 1.00 69.75 816 ASP A C 1
ATOM 6297 O O . ASP A 1 816 ? 22.041 -0.176 2.031 1.00 69.75 816 ASP A O 1
ATOM 6301 N N . GLY A 1 817 ? 22.292 1.986 2.600 1.00 80.50 817 GLY A N 1
ATOM 6302 C CA . GLY A 1 817 ? 23.597 1.871 3.248 1.00 80.50 817 GLY A CA 1
ATOM 6303 C C . GLY A 1 817 ? 23.614 1.066 4.555 1.00 80.50 817 GLY A C 1
ATOM 6304 O O . GLY A 1 817 ? 22.604 0.837 5.230 1.00 80.50 817 GLY A O 1
ATOM 6305 N N . PHE A 1 818 ? 24.817 0.656 4.957 1.00 86.00 818 PHE A N 1
ATOM 6306 C CA . PHE A 1 818 ? 25.074 -0.069 6.211 1.00 86.00 818 PHE A CA 1
ATOM 6307 C C . PHE A 1 818 ? 24.632 0.723 7.451 1.00 86.00 818 PHE A C 1
ATOM 6309 O O . PHE A 1 818 ? 24.157 0.168 8.440 1.00 86.00 818 PHE A O 1
ATOM 6316 N N . GLU A 1 819 ? 24.761 2.037 7.381 1.00 88.25 819 GLU A N 1
ATOM 6317 C CA . GLU A 1 819 ? 24.447 2.989 8.430 1.00 88.25 819 GLU A CA 1
ATOM 6318 C C . GLU A 1 819 ? 22.929 3.042 8.689 1.00 88.25 819 GLU A C 1
ATOM 6320 O O . GLU A 1 819 ? 22.501 3.084 9.845 1.00 88.25 819 GLU A O 1
ATOM 6325 N N . HIS A 1 820 ? 22.108 2.906 7.639 1.00 86.56 820 HIS A N 1
ATOM 6326 C CA . HIS A 1 820 ? 20.657 2.730 7.758 1.00 86.56 820 HIS A CA 1
ATOM 6327 C C . HIS A 1 820 ? 20.314 1.359 8.369 1.00 86.56 820 HIS A C 1
ATOM 6329 O O . HIS A 1 820 ? 19.463 1.261 9.256 1.00 86.56 820 HIS A O 1
ATOM 6335 N N . ALA A 1 821 ? 21.033 0.296 7.988 1.00 88.69 821 ALA A N 1
ATOM 6336 C CA . ALA A 1 821 ? 20.860 -1.031 8.589 1.00 88.69 821 ALA A CA 1
ATOM 6337 C C . ALA A 1 821 ? 21.080 -1.009 10.112 1.00 88.69 821 ALA A C 1
ATOM 6339 O O . ALA A 1 821 ? 20.308 -1.602 10.873 1.00 88.69 821 ALA A O 1
ATOM 6340 N N . LEU A 1 822 ? 22.096 -0.275 10.581 1.00 92.06 822 LEU A N 1
ATOM 6341 C CA . LEU A 1 822 ? 22.388 -0.128 12.008 1.00 92.06 822 LEU A CA 1
ATOM 6342 C C . LEU A 1 822 ? 21.239 0.510 12.798 1.00 92.06 822 LEU A C 1
ATOM 6344 O O . LEU A 1 822 ? 21.007 0.094 13.934 1.00 92.06 822 LEU A O 1
ATOM 6348 N N . LEU A 1 823 ? 20.465 1.426 12.208 1.00 91.75 823 LEU A N 1
ATOM 6349 C CA . LEU A 1 823 ? 19.272 1.994 12.852 1.00 91.75 823 LEU A CA 1
ATOM 6350 C C . LEU A 1 823 ? 18.215 0.924 13.186 1.00 91.75 823 LEU A C 1
ATOM 6352 O O . LEU A 1 823 ? 17.530 1.034 14.202 1.00 91.75 823 LEU A O 1
ATOM 6356 N N . THR A 1 824 ? 18.130 -0.151 12.397 1.00 89.88 824 THR A N 1
ATOM 6357 C CA . THR A 1 824 ? 17.239 -1.297 12.665 1.00 89.88 824 THR A CA 1
ATOM 6358 C C . THR A 1 824 ? 17.892 -2.341 13.578 1.00 89.88 824 THR A C 1
ATOM 6360 O O . THR A 1 824 ? 17.237 -2.920 14.449 1.00 89.88 824 THR A O 1
ATOM 6363 N N . LEU A 1 825 ? 19.193 -2.594 13.411 1.00 92.94 825 LEU A N 1
ATOM 6364 C CA . LEU A 1 825 ? 19.905 -3.636 14.155 1.00 92.94 825 LEU A CA 1
ATOM 6365 C C . LEU A 1 825 ? 20.234 -3.253 15.601 1.00 92.94 825 LEU A C 1
ATOM 6367 O O . LEU A 1 825 ? 20.245 -4.128 16.468 1.00 92.94 825 LEU A O 1
ATOM 6371 N N . ILE A 1 826 ? 20.508 -1.977 15.884 1.00 95.00 826 ILE A N 1
ATOM 6372 C CA . ILE A 1 826 ? 20.888 -1.525 17.228 1.00 95.00 826 ILE A CA 1
ATOM 6373 C C . ILE A 1 826 ? 19.760 -1.765 18.252 1.00 95.00 826 ILE A C 1
ATOM 6375 O O . ILE A 1 826 ? 20.054 -2.367 19.291 1.00 95.00 826 ILE A O 1
ATOM 6379 N N . PRO A 1 827 ? 18.486 -1.391 17.999 1.00 93.75 827 PRO A N 1
ATOM 6380 C CA . PRO A 1 827 ? 17.386 -1.716 18.907 1.00 93.75 827 PRO A CA 1
ATOM 6381 C C . PRO A 1 827 ? 17.167 -3.228 19.070 1.00 93.75 827 PRO A C 1
ATOM 6383 O O . PRO A 1 827 ? 17.061 -3.692 20.205 1.00 93.75 827 PRO A O 1
ATOM 6386 N N . ARG A 1 828 ? 17.191 -4.012 17.974 1.00 91.75 828 ARG A N 1
ATOM 6387 C CA . ARG A 1 828 ? 17.068 -5.489 18.012 1.00 91.75 828 ARG A CA 1
ATOM 6388 C C . ARG A 1 828 ? 18.162 -6.130 18.872 1.00 91.75 828 ARG A C 1
ATOM 6390 O O . ARG A 1 828 ? 17.883 -6.999 19.696 1.00 91.75 828 ARG A O 1
ATOM 6397 N N . TRP A 1 829 ? 19.409 -5.683 18.722 1.00 94.88 829 TRP A N 1
ATOM 6398 C CA . TRP A 1 829 ? 20.521 -6.146 19.550 1.00 94.88 829 TRP A CA 1
ATOM 6399 C C . TRP A 1 829 ? 20.328 -5.769 21.019 1.00 94.88 829 TRP A C 1
ATOM 6401 O O . TRP A 1 829 ? 20.426 -6.633 21.891 1.00 94.88 829 TRP A O 1
ATOM 6411 N N . ALA A 1 830 ? 20.004 -4.506 21.299 1.00 94.88 830 ALA A N 1
ATOM 6412 C CA . ALA A 1 830 ? 19.759 -4.030 22.655 1.00 94.88 830 ALA A CA 1
ATOM 6413 C C . ALA A 1 830 ? 18.602 -4.786 23.340 1.00 94.88 830 ALA A C 1
ATOM 6415 O O . ALA A 1 830 ? 18.655 -5.005 24.551 1.00 94.88 830 ALA A O 1
ATOM 6416 N N . GLU A 1 831 ? 17.600 -5.250 22.585 1.00 93.81 831 GLU A N 1
ATOM 6417 C CA . GLU A 1 831 ? 16.477 -6.034 23.108 1.00 93.81 831 GLU A CA 1
ATOM 6418 C C . GLU A 1 831 ? 16.897 -7.415 23.621 1.00 93.81 831 GLU A C 1
ATOM 6420 O O . GLU A 1 831 ? 16.314 -7.903 24.593 1.00 93.81 831 GLU A O 1
ATOM 6425 N N . SER A 1 832 ? 17.940 -8.012 23.038 1.00 93.50 832 SER A N 1
ATOM 6426 C CA . SER A 1 832 ? 18.500 -9.289 23.501 1.00 93.50 832 SER A CA 1
ATOM 6427 C C . SER A 1 832 ? 19.249 -9.185 24.837 1.00 93.50 832 SER A C 1
ATOM 6429 O O . SER A 1 832 ? 19.432 -10.190 25.525 1.00 93.50 832 SER A O 1
ATOM 6431 N N . LEU A 1 833 ? 19.670 -7.978 25.233 1.00 94.88 833 LEU A N 1
ATOM 6432 C CA . LEU A 1 833 ? 20.521 -7.775 26.401 1.00 94.88 833 LEU A CA 1
ATOM 6433 C C . LEU A 1 833 ? 19.704 -7.585 27.696 1.00 94.88 833 LEU A C 1
ATOM 6435 O O . LEU A 1 833 ? 18.685 -6.881 27.716 1.00 94.88 833 LEU A O 1
ATOM 6439 N N . PRO A 1 834 ? 20.167 -8.125 28.840 1.00 94.94 834 PRO A N 1
ATOM 6440 C CA . PRO A 1 834 ? 19.692 -7.673 30.143 1.00 94.94 834 PRO A CA 1
ATOM 6441 C C . PRO A 1 834 ? 20.161 -6.230 30.380 1.00 94.94 834 PRO A C 1
ATOM 6443 O O . PRO A 1 834 ? 21.270 -5.864 29.977 1.00 94.94 834 PRO A O 1
ATOM 6446 N N . PHE A 1 835 ? 19.377 -5.410 31.099 1.00 95.19 835 PHE A N 1
ATOM 6447 C CA . PHE A 1 835 ? 19.725 -3.996 31.335 1.00 95.19 835 PHE A CA 1
ATOM 6448 C C . PHE A 1 835 ? 21.145 -3.827 31.875 1.00 95.19 835 PHE A C 1
ATOM 6450 O O . PHE A 1 835 ? 21.869 -2.925 31.471 1.00 95.19 835 PHE A O 1
ATOM 6457 N N . ALA A 1 836 ? 21.566 -4.722 32.768 1.00 94.31 836 ALA A N 1
ATOM 6458 C CA . ALA A 1 836 ? 22.896 -4.700 33.347 1.00 94.31 836 ALA A CA 1
ATOM 6459 C C . ALA A 1 836 ? 24.023 -4.702 32.291 1.00 94.31 836 ALA A C 1
ATOM 6461 O O . ALA A 1 836 ? 25.054 -4.061 32.507 1.00 94.31 836 ALA A O 1
ATOM 6462 N N . GLU A 1 837 ? 23.848 -5.416 31.181 1.00 95.31 837 GLU A N 1
ATOM 6463 C CA . GLU A 1 837 ? 24.805 -5.498 30.076 1.00 95.31 837 GLU A CA 1
ATOM 6464 C C . GLU A 1 837 ? 24.634 -4.342 29.090 1.00 95.31 837 GLU A C 1
ATOM 6466 O O . GLU A 1 837 ? 25.612 -3.651 28.813 1.00 95.31 837 GLU A O 1
ATOM 6471 N N . LEU A 1 838 ? 23.397 -4.043 28.679 1.00 96.06 838 LEU A N 1
ATOM 6472 C CA . LEU A 1 838 ? 23.065 -2.885 27.840 1.00 96.06 838 LEU A CA 1
ATOM 6473 C C . LEU A 1 838 ? 23.613 -1.569 28.428 1.00 96.06 838 LEU A C 1
ATOM 6475 O O . LEU A 1 838 ? 24.222 -0.768 27.722 1.00 96.06 838 LEU A O 1
ATOM 6479 N N . ALA A 1 839 ? 23.520 -1.403 29.749 1.00 95.38 839 ALA A N 1
ATOM 6480 C CA . ALA A 1 839 ? 24.082 -0.286 30.507 1.00 95.38 839 ALA A CA 1
ATOM 6481 C C . ALA A 1 839 ? 25.603 -0.096 30.329 1.00 95.38 839 ALA A C 1
ATOM 6483 O O . ALA A 1 839 ? 26.091 1.023 30.464 1.00 95.38 839 ALA A O 1
ATOM 6484 N N . ARG A 1 840 ? 26.371 -1.151 30.013 1.00 95.81 840 ARG A N 1
ATOM 6485 C CA . ARG A 1 840 ? 27.813 -1.034 29.706 1.00 95.81 840 ARG A CA 1
ATOM 6486 C C . ARG A 1 840 ? 28.072 -0.461 28.311 1.00 95.81 840 ARG A C 1
ATOM 6488 O O . ARG A 1 840 ? 29.160 0.047 28.059 1.00 95.81 840 ARG A O 1
ATOM 6495 N N . HIS A 1 841 ? 27.103 -0.585 27.408 1.00 96.44 841 HIS A N 1
ATOM 6496 C CA . HIS A 1 841 ? 27.225 -0.224 25.995 1.00 96.44 841 HIS A CA 1
ATOM 6497 C C . HIS A 1 841 ? 26.524 1.091 25.650 1.00 96.44 841 HIS A C 1
ATOM 6499 O O . HIS A 1 841 ? 26.848 1.699 24.635 1.00 96.44 841 HIS A O 1
ATOM 6505 N N . LEU A 1 842 ? 25.646 1.578 26.528 1.00 96.31 842 LEU A N 1
ATOM 6506 C CA . LEU A 1 842 ? 24.961 2.863 26.412 1.00 96.31 842 LEU A CA 1
ATOM 6507 C C . LEU A 1 842 ? 25.856 4.061 25.996 1.00 96.31 842 LEU A C 1
ATOM 6509 O O . LEU A 1 842 ? 25.452 4.773 25.079 1.00 96.31 842 LEU A O 1
ATOM 6513 N N . PRO A 1 843 ? 27.072 4.277 26.548 1.00 96.00 843 PRO A N 1
ATOM 6514 C CA . PRO A 1 843 ? 27.957 5.361 26.090 1.00 96.00 843 PRO A CA 1
ATOM 6515 C C . PRO A 1 843 ? 28.468 5.202 24.651 1.00 96.00 843 PRO A C 1
ATOM 6517 O O . PRO A 1 843 ? 28.664 6.194 23.952 1.00 96.00 843 PRO A O 1
ATOM 6520 N N . LEU A 1 844 ? 28.669 3.962 24.193 1.00 95.62 844 LEU A N 1
ATOM 6521 C CA . LEU A 1 844 ? 29.053 3.672 22.809 1.00 95.62 844 LEU A CA 1
ATOM 6522 C C . LEU A 1 844 ? 27.866 3.882 21.862 1.00 95.62 844 LEU A C 1
ATOM 6524 O O . LEU A 1 844 ? 28.033 4.468 20.798 1.00 95.62 844 LEU A O 1
ATOM 6528 N N . LEU A 1 845 ? 26.674 3.439 22.274 1.00 96.56 845 LEU A N 1
ATOM 6529 C CA . LEU A 1 845 ? 25.432 3.606 21.522 1.00 96.56 845 LEU A CA 1
ATOM 6530 C C . LEU A 1 845 ? 25.074 5.080 21.325 1.00 96.56 845 LEU A C 1
ATOM 6532 O O . LEU A 1 845 ? 24.771 5.477 20.207 1.00 96.56 845 LEU A O 1
ATOM 6536 N N . ALA A 1 846 ? 25.156 5.898 22.373 1.00 96.19 846 ALA A N 1
ATOM 6537 C CA . ALA A 1 846 ? 24.825 7.318 22.277 1.00 96.19 846 ALA A CA 1
ATOM 6538 C C . ALA A 1 846 ? 25.750 8.053 21.294 1.00 96.19 846 ALA A C 1
ATOM 6540 O O . ALA A 1 846 ? 25.268 8.728 20.389 1.00 96.19 846 ALA A O 1
ATOM 6541 N N . ARG A 1 847 ? 27.066 7.804 21.381 1.00 95.25 847 ARG A N 1
ATOM 6542 C CA . ARG A 1 847 ? 28.043 8.289 20.394 1.00 95.25 847 ARG A CA 1
ATOM 6543 C C . ARG A 1 847 ? 27.726 7.824 18.970 1.00 95.25 847 ARG A C 1
ATOM 6545 O O . ARG A 1 847 ? 27.868 8.609 18.043 1.00 95.25 847 ARG A O 1
ATOM 6552 N N . ALA A 1 848 ? 27.337 6.561 18.784 1.00 94.38 848 ALA A N 1
ATOM 6553 C CA . ALA A 1 848 ? 27.000 6.028 17.465 1.00 94.38 848 ALA A CA 1
ATOM 6554 C C . ALA A 1 848 ? 25.765 6.720 16.867 1.00 94.38 848 ALA A C 1
ATOM 6556 O O . ALA A 1 848 ? 25.789 7.084 15.698 1.00 94.38 848 ALA A O 1
ATOM 6557 N N . PHE A 1 849 ? 24.729 6.976 17.672 1.00 95.00 849 PHE A N 1
ATOM 6558 C CA . PHE A 1 849 ? 23.571 7.772 17.251 1.00 95.00 849 PHE A CA 1
ATOM 6559 C C . PHE A 1 849 ? 23.936 9.228 16.925 1.00 95.00 849 PHE A C 1
ATOM 6561 O O . PHE A 1 849 ? 23.411 9.777 15.960 1.00 95.00 849 PHE A O 1
ATOM 6568 N N . ASP A 1 850 ? 24.854 9.839 17.680 1.00 93.06 850 ASP A N 1
ATOM 6569 C CA . ASP A 1 850 ? 25.361 11.181 17.371 1.00 93.06 850 ASP A CA 1
ATOM 6570 C C . ASP A 1 850 ? 26.121 11.199 16.032 1.00 93.06 850 ASP A C 1
ATOM 6572 O O . ASP A 1 850 ? 25.877 12.074 15.206 1.00 93.06 850 ASP A O 1
ATOM 6576 N N . GLY A 1 851 ? 26.958 10.190 15.761 1.00 90.44 851 GLY A N 1
ATOM 6577 C CA . GLY A 1 851 ? 27.627 10.018 14.466 1.00 90.44 851 GLY A CA 1
ATOM 6578 C C . GLY A 1 851 ? 26.651 9.819 13.300 1.00 90.44 851 GLY A C 1
ATOM 6579 O O . GLY A 1 851 ? 26.766 10.501 12.284 1.00 90.44 851 GLY A O 1
ATOM 6580 N N . LEU A 1 852 ? 25.648 8.947 13.467 1.00 90.25 852 LEU A N 1
ATOM 6581 C CA . LEU A 1 852 ? 24.596 8.716 12.467 1.00 90.25 852 LEU A CA 1
ATOM 6582 C C . LEU A 1 852 ? 23.807 10.000 12.172 1.00 90.25 852 LEU A C 1
ATOM 6584 O O . LEU A 1 852 ? 23.567 10.310 11.011 1.00 90.25 852 LEU A O 1
ATOM 6588 N N . GLN A 1 853 ? 23.444 10.780 13.196 1.00 90.06 853 GLN A N 1
ATOM 6589 C CA . GLN A 1 853 ? 22.705 12.031 13.003 1.00 90.06 853 GLN A CA 1
ATOM 6590 C C . GLN A 1 853 ? 23.528 13.129 12.311 1.00 90.06 853 GLN A C 1
ATOM 6592 O O . GLN A 1 853 ? 22.947 13.952 11.607 1.00 90.06 853 GLN A O 1
ATOM 6597 N N . CYS A 1 854 ? 24.847 13.166 12.517 1.00 85.88 854 CYS A N 1
ATOM 6598 C CA . CYS A 1 854 ? 25.719 14.142 11.862 1.00 85.88 854 CYS A CA 1
ATOM 6599 C C . CYS A 1 854 ? 25.995 13.820 10.386 1.00 85.88 854 CYS A C 1
ATOM 6601 O O . CYS A 1 854 ? 26.249 14.747 9.621 1.00 85.88 854 CYS A O 1
ATOM 6603 N N . GLY A 1 855 ? 25.985 12.540 10.001 1.00 78.06 855 GLY A N 1
ATOM 6604 C CA . GLY A 1 855 ? 26.347 12.109 8.647 1.00 78.06 855 GLY A CA 1
ATOM 6605 C C . GLY A 1 855 ? 25.172 11.823 7.701 1.00 78.06 855 GLY A C 1
ATOM 6606 O O . GLY A 1 855 ? 25.308 12.016 6.494 1.00 78.06 855 GLY A O 1
ATOM 6607 N N . LEU A 1 856 ? 24.017 11.391 8.222 1.00 76.94 856 LEU A N 1
ATOM 6608 C CA . LEU A 1 856 ? 22.840 11.095 7.395 1.00 76.94 856 LEU A CA 1
ATOM 6609 C C . LEU A 1 856 ? 22.274 12.357 6.708 1.00 76.94 856 LEU A C 1
ATOM 6611 O O . LEU A 1 856 ? 22.283 13.435 7.315 1.00 76.94 856 LEU A O 1
ATOM 6615 N N . PRO A 1 857 ? 21.705 12.242 5.488 1.00 79.88 857 PRO A N 1
ATOM 6616 C CA . PRO A 1 857 ? 21.033 13.361 4.834 1.00 79.88 857 PRO A CA 1
ATOM 6617 C C . PRO A 1 857 ? 19.778 13.791 5.621 1.00 79.88 857 PRO A C 1
ATOM 6619 O O . PRO A 1 857 ? 19.276 13.070 6.490 1.00 79.88 857 PRO A O 1
ATOM 6622 N N . GLU A 1 858 ? 19.270 15.003 5.369 1.00 77.94 858 GLU A N 1
ATOM 6623 C CA . GLU A 1 858 ? 18.244 15.603 6.240 1.00 77.94 858 GLU A CA 1
ATOM 66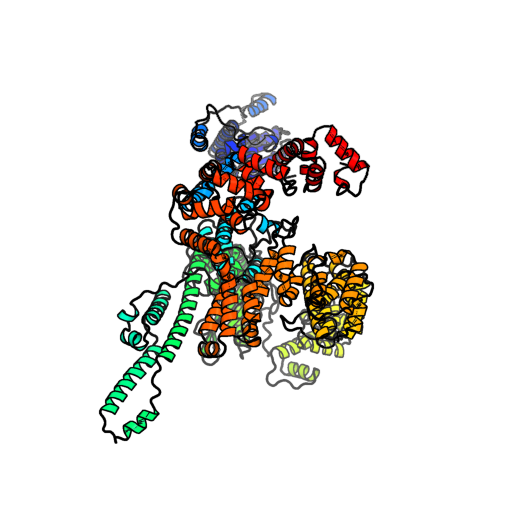24 C C . GLU A 1 858 ? 16.900 14.851 6.262 1.00 77.94 858 GLU A C 1
ATOM 6626 O O . GLU A 1 858 ? 16.206 14.877 7.281 1.00 77.94 858 GLU A O 1
ATOM 6631 N N . ASP A 1 859 ? 16.545 14.150 5.185 1.00 77.88 859 ASP A N 1
ATOM 6632 C CA . ASP A 1 859 ? 15.362 13.281 5.094 1.00 77.88 859 ASP A CA 1
ATOM 6633 C C . ASP A 1 859 ? 15.462 12.046 6.017 1.00 77.88 859 ASP A C 1
ATOM 6635 O O . ASP A 1 859 ? 14.493 11.681 6.701 1.00 77.88 859 ASP A O 1
ATOM 6639 N N . CYS A 1 860 ? 16.660 11.480 6.148 1.00 81.25 860 CYS A N 1
ATOM 6640 C CA . CYS A 1 860 ? 16.972 10.353 7.024 1.00 81.25 860 CYS A CA 1
ATOM 6641 C C . CYS A 1 860 ? 16.987 10.680 8.534 1.00 81.25 860 CYS A C 1
ATOM 6643 O O . CYS A 1 860 ? 17.005 9.758 9.358 1.00 81.25 860 CYS A O 1
ATOM 6645 N N . ARG A 1 861 ? 16.895 11.955 8.955 1.00 83.81 861 ARG A N 1
ATOM 6646 C CA . ARG A 1 861 ? 16.751 12.323 10.391 1.00 83.81 861 ARG A CA 1
ATOM 6647 C C . ARG A 1 861 ? 15.537 11.662 11.057 1.00 83.81 861 ARG A C 1
ATOM 6649 O O . ARG A 1 861 ? 15.539 11.403 12.266 1.00 83.81 861 ARG A O 1
ATOM 6656 N N . SER A 1 862 ? 14.502 11.378 10.267 1.00 83.62 862 SER A N 1
ATOM 6657 C CA . SER A 1 862 ? 13.308 10.653 10.704 1.00 83.62 862 SER A CA 1
ATOM 6658 C C . SER A 1 862 ? 13.621 9.207 11.123 1.00 83.62 862 SER A C 1
ATOM 6660 O O . SER A 1 862 ? 13.152 8.768 12.175 1.00 83.62 862 SER A O 1
ATOM 6662 N N . CYS A 1 863 ? 14.487 8.505 10.385 1.00 88.06 863 CYS A N 1
ATOM 6663 C CA . CYS A 1 863 ? 14.929 7.144 10.699 1.00 88.06 863 CYS A CA 1
ATOM 6664 C C . CYS A 1 863 ? 15.741 7.089 12.000 1.00 88.06 863 CYS A C 1
ATOM 6666 O O . CYS A 1 863 ? 15.506 6.211 12.832 1.00 88.06 863 CYS A O 1
ATOM 6668 N N . VAL A 1 864 ? 16.636 8.061 12.230 1.00 92.12 864 VAL A N 1
ATOM 6669 C CA . VAL A 1 864 ? 17.396 8.169 13.494 1.00 92.12 864 VAL A CA 1
ATOM 6670 C C . VAL A 1 864 ? 16.450 8.334 14.681 1.00 92.12 864 VAL A C 1
ATOM 6672 O O . VAL A 1 864 ? 16.565 7.622 15.678 1.00 92.12 864 VAL A O 1
ATOM 6675 N N . SER A 1 865 ? 15.465 9.222 14.542 1.00 88.56 865 SER A N 1
ATOM 6676 C CA . SER A 1 865 ? 14.470 9.503 15.580 1.00 88.56 865 SER A CA 1
ATOM 6677 C C . SER A 1 865 ? 13.577 8.286 15.873 1.00 88.56 865 SER A C 1
ATOM 6679 O O . SER A 1 865 ? 13.260 8.009 17.031 1.00 88.56 865 SER A O 1
ATOM 6681 N N . ALA A 1 866 ? 13.206 7.514 14.845 1.00 88.31 866 ALA A N 1
ATOM 6682 C CA . ALA A 1 866 ? 12.447 6.272 14.994 1.00 88.31 866 ALA A CA 1
ATOM 6683 C C . ALA A 1 866 ? 13.257 5.176 15.715 1.00 88.31 866 ALA A C 1
ATOM 6685 O O . ALA A 1 866 ? 12.754 4.547 16.650 1.00 88.31 866 ALA A O 1
ATOM 6686 N N . ALA A 1 867 ? 14.523 4.986 15.334 1.00 93.50 867 ALA A N 1
ATOM 6687 C CA . ALA A 1 867 ? 15.430 4.032 15.970 1.00 93.50 867 ALA A CA 1
ATOM 6688 C C . ALA A 1 867 ? 15.744 4.397 17.430 1.00 93.50 867 ALA A C 1
ATOM 6690 O O . ALA A 1 867 ? 15.793 3.519 18.292 1.00 93.50 867 ALA A O 1
ATOM 6691 N N . GLU A 1 868 ? 15.897 5.688 17.732 1.00 95.06 868 GLU A N 1
ATOM 6692 C CA . GLU A 1 868 ? 16.075 6.193 19.095 1.00 95.06 868 GLU A CA 1
ATOM 6693 C C . GLU A 1 868 ? 14.819 5.951 19.947 1.00 95.06 868 GLU A C 1
ATOM 6695 O O . GLU A 1 868 ? 14.912 5.447 21.069 1.00 95.06 868 GLU A O 1
ATOM 6700 N N . GLY A 1 869 ? 13.631 6.208 19.389 1.00 92.06 869 GLY A N 1
ATOM 6701 C CA . GLY A 1 869 ? 12.355 5.879 20.026 1.00 92.06 869 GLY A CA 1
ATOM 6702 C C . GLY A 1 869 ? 12.217 4.386 20.348 1.00 92.06 869 GLY A C 1
ATOM 6703 O O . GLY A 1 869 ? 11.805 4.027 21.455 1.00 92.06 869 GLY A O 1
ATOM 6704 N N . TRP A 1 870 ? 12.621 3.504 19.427 1.00 93.62 870 TRP A N 1
ATOM 6705 C CA . TRP A 1 870 ? 12.640 2.057 19.665 1.00 93.62 870 TRP A CA 1
ATOM 6706 C C . TRP A 1 870 ? 13.677 1.669 20.731 1.00 93.62 870 TRP A C 1
ATOM 6708 O O . TRP A 1 870 ? 13.350 0.918 21.654 1.00 93.62 870 TRP A O 1
ATOM 6718 N N . LEU A 1 871 ? 14.888 2.234 20.694 1.00 95.75 871 LEU A N 1
ATOM 6719 C CA . LEU A 1 871 ? 15.916 1.988 21.708 1.00 95.75 871 LEU A CA 1
ATOM 6720 C C . LEU A 1 871 ? 15.451 2.395 23.118 1.00 95.75 871 LEU A C 1
ATOM 6722 O O . LEU A 1 871 ? 15.719 1.673 24.078 1.00 95.75 871 LEU A O 1
ATOM 6726 N N . LEU A 1 872 ? 14.695 3.488 23.263 1.00 94.31 872 LEU A N 1
ATOM 6727 C CA . LEU A 1 872 ? 14.095 3.893 24.541 1.00 94.31 872 LEU A CA 1
ATOM 6728 C C . LEU A 1 872 ? 13.044 2.891 25.054 1.00 94.31 872 LEU A C 1
ATOM 6730 O O . LEU A 1 872 ? 13.014 2.586 26.251 1.00 94.31 872 LEU A O 1
ATOM 6734 N N . LEU A 1 873 ? 12.211 2.326 24.171 1.00 92.62 873 LEU A N 1
ATOM 6735 C CA . LEU A 1 873 ? 11.273 1.250 24.529 1.00 92.62 873 LEU A CA 1
ATOM 6736 C C . LEU A 1 873 ? 12.013 -0.026 24.959 1.00 92.62 873 LEU A C 1
ATOM 6738 O O . LEU A 1 873 ? 11.641 -0.665 25.947 1.00 92.62 873 LEU A O 1
ATOM 6742 N N . VAL A 1 874 ? 13.098 -0.361 24.262 1.00 94.31 874 VAL A N 1
ATOM 6743 C CA . VAL A 1 874 ? 13.977 -1.491 24.577 1.00 94.31 874 VAL A CA 1
ATOM 6744 C C . VAL A 1 874 ? 14.676 -1.304 25.925 1.00 94.31 874 VAL A C 1
ATOM 6746 O O . VAL A 1 874 ? 14.656 -2.215 26.751 1.00 94.31 874 VAL A O 1
ATOM 6749 N N . LEU A 1 875 ? 15.220 -0.116 26.205 1.00 95.12 875 LEU A N 1
ATOM 6750 C CA . LEU A 1 875 ? 15.830 0.230 27.493 1.00 95.12 875 LEU A CA 1
ATOM 6751 C C . LEU A 1 875 ? 14.838 0.071 28.651 1.00 95.12 875 LEU A C 1
ATOM 6753 O O . LEU A 1 875 ? 15.178 -0.521 29.679 1.00 95.12 875 LEU A O 1
ATOM 6757 N N . ARG A 1 876 ? 13.595 0.530 28.459 1.00 93.69 876 ARG A N 1
ATOM 6758 C CA . ARG A 1 876 ? 12.487 0.370 29.411 1.00 93.69 876 ARG A CA 1
ATOM 6759 C C . ARG A 1 876 ? 12.133 -1.103 29.647 1.00 93.69 876 ARG A C 1
ATOM 6761 O O . ARG A 1 876 ? 11.969 -1.522 30.792 1.00 93.69 876 ARG A O 1
ATOM 6768 N N . SER A 1 877 ? 12.050 -1.899 28.581 1.00 92.31 877 SER A N 1
ATOM 6769 C CA . SER A 1 877 ? 11.805 -3.347 28.652 1.00 92.31 877 SER A CA 1
ATOM 6770 C C . SER A 1 877 ? 12.929 -4.076 29.400 1.00 92.31 877 SER A C 1
ATOM 6772 O O . SER A 1 877 ? 12.680 -4.789 30.375 1.00 92.31 877 SER A O 1
ATOM 6774 N N . ALA A 1 878 ? 14.185 -3.826 29.025 1.00 94.06 878 ALA A N 1
ATOM 6775 C CA . ALA A 1 878 ? 15.358 -4.402 29.671 1.00 94.06 878 ALA A CA 1
ATOM 6776 C C . ALA A 1 878 ? 15.434 -4.035 31.163 1.00 94.06 878 ALA A C 1
ATOM 6778 O O . ALA A 1 878 ? 15.758 -4.900 31.983 1.00 94.06 878 ALA A O 1
ATOM 6779 N N . TRP A 1 879 ? 15.109 -2.783 31.521 1.00 94.31 879 TRP A N 1
ATOM 6780 C CA . TRP A 1 879 ? 15.030 -2.320 32.910 1.00 94.31 879 TRP A CA 1
ATOM 6781 C C . TRP A 1 879 ? 14.002 -3.125 33.711 1.00 94.31 879 TRP A C 1
ATOM 6783 O O . TRP A 1 879 ? 14.340 -3.691 34.747 1.00 94.31 879 TRP A O 1
ATOM 6793 N N . ARG A 1 880 ? 12.774 -3.259 33.198 1.00 90.44 880 ARG A N 1
ATOM 6794 C CA . ARG A 1 880 ? 11.703 -4.024 33.858 1.00 90.44 880 ARG A CA 1
ATOM 6795 C C . ARG A 1 880 ? 12.035 -5.506 34.035 1.00 90.44 880 ARG A C 1
ATOM 6797 O O . ARG A 1 880 ? 11.678 -6.080 35.056 1.00 90.44 880 ARG A O 1
ATOM 6804 N N . ARG A 1 881 ? 12.724 -6.124 33.068 1.00 91.12 881 ARG A N 1
ATOM 6805 C CA . ARG A 1 881 ? 13.115 -7.546 33.137 1.00 91.12 881 ARG A CA 1
ATOM 6806 C C . ARG A 1 881 ? 14.226 -7.815 34.157 1.00 91.12 881 ARG A C 1
ATOM 6808 O O . ARG A 1 881 ? 14.198 -8.850 34.813 1.00 91.12 881 ARG A O 1
ATOM 6815 N N . ALA A 1 882 ? 15.229 -6.938 34.246 1.00 92.31 882 ALA A N 1
ATOM 6816 C CA . ALA A 1 882 ? 16.441 -7.186 35.034 1.00 92.31 882 ALA A CA 1
ATOM 6817 C C . ALA A 1 882 ? 17.162 -5.886 35.444 1.00 92.31 882 ALA A C 1
ATOM 6819 O O . ALA A 1 882 ? 18.319 -5.657 35.069 1.00 92.31 882 ALA A O 1
ATOM 6820 N N . ALA A 1 883 ? 16.484 -5.015 36.197 1.00 91.12 883 ALA A N 1
ATOM 6821 C CA . ALA A 1 883 ? 17.055 -3.743 36.631 1.00 91.12 883 ALA A CA 1
ATOM 6822 C C . ALA A 1 883 ? 18.355 -3.903 37.424 1.00 91.12 883 ALA A C 1
ATOM 6824 O O . ALA A 1 883 ? 18.543 -4.818 38.225 1.00 91.12 883 ALA A O 1
ATOM 6825 N N . GLY A 1 884 ? 19.235 -2.920 37.250 1.00 93.31 884 GLY A N 1
ATOM 6826 C CA . GLY A 1 884 ? 20.450 -2.779 38.039 1.00 93.31 884 GLY A CA 1
ATOM 6827 C C . GLY A 1 884 ? 20.558 -1.378 38.629 1.00 93.31 884 GLY A C 1
ATOM 6828 O O . GLY A 1 884 ? 21.326 -0.589 38.078 1.00 93.31 884 GLY A O 1
ATOM 6829 N N . PRO A 1 885 ? 19.875 -1.063 39.748 1.00 93.56 885 PRO A N 1
ATOM 6830 C CA . PRO A 1 885 ? 19.930 0.247 40.410 1.00 93.56 885 PRO A CA 1
ATOM 6831 C C . PRO A 1 885 ? 21.348 0.784 40.608 1.00 93.56 885 PRO A C 1
ATOM 6833 O O . PRO A 1 885 ? 21.654 1.910 40.236 1.00 93.56 885 PRO A O 1
ATOM 6836 N N . GLN A 1 886 ? 22.276 -0.053 41.077 1.00 94.31 886 GLN A N 1
ATOM 6837 C CA . GLN A 1 886 ? 23.681 0.335 41.251 1.00 94.31 886 GLN A CA 1
ATOM 6838 C C . GLN A 1 886 ? 24.431 0.615 39.935 1.00 94.31 886 GLN A C 1
ATOM 6840 O O . GLN A 1 886 ? 25.499 1.224 39.967 1.00 94.31 886 GLN A O 1
ATOM 6845 N N . ARG A 1 887 ? 23.955 0.119 38.785 1.00 94.38 887 ARG A N 1
ATOM 6846 C CA . ARG A 1 887 ? 24.508 0.455 37.459 1.00 94.38 887 ARG A CA 1
ATOM 6847 C C . ARG A 1 887 ? 23.852 1.719 36.908 1.00 94.38 887 ARG A C 1
ATOM 6849 O O . ARG A 1 887 ? 24.572 2.556 36.384 1.00 94.38 887 ARG A O 1
ATOM 6856 N N . MET A 1 888 ? 22.544 1.890 37.108 1.00 94.56 888 MET A N 1
ATOM 6857 C CA . MET A 1 888 ? 21.826 3.120 36.761 1.00 94.56 888 MET A CA 1
ATOM 6858 C C . MET A 1 888 ? 22.374 4.334 37.519 1.00 94.56 888 MET A C 1
ATOM 6860 O O . MET A 1 888 ? 22.766 5.311 36.897 1.00 94.56 888 MET A O 1
ATOM 6864 N N . LEU A 1 889 ? 22.510 4.237 38.846 1.00 94.94 889 LEU A N 1
ATOM 6865 C CA . LEU A 1 889 ? 23.123 5.286 39.664 1.00 94.94 889 LEU A CA 1
ATOM 6866 C C . LEU A 1 889 ? 24.542 5.608 39.186 1.00 94.94 889 LEU A C 1
ATOM 6868 O O . LEU A 1 889 ? 24.857 6.772 38.988 1.00 94.94 889 LEU A O 1
ATOM 6872 N N . ARG A 1 890 ? 25.372 4.589 38.907 1.00 95.25 890 ARG A N 1
ATOM 6873 C CA . ARG A 1 890 ? 26.718 4.803 38.349 1.00 95.25 890 ARG A CA 1
ATOM 6874 C C . ARG A 1 890 ? 26.698 5.529 37.005 1.00 95.25 890 ARG A C 1
ATOM 6876 O O . ARG A 1 890 ? 27.540 6.397 36.801 1.00 95.25 890 ARG A O 1
ATOM 6883 N N . LEU A 1 891 ? 25.758 5.196 36.119 1.00 95.12 891 LEU A N 1
ATOM 6884 C CA . LEU A 1 891 ? 25.573 5.897 34.849 1.00 95.12 891 LEU A CA 1
ATOM 6885 C C . LEU A 1 891 ? 25.157 7.353 35.073 1.00 95.12 891 LEU A C 1
ATOM 6887 O O . LEU A 1 891 ? 25.801 8.228 34.513 1.00 95.12 891 LEU A O 1
ATOM 6891 N N . LEU A 1 892 ? 24.172 7.634 35.928 1.00 95.12 892 LEU A N 1
ATOM 6892 C CA . LEU A 1 892 ? 23.787 9.011 36.261 1.00 95.12 892 LEU A CA 1
ATOM 6893 C C . LEU A 1 892 ? 24.964 9.811 36.852 1.00 95.12 892 LEU A C 1
ATOM 6895 O O . LEU A 1 892 ? 25.184 10.948 36.449 1.00 95.12 892 LEU A O 1
ATOM 6899 N N . THR A 1 893 ? 25.767 9.212 37.744 1.00 95.00 893 THR A N 1
ATOM 6900 C CA . THR A 1 893 ? 26.925 9.869 38.389 1.00 95.00 893 THR A CA 1
ATOM 6901 C C . THR A 1 893 ? 28.169 10.017 37.502 1.00 95.00 893 THR A C 1
ATOM 6903 O O . THR A 1 893 ? 29.085 10.758 37.853 1.00 95.00 893 THR A O 1
ATOM 6906 N N . ALA A 1 894 ? 28.251 9.306 36.376 1.00 93.88 894 ALA A N 1
ATOM 6907 C CA . ALA A 1 894 ? 29.421 9.351 35.503 1.00 93.88 894 ALA A CA 1
ATOM 6908 C C . ALA A 1 894 ? 29.456 10.629 34.641 1.00 93.88 894 ALA A C 1
ATOM 6910 O O . ALA A 1 894 ? 28.444 11.298 34.421 1.00 93.88 894 ALA A O 1
ATOM 6911 N N . ARG A 1 895 ? 30.651 10.973 34.145 1.00 92.69 895 ARG A N 1
ATOM 6912 C CA . ARG A 1 895 ? 30.831 11.988 33.100 1.00 92.69 895 ARG A CA 1
ATOM 6913 C C . ARG A 1 895 ? 30.707 11.304 31.738 1.00 92.69 895 ARG A C 1
ATOM 6915 O O . ARG A 1 895 ? 31.421 10.336 31.490 1.00 92.69 895 ARG A O 1
ATOM 6922 N N . HIS A 1 896 ? 29.833 11.830 30.884 1.00 91.00 896 HIS A N 1
ATOM 6923 C CA . HIS A 1 896 ? 29.618 11.355 29.515 1.00 91.00 896 HIS A CA 1
ATOM 6924 C C . HIS A 1 896 ? 29.849 12.486 28.525 1.00 91.00 896 HIS A C 1
ATOM 6926 O O . HIS A 1 896 ? 29.478 13.627 28.804 1.00 91.00 896 HIS A O 1
ATOM 6932 N N . ASP A 1 897 ? 30.400 12.143 27.364 1.00 88.88 897 ASP A N 1
ATOM 6933 C CA . ASP A 1 897 ? 30.680 13.101 26.287 1.00 88.88 897 ASP A CA 1
ATOM 6934 C C . ASP A 1 897 ? 29.470 13.322 25.358 1.00 88.88 897 ASP A C 1
ATOM 6936 O O . ASP A 1 897 ? 29.414 14.314 24.641 1.00 88.88 897 ASP A O 1
ATOM 6940 N N . SER A 1 898 ? 28.482 12.416 25.384 1.00 92.75 898 SER A N 1
ATOM 6941 C CA . SER A 1 898 ? 27.242 12.517 24.603 1.00 92.75 898 SER A CA 1
ATOM 6942 C C . SER A 1 898 ? 26.088 13.030 25.465 1.00 92.75 898 SER A C 1
ATOM 6944 O O . SER A 1 898 ? 25.717 12.401 26.461 1.00 92.75 898 SER A O 1
ATOM 6946 N N . ALA A 1 899 ? 25.469 14.134 25.039 1.00 91.50 899 ALA A N 1
ATOM 6947 C CA . ALA A 1 899 ? 24.234 14.644 25.634 1.00 91.50 899 ALA A CA 1
ATOM 6948 C C . ALA A 1 899 ? 23.049 13.680 25.430 1.00 91.50 899 ALA A C 1
ATOM 6950 O O . ALA A 1 899 ? 22.152 13.611 26.271 1.00 91.50 899 ALA A O 1
ATOM 6951 N N . ARG A 1 900 ? 23.054 12.882 24.352 1.00 94.06 900 ARG A N 1
ATOM 6952 C CA . ARG A 1 900 ? 21.983 11.922 24.057 1.00 94.06 900 ARG A CA 1
ATOM 6953 C C . ARG A 1 900 ? 21.888 10.825 25.114 1.00 94.06 900 ARG A C 1
ATOM 6955 O O . ARG A 1 900 ? 20.787 10.508 25.558 1.00 94.06 900 ARG A O 1
ATOM 6962 N N . LEU A 1 901 ? 23.027 10.316 25.602 1.00 96.00 901 LEU A N 1
ATOM 6963 C CA . LEU A 1 901 ? 23.032 9.357 26.714 1.00 96.00 901 LEU A CA 1
ATOM 6964 C C . LEU A 1 901 ? 22.327 9.938 27.941 1.00 96.00 901 LEU A C 1
ATOM 6966 O O . LEU A 1 901 ? 21.483 9.275 28.540 1.00 96.00 901 LEU A O 1
ATOM 6970 N N . THR A 1 902 ? 22.646 11.178 28.303 1.00 94.69 902 THR A N 1
ATOM 6971 C CA . THR A 1 902 ? 21.993 11.854 29.421 1.00 94.69 902 THR A CA 1
ATOM 6972 C C . THR A 1 902 ? 20.475 11.875 29.247 1.00 94.69 902 THR A C 1
ATOM 6974 O O . THR A 1 902 ? 19.751 11.451 30.150 1.00 94.69 902 THR A O 1
ATOM 6977 N N . ARG A 1 903 ? 19.988 12.286 28.068 1.00 93.06 903 ARG A N 1
ATOM 6978 C CA . ARG A 1 903 ? 18.551 12.325 27.759 1.00 93.06 903 ARG A CA 1
ATOM 6979 C C . ARG A 1 903 ? 17.909 10.939 27.828 1.00 93.06 903 ARG A C 1
ATOM 6981 O O . ARG A 1 903 ? 16.807 10.824 28.349 1.00 93.06 903 ARG A O 1
ATOM 6988 N N . TRP A 1 904 ? 18.597 9.870 27.418 1.00 95.44 904 TRP A N 1
ATOM 6989 C CA . TRP A 1 904 ? 18.100 8.493 27.572 1.00 95.44 904 TRP A CA 1
ATOM 6990 C C . TRP A 1 904 ? 17.967 8.050 29.033 1.00 95.44 904 TRP A C 1
ATOM 6992 O O . TRP A 1 904 ? 16.978 7.409 29.394 1.00 95.44 904 TRP A O 1
ATOM 7002 N N . LEU A 1 905 ? 18.939 8.390 29.886 1.00 95.62 905 LEU A N 1
ATOM 7003 C CA . LEU A 1 905 ? 18.888 8.065 31.316 1.00 95.62 905 LEU A CA 1
ATOM 7004 C C . LEU A 1 905 ? 17.749 8.824 32.012 1.00 95.62 905 LEU A C 1
ATOM 7006 O O . LEU A 1 905 ? 17.005 8.230 32.795 1.00 95.62 905 LEU A O 1
ATOM 7010 N N . LEU A 1 906 ? 17.571 10.104 31.674 1.00 94.62 906 LEU A N 1
ATOM 7011 C CA . LEU A 1 906 ? 16.463 10.923 32.164 1.00 94.62 906 LEU A CA 1
ATOM 7012 C C . LEU A 1 906 ? 15.110 10.438 31.627 1.00 94.62 906 LEU A C 1
ATOM 7014 O O . LEU A 1 906 ? 14.171 10.325 32.402 1.00 94.62 906 LEU A O 1
ATOM 7018 N N . ALA A 1 907 ? 15.003 10.054 30.352 1.00 92.38 907 ALA A N 1
ATOM 7019 C CA . ALA A 1 907 ? 13.780 9.494 29.769 1.00 92.38 907 ALA A CA 1
ATOM 7020 C C . ALA A 1 907 ? 13.354 8.168 30.416 1.00 92.38 907 ALA A C 1
ATOM 7022 O O . ALA A 1 907 ? 12.158 7.904 30.568 1.00 92.38 907 ALA A O 1
ATOM 7023 N N . LEU A 1 908 ? 14.317 7.339 30.830 1.00 93.00 908 LEU A N 1
ATOM 7024 C CA . LEU A 1 908 ? 14.034 6.132 31.599 1.00 93.00 908 LEU A CA 1
ATOM 7025 C C . LEU A 1 908 ? 13.594 6.482 33.031 1.00 93.00 908 LEU A C 1
ATOM 7027 O O . LEU A 1 908 ? 12.589 5.945 33.492 1.00 93.00 908 LEU A O 1
ATOM 7031 N N . GLY A 1 909 ? 14.257 7.436 33.697 1.00 91.75 909 GLY A N 1
ATOM 7032 C CA . GLY A 1 909 ? 13.850 7.933 35.021 1.00 91.75 909 GLY A CA 1
ATOM 7033 C C . GLY A 1 909 ? 12.527 8.706 35.042 1.00 91.75 909 GLY A C 1
ATOM 7034 O O . GLY A 1 909 ? 11.830 8.709 36.048 1.00 91.75 909 GLY A O 1
ATOM 7035 N N . ALA A 1 910 ? 12.124 9.300 33.921 1.00 89.25 910 ALA A N 1
ATOM 7036 C CA . ALA A 1 910 ? 10.830 9.951 33.736 1.00 89.25 910 ALA A CA 1
ATOM 7037 C C . ALA A 1 910 ? 9.666 8.946 33.647 1.00 89.25 910 ALA A C 1
ATOM 7039 O O . ALA A 1 910 ? 8.509 9.320 33.854 1.00 89.25 910 ALA A O 1
ATOM 7040 N N . ARG A 1 911 ? 9.954 7.665 33.364 1.00 87.00 911 ARG A N 1
ATOM 7041 C CA . ARG A 1 911 ? 8.955 6.620 33.066 1.00 87.00 911 ARG A CA 1
ATOM 7042 C C . ARG A 1 911 ? 8.994 5.393 33.973 1.00 87.00 911 ARG A C 1
ATOM 7044 O O . ARG A 1 911 ? 8.007 4.664 34.015 1.00 87.00 911 ARG A O 1
ATOM 7051 N N . GLU A 1 912 ? 10.100 5.147 34.666 1.00 88.88 912 GLU A N 1
ATOM 7052 C CA . GLU A 1 912 ? 10.323 3.990 35.536 1.00 88.88 912 GLU A CA 1
ATOM 7053 C C . GLU A 1 912 ? 11.006 4.424 36.831 1.00 88.88 912 GLU A C 1
ATOM 7055 O O . GLU A 1 912 ? 11.802 5.360 36.835 1.00 88.88 912 GLU A O 1
ATOM 7060 N N . HIS A 1 913 ? 10.759 3.710 37.930 1.00 90.00 913 HIS A N 1
ATOM 7061 C CA . HIS A 1 913 ? 11.472 3.982 39.171 1.00 90.00 913 HIS A CA 1
ATOM 7062 C C . HIS A 1 913 ? 12.887 3.365 39.124 1.00 90.00 913 HIS A C 1
ATOM 7064 O O . HIS A 1 913 ? 13.064 2.146 39.088 1.00 90.00 913 HIS A O 1
ATOM 7070 N N . LEU A 1 914 ? 13.922 4.211 39.112 1.00 91.31 914 LEU A N 1
ATOM 7071 C CA . LEU A 1 914 ? 15.330 3.831 38.930 1.00 91.31 914 LEU A CA 1
ATOM 7072 C C . LEU A 1 914 ? 15.989 3.043 40.083 1.00 91.31 914 LEU A C 1
ATOM 7074 O O . LEU A 1 914 ? 17.148 2.636 39.949 1.00 91.31 914 LEU A O 1
ATOM 7078 N N . SER A 1 915 ? 15.290 2.774 41.191 1.00 86.75 915 SER A N 1
ATOM 7079 C CA . SER A 1 915 ? 15.804 1.907 42.268 1.00 86.75 915 SER A CA 1
ATOM 7080 C C . SER A 1 915 ? 14.979 0.657 42.566 1.00 86.75 915 SER A C 1
ATOM 7082 O O . SER A 1 915 ? 15.519 -0.295 43.133 1.00 86.75 915 SER A O 1
ATOM 7084 N N . THR A 1 916 ? 13.724 0.602 42.120 1.00 82.38 916 THR A N 1
ATOM 7085 C CA . THR A 1 916 ? 12.840 -0.560 42.271 1.00 82.38 916 THR A CA 1
ATOM 7086 C C . THR A 1 916 ? 12.212 -0.887 40.911 1.00 82.38 916 THR A C 1
ATOM 7088 O O . THR A 1 916 ? 11.454 -0.074 40.388 1.00 82.38 916 THR A O 1
ATOM 7091 N N . PRO A 1 917 ? 12.499 -2.058 40.299 1.00 71.38 917 PRO A N 1
ATOM 7092 C CA . PRO A 1 917 ? 11.848 -2.494 39.063 1.00 71.38 917 PRO A CA 1
ATOM 7093 C C . PRO A 1 917 ? 10.410 -2.944 39.327 1.00 71.38 917 PRO A C 1
ATOM 7095 O O . PRO A 1 917 ? 10.068 -4.118 39.223 1.00 71.38 917 PRO A O 1
ATOM 7098 N N . ALA A 1 918 ? 9.562 -1.989 39.672 1.00 64.62 918 ALA A N 1
ATOM 7099 C CA . ALA A 1 918 ? 8.131 -2.119 39.531 1.00 64.62 918 ALA A CA 1
ATOM 7100 C C . ALA A 1 918 ? 7.709 -1.181 38.395 1.00 64.62 918 ALA A C 1
ATOM 7102 O O . ALA A 1 918 ? 8.124 -0.016 38.402 1.00 64.62 918 ALA A O 1
ATOM 7103 N N . PRO A 1 919 ? 6.843 -1.611 37.459 1.00 58.34 919 PRO A N 1
ATOM 7104 C CA . PRO A 1 919 ? 5.923 -0.645 36.896 1.00 58.34 919 PRO A CA 1
ATOM 7105 C C . PRO A 1 919 ? 5.147 -0.099 38.095 1.00 58.34 919 PRO A C 1
ATOM 7107 O O . PRO A 1 919 ? 4.345 -0.820 38.693 1.00 58.34 919 PRO A O 1
ATOM 7110 N N . LEU A 1 920 ? 5.429 1.143 38.494 1.00 57.12 920 LEU A N 1
ATOM 7111 C CA . LEU A 1 920 ? 4.492 1.864 39.341 1.00 57.12 920 LEU A CA 1
ATOM 7112 C C . LEU A 1 920 ? 3.152 1.792 38.593 1.00 57.12 920 LEU A C 1
ATOM 7114 O O . LEU A 1 920 ? 3.126 2.119 37.399 1.00 57.12 920 LEU A O 1
ATOM 7118 N N . PRO A 1 921 ? 2.072 1.284 39.219 1.00 59.22 921 PRO A N 1
ATOM 7119 C CA . PRO A 1 921 ? 0.742 1.475 38.668 1.00 59.22 921 PRO A CA 1
ATOM 7120 C C . PRO A 1 921 ? 0.602 2.946 38.288 1.00 59.22 921 PRO A C 1
ATOM 7122 O O . PRO A 1 921 ? 1.081 3.792 39.049 1.00 59.22 921 PRO A O 1
ATOM 7125 N N . LEU A 1 922 ? -0.063 3.256 37.166 1.00 51.25 922 LEU A N 1
ATOM 7126 C CA . LEU A 1 922 ? -0.536 4.629 36.992 1.00 51.25 922 LEU A CA 1
ATOM 7127 C C . LEU A 1 922 ? -1.235 5.027 38.300 1.00 51.25 922 LEU A C 1
ATOM 7129 O O . LEU A 1 922 ? -1.996 4.223 38.855 1.00 51.25 922 LEU A O 1
ATOM 7133 N N . PHE A 1 923 ? -0.950 6.234 38.786 1.00 56.72 923 PHE A N 1
ATOM 7134 C CA . PHE A 1 923 ? -1.502 6.779 40.035 1.00 56.72 923 PHE A CA 1
ATOM 7135 C C . PHE A 1 923 ? -0.926 6.206 41.346 1.00 56.72 923 PHE A C 1
ATOM 7137 O O . PHE A 1 923 ? -1.421 6.548 42.422 1.00 56.72 923 PHE A O 1
ATOM 7144 N N . ALA A 1 924 ? 0.118 5.369 41.317 1.00 60.59 924 ALA A N 1
ATOM 7145 C CA . ALA A 1 924 ? 0.872 5.072 42.536 1.00 60.59 924 ALA A CA 1
ATOM 7146 C C . ALA A 1 924 ? 1.738 6.287 42.922 1.00 60.59 924 ALA A C 1
ATOM 7148 O O . ALA A 1 924 ? 2.446 6.808 42.057 1.00 60.59 924 ALA A O 1
ATOM 7149 N N . PRO A 1 925 ? 1.725 6.734 44.195 1.00 63.09 925 PRO A N 1
ATOM 7150 C CA . PRO A 1 925 ? 2.505 7.894 44.609 1.00 63.09 925 PRO A CA 1
ATOM 7151 C C . PRO A 1 925 ? 4.000 7.652 44.345 1.00 63.09 925 PRO A C 1
ATOM 7153 O O . PRO A 1 925 ? 4.477 6.529 44.567 1.00 63.09 925 PRO A O 1
ATOM 7156 N N . PRO A 1 926 ? 4.747 8.674 43.882 1.00 71.06 926 PRO A N 1
ATOM 7157 C CA . PRO A 1 926 ? 6.167 8.527 43.597 1.00 71.06 926 PRO A CA 1
ATOM 7158 C C . PRO A 1 926 ? 6.917 8.068 44.849 1.00 71.06 926 PRO A C 1
ATOM 7160 O O . PRO A 1 926 ? 6.656 8.512 45.969 1.00 71.06 926 PRO A O 1
ATOM 7163 N N . GLN A 1 927 ? 7.830 7.119 44.653 1.00 79.75 927 GLN A N 1
ATOM 7164 C CA . GLN A 1 927 ? 8.646 6.583 45.733 1.00 79.75 927 GLN A CA 1
ATOM 7165 C C . GLN A 1 927 ? 9.860 7.494 45.912 1.00 79.75 927 GLN A C 1
ATOM 7167 O O . GLN A 1 927 ? 10.589 7.781 44.966 1.00 79.75 927 GLN A O 1
ATOM 7172 N N . HIS A 1 928 ? 10.081 7.958 47.140 1.00 89.12 928 HIS A N 1
ATOM 7173 C CA . HIS A 1 928 ? 11.225 8.811 47.443 1.00 89.12 928 HIS A CA 1
ATOM 7174 C C . HIS A 1 928 ? 12.533 8.032 47.356 1.00 89.12 928 HIS A C 1
ATOM 7176 O O . HIS A 1 928 ? 12.765 7.126 48.162 1.00 89.12 928 HIS A O 1
ATOM 7182 N N . ASP A 1 929 ? 13.430 8.421 46.449 1.00 92.50 929 ASP A N 1
ATOM 7183 C CA . ASP A 1 929 ? 14.777 7.856 46.394 1.00 92.50 929 ASP A CA 1
ATOM 7184 C C . ASP A 1 929 ? 15.870 8.930 46.419 1.00 92.50 929 ASP A C 1
ATOM 7186 O O . ASP A 1 929 ? 16.308 9.472 45.403 1.00 92.50 929 ASP A O 1
ATOM 7190 N N . ARG A 1 930 ? 16.401 9.160 47.624 1.00 93.75 930 ARG A N 1
ATOM 7191 C CA . ARG A 1 930 ? 17.507 10.096 47.881 1.00 93.75 930 ARG A CA 1
ATOM 7192 C C . ARG A 1 930 ? 18.785 9.788 47.093 1.00 93.75 930 ARG A C 1
ATOM 7194 O O . ARG A 1 930 ? 19.585 10.697 46.893 1.00 93.75 930 ARG A O 1
ATOM 7201 N N . LYS A 1 931 ? 19.029 8.535 46.690 1.00 94.94 931 LYS A N 1
ATOM 7202 C CA . LYS A 1 931 ? 20.220 8.169 45.903 1.00 94.94 931 LYS A CA 1
ATOM 7203 C C . LYS A 1 931 ? 20.020 8.541 44.441 1.00 94.94 931 LYS A C 1
ATOM 7205 O O . LYS A 1 931 ? 20.956 9.050 43.833 1.00 94.94 931 LYS A O 1
ATOM 7210 N N . VAL A 1 932 ? 18.821 8.317 43.899 1.00 94.62 932 VAL A N 1
ATOM 7211 C CA . VAL A 1 932 ? 18.475 8.715 42.528 1.00 94.62 932 VAL A CA 1
ATOM 7212 C C . VAL A 1 932 ? 18.422 10.234 42.405 1.00 94.62 932 VAL A C 1
ATOM 7214 O O . VAL A 1 932 ? 19.082 10.766 41.519 1.00 94.62 932 VAL A O 1
ATOM 7217 N N . LEU A 1 933 ? 17.741 10.931 43.323 1.00 94.75 933 LEU A N 1
ATOM 7218 C CA . LEU A 1 933 ? 17.689 12.399 43.342 1.00 94.75 933 LEU A CA 1
ATOM 7219 C C . LEU A 1 933 ? 19.095 13.007 43.370 1.00 94.75 933 LEU A C 1
ATOM 7221 O O . LEU A 1 933 ? 19.460 13.742 42.460 1.00 94.75 933 LEU A O 1
ATOM 7225 N N . ARG A 1 934 ? 19.943 12.578 44.315 1.00 95.69 934 ARG A N 1
ATOM 7226 C CA . ARG A 1 934 ? 21.342 13.024 44.381 1.00 95.69 934 ARG A CA 1
ATOM 7227 C C . ARG A 1 934 ? 22.118 12.737 43.089 1.00 95.69 934 ARG A C 1
ATOM 7229 O O . ARG A 1 934 ? 22.946 13.548 42.689 1.00 95.69 934 ARG A O 1
ATOM 7236 N N . ALA A 1 935 ? 21.883 11.600 42.435 1.00 95.94 935 ALA A N 1
ATOM 7237 C CA . ALA A 1 935 ? 22.545 11.277 41.173 1.00 95.94 935 ALA A CA 1
ATOM 7238 C C . ALA A 1 935 ? 22.057 12.159 40.005 1.00 95.94 935 ALA A C 1
ATOM 7240 O O . ALA A 1 935 ? 22.860 12.486 39.131 1.00 95.94 935 ALA A O 1
ATOM 7241 N N . ILE A 1 936 ? 20.783 12.576 40.007 1.00 95.19 936 ILE A N 1
ATOM 7242 C CA . ILE A 1 936 ? 20.226 13.579 39.082 1.00 95.19 936 ILE A CA 1
ATOM 7243 C C . ILE A 1 936 ? 20.828 14.963 39.374 1.00 95.19 936 ILE A C 1
ATOM 7245 O O . ILE A 1 936 ? 21.253 15.638 38.441 1.00 95.19 936 ILE A O 1
ATOM 7249 N N . ASP A 1 937 ? 20.951 15.368 40.638 1.00 93.81 937 ASP A N 1
ATOM 7250 C CA . ASP A 1 937 ? 21.552 16.658 41.011 1.00 93.81 937 ASP A CA 1
ATOM 7251 C C . ASP A 1 937 ? 23.038 16.726 40.631 1.00 93.81 937 ASP A C 1
ATOM 7253 O O . ASP A 1 937 ? 23.494 17.701 40.034 1.00 93.81 937 ASP A O 1
ATOM 7257 N N . GLU A 1 938 ? 23.797 15.658 40.894 1.00 94.88 938 GLU A N 1
ATOM 7258 C CA . GLU A 1 938 ? 25.194 15.536 40.466 1.00 94.88 938 GLU A CA 1
ATOM 7259 C C . GLU A 1 938 ? 25.328 15.554 38.928 1.00 94.88 938 GLU A C 1
ATOM 7261 O O . GLU A 1 938 ? 26.313 16.073 38.399 1.00 94.88 938 GLU A O 1
ATOM 7266 N N . LEU A 1 939 ? 24.350 15.008 38.195 1.00 93.75 939 LEU A N 1
ATOM 7267 C CA . LEU A 1 939 ? 24.293 15.038 36.728 1.00 93.75 939 LEU A CA 1
ATOM 7268 C C . LEU A 1 939 ? 24.014 16.449 36.196 1.00 93.75 939 LEU A C 1
ATOM 7270 O O . LEU A 1 939 ? 24.735 16.917 35.316 1.00 93.75 939 LEU A O 1
ATOM 7274 N N . VAL A 1 940 ? 23.044 17.154 36.780 1.00 92.12 940 VAL A N 1
ATOM 7275 C CA . VAL A 1 940 ? 22.736 18.561 36.475 1.00 92.12 940 VAL A CA 1
ATOM 7276 C C . VAL A 1 940 ? 23.917 19.475 36.817 1.00 92.12 940 VAL A C 1
ATOM 7278 O O . VAL A 1 940 ? 24.224 20.388 36.059 1.00 92.12 940 VAL A O 1
ATOM 7281 N N . ALA A 1 941 ? 24.648 19.208 37.902 1.00 92.75 941 ALA A N 1
ATOM 7282 C CA . ALA A 1 941 ? 25.862 19.952 38.242 1.00 92.75 941 ALA A CA 1
ATOM 7283 C C . ALA A 1 941 ? 26.994 19.769 37.208 1.00 92.75 941 ALA A C 1
ATOM 7285 O O . ALA A 1 941 ? 27.800 20.678 37.019 1.00 92.75 941 ALA A O 1
ATOM 7286 N N . ARG A 1 942 ? 27.058 18.616 36.521 1.00 92.88 942 ARG A N 1
ATOM 7287 C CA . ARG A 1 942 ? 28.008 18.363 35.416 1.00 92.88 942 ARG A CA 1
ATOM 7288 C C . ARG A 1 942 ? 27.537 18.896 34.062 1.00 92.88 942 ARG A C 1
ATOM 7290 O O . ARG A 1 942 ? 28.377 19.159 33.207 1.00 92.88 942 ARG A O 1
ATOM 7297 N N . GLN A 1 943 ? 26.229 19.004 33.851 1.00 92.25 943 GLN A N 1
ATOM 7298 C CA . GLN A 1 943 ? 25.604 19.464 32.609 1.00 92.25 943 GLN A CA 1
ATOM 7299 C C . GLN A 1 943 ? 24.491 20.477 32.954 1.00 92.25 943 GLN A C 1
ATOM 7301 O O . GLN A 1 943 ? 23.313 20.109 32.972 1.00 92.25 943 GLN A O 1
ATOM 7306 N N . PRO A 1 944 ? 24.843 21.746 33.258 1.00 91.69 944 PRO A N 1
ATOM 7307 C CA . PRO A 1 944 ? 23.893 22.754 33.744 1.00 91.69 944 PRO A CA 1
ATOM 7308 C C . PRO A 1 944 ? 22.708 23.018 32.809 1.00 91.69 944 PRO A C 1
ATOM 7310 O O . PRO A 1 944 ? 21.632 23.372 33.287 1.00 91.69 944 PRO A O 1
ATOM 7313 N N . GLN A 1 945 ? 22.869 22.783 31.503 1.00 88.31 945 GLN A N 1
ATOM 7314 C CA . GLN A 1 945 ? 21.798 22.883 30.510 1.00 88.31 945 GLN A CA 1
ATOM 7315 C C . GLN A 1 945 ? 20.602 21.961 30.815 1.00 88.31 945 GLN A C 1
ATOM 7317 O O . GLN A 1 945 ? 19.471 22.289 30.485 1.00 88.31 945 GLN A O 1
ATOM 7322 N N . LEU A 1 946 ? 20.803 20.855 31.541 1.00 88.94 946 LEU A N 1
ATOM 7323 C CA . LEU A 1 946 ? 19.719 19.945 31.939 1.00 88.94 946 LEU A CA 1
ATOM 7324 C C . LEU A 1 946 ? 18.742 20.546 32.956 1.00 88.94 946 LEU A C 1
ATOM 7326 O O . LEU A 1 946 ? 17.705 19.940 33.218 1.00 88.94 946 LEU A O 1
ATOM 7330 N N . ARG A 1 947 ? 19.041 21.715 33.541 1.00 88.69 947 ARG A N 1
ATOM 7331 C CA . ARG A 1 947 ? 18.039 22.482 34.301 1.00 88.69 947 ARG A CA 1
ATOM 7332 C C . ARG A 1 947 ? 16.849 22.857 33.414 1.00 88.69 947 ARG A C 1
ATOM 7334 O O . ARG A 1 947 ? 15.728 22.875 33.907 1.00 88.69 947 ARG A O 1
ATOM 7341 N N . ALA A 1 948 ? 17.098 23.076 32.120 1.00 84.38 948 ALA A N 1
ATOM 7342 C CA . ALA A 1 948 ? 16.101 23.409 31.112 1.00 84.38 948 ALA A CA 1
ATOM 7343 C C . ALA A 1 948 ? 15.402 22.189 30.472 1.00 84.38 948 ALA A C 1
ATOM 7345 O O . ALA A 1 948 ? 14.412 22.396 29.774 1.00 84.38 948 ALA A O 1
ATOM 7346 N N . ASP A 1 949 ? 15.860 20.947 30.711 1.00 87.56 949 ASP A N 1
ATOM 7347 C CA . ASP A 1 949 ? 15.339 19.740 30.038 1.00 87.56 949 ASP A CA 1
ATOM 7348 C C . ASP A 1 949 ? 14.086 19.165 30.755 1.00 87.56 949 ASP A C 1
ATOM 7350 O O . ASP A 1 949 ? 14.141 18.821 31.946 1.00 87.56 949 ASP A O 1
ATOM 7354 N N . PRO A 1 950 ? 12.944 18.991 30.060 1.00 88.56 950 PRO A N 1
ATOM 7355 C CA . PRO A 1 950 ? 11.704 18.484 30.651 1.00 88.56 950 PRO A CA 1
ATOM 7356 C C . PRO A 1 950 ? 11.788 17.027 31.133 1.00 88.56 950 PRO A C 1
ATOM 7358 O O . PRO A 1 950 ? 11.076 16.653 32.070 1.00 88.56 950 PRO A O 1
ATOM 7361 N N . LEU A 1 951 ? 12.691 16.208 30.581 1.00 90.81 951 LEU A N 1
ATOM 7362 C CA . LEU A 1 951 ? 12.963 14.847 31.058 1.00 90.81 951 LEU A CA 1
ATOM 7363 C C . LEU A 1 951 ? 13.622 14.864 32.444 1.00 90.81 951 LEU A C 1
ATOM 7365 O O . LEU A 1 951 ? 13.358 13.973 33.254 1.00 90.81 951 LEU A O 1
ATOM 7369 N N . ARG A 1 952 ? 14.443 15.883 32.752 1.00 93.19 952 ARG A N 1
ATOM 7370 C CA . ARG A 1 952 ? 15.057 16.047 34.080 1.00 93.19 952 ARG A CA 1
ATOM 7371 C C . ARG A 1 952 ? 13.999 16.321 35.137 1.00 93.19 952 ARG A C 1
ATOM 7373 O O . ARG A 1 952 ? 14.029 15.682 36.188 1.00 93.19 952 ARG A O 1
ATOM 7380 N N . LEU A 1 953 ? 13.054 17.226 34.865 1.00 90.62 953 LEU A N 1
ATOM 7381 C CA . LEU A 1 953 ? 11.958 17.475 35.801 1.00 90.62 953 LEU A CA 1
ATOM 7382 C C . LEU A 1 953 ? 11.065 16.234 35.937 1.00 90.62 953 LEU A C 1
ATOM 7384 O O . LEU A 1 953 ? 10.778 15.830 37.058 1.00 90.62 953 LEU A O 1
ATOM 7388 N N . ALA A 1 954 ? 10.677 15.585 34.836 1.00 89.00 954 ALA A N 1
ATOM 7389 C CA . ALA A 1 954 ? 9.851 14.376 34.891 1.00 89.00 954 ALA A CA 1
ATOM 7390 C C . ALA A 1 954 ? 10.483 13.264 35.755 1.00 89.00 954 ALA A C 1
ATOM 7392 O O . ALA A 1 954 ? 9.795 12.642 36.568 1.00 89.00 954 ALA A O 1
ATOM 7393 N N . ALA A 1 955 ? 11.799 13.054 35.633 1.00 91.31 955 ALA A N 1
ATOM 7394 C CA . ALA A 1 955 ? 12.546 12.118 36.472 1.00 91.31 955 ALA A CA 1
ATOM 7395 C C . ALA A 1 955 ? 12.621 12.564 37.944 1.00 91.31 955 ALA A C 1
ATOM 7397 O O . ALA A 1 955 ? 12.435 11.743 38.841 1.00 91.31 955 ALA A O 1
ATOM 7398 N N . LEU A 1 956 ? 12.843 13.857 38.209 1.00 91.56 956 LEU A N 1
ATOM 7399 C CA . LEU A 1 956 ? 12.858 14.407 39.569 1.00 91.56 956 LEU A CA 1
ATOM 7400 C C . LEU A 1 956 ? 11.499 14.235 40.261 1.00 91.56 956 LEU A C 1
ATOM 7402 O O . LEU A 1 956 ? 11.456 13.788 41.407 1.00 91.56 956 LEU A O 1
ATOM 7406 N N . LEU A 1 957 ? 10.392 14.519 39.567 1.00 88.31 957 LEU A N 1
ATOM 7407 C CA . LEU A 1 957 ? 9.040 14.353 40.107 1.00 88.31 957 LEU A CA 1
ATOM 7408 C C . LEU A 1 957 ? 8.730 12.884 40.431 1.00 88.31 957 LEU A C 1
ATOM 7410 O O . LEU A 1 957 ? 8.173 12.606 41.490 1.00 88.31 957 LEU A O 1
ATOM 7414 N N . ARG A 1 958 ? 9.146 11.936 39.575 1.00 87.31 958 ARG A N 1
ATOM 7415 C CA . ARG A 1 958 ? 8.946 10.489 39.797 1.00 87.31 958 ARG A CA 1
ATOM 7416 C C . ARG A 1 958 ? 9.718 9.936 41.007 1.00 87.31 958 ARG A C 1
ATOM 7418 O O . ARG A 1 958 ? 9.349 8.882 41.525 1.00 87.31 958 ARG A O 1
ATOM 7425 N N . HIS A 1 959 ? 10.767 10.632 41.447 1.00 90.81 959 HIS A N 1
ATOM 7426 C CA . HIS A 1 959 ? 11.690 10.199 42.503 1.00 90.81 959 HIS A CA 1
ATOM 7427 C C . HIS A 1 959 ? 11.632 11.010 43.805 1.00 90.81 959 HIS A C 1
ATOM 7429 O O . HIS A 1 959 ? 12.350 10.687 44.755 1.00 90.81 959 HIS A O 1
ATOM 7435 N N . SER A 1 960 ? 10.804 12.054 43.853 1.00 89.38 960 SER A N 1
ATOM 7436 C CA . SER A 1 960 ? 10.640 12.929 45.018 1.00 89.38 960 SER A CA 1
ATOM 7437 C C . SER A 1 960 ? 9.537 12.436 45.952 1.00 89.38 960 SER A C 1
ATOM 7439 O O . SER A 1 960 ? 8.540 11.885 45.497 1.00 89.38 960 SER A O 1
ATOM 7441 N N . ASP A 1 961 ? 9.673 12.693 47.257 1.00 86.44 961 ASP A N 1
ATOM 7442 C CA . ASP A 1 961 ? 8.562 12.546 48.207 1.00 86.44 961 ASP A CA 1
ATOM 7443 C C . ASP A 1 961 ? 7.580 13.723 48.048 1.00 86.44 961 ASP A C 1
ATOM 7445 O O . ASP A 1 961 ? 7.998 14.873 48.261 1.00 86.44 961 ASP A O 1
ATOM 7449 N N . PRO A 1 962 ? 6.285 13.474 47.758 1.00 77.88 962 PRO A N 1
ATOM 7450 C CA . PRO A 1 962 ? 5.274 14.519 47.675 1.00 77.88 962 PRO A CA 1
ATOM 7451 C C . PRO A 1 962 ? 5.123 15.406 48.906 1.00 77.88 962 PRO A C 1
ATOM 7453 O O . PRO A 1 962 ? 4.719 16.557 48.769 1.00 77.88 962 PRO A O 1
ATOM 7456 N N . ALA A 1 963 ? 5.454 14.900 50.095 1.00 80.06 963 ALA A N 1
ATOM 7457 C CA . ALA A 1 963 ? 5.408 15.672 51.331 1.00 80.06 963 ALA A CA 1
ATOM 7458 C C . ALA A 1 963 ? 6.616 16.612 51.510 1.00 80.06 963 ALA A C 1
ATOM 7460 O O . ALA A 1 963 ? 6.575 17.490 52.371 1.00 80.06 963 ALA A O 1
ATOM 7461 N N . THR A 1 964 ? 7.693 16.435 50.732 1.00 79.62 964 THR A N 1
ATOM 7462 C CA . THR A 1 964 ? 8.939 17.219 50.871 1.00 79.62 964 THR A CA 1
ATOM 7463 C C . THR A 1 964 ? 9.202 18.184 49.721 1.00 79.62 964 THR A C 1
ATOM 7465 O O . THR A 1 964 ? 9.939 19.151 49.904 1.00 79.62 964 THR A O 1
ATOM 7468 N N . LEU A 1 965 ? 8.616 17.942 48.545 1.00 79.31 965 LEU A N 1
ATOM 7469 C CA . LEU A 1 965 ? 8.814 18.794 47.379 1.00 79.31 965 LEU A CA 1
ATOM 7470 C C . LEU A 1 965 ? 7.953 20.059 47.487 1.00 79.31 965 LEU A C 1
ATOM 7472 O O . LEU A 1 965 ? 6.759 20.050 47.182 1.00 79.31 965 LEU A O 1
ATOM 7476 N N . THR A 1 966 ? 8.560 21.172 47.891 1.00 80.06 966 THR A N 1
ATOM 7477 C CA . THR A 1 966 ? 7.917 22.481 47.770 1.00 80.06 966 THR A CA 1
ATOM 7478 C C . THR A 1 966 ? 7.909 22.914 46.305 1.00 80.06 966 THR A C 1
ATOM 7480 O O . THR A 1 966 ? 8.937 22.937 45.633 1.00 80.06 966 THR A O 1
ATOM 7483 N N . ILE A 1 967 ? 6.726 23.279 45.810 1.00 72.88 967 ILE A N 1
ATOM 7484 C CA . ILE A 1 967 ? 6.477 23.712 44.423 1.00 72.88 967 ILE A CA 1
ATOM 7485 C C . ILE A 1 967 ? 7.420 24.842 43.988 1.00 72.88 967 ILE A C 1
ATOM 7487 O O . ILE A 1 967 ? 7.882 24.874 42.847 1.00 72.88 967 ILE A O 1
ATOM 7491 N N . ASP A 1 968 ? 7.717 25.750 44.914 1.00 76.69 968 ASP A N 1
ATOM 7492 C CA . ASP A 1 968 ? 8.535 26.936 44.671 1.00 76.69 968 ASP A CA 1
ATOM 7493 C C . ASP A 1 968 ? 10.045 26.626 44.634 1.00 76.69 968 ASP A C 1
ATOM 7495 O O . ASP A 1 968 ? 10.814 27.435 44.125 1.00 76.69 968 ASP A O 1
ATOM 7499 N N . ALA A 1 969 ? 10.469 25.446 45.110 1.00 78.50 969 ALA A N 1
ATOM 7500 C CA . ALA A 1 969 ? 11.850 24.954 45.020 1.00 78.50 969 ALA A CA 1
ATOM 7501 C C . ALA A 1 969 ? 12.102 24.065 43.786 1.00 78.50 969 ALA A C 1
ATOM 7503 O O . ALA A 1 969 ? 13.194 23.520 43.622 1.00 78.50 969 ALA A O 1
ATOM 7504 N N . ILE A 1 970 ? 11.100 23.885 42.921 1.00 81.94 970 ILE A N 1
ATOM 7505 C CA . ILE A 1 970 ? 11.273 23.166 41.662 1.00 81.94 970 ILE A CA 1
ATOM 7506 C C . ILE A 1 970 ? 12.000 24.088 40.673 1.00 81.94 970 ILE A C 1
ATOM 7508 O O . ILE A 1 970 ? 11.461 25.102 40.233 1.00 81.94 970 ILE A O 1
ATOM 7512 N N . ASP A 1 971 ? 13.216 23.703 40.287 1.00 82.88 971 ASP A N 1
ATOM 7513 C CA . ASP A 1 971 ? 13.868 24.192 39.068 1.00 82.88 971 ASP A CA 1
ATOM 7514 C C . ASP A 1 971 ? 13.071 23.665 37.868 1.00 82.88 971 ASP A C 1
ATOM 7516 O O . ASP A 1 971 ? 13.146 22.474 37.543 1.00 82.88 971 ASP A O 1
ATOM 7520 N N . TRP A 1 972 ? 12.269 24.523 37.247 1.00 81.62 972 TRP A N 1
ATOM 7521 C CA . TRP A 1 972 ? 11.413 24.136 36.132 1.00 81.62 972 TRP A CA 1
ATOM 7522 C C . TRP A 1 972 ? 12.135 24.281 34.773 1.00 81.62 972 TRP A C 1
ATOM 7524 O O . TRP A 1 972 ? 12.943 25.200 34.626 1.00 81.62 972 TRP A O 1
ATOM 7534 N N . PRO A 1 973 ? 11.846 23.415 33.781 1.00 80.62 973 PRO A N 1
ATOM 7535 C CA . PRO A 1 973 ? 12.481 23.455 32.467 1.00 80.62 973 PRO A CA 1
ATOM 7536 C C . PRO A 1 973 ? 11.946 24.611 31.621 1.00 80.62 973 PRO A C 1
ATOM 7538 O O . PRO A 1 973 ? 10.812 25.017 31.829 1.00 80.62 973 PRO A O 1
ATOM 7541 N N . VAL A 1 974 ? 12.714 25.076 30.630 1.00 71.44 974 VAL A N 1
ATOM 7542 C CA . VAL A 1 974 ? 12.281 26.101 29.651 1.00 71.44 974 VAL A CA 1
ATOM 7543 C C . VAL A 1 974 ? 12.195 25.569 28.213 1.00 71.44 974 VAL A C 1
ATOM 7545 O O . VAL A 1 974 ? 11.657 26.245 27.342 1.00 71.44 974 VAL A O 1
ATOM 7548 N N . GLU A 1 975 ? 12.677 24.350 27.947 1.00 65.88 975 GLU A N 1
ATOM 7549 C CA . GLU A 1 975 ? 12.674 23.745 26.609 1.00 65.88 975 GLU A CA 1
ATOM 7550 C C . GLU A 1 975 ? 11.547 22.707 26.432 1.00 65.88 975 GLU A C 1
ATOM 7552 O O . GLU A 1 975 ? 11.236 21.920 27.326 1.00 65.88 975 GLU A O 1
ATOM 7557 N N . ALA A 1 976 ? 10.969 22.645 25.229 1.00 57.00 976 ALA A N 1
ATOM 7558 C CA . ALA A 1 976 ? 10.136 21.523 24.780 1.00 57.00 976 ALA A CA 1
ATOM 7559 C C . ALA A 1 976 ? 11.022 20.292 24.440 1.00 57.00 976 ALA A C 1
ATOM 7561 O O . ALA A 1 976 ? 12.197 20.477 24.113 1.00 57.00 976 ALA A O 1
ATOM 7562 N N . PRO A 1 977 ? 10.525 19.032 24.440 1.00 58.69 977 PRO A N 1
ATOM 7563 C CA . PRO A 1 977 ? 9.126 18.578 24.490 1.00 58.69 977 PRO A CA 1
ATOM 7564 C C . PRO A 1 977 ? 8.562 18.312 25.900 1.00 58.69 977 PRO A C 1
ATOM 7566 O O . PRO A 1 977 ? 9.069 17.481 26.659 1.00 58.69 977 PRO A O 1
ATOM 7569 N N . TRP A 1 978 ? 7.431 18.947 26.220 1.00 68.69 978 TRP A N 1
ATOM 7570 C CA . TRP A 1 978 ? 6.722 18.805 27.503 1.00 68.69 978 TRP A CA 1
ATOM 7571 C C . TRP A 1 978 ? 6.010 17.456 27.683 1.00 68.69 978 TRP A C 1
ATOM 7573 O O . TRP A 1 978 ? 5.567 17.131 28.784 1.00 68.69 978 TRP A O 1
ATOM 7583 N N . GLU A 1 979 ? 5.908 16.646 26.630 1.00 68.88 979 GLU A N 1
ATOM 7584 C CA . GLU A 1 979 ? 5.326 15.299 26.641 1.00 68.88 979 GLU A CA 1
ATOM 7585 C C . GLU A 1 979 ? 5.968 14.383 27.696 1.00 68.88 979 GLU A C 1
ATOM 7587 O O . GLU A 1 979 ? 5.290 13.535 28.273 1.00 68.88 979 GLU A O 1
ATOM 7592 N N . ALA A 1 980 ? 7.248 14.609 28.014 1.00 67.88 980 ALA A N 1
ATOM 7593 C CA . ALA A 1 980 ? 7.952 13.958 29.118 1.00 67.88 980 ALA A CA 1
ATOM 7594 C C . ALA A 1 980 ? 7.265 14.156 30.482 1.00 67.88 980 ALA A C 1
ATOM 7596 O O . ALA A 1 980 ? 7.231 13.237 31.302 1.00 67.88 980 ALA A O 1
ATOM 7597 N N . LEU A 1 981 ? 6.702 15.344 30.723 1.00 72.38 981 LEU A N 1
ATOM 7598 C CA . LEU A 1 981 ? 5.973 15.656 31.949 1.00 72.38 981 LEU A CA 1
ATOM 7599 C C . LEU A 1 981 ? 4.585 15.013 31.949 1.00 72.38 981 LEU A C 1
ATOM 7601 O O . LEU A 1 981 ? 4.141 14.575 33.002 1.00 72.38 981 LEU A O 1
ATOM 7605 N N . GLY A 1 982 ? 3.914 14.888 30.798 1.00 69.50 982 GLY A N 1
ATOM 7606 C CA . GLY A 1 982 ? 2.566 14.306 30.707 1.00 69.50 982 GLY A CA 1
ATOM 7607 C C . GLY A 1 982 ? 2.437 12.942 31.402 1.00 69.50 982 GLY A C 1
ATOM 7608 O O . GLY A 1 982 ? 1.495 12.726 32.169 1.00 69.50 982 GLY A O 1
ATOM 7609 N N . ASP A 1 983 ? 3.434 12.071 31.218 1.00 66.38 983 ASP A N 1
ATOM 7610 C CA . ASP A 1 983 ? 3.525 10.768 31.893 1.00 66.38 983 ASP A CA 1
ATOM 7611 C C . ASP A 1 983 ? 3.727 10.902 33.419 1.00 66.38 983 ASP A C 1
ATOM 7613 O O . ASP A 1 983 ? 3.125 10.156 34.188 1.00 66.38 983 ASP A O 1
ATOM 7617 N N . ALA A 1 984 ? 4.545 11.852 33.886 1.00 65.75 984 ALA A N 1
ATOM 7618 C CA . ALA A 1 984 ? 4.820 12.060 35.315 1.00 65.75 984 ALA A CA 1
ATOM 7619 C C . ALA A 1 984 ? 3.628 12.666 36.084 1.00 65.75 984 ALA A C 1
ATOM 7621 O O . ALA A 1 984 ? 3.449 12.405 37.271 1.00 65.75 984 ALA A O 1
ATOM 7622 N N . ILE A 1 985 ? 2.784 13.452 35.413 1.00 65.69 985 ILE A N 1
ATOM 7623 C CA . ILE A 1 985 ? 1.630 14.130 36.030 1.00 65.69 985 ILE A CA 1
ATOM 7624 C C . ILE A 1 985 ? 0.460 13.166 36.232 1.00 65.69 985 ILE A C 1
ATOM 7626 O O . ILE A 1 985 ? -0.317 13.333 37.173 1.00 65.69 985 ILE A O 1
ATOM 7630 N N . CYS A 1 986 ? 0.363 12.122 35.402 1.00 63.72 986 CYS A N 1
ATOM 7631 C CA . CYS A 1 986 ? -0.544 11.004 35.657 1.00 63.72 986 CYS A CA 1
ATOM 7632 C C . CYS A 1 986 ? -0.307 10.407 37.050 1.00 63.72 986 CYS A C 1
ATOM 7634 O O . CYS A 1 986 ? -1.263 10.108 37.753 1.00 63.72 986 CYS A O 1
ATOM 7636 N N . ASP A 1 987 ? 0.951 10.307 37.478 1.00 60.84 987 ASP A N 1
ATOM 7637 C CA . ASP A 1 987 ? 1.312 9.691 38.756 1.00 60.84 987 ASP A CA 1
ATOM 7638 C C . ASP A 1 987 ? 1.195 10.648 39.955 1.00 60.84 987 ASP A C 1
ATOM 7640 O O . ASP A 1 987 ? 1.211 10.204 41.102 1.00 60.84 987 ASP A O 1
ATOM 7644 N N . TRP A 1 988 ? 1.020 11.957 39.722 1.00 71.44 988 TRP A N 1
ATOM 7645 C CA . TRP A 1 988 ? 0.917 12.946 40.798 1.00 71.44 988 TRP A CA 1
ATOM 7646 C C . TRP A 1 988 ? -0.097 14.074 40.508 1.00 71.44 988 TRP A C 1
ATOM 7648 O O . TRP A 1 988 ? 0.274 15.224 40.249 1.00 71.44 988 TRP A O 1
ATOM 7658 N N . PRO A 1 989 ? -1.409 13.796 40.658 1.00 64.38 989 PRO A N 1
ATOM 7659 C CA . PRO A 1 989 ? -2.474 14.757 40.353 1.00 64.38 989 PRO A CA 1
ATOM 7660 C C . PRO A 1 989 ? -2.410 16.044 41.189 1.00 64.38 989 PRO A C 1
ATOM 7662 O O . PRO A 1 989 ? -2.799 17.110 40.723 1.00 64.38 989 PRO A O 1
ATOM 7665 N N . ALA A 1 990 ? -1.893 15.967 42.420 1.00 64.19 990 ALA A N 1
ATOM 7666 C CA . ALA A 1 990 ? -1.780 17.115 43.322 1.00 64.19 990 ALA A CA 1
ATOM 7667 C C . ALA A 1 990 ? -0.766 18.181 42.860 1.00 64.19 990 ALA A C 1
ATOM 7669 O O . ALA A 1 990 ? -0.866 19.325 43.298 1.00 64.19 990 ALA A O 1
ATOM 7670 N N . LEU A 1 991 ? 0.159 17.861 41.943 1.00 65.88 991 LEU A N 1
ATOM 7671 C CA . LEU A 1 991 ? 0.987 18.882 41.293 1.00 65.88 991 LEU A CA 1
ATOM 7672 C C . LEU A 1 991 ? 0.238 19.644 40.199 1.00 65.88 991 LEU A C 1
ATOM 7674 O O . LEU A 1 991 ? 0.732 20.680 39.766 1.00 65.88 991 LEU A O 1
ATOM 7678 N N . TYR A 1 992 ? -0.931 19.192 39.735 1.00 67.44 992 TYR A N 1
ATOM 7679 C CA . TYR A 1 992 ? -1.630 19.839 38.620 1.00 67.44 992 TYR A CA 1
ATOM 7680 C C . TYR A 1 992 ? -1.840 21.357 38.812 1.00 67.44 992 TYR A C 1
ATOM 7682 O O . TYR A 1 992 ? -1.531 22.097 37.879 1.00 67.44 992 TYR A O 1
ATOM 7690 N N . PRO A 1 993 ? -2.253 21.883 39.987 1.00 65.69 993 PRO A N 1
ATOM 7691 C CA . PRO A 1 993 ? -2.348 23.330 40.201 1.00 65.69 993 PRO A CA 1
ATOM 7692 C C . PRO A 1 993 ? -0.995 24.049 40.111 1.00 65.69 993 PRO A C 1
ATOM 7694 O O . PRO A 1 993 ? -0.944 25.194 39.672 1.00 65.69 993 PRO A O 1
ATOM 7697 N N . ALA A 1 994 ? 0.093 23.381 40.505 1.00 64.38 994 ALA A N 1
ATOM 7698 C CA . ALA A 1 994 ? 1.458 23.895 40.457 1.00 64.38 994 ALA A CA 1
ATOM 7699 C C . ALA A 1 994 ? 2.011 23.924 39.032 1.00 64.38 994 ALA A C 1
ATOM 7701 O O . ALA A 1 994 ? 2.464 24.965 38.581 1.00 64.38 994 ALA A O 1
ATOM 7702 N N . LEU A 1 995 ? 1.889 22.817 38.299 1.00 64.81 995 LEU A N 1
ATOM 7703 C CA . LEU A 1 995 ? 2.227 22.698 36.879 1.00 64.81 995 LEU A CA 1
ATOM 7704 C C . LEU A 1 995 ? 1.424 23.669 36.021 1.00 64.81 995 LEU A C 1
ATOM 7706 O O . LEU A 1 995 ? 1.977 24.336 35.158 1.00 64.81 995 LEU A O 1
ATOM 7710 N N . ARG A 1 996 ? 0.123 23.795 36.294 1.00 63.38 996 ARG A N 1
ATOM 7711 C CA . ARG A 1 996 ? -0.755 24.751 35.618 1.00 63.38 996 ARG A CA 1
ATOM 7712 C C . ARG A 1 996 ? -0.398 26.197 35.957 1.00 63.38 996 ARG A C 1
ATOM 7714 O O . ARG A 1 996 ? -0.615 27.061 35.120 1.00 63.38 996 ARG A O 1
ATOM 7721 N N . ARG A 1 997 ? 0.126 26.476 37.156 1.00 63.88 997 ARG A N 1
ATOM 7722 C CA . ARG A 1 997 ? 0.680 27.791 37.523 1.00 63.88 997 ARG A CA 1
ATOM 7723 C C . ARG A 1 997 ? 2.063 28.009 36.904 1.00 63.88 997 ARG A C 1
ATOM 7725 O O . ARG A 1 997 ? 2.380 29.138 36.559 1.00 63.88 997 ARG A O 1
ATOM 7732 N N . TYR A 1 998 ? 2.857 26.952 36.734 1.00 59.19 998 TYR A N 1
ATOM 7733 C CA . TYR A 1 998 ? 4.167 27.015 36.098 1.00 59.19 998 TYR A CA 1
ATOM 7734 C C . TYR A 1 998 ? 4.059 27.303 34.598 1.00 59.19 998 TYR A C 1
ATOM 7736 O O . TYR A 1 998 ? 4.607 28.292 34.130 1.00 59.19 998 TYR A O 1
ATOM 7744 N N . ALA A 1 999 ? 3.226 26.538 33.888 1.00 55.69 999 ALA A N 1
ATOM 7745 C CA . ALA A 1 999 ? 2.818 26.759 32.496 1.00 55.69 999 ALA A CA 1
ATOM 7746 C C . ALA A 1 999 ? 2.010 28.063 32.273 1.00 55.69 999 ALA A C 1
ATOM 7748 O O . ALA A 1 999 ? 1.362 28.232 31.241 1.00 55.69 999 ALA A O 1
ATOM 7749 N N . ARG A 1 1000 ? 1.970 28.936 33.289 1.00 51.66 1000 ARG A N 1
ATOM 7750 C CA . ARG A 1 1000 ? 1.335 30.258 33.345 1.00 51.66 1000 ARG A CA 1
ATOM 7751 C C . ARG A 1 1000 ? 2.168 31.224 34.209 1.00 51.66 1000 ARG A C 1
ATOM 7753 O O . ARG A 1 1000 ? 1.589 32.106 34.848 1.00 51.66 1000 ARG A O 1
ATOM 7760 N N . ARG A 1 1001 ? 3.490 31.016 34.332 1.00 45.06 1001 ARG A N 1
ATOM 7761 C CA . ARG A 1 1001 ? 4.348 31.909 35.128 1.00 45.06 1001 ARG A CA 1
ATOM 7762 C C . ARG A 1 1001 ? 4.265 33.334 34.555 1.00 45.06 1001 ARG A C 1
ATOM 7764 O O . ARG A 1 1001 ? 4.300 33.479 33.335 1.00 45.06 1001 ARG A O 1
ATOM 7771 N N . PRO A 1 1002 ? 4.168 34.378 35.401 1.00 36.88 1002 PRO A N 1
ATOM 7772 C CA . PRO A 1 1002 ? 4.237 35.758 34.928 1.00 36.88 1002 PRO A CA 1
ATOM 7773 C C . PRO A 1 1002 ? 5.548 35.981 34.162 1.00 36.88 1002 PRO A C 1
ATOM 7775 O O . PRO A 1 1002 ? 6.602 35.573 34.650 1.00 36.88 1002 PRO A O 1
ATOM 7778 N N . GLY A 1 1003 ? 5.455 36.567 32.967 1.00 41.03 1003 GLY A N 1
ATOM 7779 C CA . GLY A 1 1003 ? 6.560 36.735 32.015 1.00 41.03 1003 GLY A CA 1
ATOM 7780 C C . GLY A 1 1003 ? 6.500 35.806 30.793 1.00 41.03 1003 GLY A C 1
ATOM 7781 O O . GLY A 1 1003 ? 6.921 36.208 29.716 1.00 41.03 1003 GLY A O 1
ATOM 7782 N N . ASP A 1 1004 ? 5.917 34.606 30.905 1.00 41.03 1004 ASP A N 1
ATOM 7783 C CA . ASP A 1 1004 ? 5.859 33.645 29.791 1.00 41.03 1004 ASP A CA 1
ATOM 7784 C C . ASP A 1 1004 ? 4.463 33.661 29.137 1.00 41.03 1004 ASP A C 1
ATOM 7786 O O . ASP A 1 1004 ? 3.509 33.031 29.605 1.00 41.03 1004 ASP A O 1
ATOM 7790 N N . VAL A 1 1005 ? 4.304 34.490 28.098 1.00 38.25 1005 VAL A N 1
ATOM 7791 C CA . VAL A 1 1005 ? 2.983 34.881 27.555 1.00 38.25 1005 VAL A CA 1
ATOM 7792 C C . VAL A 1 1005 ? 2.451 33.912 26.483 1.00 38.25 1005 VAL A C 1
ATOM 7794 O O . VAL A 1 1005 ? 1.303 34.037 26.052 1.00 38.25 1005 VAL A O 1
ATOM 7797 N N . SER A 1 1006 ? 3.241 32.918 26.062 1.00 37.38 1006 SER A N 1
ATOM 7798 C CA . SER A 1 1006 ? 2.832 31.935 25.049 1.00 37.38 1006 SER A CA 1
ATOM 7799 C C . SER A 1 1006 ? 1.880 30.879 25.639 1.00 37.38 1006 SER A C 1
ATOM 7801 O O . SER A 1 1006 ? 2.264 30.147 26.556 1.00 37.38 1006 SER A O 1
ATOM 7803 N N . PRO A 1 1007 ? 0.630 30.733 25.149 1.00 38.62 1007 PRO A N 1
ATOM 7804 C CA . PRO A 1 1007 ? -0.294 29.744 25.693 1.00 38.62 1007 PRO A CA 1
ATOM 7805 C C . PRO A 1 1007 ? 0.216 28.318 25.481 1.00 38.62 1007 PRO A C 1
ATOM 7807 O O . PRO A 1 1007 ? 0.523 27.913 24.359 1.00 38.62 1007 PRO A O 1
ATOM 7810 N N . CYS A 1 1008 ? 0.226 27.533 26.562 1.00 48.84 1008 CYS A N 1
ATOM 7811 C CA . CYS A 1 1008 ? 0.781 26.178 26.652 1.00 48.84 1008 CYS A CA 1
ATOM 7812 C C . CYS A 1 1008 ? -0.046 25.100 25.895 1.00 48.84 1008 CYS A C 1
ATOM 7814 O O . CYS A 1 1008 ? -0.369 24.032 26.422 1.00 48.84 1008 CYS A O 1
ATOM 7816 N N . SER A 1 1009 ? -0.420 25.390 24.647 1.00 49.22 1009 SER A N 1
ATOM 7817 C CA . SER A 1 1009 ? -1.360 24.640 23.806 1.00 49.22 1009 SER A CA 1
ATOM 7818 C C . SER A 1 1009 ? -0.907 23.209 23.531 1.00 49.22 1009 SER A C 1
ATOM 7820 O O . SER A 1 1009 ? -1.709 22.289 23.654 1.00 49.22 1009 SER A O 1
ATOM 7822 N N . VAL A 1 1010 ? 0.380 22.982 23.246 1.00 44.88 1010 VAL A N 1
ATOM 7823 C CA . VAL A 1 1010 ? 0.927 21.634 23.000 1.00 44.88 1010 VAL A CA 1
ATOM 7824 C C . VAL A 1 1010 ? 0.782 20.743 24.239 1.00 44.88 1010 VAL A C 1
ATOM 7826 O O . VAL A 1 1010 ? 0.364 19.592 24.124 1.00 44.88 1010 VAL A O 1
ATOM 7829 N N . PHE A 1 1011 ? 1.047 21.281 25.433 1.00 50.78 1011 PHE A N 1
ATOM 7830 C CA . PHE A 1 1011 ? 0.906 20.555 26.694 1.00 50.78 1011 PHE A CA 1
ATOM 7831 C C . PHE A 1 1011 ? -0.569 20.326 27.066 1.00 50.78 1011 PHE A C 1
ATOM 7833 O O . PHE A 1 1011 ? -0.951 19.188 27.349 1.00 50.78 1011 PHE A O 1
ATOM 7840 N N . GLU A 1 1012 ? -1.425 21.357 27.003 1.00 52.31 1012 GLU A N 1
ATOM 7841 C CA . GLU A 1 1012 ? -2.863 21.213 27.286 1.00 52.31 1012 GLU A CA 1
ATOM 7842 C C . GLU A 1 1012 ? -3.554 20.274 26.261 1.00 52.31 1012 GLU A C 1
ATOM 7844 O O . GLU A 1 1012 ? -4.395 19.457 26.649 1.00 52.31 1012 GLU A O 1
ATOM 7849 N N . ALA A 1 1013 ? -3.149 20.278 24.982 1.00 47.25 1013 ALA A N 1
ATOM 7850 C CA . ALA A 1 1013 ? -3.660 19.372 23.945 1.00 47.25 1013 ALA A CA 1
ATOM 7851 C C . ALA A 1 1013 ? -3.111 17.937 24.059 1.00 47.25 1013 ALA A C 1
ATOM 7853 O O . ALA A 1 1013 ? -3.854 16.976 23.831 1.00 47.25 1013 ALA A O 1
ATOM 7854 N N . HIS A 1 1014 ? -1.839 17.757 24.437 1.00 50.03 1014 HIS A N 1
ATOM 7855 C CA . HIS A 1 1014 ? -1.279 16.437 24.741 1.00 50.03 1014 HIS A CA 1
ATOM 7856 C C . HIS A 1 1014 ? -1.984 15.820 25.958 1.00 50.03 1014 HIS A C 1
ATOM 7858 O O . HIS A 1 1014 ? -2.457 14.683 25.887 1.00 50.03 1014 HIS A O 1
ATOM 7864 N N . TRP A 1 1015 ? -2.158 16.600 27.031 1.00 55.56 1015 TRP A N 1
ATOM 7865 C CA . TRP A 1 1015 ? -2.945 16.228 28.208 1.00 55.56 1015 TRP A CA 1
ATOM 7866 C C . TRP A 1 1015 ? -4.384 15.852 27.831 1.00 55.56 1015 TRP A C 1
ATOM 7868 O O . TRP A 1 1015 ? -4.866 14.784 28.208 1.00 55.56 1015 TRP A O 1
ATOM 7878 N N . ALA A 1 1016 ? -5.066 16.668 27.024 1.00 51.88 1016 ALA A N 1
ATOM 7879 C CA . ALA A 1 1016 ? -6.433 16.393 26.582 1.00 51.88 1016 ALA A CA 1
ATOM 7880 C C . ALA A 1 1016 ? -6.565 15.145 25.685 1.00 51.88 1016 ALA A C 1
ATOM 7882 O O . ALA A 1 1016 ? -7.653 14.566 25.616 1.00 51.88 1016 ALA A O 1
ATOM 7883 N N . ARG A 1 1017 ? -5.491 14.719 25.000 1.00 49.22 1017 ARG A N 1
ATOM 7884 C CA . ARG A 1 1017 ? -5.508 13.562 24.088 1.00 49.22 1017 ARG A CA 1
ATOM 7885 C C . ARG A 1 1017 ? -5.062 12.261 24.756 1.00 49.22 1017 ARG A C 1
ATOM 7887 O O . ARG A 1 1017 ? -5.781 11.271 24.645 1.00 49.22 1017 ARG A O 1
ATOM 7894 N N . GLN A 1 1018 ? -3.918 12.260 25.439 1.00 50.06 1018 GLN A N 1
ATOM 7895 C CA . GLN A 1 1018 ? -3.376 11.089 26.139 1.00 50.06 1018 GLN A CA 1
ATOM 7896 C C . GLN A 1 1018 ? -4.003 10.957 27.527 1.00 50.06 1018 GLN A C 1
ATOM 7898 O O . GLN A 1 1018 ? -4.691 9.979 27.819 1.00 50.06 1018 GLN A O 1
ATOM 7903 N N . VAL A 1 1019 ? -3.829 11.979 28.368 1.00 51.16 1019 VAL A N 1
ATOM 7904 C CA . VAL A 1 1019 ? -4.101 11.863 29.802 1.00 51.16 1019 VAL A CA 1
ATOM 7905 C C . VAL A 1 1019 ? -5.593 11.901 30.117 1.00 51.16 1019 VAL A C 1
ATOM 7907 O O . VAL A 1 1019 ? -6.068 11.011 30.811 1.00 51.16 1019 VAL A O 1
ATOM 7910 N N . ARG A 1 1020 ? -6.384 12.817 29.540 1.00 52.16 1020 ARG A N 1
ATOM 7911 C CA . ARG A 1 1020 ? -7.852 12.802 29.709 1.00 52.16 1020 ARG A CA 1
ATOM 7912 C C . ARG A 1 1020 ? -8.453 11.482 29.212 1.00 52.16 1020 ARG A C 1
ATOM 7914 O O . ARG A 1 1020 ? -9.367 10.974 29.848 1.00 52.16 1020 ARG A O 1
ATOM 7921 N N . THR A 1 1021 ? -7.936 10.887 28.137 1.00 52.62 1021 THR A N 1
ATOM 7922 C CA . THR A 1 1021 ? -8.436 9.595 27.630 1.00 52.62 1021 THR A CA 1
ATOM 7923 C C . THR A 1 1021 ? -8.046 8.432 28.548 1.00 52.62 1021 THR A C 1
ATOM 7925 O O . THR A 1 1021 ? -8.907 7.627 28.897 1.00 52.62 1021 THR A O 1
ATOM 7928 N N . ALA A 1 1022 ? -6.788 8.370 29.000 1.00 50.66 1022 ALA A N 1
ATOM 7929 C CA . ALA A 1 1022 ? -6.317 7.355 29.943 1.00 50.66 1022 ALA A CA 1
ATOM 7930 C C . ALA A 1 1022 ? -7.023 7.460 31.308 1.00 50.66 1022 ALA A C 1
ATOM 7932 O O . ALA A 1 1022 ? -7.451 6.446 31.851 1.00 50.66 1022 ALA A O 1
ATOM 7933 N N . TRP A 1 1023 ? -7.238 8.677 31.819 1.00 57.72 1023 TRP A N 1
ATOM 7934 C CA . TRP A 1 1023 ? -8.056 8.925 33.009 1.00 57.72 1023 TRP A CA 1
ATOM 7935 C C . TRP A 1 1023 ? -9.510 8.520 32.784 1.00 57.72 1023 TRP A C 1
ATOM 7937 O O . TRP A 1 1023 ? -10.033 7.759 33.580 1.00 57.72 1023 TRP A O 1
ATOM 7947 N N . HIS A 1 1024 ? -10.184 8.948 31.711 1.00 56.94 1024 HIS A N 1
ATOM 7948 C CA . HIS A 1 1024 ? -11.579 8.538 31.478 1.00 56.94 1024 HIS A CA 1
ATOM 7949 C C . HIS A 1 1024 ? -11.742 7.009 31.357 1.00 56.94 1024 HIS A C 1
ATOM 7951 O O . HIS A 1 1024 ? -12.810 6.500 31.691 1.00 56.94 1024 HIS A O 1
ATOM 7957 N N . A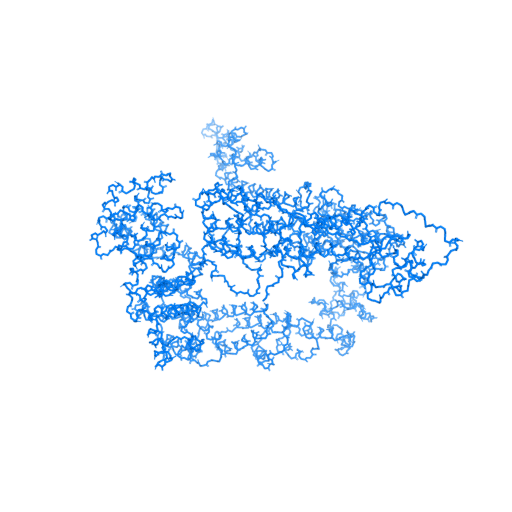LA A 1 1025 ? -10.708 6.285 30.911 1.00 52.38 1025 ALA A N 1
ATOM 7958 C CA . ALA A 1 1025 ? -10.705 4.825 30.852 1.00 52.38 1025 ALA A CA 1
ATOM 7959 C C . ALA A 1 1025 ? -10.393 4.152 32.205 1.00 52.38 1025 ALA A C 1
ATOM 7961 O O . ALA A 1 1025 ? -11.072 3.197 32.563 1.00 52.38 1025 ALA A O 1
ATOM 7962 N N . ALA A 1 1026 ? -9.397 4.636 32.958 1.00 52.53 1026 ALA A N 1
ATOM 7963 C CA . ALA A 1 1026 ? -8.916 3.994 34.189 1.00 52.53 1026 ALA A CA 1
ATOM 7964 C C . ALA A 1 1026 ? -9.568 4.520 35.484 1.00 52.53 1026 ALA A C 1
ATOM 7966 O O . ALA A 1 1026 ? -9.649 3.798 36.475 1.00 52.53 1026 ALA A O 1
ATOM 7967 N N . LEU A 1 1027 ? -10.045 5.768 35.499 1.00 59.31 1027 LEU A N 1
ATOM 7968 C CA . LEU A 1 1027 ? -10.663 6.401 36.668 1.00 59.31 1027 LEU A CA 1
ATOM 7969 C C . LEU A 1 1027 ? -11.933 5.673 37.151 1.00 59.31 1027 LEU A C 1
ATOM 7971 O O . LEU A 1 1027 ? -12.093 5.590 38.365 1.00 59.31 1027 LEU A O 1
ATOM 7975 N N . PRO A 1 1028 ? -12.812 5.100 36.296 1.00 60.19 1028 PRO A N 1
ATOM 7976 C CA . PRO A 1 1028 ? -13.924 4.273 36.770 1.00 60.19 1028 PRO A CA 1
ATOM 7977 C C . PRO A 1 1028 ? -13.450 3.061 37.585 1.00 60.19 1028 PRO A C 1
ATOM 7979 O O . PRO A 1 1028 ? -13.955 2.833 38.684 1.00 60.19 1028 PRO A O 1
ATOM 7982 N N . ASP A 1 1029 ? -12.432 2.346 37.098 1.00 57.31 1029 ASP A N 1
ATOM 7983 C CA . ASP A 1 1029 ? -11.854 1.188 37.787 1.00 57.31 1029 ASP A CA 1
ATOM 7984 C C . ASP A 1 1029 ? -11.113 1.601 39.069 1.00 57.31 1029 ASP A C 1
ATOM 7986 O O . ASP A 1 1029 ? -11.160 0.886 40.069 1.00 57.31 1029 ASP A O 1
ATOM 7990 N N . GLN A 1 1030 ? -10.480 2.779 39.094 1.00 55.75 1030 GLN A N 1
ATOM 7991 C CA . GLN A 1 1030 ? -9.837 3.309 40.301 1.00 55.75 1030 GLN A CA 1
ATOM 7992 C C . GLN A 1 1030 ? -10.823 3.829 41.349 1.00 55.75 1030 GLN A C 1
ATOM 7994 O O . GLN A 1 1030 ? -10.616 3.594 42.537 1.00 55.75 1030 GLN A O 1
ATOM 7999 N N . VAL A 1 1031 ? -11.909 4.490 40.946 1.00 56.09 1031 VAL A N 1
ATOM 8000 C CA . VAL A 1 1031 ? -12.998 4.878 41.857 1.00 56.09 1031 VAL A CA 1
ATOM 8001 C C . VAL A 1 1031 ? -13.653 3.622 42.443 1.00 56.09 1031 VAL A C 1
ATOM 8003 O O . VAL A 1 1031 ? -13.890 3.574 43.649 1.00 56.09 1031 VAL A O 1
ATOM 8006 N N . ALA A 1 1032 ? -13.834 2.569 41.639 1.00 57.72 1032 ALA A N 1
ATOM 8007 C CA . ALA A 1 1032 ? -14.290 1.266 42.120 1.00 57.72 1032 ALA A CA 1
ATOM 8008 C C . ALA A 1 1032 ? -13.273 0.586 43.066 1.00 57.72 1032 ALA A C 1
ATOM 8010 O O . ALA A 1 1032 ? -13.673 0.012 44.079 1.00 57.72 1032 ALA A O 1
ATOM 8011 N N . ALA A 1 1033 ? -11.964 0.679 42.792 1.00 55.72 1033 ALA A N 1
ATOM 8012 C CA . ALA A 1 1033 ? -10.902 0.080 43.612 1.00 55.72 1033 ALA A CA 1
ATOM 8013 C C . ALA A 1 1033 ? -10.658 0.812 44.946 1.00 55.72 1033 ALA A C 1
ATOM 8015 O O . ALA A 1 1033 ? -10.410 0.169 45.965 1.00 55.72 1033 ALA A O 1
ATOM 8016 N N . LEU A 1 1034 ? -10.778 2.145 44.967 1.00 56.16 1034 LEU A N 1
ATOM 8017 C CA . LEU A 1 1034 ? -10.838 2.949 46.197 1.00 56.16 1034 LEU A CA 1
ATOM 8018 C C . LEU A 1 1034 ? -12.151 2.719 46.971 1.00 56.16 1034 LEU A C 1
ATOM 8020 O O . LEU A 1 1034 ? -12.242 3.056 48.154 1.00 56.16 1034 LEU A O 1
ATOM 8024 N N . GLY A 1 1035 ? -13.147 2.131 46.304 1.00 58.69 1035 GLY A N 1
ATOM 8025 C CA . GLY A 1 1035 ? -14.500 1.895 46.780 1.00 58.69 1035 GLY A CA 1
ATOM 8026 C C . GLY A 1 1035 ? -15.413 3.094 46.528 1.00 58.69 1035 GLY A C 1
ATOM 8027 O O . GLY A 1 1035 ? -15.076 4.225 46.877 1.00 58.69 1035 GLY A O 1
ATOM 8028 N N . ASP A 1 1036 ? -16.619 2.821 46.020 1.00 56.72 1036 ASP A N 1
ATOM 8029 C CA . ASP A 1 1036 ? -17.660 3.815 45.684 1.00 56.72 1036 ASP A CA 1
ATOM 8030 C C . ASP A 1 1036 ? -18.017 4.778 46.843 1.00 56.72 1036 ASP A C 1
ATOM 8032 O O . ASP A 1 1036 ? -18.563 5.860 46.627 1.00 56.72 1036 ASP A O 1
ATOM 8036 N N . ASP A 1 1037 ? -17.707 4.380 48.082 1.00 58.94 1037 ASP A N 1
ATOM 8037 C CA . ASP A 1 1037 ? -17.942 5.126 49.321 1.00 58.94 1037 ASP A CA 1
ATOM 8038 C C . ASP A 1 1037 ? -16.702 5.947 49.778 1.00 58.94 1037 ASP A C 1
ATOM 8040 O O . ASP A 1 1037 ? -16.633 6.403 50.924 1.00 58.94 1037 ASP A O 1
ATOM 8044 N N . SER A 1 1038 ? -15.661 6.102 48.954 1.00 70.38 1038 SER A N 1
ATOM 8045 C CA . SER A 1 1038 ? -14.412 6.776 49.340 1.00 70.38 1038 SER A CA 1
ATOM 8046 C C . SER A 1 1038 ? -14.516 8.305 49.342 1.00 70.38 1038 SER A C 1
ATOM 8048 O O . SER A 1 1038 ? -14.801 8.935 48.325 1.00 70.38 1038 SER A O 1
ATOM 8050 N N . VAL A 1 1039 ? -14.197 8.913 50.491 1.00 66.38 1039 VAL A N 1
ATOM 8051 C CA . VAL A 1 1039 ? -14.059 10.373 50.634 1.00 66.38 1039 VAL A CA 1
ATOM 8052 C C . VAL A 1 1039 ? -12.939 10.895 49.728 1.00 66.38 1039 VAL A C 1
ATOM 8054 O O . VAL A 1 1039 ? -13.156 11.864 49.011 1.00 66.38 1039 VAL A O 1
ATOM 8057 N N . ALA A 1 1040 ? -11.810 10.182 49.646 1.00 61.31 1040 ALA A N 1
ATOM 8058 C CA . ALA A 1 1040 ? -10.703 10.541 48.761 1.00 61.31 1040 ALA A CA 1
ATOM 8059 C C . ALA A 1 1040 ? -11.098 10.504 47.272 1.00 61.31 1040 ALA A C 1
ATOM 8061 O O . ALA A 1 1040 ? -10.663 11.354 46.503 1.00 61.31 1040 ALA A O 1
ATOM 8062 N N . ALA A 1 1041 ? -11.967 9.574 46.850 1.00 62.78 1041 ALA A N 1
ATOM 8063 C CA . ALA A 1 1041 ? -12.481 9.568 45.476 1.00 62.78 1041 ALA A CA 1
ATOM 8064 C C . ALA A 1 1041 ? -13.369 10.796 45.193 1.00 62.78 1041 ALA A C 1
ATOM 8066 O O . ALA A 1 1041 ? -13.268 11.397 44.124 1.00 62.78 1041 ALA A O 1
ATOM 8067 N N . ALA A 1 1042 ? -14.192 11.213 46.162 1.00 66.50 1042 ALA A N 1
ATOM 8068 C CA . ALA A 1 1042 ? -14.989 12.435 46.055 1.00 66.50 1042 ALA A CA 1
ATOM 8069 C C . ALA A 1 1042 ? -14.119 13.708 46.041 1.00 66.50 1042 ALA A C 1
ATOM 8071 O O . ALA A 1 1042 ? -14.405 14.621 45.272 1.00 66.50 1042 ALA A O 1
ATOM 8072 N N . GLU A 1 1043 ? -13.043 13.754 46.831 1.00 64.19 1043 GLU A N 1
ATOM 8073 C CA . GLU A 1 1043 ? -12.065 14.852 46.844 1.00 64.19 1043 GLU A CA 1
ATOM 8074 C C . GLU A 1 1043 ? -11.270 14.933 45.535 1.00 64.19 1043 GLU A C 1
ATOM 8076 O O . GLU A 1 1043 ? -11.108 16.022 44.992 1.00 64.19 1043 GLU A O 1
ATOM 8081 N N . ILE A 1 1044 ? -10.834 13.800 44.970 1.00 59.47 1044 ILE A N 1
ATOM 8082 C CA . ILE A 1 1044 ? -10.189 13.751 43.646 1.00 59.47 1044 ILE A CA 1
ATOM 8083 C C . ILE A 1 1044 ? -11.132 14.323 42.577 1.00 59.47 1044 ILE A C 1
ATOM 8085 O O . ILE A 1 1044 ? -10.737 15.202 41.813 1.00 59.47 1044 ILE A O 1
ATOM 8089 N N . VAL A 1 1045 ? -12.394 13.887 42.550 1.00 62.31 1045 VAL A N 1
ATOM 8090 C CA . VAL A 1 1045 ? -13.391 14.369 41.576 1.00 62.31 1045 VAL A CA 1
ATOM 8091 C C . VAL A 1 1045 ? -13.731 15.851 41.780 1.00 62.31 1045 VAL A C 1
ATOM 8093 O O . VAL A 1 1045 ? -13.871 16.579 40.796 1.00 62.31 1045 VAL A O 1
ATOM 8096 N N . ALA A 1 1046 ? -13.801 16.323 43.028 1.00 62.12 1046 ALA A N 1
ATOM 8097 C CA . ALA A 1 1046 ? -14.001 17.735 43.353 1.00 62.12 1046 ALA A CA 1
ATOM 8098 C C . ALA A 1 1046 ? -12.817 18.611 42.900 1.00 62.12 1046 ALA A C 1
ATOM 8100 O O . ALA A 1 1046 ? -13.026 19.630 42.245 1.00 62.12 1046 ALA A O 1
ATOM 8101 N N . ASN A 1 1047 ? -11.580 18.184 43.176 1.00 53.22 1047 ASN A N 1
ATOM 8102 C CA . ASN A 1 1047 ? -10.357 18.913 42.823 1.00 53.22 1047 ASN A CA 1
ATOM 8103 C C . ASN A 1 1047 ? -10.105 18.985 41.306 1.00 53.22 1047 ASN A C 1
ATOM 8105 O O . ASN A 1 1047 ? -9.469 19.926 40.833 1.00 53.22 1047 ASN A O 1
ATOM 8109 N N . LEU A 1 1048 ? -10.614 18.020 40.531 1.00 55.25 1048 LEU A N 1
ATOM 8110 C CA . LEU A 1 1048 ? -10.554 18.044 39.064 1.00 55.25 1048 LEU A CA 1
ATOM 8111 C C . LEU A 1 1048 ? -11.566 19.013 38.434 1.00 55.25 1048 LEU A C 1
ATOM 8113 O O . LEU A 1 1048 ? -11.370 19.433 37.295 1.00 55.25 1048 LEU A O 1
ATOM 8117 N N . GLY A 1 1049 ? -12.653 19.355 39.137 1.00 52.69 1049 GLY A N 1
ATOM 8118 C CA . GLY A 1 1049 ? -13.641 20.344 38.689 1.00 52.69 1049 GLY A CA 1
ATOM 8119 C C . GLY A 1 1049 ? -14.404 19.993 37.402 1.00 52.69 1049 GLY A C 1
ATOM 8120 O O . GLY A 1 1049 ? -14.996 20.880 36.792 1.00 52.69 1049 GLY A O 1
ATOM 8121 N N . LEU A 1 1050 ? -14.392 18.728 36.962 1.00 54.91 1050 LEU A N 1
ATOM 8122 C CA . LEU A 1 1050 ? -15.021 18.283 35.711 1.00 54.91 1050 LEU A CA 1
ATOM 8123 C C . LEU A 1 1050 ? -16.516 17.957 35.931 1.00 54.91 1050 LEU A C 1
ATOM 8125 O O . LEU A 1 1050 ? -16.815 16.948 36.580 1.00 54.91 1050 LEU A O 1
ATOM 8129 N N . PRO A 1 1051 ? -17.473 18.737 35.376 1.00 56.78 1051 PRO A N 1
ATOM 8130 C CA . PRO A 1 1051 ? -18.904 18.575 35.678 1.00 56.78 1051 PRO A CA 1
ATOM 8131 C C . PRO A 1 1051 ? -19.452 17.188 35.315 1.00 56.78 1051 PRO A C 1
ATOM 8133 O O . PRO A 1 1051 ? -20.196 16.586 36.083 1.00 56.78 1051 PRO A O 1
ATOM 8136 N N . GLU A 1 1052 ? -19.000 16.643 34.185 1.00 53.88 1052 GLU A N 1
ATOM 8137 C CA . GLU A 1 1052 ? -19.353 15.313 33.666 1.00 53.88 1052 GLU A CA 1
ATOM 8138 C C . GLU A 1 1052 ? -19.019 14.185 34.666 1.00 53.88 1052 GLU A C 1
ATOM 8140 O O . GLU A 1 1052 ? -19.772 13.218 34.814 1.00 53.88 1052 GLU A O 1
ATOM 8145 N N . LEU A 1 1053 ? -17.898 14.315 35.385 1.00 54.69 1053 LEU A N 1
ATOM 8146 C CA . LEU A 1 1053 ? -17.449 13.352 36.394 1.00 54.69 1053 LEU A CA 1
ATOM 8147 C C . LEU A 1 1053 ? -18.161 13.556 37.731 1.00 54.69 1053 LEU A C 1
ATOM 8149 O O . LEU A 1 1053 ? -18.562 12.576 38.355 1.00 54.69 1053 LEU A O 1
ATOM 8153 N N . ILE A 1 1054 ? -18.407 14.808 38.125 1.00 63.66 1054 ILE A N 1
ATOM 8154 C CA . ILE A 1 1054 ? -19.248 15.134 39.284 1.00 63.66 1054 ILE A CA 1
ATOM 8155 C C . ILE A 1 1054 ? -20.647 14.515 39.109 1.00 63.66 1054 ILE A C 1
ATOM 8157 O O . ILE A 1 1054 ? -21.164 13.882 40.033 1.00 63.66 1054 ILE A O 1
ATOM 8161 N N . ASP A 1 1055 ? -21.240 14.614 37.917 1.00 63.12 1055 ASP A N 1
ATOM 8162 C CA . ASP A 1 1055 ? -22.551 14.031 37.624 1.00 63.12 1055 ASP A CA 1
ATOM 8163 C C . ASP A 1 1055 ? -22.520 12.502 37.481 1.00 63.12 1055 ASP A C 1
ATOM 8165 O O . ASP A 1 1055 ? -23.457 11.838 37.934 1.00 63.12 1055 ASP A O 1
ATOM 8169 N N . THR A 1 1056 ? -21.423 11.925 36.978 1.00 58.38 1056 THR A N 1
ATOM 8170 C CA . THR A 1 1056 ? -21.197 10.466 36.985 1.00 58.38 1056 THR A CA 1
ATOM 8171 C C . THR A 1 1056 ? -21.111 9.922 38.415 1.00 58.38 1056 THR A C 1
ATOM 8173 O O . THR A 1 1056 ? -21.783 8.945 38.744 1.00 58.38 1056 THR A O 1
ATOM 8176 N N . CYS A 1 1057 ? -20.380 10.584 39.316 1.00 59.56 1057 CYS A N 1
ATOM 8177 C CA . CYS A 1 1057 ? -20.330 10.216 40.734 1.00 59.56 1057 CYS A CA 1
ATOM 8178 C C . CYS A 1 1057 ? -21.684 10.412 41.434 1.00 59.56 1057 CYS A C 1
ATOM 8180 O O . CYS A 1 1057 ? -22.112 9.550 42.202 1.00 59.56 1057 CYS A O 1
ATOM 8182 N N . ARG A 1 1058 ? -22.424 11.488 41.123 1.00 68.44 1058 ARG A N 1
ATOM 8183 C CA . ARG A 1 1058 ? -23.810 11.679 41.596 1.00 68.44 1058 ARG A CA 1
ATOM 8184 C C . ARG A 1 1058 ? -24.758 10.594 41.077 1.00 68.44 1058 ARG A C 1
ATOM 8186 O O . ARG A 1 1058 ? -25.732 10.277 41.754 1.00 68.44 1058 ARG A O 1
ATOM 8193 N N . GLU A 1 1059 ? -24.536 10.054 39.882 1.00 67.31 1059 GLU A N 1
ATOM 8194 C CA . GLU A 1 1059 ? -25.323 8.960 39.296 1.00 67.31 1059 GLU A CA 1
ATOM 8195 C C . GLU A 1 1059 ? -24.968 7.596 39.915 1.00 67.31 1059 GLU A C 1
ATOM 8197 O O . GLU A 1 1059 ? -25.865 6.835 40.274 1.00 67.31 1059 GLU A O 1
ATOM 8202 N N . LEU A 1 1060 ? -23.686 7.311 40.163 1.00 55.03 1060 LEU A N 1
ATOM 8203 C CA . LEU A 1 1060 ? -23.254 6.114 40.899 1.00 55.03 1060 LEU A CA 1
ATOM 8204 C C . LEU A 1 1060 ? -23.806 6.103 42.338 1.00 55.03 1060 LEU A C 1
ATOM 8206 O O . LEU A 1 1060 ? -24.408 5.115 42.764 1.00 55.03 1060 LEU A O 1
ATOM 8210 N N . LEU A 1 1061 ? -23.741 7.237 43.048 1.00 62.00 1061 LEU A N 1
ATOM 8211 C CA . LEU A 1 1061 ? -24.365 7.406 44.370 1.00 62.00 1061 LEU A CA 1
ATOM 8212 C C . LEU A 1 1061 ? -25.899 7.234 44.341 1.00 62.00 1061 LEU A C 1
ATOM 8214 O O . LEU A 1 1061 ? -26.485 6.791 45.333 1.00 62.00 1061 LEU A O 1
ATOM 8218 N N . ARG A 1 1062 ? -26.559 7.550 43.215 1.00 71.94 1062 ARG A N 1
ATOM 8219 C CA . ARG A 1 1062 ? -28.000 7.310 43.001 1.00 71.94 1062 ARG A CA 1
ATOM 8220 C C . ARG A 1 1062 ? -28.326 5.839 42.731 1.00 71.94 1062 ARG A C 1
ATOM 8222 O O . ARG A 1 1062 ? -29.377 5.380 43.172 1.00 71.94 1062 ARG A O 1
ATOM 8229 N N . ARG A 1 1063 ? -27.442 5.088 42.063 1.00 62.94 1063 ARG A N 1
ATOM 8230 C CA . ARG A 1 1063 ? -27.641 3.665 41.710 1.00 62.94 1063 ARG A CA 1
ATOM 8231 C C . ARG A 1 1063 ? -27.517 2.695 42.889 1.00 62.94 1063 ARG A C 1
ATOM 8233 O O . ARG A 1 1063 ? -28.076 1.600 42.826 1.00 62.94 1063 ARG A O 1
ATOM 8240 N N . HIS A 1 1064 ? -26.882 3.097 43.995 1.00 62.00 1064 HIS A N 1
ATOM 8241 C CA . HIS A 1 1064 ? -26.704 2.254 45.192 1.00 62.00 1064 HIS A CA 1
ATOM 8242 C C . HIS A 1 1064 ? -27.426 2.781 46.460 1.00 62.00 1064 HIS A C 1
ATOM 8244 O O . HIS A 1 1064 ? -26.817 2.890 47.532 1.00 62.00 1064 HIS A O 1
ATOM 8250 N N . PRO A 1 1065 ? -28.755 3.038 46.417 1.00 55.16 1065 PRO A N 1
ATOM 8251 C CA . PRO A 1 1065 ? -29.506 3.667 47.516 1.00 55.16 1065 PRO A CA 1
ATOM 8252 C C . PRO A 1 1065 ? -29.610 2.796 48.783 1.00 55.16 1065 PRO A C 1
ATOM 8254 O O . PRO A 1 1065 ? -29.981 3.268 49.855 1.00 55.16 1065 PRO A O 1
ATOM 8257 N N . HIS A 1 1066 ? -29.293 1.505 48.676 1.00 55.03 1066 HIS A N 1
ATOM 8258 C CA . HIS A 1 1066 ? -29.255 0.560 49.791 1.00 55.03 1066 HIS A CA 1
ATOM 8259 C C . HIS A 1 1066 ? -27.933 0.619 50.583 1.00 55.03 1066 HIS A C 1
ATOM 8261 O O . HIS A 1 1066 ? -27.931 0.272 51.765 1.00 55.03 1066 HIS A O 1
ATOM 8267 N N . ARG A 1 1067 ? -26.826 1.089 49.980 1.00 55.91 1067 ARG A N 1
ATOM 8268 C CA . ARG A 1 1067 ? -25.535 1.293 50.671 1.00 55.91 1067 ARG A CA 1
ATOM 8269 C C . ARG A 1 1067 ? -25.492 2.634 51.403 1.00 55.91 1067 ARG A C 1
ATOM 8271 O O . ARG A 1 1067 ? -25.147 2.668 52.582 1.00 55.91 1067 ARG A O 1
ATOM 8278 N N . THR A 1 1068 ? -25.983 3.706 50.781 1.00 55.84 1068 THR A N 1
ATOM 8279 C CA . THR A 1 1068 ? -26.086 5.040 51.410 1.00 55.84 1068 THR A CA 1
ATOM 8280 C C . THR A 1 1068 ? -26.980 5.064 52.659 1.00 55.84 1068 THR A C 1
ATOM 8282 O O . THR A 1 1068 ? -26.747 5.874 53.555 1.00 55.84 1068 THR A O 1
ATOM 8285 N N . ARG A 1 1069 ? -27.939 4.132 52.791 1.00 69.44 1069 ARG A N 1
ATOM 8286 C CA . ARG A 1 1069 ? -28.706 3.902 54.036 1.00 69.44 1069 ARG A CA 1
ATOM 8287 C C . ARG A 1 1069 ? -27.886 3.295 55.185 1.00 69.44 1069 ARG A C 1
ATOM 8289 O O . ARG A 1 1069 ? -28.276 3.464 56.334 1.00 69.44 1069 ARG A O 1
ATOM 8296 N N . ARG A 1 1070 ? -26.780 2.589 54.909 1.00 72.06 1070 ARG A N 1
ATOM 8297 C CA . ARG A 1 1070 ? -25.941 1.929 55.933 1.00 72.06 1070 ARG A CA 1
ATOM 8298 C C . ARG A 1 1070 ? -24.846 2.833 56.510 1.00 72.06 1070 ARG A C 1
ATOM 8300 O O . ARG A 1 1070 ? -24.424 2.595 57.635 1.00 72.06 1070 ARG A O 1
ATOM 8307 N N . GLN A 1 1071 ? -24.394 3.858 55.781 1.00 75.69 1071 GLN A N 1
ATOM 8308 C CA . GLN A 1 1071 ? -23.366 4.805 56.252 1.00 75.69 1071 GLN A CA 1
ATOM 8309 C C . GLN A 1 1071 ? -23.776 6.276 56.018 1.00 75.69 1071 GLN A C 1
ATOM 8311 O O . GLN A 1 1071 ? -23.136 6.986 55.237 1.00 75.69 1071 GLN A O 1
ATOM 8316 N N . PRO A 1 1072 ? -24.832 6.775 56.696 1.00 70.12 1072 PRO A N 1
ATOM 8317 C CA . PRO A 1 1072 ? -25.405 8.092 56.414 1.00 70.12 1072 PRO A CA 1
ATOM 8318 C C . PRO A 1 1072 ? -24.420 9.248 56.628 1.00 70.12 1072 PRO A C 1
ATOM 8320 O O . PRO A 1 1072 ? -24.394 10.153 55.802 1.00 70.12 1072 PRO A O 1
ATOM 8323 N N . LYS A 1 1073 ? -23.561 9.200 57.663 1.00 72.75 1073 LYS A N 1
ATOM 8324 C CA . LYS A 1 1073 ? -22.541 10.239 57.913 1.00 72.75 1073 LYS A CA 1
ATOM 8325 C C . LYS A 1 1073 ? -21.532 10.355 56.767 1.00 72.75 1073 LYS A C 1
ATOM 8327 O O . LYS A 1 1073 ? -21.262 11.455 56.312 1.00 72.75 1073 LYS A O 1
ATOM 8332 N N . ARG A 1 1074 ? -21.032 9.230 56.246 1.00 69.56 1074 ARG A N 1
ATOM 8333 C CA . ARG A 1 1074 ? -20.053 9.196 55.144 1.00 69.56 1074 ARG A CA 1
ATOM 8334 C C . ARG A 1 1074 ? -20.682 9.633 53.818 1.00 69.56 1074 ARG A C 1
ATOM 8336 O O . ARG A 1 1074 ? -20.126 10.461 53.107 1.00 69.56 1074 ARG A O 1
ATOM 8343 N N . ALA A 1 1075 ? -21.904 9.172 53.544 1.00 72.94 1075 ALA A N 1
ATOM 8344 C CA . ALA A 1 1075 ? -22.703 9.627 52.406 1.00 72.94 1075 ALA A CA 1
ATOM 8345 C C . ALA A 1 1075 ? -23.151 11.099 52.525 1.00 72.94 1075 ALA A C 1
ATOM 8347 O O . ALA A 1 1075 ? -23.535 11.706 51.525 1.00 72.94 1075 ALA A O 1
ATOM 8348 N N . GLN A 1 1076 ? -23.163 11.670 53.731 1.00 78.62 1076 GLN A N 1
ATOM 8349 C CA . GLN A 1 1076 ? -23.372 13.097 53.959 1.00 78.62 1076 GLN A CA 1
ATOM 8350 C C . GLN A 1 1076 ? -22.072 13.878 53.759 1.00 78.62 1076 GLN A C 1
ATOM 8352 O O . GLN A 1 1076 ? -22.104 14.839 53.011 1.00 78.62 1076 GLN A O 1
ATOM 8357 N N . GLN A 1 1077 ? -20.938 13.400 54.270 1.00 77.38 1077 GLN A N 1
ATOM 8358 C CA . GLN A 1 1077 ? -19.616 14.002 54.077 1.00 77.38 1077 GLN A CA 1
ATOM 8359 C C . GLN A 1 1077 ? -19.226 14.080 52.588 1.00 77.38 1077 GLN A C 1
ATOM 8361 O O . GLN A 1 1077 ? -18.823 15.133 52.108 1.00 77.38 1077 GLN A O 1
ATOM 8366 N N . ILE A 1 1078 ? -19.471 13.017 51.808 1.00 71.94 1078 ILE A N 1
ATOM 8367 C CA . ILE A 1 1078 ? -19.319 13.031 50.338 1.00 71.94 1078 ILE A CA 1
ATOM 8368 C C . ILE A 1 1078 ? -20.262 14.058 49.690 1.00 71.94 1078 ILE A C 1
ATOM 8370 O O . ILE A 1 1078 ? -19.864 14.791 48.788 1.00 71.94 1078 ILE A O 1
ATOM 8374 N N . ARG A 1 1079 ? -21.514 14.157 50.160 1.00 74.94 1079 ARG A N 1
ATOM 8375 C CA . ARG A 1 1079 ? -22.458 15.180 49.679 1.00 74.94 1079 ARG A CA 1
ATOM 8376 C C . ARG A 1 1079 ? -22.083 16.592 50.123 1.00 74.94 1079 ARG A C 1
ATOM 8378 O O . ARG A 1 1079 ? -22.444 17.521 49.422 1.00 74.94 1079 ARG A O 1
ATOM 8385 N N . GLU A 1 1080 ? -21.389 16.765 51.239 1.00 73.00 1080 GLU A N 1
ATOM 8386 C CA . GLU A 1 1080 ? -20.899 18.047 51.750 1.00 73.00 1080 GLU A CA 1
ATOM 8387 C C . GLU A 1 1080 ? -19.631 18.490 51.027 1.00 73.00 1080 GLU A C 1
ATOM 8389 O O . GLU A 1 1080 ? -19.517 19.669 50.738 1.00 73.00 1080 GLU A O 1
ATOM 8394 N N . ILE A 1 1081 ? -18.760 17.573 50.600 1.00 69.31 1081 ILE A N 1
ATOM 8395 C CA . ILE A 1 1081 ? -17.654 17.873 49.676 1.00 69.31 1081 ILE A CA 1
ATOM 8396 C C . ILE A 1 1081 ? -18.220 18.303 48.315 1.00 69.31 1081 ILE A C 1
ATOM 8398 O O . ILE A 1 1081 ? -17.947 19.405 47.846 1.00 69.31 1081 ILE A O 1
ATOM 8402 N N . LEU A 1 1082 ? -19.132 17.509 47.740 1.00 67.75 1082 LEU A N 1
ATOM 8403 C CA . LEU A 1 1082 ? -19.794 17.822 46.463 1.00 67.75 1082 LEU A CA 1
ATOM 8404 C C . LEU A 1 1082 ? -20.768 19.025 46.525 1.00 67.75 1082 LEU A C 1
ATOM 8406 O O . LEU A 1 1082 ? -21.217 19.477 45.472 1.00 67.75 1082 LEU A O 1
ATOM 8410 N N . ARG A 1 1083 ? -21.107 19.527 47.727 1.00 65.50 1083 ARG A N 1
ATOM 8411 C CA . ARG A 1 1083 ? -21.844 20.789 47.980 1.00 65.50 1083 ARG A CA 1
ATOM 8412 C C . ARG A 1 1083 ? -20.938 21.934 48.451 1.00 65.50 1083 ARG A C 1
ATOM 8414 O O . ARG A 1 1083 ? -21.344 23.086 48.373 1.00 65.50 1083 ARG A O 1
ATOM 8421 N N . GLY A 1 1084 ? -19.731 21.660 48.936 1.00 56.62 1084 GLY A N 1
ATOM 8422 C CA . GLY A 1 1084 ? -18.720 22.676 49.233 1.00 56.62 1084 GLY A CA 1
ATOM 8423 C C . GLY A 1 1084 ? -18.283 23.361 47.943 1.00 56.62 1084 GLY A C 1
ATOM 8424 O O . GLY A 1 1084 ? -18.207 24.585 47.889 1.00 56.62 1084 GLY A O 1
ATOM 8425 N N . CYS A 1 1085 ? -18.203 22.584 46.857 1.00 55.84 1085 CYS A N 1
ATOM 8426 C CA . CYS A 1 1085 ? -18.119 23.073 45.477 1.00 55.84 1085 CYS A CA 1
ATOM 8427 C C . CYS A 1 1085 ? -19.305 23.967 45.035 1.00 55.84 1085 CYS A C 1
ATOM 8429 O O . CYS A 1 1085 ? -19.237 24.573 43.973 1.00 55.84 1085 CYS A O 1
ATOM 8431 N N . ASP A 1 1086 ? -20.392 24.038 45.813 1.00 50.84 1086 ASP A N 1
ATOM 8432 C CA . ASP A 1 1086 ? -21.556 24.917 45.608 1.00 50.84 1086 ASP A CA 1
ATOM 8433 C C . ASP A 1 1086 ? -21.576 26.121 46.584 1.00 50.84 1086 ASP A C 1
ATOM 8435 O O . ASP A 1 1086 ? -22.445 26.989 46.463 1.00 50.84 1086 ASP A O 1
ATOM 8439 N N . SER A 1 1087 ? -20.660 26.191 47.565 1.00 42.41 1087 SER A N 1
ATOM 8440 C CA . SER A 1 1087 ? -20.760 27.125 48.704 1.00 42.41 1087 SER A CA 1
ATOM 8441 C C . SER A 1 1087 ? -20.307 28.569 48.450 1.00 42.41 1087 SER A C 1
ATOM 8443 O O . SER A 1 1087 ? -20.541 29.422 49.305 1.00 42.41 1087 SER A O 1
ATOM 8445 N N . ASP A 1 1088 ? -19.883 28.907 47.228 1.00 49.00 1088 ASP A N 1
ATOM 8446 C CA . ASP A 1 1088 ? -19.860 30.290 46.703 1.00 49.00 1088 ASP A CA 1
ATOM 8447 C C . ASP A 1 1088 ? -21.288 30.891 46.556 1.00 49.00 1088 ASP A C 1
ATOM 8449 O O . ASP A 1 1088 ? -21.543 31.799 45.767 1.00 49.00 1088 ASP A O 1
ATOM 8453 N N . GLY A 1 1089 ? -22.276 30.358 47.281 1.00 54.75 1089 GLY A N 1
ATOM 8454 C CA . GLY A 1 1089 ? -23.646 30.142 46.814 1.00 54.75 1089 GLY A CA 1
ATOM 8455 C C . GLY A 1 1089 ? -24.493 31.381 46.527 1.00 54.75 1089 GLY A C 1
ATOM 8456 O O . GLY A 1 1089 ? -25.442 31.272 45.755 1.00 54.75 1089 GLY A O 1
ATOM 8457 N N . LYS A 1 1090 ? -24.160 32.563 47.066 1.00 47.06 1090 LYS A N 1
ATOM 8458 C CA . LYS A 1 1090 ? -24.805 33.814 46.620 1.00 47.06 1090 LYS A CA 1
ATOM 8459 C C . LYS A 1 1090 ? -24.271 34.252 45.259 1.00 47.06 1090 LYS A C 1
ATOM 8461 O O . LYS A 1 1090 ? -25.058 34.472 44.348 1.00 47.06 1090 LYS A O 1
ATOM 8466 N N . LEU A 1 1091 ? -22.951 34.318 45.098 1.00 45.75 1091 LEU A N 1
ATOM 8467 C CA . LEU A 1 1091 ? -22.314 34.764 43.857 1.00 45.75 1091 LEU A CA 1
ATOM 8468 C C . LEU A 1 1091 ? -22.349 33.675 42.780 1.00 45.75 1091 LEU A C 1
ATOM 8470 O O . LEU A 1 1091 ? -22.661 33.976 41.640 1.00 45.75 1091 LEU A O 1
ATOM 8474 N N . GLY A 1 1092 ? -22.158 32.405 43.139 1.00 54.75 1092 GLY A N 1
ATOM 8475 C CA . GLY A 1 1092 ? -22.368 31.248 42.263 1.00 54.75 1092 GLY A CA 1
ATOM 8476 C C . GLY A 1 1092 ? -23.845 30.955 41.965 1.00 54.75 1092 GLY A C 1
ATOM 8477 O O . GLY A 1 1092 ? -24.156 30.330 40.953 1.00 54.75 1092 GLY A O 1
ATOM 8478 N N . GLY A 1 1093 ? -24.771 31.405 42.817 1.00 55.50 1093 GLY A N 1
ATOM 8479 C CA . GLY A 1 1093 ? -26.207 31.450 42.519 1.00 55.50 1093 GLY A CA 1
ATOM 8480 C C . GLY A 1 1093 ? -26.501 32.510 41.461 1.00 55.50 1093 GLY A C 1
ATOM 8481 O O . GLY A 1 1093 ? -26.917 32.169 40.359 1.00 55.50 1093 GLY A O 1
ATOM 8482 N N . ILE A 1 1094 ? -26.149 33.769 41.746 1.00 51.91 1094 ILE A N 1
ATOM 8483 C CA . ILE A 1 1094 ? -26.315 34.910 40.831 1.00 51.91 1094 ILE A CA 1
ATOM 8484 C C . ILE A 1 1094 ? -25.587 34.677 39.497 1.00 51.91 1094 ILE A C 1
ATOM 8486 O O . ILE A 1 1094 ? -26.156 34.948 38.450 1.00 51.91 1094 ILE A O 1
ATOM 8490 N N . HIS A 1 1095 ? -24.381 34.105 39.493 1.00 53.03 1095 HIS A N 1
ATOM 8491 C CA . HIS A 1 1095 ? -23.643 33.749 38.277 1.00 53.03 1095 HIS A CA 1
ATOM 8492 C C . HIS A 1 1095 ? -24.338 32.640 37.475 1.00 53.03 1095 HIS A C 1
ATOM 8494 O O . HIS A 1 1095 ? -24.357 32.704 36.250 1.00 53.03 1095 HIS A O 1
ATOM 8500 N N . ARG A 1 1096 ? -24.957 31.646 38.130 1.00 58.34 1096 ARG A N 1
ATOM 8501 C CA . ARG A 1 1096 ? -25.756 30.620 37.437 1.00 58.34 1096 ARG A CA 1
ATOM 8502 C C . ARG A 1 1096 ? -27.064 31.169 36.897 1.00 58.34 1096 ARG A C 1
ATOM 8504 O O . ARG A 1 1096 ? -27.431 30.807 35.788 1.00 58.34 1096 ARG A O 1
ATOM 8511 N N . ASP A 1 1097 ? -27.749 32.027 37.639 1.00 56.09 1097 ASP A N 1
ATOM 8512 C CA . ASP A 1 1097 ? -28.996 32.638 37.180 1.00 56.09 1097 ASP A CA 1
ATOM 8513 C C . ASP A 1 1097 ? -28.732 33.677 36.079 1.00 56.09 1097 ASP A C 1
ATOM 8515 O O . ASP A 1 1097 ? -29.480 33.734 35.108 1.00 56.09 1097 ASP A O 1
ATOM 8519 N N . TRP A 1 1098 ? -27.600 34.386 36.131 1.00 56.25 1098 TRP A N 1
ATOM 8520 C CA . TRP A 1 1098 ? -27.117 35.253 35.055 1.00 56.25 1098 TRP A CA 1
ATOM 8521 C C . TRP A 1 1098 ? -26.676 34.460 33.815 1.00 56.25 1098 TRP A C 1
ATOM 8523 O O . TRP A 1 1098 ? -27.065 34.813 32.706 1.00 56.25 1098 TRP A O 1
ATOM 8533 N N . LEU A 1 1099 ? -25.947 33.346 33.972 1.00 54.78 1099 LEU A N 1
ATOM 8534 C CA . LEU A 1 1099 ? -25.625 32.444 32.856 1.00 54.78 1099 LEU A CA 1
ATOM 8535 C C . LEU A 1 1099 ? -26.881 31.795 32.260 1.00 54.78 1099 LEU A C 1
ATOM 8537 O O . LEU A 1 1099 ? -26.942 31.617 31.049 1.00 54.78 1099 LEU A O 1
ATOM 8541 N N . ARG A 1 1100 ? -27.894 31.472 33.074 1.00 56.62 1100 ARG A N 1
ATOM 8542 C CA . ARG A 1 1100 ? -29.199 30.993 32.592 1.00 56.62 1100 ARG A CA 1
ATOM 8543 C C . ARG A 1 1100 ? -29.952 32.079 31.836 1.00 56.62 1100 ARG A C 1
ATOM 8545 O O . ARG A 1 1100 ? -30.451 31.778 30.765 1.00 56.62 1100 ARG A O 1
ATOM 8552 N N . LEU A 1 1101 ? -29.992 33.318 32.331 1.00 49.97 1101 LEU A N 1
ATOM 8553 C CA . LEU A 1 1101 ? -30.550 34.465 31.601 1.00 49.97 1101 LEU A CA 1
ATOM 8554 C C . LEU A 1 1101 ? -29.831 34.665 30.254 1.00 49.97 1101 LEU A C 1
ATOM 8556 O O . LEU A 1 1101 ? -30.483 34.762 29.221 1.00 49.97 1101 LEU A O 1
ATOM 8560 N N . ALA A 1 1102 ? -28.497 34.612 30.245 1.00 51.66 1102 ALA A N 1
ATOM 8561 C CA . ALA A 1 1102 ? -27.681 34.739 29.036 1.00 51.66 1102 ALA A CA 1
ATOM 8562 C C . ALA A 1 1102 ? -27.789 33.543 28.061 1.00 51.66 1102 ALA A C 1
ATOM 8564 O O . ALA A 1 1102 ? -27.470 33.692 26.883 1.00 51.66 1102 ALA A O 1
ATOM 8565 N N . GLN A 1 1103 ? -28.210 32.360 28.526 1.00 50.19 1103 GLN A N 1
ATOM 8566 C CA . GLN A 1 1103 ? -28.398 31.158 27.697 1.00 50.19 1103 GLN A CA 1
ATOM 8567 C C . GLN A 1 1103 ? -29.851 30.937 27.253 1.00 50.19 1103 GLN A C 1
ATOM 8569 O O . GLN A 1 1103 ? -30.070 30.359 26.190 1.00 50.19 1103 GLN A O 1
ATOM 8574 N N . ALA A 1 1104 ? -30.836 31.358 28.050 1.00 45.69 1104 ALA A N 1
ATOM 8575 C CA . ALA A 1 1104 ? -32.256 31.144 27.778 1.00 45.69 1104 ALA A CA 1
ATOM 8576 C C . ALA A 1 1104 ? -32.806 32.117 26.727 1.00 45.69 1104 ALA A C 1
ATOM 8578 O O . ALA A 1 1104 ? -33.663 31.731 25.936 1.00 45.69 1104 ALA A O 1
ATOM 8579 N N . GLU A 1 1105 ? -32.296 33.352 26.685 1.00 47.88 1105 GLU A N 1
ATOM 8580 C CA . GLU A 1 1105 ? -32.795 34.406 25.799 1.00 47.88 1105 GLU A CA 1
ATOM 8581 C C . GLU A 1 1105 ? -31.649 34.991 24.962 1.00 47.88 1105 GLU A C 1
ATOM 8583 O O . GLU A 1 1105 ? -31.071 36.031 25.260 1.00 47.88 1105 GLU A O 1
ATOM 8588 N N . SER A 1 1106 ? -31.325 34.304 23.863 1.00 40.38 1106 SER A N 1
ATOM 8589 C CA . SER A 1 1106 ? -30.339 34.750 22.861 1.00 40.38 1106 SER A CA 1
ATOM 8590 C C . SER A 1 1106 ? -30.904 35.768 21.847 1.00 40.38 1106 SER A C 1
ATOM 8592 O O . SER A 1 1106 ? -30.335 35.965 20.774 1.00 40.38 1106 SER A O 1
ATOM 8594 N N . GLY A 1 1107 ? -32.019 36.424 22.190 1.00 42.41 1107 GLY A N 1
ATOM 8595 C CA . GLY A 1 1107 ? -32.635 37.523 21.442 1.00 42.41 1107 GLY A CA 1
ATOM 8596 C C . GLY A 1 1107 ? -32.310 38.881 22.071 1.00 42.41 1107 GLY A C 1
ATOM 8597 O O . GLY A 1 1107 ? -32.200 38.998 23.286 1.00 42.41 1107 GLY A O 1
ATOM 8598 N N . GLU A 1 1108 ? -32.129 39.905 21.240 1.00 49.88 1108 GLU A N 1
ATOM 8599 C CA . GLU A 1 1108 ? -31.595 41.226 21.601 1.00 49.88 1108 GLU A CA 1
ATOM 8600 C C . GLU A 1 1108 ? -32.274 41.911 22.809 1.00 49.88 1108 GLU A C 1
ATOM 8602 O O . GLU A 1 1108 ? -33.277 42.607 22.662 1.00 49.88 1108 GLU A O 1
ATOM 8607 N N . MET A 1 1109 ? -31.662 41.829 23.997 1.00 50.19 1109 MET A N 1
ATOM 8608 C CA . MET A 1 1109 ? -31.996 42.720 25.113 1.00 50.19 1109 MET A CA 1
ATOM 8609 C C . MET A 1 1109 ? -31.059 43.940 25.140 1.00 50.19 1109 MET A C 1
ATOM 8611 O O . MET A 1 1109 ? -29.831 43.820 25.042 1.00 50.19 1109 MET A O 1
ATOM 8615 N N . GLU A 1 1110 ? -31.622 45.142 25.286 1.00 57.00 1110 GLU A N 1
ATOM 8616 C CA . GLU A 1 1110 ? -30.825 46.359 25.445 1.00 57.00 1110 GLU A CA 1
ATOM 8617 C C . GLU A 1 1110 ? -30.080 46.382 26.788 1.00 57.00 1110 GLU A C 1
ATOM 8619 O O . GLU A 1 1110 ? -30.622 46.066 27.846 1.00 57.00 1110 GLU A O 1
ATOM 8624 N N . ILE A 1 1111 ? -28.827 46.853 26.770 1.00 57.09 1111 ILE A N 1
ATOM 8625 C CA . ILE A 1 1111 ? -27.995 46.989 27.980 1.00 57.09 1111 ILE A CA 1
ATOM 8626 C C . ILE A 1 1111 ? -28.617 47.936 29.022 1.00 57.09 1111 ILE A C 1
ATOM 8628 O O . ILE A 1 1111 ? -28.346 47.785 30.212 1.00 57.09 1111 ILE A O 1
ATOM 8632 N N . ALA A 1 1112 ? -29.495 48.860 28.615 1.00 56.47 1112 ALA A N 1
ATOM 8633 C CA . ALA A 1 1112 ? -30.266 49.690 29.541 1.00 56.47 1112 ALA A CA 1
ATOM 8634 C C . ALA A 1 1112 ? -31.096 48.841 30.528 1.00 56.47 1112 ALA A C 1
ATOM 8636 O O . ALA A 1 1112 ? -31.132 49.147 31.720 1.00 56.47 1112 ALA A O 1
ATOM 8637 N N . THR A 1 1113 ? -31.678 47.731 30.063 1.00 61.16 1113 THR A N 1
ATOM 8638 C CA . THR A 1 1113 ? -32.447 46.780 30.881 1.00 61.16 1113 THR A CA 1
ATOM 8639 C C . THR A 1 1113 ? -31.549 45.998 31.842 1.00 61.16 1113 THR A C 1
ATOM 8641 O O . THR A 1 1113 ? -31.927 45.762 32.983 1.00 61.16 1113 THR A O 1
ATOM 8644 N N . VAL A 1 1114 ? -30.321 45.652 31.428 1.00 63.50 1114 VAL A N 1
ATOM 8645 C CA . VAL A 1 1114 ? -29.331 44.986 32.301 1.00 63.50 1114 VAL A CA 1
ATOM 8646 C C . VAL A 1 1114 ? -28.838 45.928 33.406 1.00 63.50 1114 VAL A C 1
ATOM 8648 O O . VAL A 1 1114 ? -28.764 45.529 34.563 1.00 63.50 1114 VAL A O 1
ATOM 8651 N N . ILE A 1 1115 ? -28.528 47.187 33.074 1.00 61.06 1115 ILE A N 1
ATOM 8652 C CA . ILE A 1 1115 ? -28.008 48.191 34.026 1.00 61.06 1115 ILE A CA 1
ATOM 8653 C C . ILE A 1 1115 ? -29.079 48.637 35.040 1.00 61.06 1115 ILE A C 1
ATOM 8655 O O . ILE A 1 1115 ? -28.759 48.967 36.184 1.00 61.06 1115 ILE A O 1
ATOM 8659 N N . THR A 1 1116 ? -30.355 48.622 34.647 1.00 62.19 1116 THR A N 1
ATOM 8660 C CA . THR A 1 1116 ? -31.489 48.907 35.545 1.00 62.19 1116 THR A CA 1
ATOM 8661 C C . THR A 1 1116 ? -31.996 47.676 36.303 1.00 62.19 1116 THR A C 1
ATOM 8663 O O . THR A 1 1116 ? -32.841 47.816 37.187 1.00 62.19 1116 THR A O 1
ATOM 8666 N N . HIS A 1 1117 ? -31.471 46.476 36.026 1.00 71.00 1117 HIS A N 1
ATOM 8667 C CA . HIS A 1 1117 ? -31.904 45.256 36.702 1.00 71.00 1117 HIS A CA 1
ATOM 8668 C C . HIS A 1 1117 ? -31.491 45.272 38.191 1.00 71.00 1117 HIS A C 1
ATOM 8670 O O . HIS A 1 1117 ? -30.292 45.348 38.485 1.00 71.00 1117 HIS A O 1
ATOM 8676 N N . PRO A 1 1118 ? -32.425 45.137 39.158 1.00 68.25 1118 PRO A N 1
ATOM 8677 C CA . PRO A 1 1118 ? -32.121 45.323 40.583 1.00 68.25 1118 PRO A CA 1
ATOM 8678 C C . PRO A 1 1118 ? -30.995 44.428 41.116 1.00 68.25 1118 PRO A C 1
ATOM 8680 O O . PRO A 1 1118 ? -30.178 44.864 41.923 1.00 68.25 1118 PRO A O 1
ATOM 8683 N N . GLN A 1 1119 ? -30.897 43.186 40.628 1.00 65.88 1119 GLN A N 1
ATOM 8684 C CA . GLN A 1 1119 ? -29.836 42.260 41.045 1.00 65.88 1119 GLN A CA 1
ATOM 8685 C C . GLN A 1 1119 ? -28.444 42.666 40.534 1.00 65.88 1119 GLN A C 1
ATOM 8687 O O . GLN A 1 1119 ? -27.452 42.339 41.177 1.00 65.88 1119 GLN A O 1
ATOM 8692 N N . VAL A 1 1120 ? -28.356 43.392 39.411 1.00 66.38 1120 VAL A N 1
ATOM 8693 C CA . VAL A 1 1120 ? -27.079 43.888 38.867 1.00 66.38 1120 VAL A CA 1
ATOM 8694 C C . VAL A 1 1120 ? -26.580 45.083 39.679 1.00 66.38 1120 VAL A C 1
ATOM 8696 O O . VAL A 1 1120 ? -25.384 45.173 39.936 1.00 66.38 1120 VAL A O 1
ATOM 8699 N N . GLN A 1 1121 ? -27.476 45.949 40.169 1.00 68.44 1121 GLN A N 1
ATOM 8700 C CA . GLN A 1 1121 ? -27.085 47.036 41.076 1.00 68.44 1121 GLN A CA 1
ATOM 8701 C C . GLN A 1 1121 ? -26.620 46.513 42.440 1.00 68.44 1121 GLN A C 1
ATOM 8703 O O . GLN A 1 1121 ? -25.562 46.917 42.911 1.00 68.44 1121 GLN A O 1
ATOM 8708 N N . VAL A 1 1122 ? -27.333 45.540 43.023 1.00 71.25 1122 VAL A N 1
ATOM 8709 C CA . VAL A 1 1122 ? -26.900 44.872 44.267 1.00 71.25 1122 VAL A CA 1
ATOM 8710 C C . VAL A 1 1122 ? -25.540 44.181 44.096 1.00 71.25 1122 VAL A C 1
ATOM 8712 O O . VAL A 1 1122 ? -24.732 44.187 45.021 1.00 71.25 1122 VAL A O 1
ATOM 8715 N N . LEU A 1 1123 ? -25.262 43.608 42.918 1.00 65.12 1123 LEU A N 1
ATOM 8716 C CA . LEU A 1 1123 ? -23.961 43.013 42.603 1.00 65.12 1123 LEU A CA 1
ATOM 8717 C C . LEU A 1 1123 ? -22.853 44.068 42.473 1.00 65.12 1123 LEU A C 1
ATOM 8719 O O . LEU A 1 1123 ? -21.747 43.839 42.952 1.00 65.12 1123 LEU A O 1
ATOM 8723 N N . ALA A 1 1124 ? -23.142 45.204 41.832 1.00 68.19 1124 ALA A N 1
ATOM 8724 C CA . ALA A 1 1124 ? -22.180 46.286 41.646 1.00 68.19 1124 ALA A CA 1
ATOM 8725 C C . ALA A 1 1124 ? -21.792 46.936 42.982 1.00 68.19 1124 ALA A C 1
ATOM 8727 O O . ALA A 1 1124 ? -20.606 47.063 43.273 1.00 68.19 1124 ALA A O 1
ATOM 8728 N N . ASP A 1 1125 ? -22.777 47.261 43.821 1.00 73.62 1125 ASP A N 1
ATOM 8729 C CA . ASP A 1 1125 ? -22.542 47.883 45.129 1.00 73.62 1125 ASP A CA 1
ATOM 8730 C C . ASP A 1 1125 ? -21.746 46.941 46.053 1.00 73.62 1125 ASP A C 1
ATOM 8732 O O . ASP A 1 1125 ? -20.738 47.341 46.630 1.00 73.62 1125 ASP A O 1
ATOM 8736 N N . ALA A 1 1126 ? -22.088 45.646 46.080 1.00 67.19 1126 ALA A N 1
ATOM 8737 C CA . ALA A 1 1126 ? -21.346 44.640 46.847 1.00 67.19 1126 ALA A CA 1
ATOM 8738 C C . ALA A 1 1126 ? -19.910 44.369 46.340 1.00 67.19 1126 ALA A C 1
ATOM 8740 O O . ALA A 1 1126 ? -19.108 43.788 47.074 1.00 67.19 1126 ALA A O 1
ATOM 8741 N N . LEU A 1 1127 ? -19.585 44.740 45.096 1.00 60.88 1127 LEU A N 1
ATOM 8742 C CA . LEU A 1 1127 ? -18.232 44.647 44.536 1.00 60.88 1127 LEU A CA 1
ATOM 8743 C C . LEU A 1 1127 ? -17.409 45.919 44.787 1.00 60.88 1127 LEU A C 1
ATOM 8745 O O . LEU A 1 1127 ? -16.203 45.803 44.982 1.00 60.88 1127 LEU A O 1
ATOM 8749 N N . ILE A 1 1128 ? -18.042 47.097 44.813 1.00 70.06 1128 ILE A N 1
ATOM 8750 C CA . ILE A 1 1128 ? -17.394 48.382 45.134 1.00 70.06 1128 ILE A CA 1
ATOM 8751 C C . ILE A 1 1128 ? -17.006 48.439 46.619 1.00 70.06 1128 ILE A C 1
ATOM 8753 O O . ILE A 1 1128 ? -15.894 48.846 46.942 1.00 70.06 1128 ILE A O 1
ATOM 8757 N N . ASP A 1 1129 ? -17.868 47.943 47.512 1.00 65.50 1129 ASP A N 1
ATOM 8758 C CA . ASP A 1 1129 ? -17.589 47.861 48.956 1.00 65.50 1129 ASP A CA 1
ATOM 8759 C C . ASP A 1 1129 ? -16.581 46.744 49.325 1.00 65.50 1129 ASP A C 1
ATOM 8761 O O . ASP A 1 1129 ? -16.239 46.559 50.497 1.00 65.50 1129 ASP A O 1
ATOM 8765 N N . SER A 1 1130 ? -16.100 45.962 48.349 1.00 58.62 1130 SER A N 1
ATOM 8766 C CA . SER A 1 1130 ? -15.153 44.871 48.588 1.00 58.62 1130 SER A CA 1
ATOM 8767 C C . SER A 1 1130 ? -13.698 45.361 48.541 1.00 58.62 1130 SER A C 1
ATOM 8769 O O . SER A 1 1130 ? -13.269 45.884 47.514 1.00 58.62 1130 SER A O 1
ATOM 8771 N N . PRO A 1 1131 ? -12.871 45.115 49.579 1.00 54.91 1131 PRO A N 1
ATOM 8772 C CA . PRO A 1 1131 ? -11.460 45.514 49.574 1.00 54.91 1131 PRO A CA 1
ATOM 8773 C C . PRO A 1 1131 ? -10.603 44.721 48.572 1.00 54.91 1131 PRO A C 1
ATOM 8775 O O . PRO A 1 1131 ? -9.416 45.004 48.413 1.00 54.91 1131 PRO A O 1
ATOM 8778 N N . THR A 1 1132 ? -11.152 43.691 47.920 1.00 55.47 1132 THR A N 1
ATOM 8779 C CA . THR A 1 1132 ? -10.500 42.993 46.803 1.00 55.47 1132 THR A CA 1
ATOM 8780 C C . THR A 1 1132 ? -11.564 42.317 45.928 1.00 55.47 1132 THR A C 1
ATOM 8782 O O . THR A 1 1132 ? -12.217 41.381 46.397 1.00 55.47 1132 THR A O 1
ATOM 8785 N N . PRO A 1 1133 ? -11.764 42.736 44.663 1.00 55.09 1133 PRO A N 1
ATOM 8786 C CA . PRO A 1 1133 ? -12.754 42.103 43.800 1.00 55.09 1133 PRO A CA 1
ATOM 8787 C C . PRO A 1 1133 ? -12.327 40.661 43.448 1.00 55.09 1133 PRO A C 1
ATOM 8789 O O . PRO A 1 1133 ? -11.170 40.426 43.095 1.00 55.09 1133 PRO A O 1
ATOM 8792 N N . PRO A 1 1134 ? -13.231 39.666 43.517 1.00 58.69 1134 PRO A N 1
ATOM 8793 C CA . PRO A 1 1134 ? -12.897 38.275 43.217 1.00 58.69 1134 PRO A CA 1
ATOM 8794 C C . PRO A 1 1134 ? -12.612 38.069 41.721 1.00 58.69 1134 PRO A C 1
ATOM 8796 O O . PRO A 1 1134 ? -13.225 38.705 40.869 1.00 58.69 1134 PRO A O 1
ATOM 8799 N N . ALA A 1 1135 ? -11.743 37.113 41.374 1.00 54.22 1135 ALA A N 1
ATOM 8800 C CA . ALA A 1 1135 ? -11.260 36.915 39.998 1.00 54.22 1135 ALA A CA 1
ATOM 8801 C C . ALA A 1 1135 ? -12.365 36.681 38.939 1.00 54.22 1135 ALA A C 1
ATOM 8803 O O . ALA A 1 1135 ? -12.189 37.019 37.767 1.00 54.22 1135 ALA A O 1
ATOM 8804 N N . TRP A 1 1136 ? -13.528 36.144 39.328 1.00 61.66 1136 TRP A N 1
ATOM 8805 C CA . TRP A 1 1136 ? -14.670 35.997 38.420 1.00 61.66 1136 TRP A CA 1
ATOM 8806 C C . TRP A 1 1136 ? -15.349 37.343 38.091 1.00 61.66 1136 TRP A C 1
ATOM 8808 O O . TRP A 1 1136 ? -15.983 37.439 37.048 1.00 61.66 1136 TRP A O 1
ATOM 8818 N N . ALA A 1 1137 ? -15.179 38.403 38.892 1.00 58.69 1137 ALA A N 1
ATOM 8819 C CA . ALA A 1 1137 ? -15.673 39.747 38.573 1.00 58.69 1137 ALA A CA 1
ATOM 8820 C C . ALA A 1 1137 ? -14.908 40.370 37.388 1.00 58.69 1137 ALA A C 1
ATOM 8822 O O . ALA A 1 1137 ? -15.506 41.031 36.541 1.00 58.69 1137 ALA A O 1
ATOM 8823 N N . ALA A 1 1138 ? -13.611 40.071 37.244 1.00 57.47 1138 ALA A N 1
ATOM 8824 C CA . ALA A 1 1138 ? -12.849 40.413 36.040 1.00 57.47 1138 ALA A CA 1
ATOM 8825 C C . ALA A 1 1138 ? -13.335 39.626 34.802 1.00 57.47 1138 ALA A C 1
ATOM 8827 O O . ALA A 1 1138 ? -13.358 40.162 33.692 1.00 57.47 1138 ALA A O 1
ATOM 8828 N N . ALA A 1 1139 ? -13.780 38.374 34.983 1.00 56.28 1139 ALA A N 1
ATOM 8829 C CA . ALA A 1 1139 ? -14.434 37.595 33.928 1.00 56.28 1139 ALA A CA 1
ATOM 8830 C C . ALA A 1 1139 ? -15.842 38.133 33.590 1.00 56.28 1139 ALA A C 1
ATOM 8832 O O . ALA A 1 1139 ? -16.199 38.210 32.417 1.00 56.28 1139 ALA A O 1
ATOM 8833 N N . LEU A 1 1140 ? -16.602 38.590 34.593 1.00 60.19 1140 LEU A N 1
ATOM 8834 C CA . LEU A 1 1140 ? -17.900 39.251 34.428 1.00 60.19 1140 LEU A CA 1
ATOM 8835 C C . LEU A 1 1140 ? -17.755 40.548 33.622 1.00 60.19 1140 LEU A C 1
ATOM 8837 O O . LEU A 1 1140 ? -18.476 40.744 32.649 1.00 60.19 1140 LEU A O 1
ATOM 8841 N N . LEU A 1 1141 ? -16.781 41.401 33.956 1.00 59.75 1141 LEU A N 1
ATOM 8842 C CA . LEU A 1 1141 ? -16.469 42.600 33.172 1.00 59.75 1141 LEU A CA 1
ATOM 8843 C C . LEU A 1 1141 ? -16.028 42.241 31.741 1.00 59.75 1141 LEU A C 1
ATOM 8845 O O . LEU A 1 1141 ? -16.481 42.885 30.799 1.00 59.75 1141 LEU A O 1
ATOM 8849 N N . LYS A 1 1142 ? -15.252 41.164 31.539 1.00 58.22 1142 LYS A N 1
ATOM 8850 C CA . LYS A 1 1142 ? -14.944 40.624 30.195 1.00 58.22 1142 LYS A CA 1
ATOM 8851 C C . LYS A 1 1142 ? -16.165 40.102 29.419 1.00 58.22 1142 LYS A C 1
ATOM 8853 O O . LYS A 1 1142 ? -16.066 39.975 28.203 1.00 58.22 1142 LYS A O 1
ATOM 8858 N N . HIS A 1 1143 ? -17.288 39.803 30.076 1.00 56.25 1143 HIS A N 1
ATOM 8859 C CA . HIS A 1 1143 ? -18.550 39.435 29.421 1.00 56.25 1143 HIS A CA 1
ATOM 8860 C C . HIS A 1 1143 ? -19.523 40.614 29.246 1.00 56.25 1143 HIS A C 1
ATOM 8862 O O . HIS A 1 1143 ? -20.281 40.634 28.279 1.00 56.25 1143 HIS A O 1
ATOM 8868 N N . LEU A 1 1144 ? -19.499 41.607 30.143 1.00 54.81 1144 LEU A N 1
ATOM 8869 C CA . LEU A 1 1144 ? -20.289 42.840 30.027 1.00 54.81 1144 LEU A CA 1
ATOM 8870 C C . LEU A 1 1144 ? -19.712 43.810 28.987 1.00 54.81 1144 LEU A C 1
ATOM 8872 O O . LEU A 1 1144 ? -20.462 44.563 28.363 1.00 54.81 1144 LEU A O 1
ATOM 8876 N N . LEU A 1 1145 ? -18.393 43.784 28.779 1.00 54.28 1145 LEU A N 1
ATOM 8877 C CA . LEU A 1 1145 ? -17.743 44.444 27.654 1.00 54.28 1145 LEU A CA 1
ATOM 8878 C C . LEU A 1 1145 ? -17.954 43.580 26.398 1.00 54.28 1145 LEU A C 1
ATOM 8880 O O . LEU A 1 1145 ? -17.432 42.467 26.330 1.00 54.28 1145 LEU A O 1
ATOM 8884 N N . PRO A 1 1146 ? -18.731 44.047 25.407 1.00 46.53 1146 PRO A N 1
ATOM 8885 C CA . PRO A 1 1146 ? -19.079 43.232 24.253 1.00 46.53 1146 PRO A CA 1
ATOM 8886 C C . PRO A 1 1146 ? -17.857 42.888 23.395 1.00 46.53 1146 PRO A C 1
ATOM 8888 O O . PRO A 1 1146 ? -16.900 43.660 23.281 1.00 46.53 1146 PRO A O 1
ATOM 8891 N N . GLY A 1 1147 ? -17.961 41.756 22.693 1.00 57.81 1147 GLY A N 1
ATOM 8892 C CA . GLY A 1 1147 ? -17.159 41.492 21.500 1.00 57.81 1147 GLY A CA 1
ATOM 8893 C C . GLY A 1 1147 ? -17.304 42.607 20.452 1.00 57.81 1147 GLY A C 1
ATOM 8894 O O . GLY A 1 1147 ? -18.086 43.549 20.612 1.00 57.81 1147 GLY A O 1
ATOM 8895 N N . ARG A 1 1148 ? -16.509 42.522 19.378 1.00 43.50 1148 ARG A N 1
ATOM 8896 C CA . ARG A 1 1148 ? -16.419 43.571 18.346 1.00 43.50 1148 ARG A CA 1
ATOM 8897 C C . ARG A 1 1148 ? -17.829 44.009 17.879 1.00 43.50 1148 ARG A C 1
ATOM 8899 O O . ARG A 1 1148 ? -18.651 43.166 17.538 1.00 43.50 1148 ARG A O 1
ATOM 8906 N N . GLY A 1 1149 ? -18.109 45.316 17.985 1.00 48.38 1149 GLY A N 1
ATOM 8907 C CA . GLY A 1 1149 ? -19.412 45.935 17.681 1.00 48.38 1149 GLY A CA 1
ATOM 8908 C C . GLY A 1 1149 ? -19.910 46.984 18.698 1.00 48.38 1149 GLY A C 1
ATOM 8909 O O . GLY A 1 1149 ? -20.731 47.836 18.370 1.00 48.38 1149 GLY A O 1
ATOM 8910 N N . GLY A 1 1150 ? -19.408 46.994 19.939 1.00 53.97 1150 GLY A N 1
ATOM 8911 C CA . GLY A 1 1150 ? -20.045 47.733 21.046 1.00 53.97 1150 GLY A CA 1
ATOM 8912 C C . GLY A 1 1150 ? -19.536 49.131 21.437 1.00 53.97 1150 GLY A C 1
ATOM 8913 O O . GLY A 1 1150 ? -19.723 49.505 22.593 1.00 53.97 1150 GLY A O 1
ATOM 8914 N N . ARG A 1 1151 ? -18.923 49.933 20.550 1.00 57.50 1151 ARG A N 1
ATOM 8915 C CA . ARG A 1 1151 ? -18.274 51.225 20.921 1.00 57.50 1151 ARG A CA 1
ATOM 8916 C C . ARG A 1 1151 ? -19.165 52.164 21.757 1.00 57.50 1151 ARG A C 1
ATOM 8918 O O . ARG A 1 1151 ? -18.711 52.702 22.764 1.00 57.50 1151 ARG A O 1
ATOM 8925 N N . GLN A 1 1152 ? -20.443 52.325 21.394 1.00 60.34 1152 GLN A N 1
ATOM 8926 C CA . GLN A 1 1152 ? -21.399 53.128 22.177 1.00 60.34 1152 GLN A CA 1
ATOM 8927 C C . GLN A 1 1152 ? -21.812 52.485 23.512 1.00 60.34 1152 GLN A C 1
ATOM 8929 O O . GLN A 1 1152 ? -22.152 53.207 24.445 1.00 60.34 1152 GLN A O 1
ATOM 8934 N N . ARG A 1 1153 ? -21.819 51.149 23.614 1.00 62.22 1153 ARG A N 1
ATOM 8935 C CA . ARG A 1 1153 ? -22.149 50.427 24.855 1.00 62.22 1153 ARG A CA 1
ATOM 8936 C C . ARG A 1 1153 ? -21.030 50.613 25.884 1.00 62.22 1153 ARG A C 1
ATOM 8938 O O . ARG A 1 1153 ? -21.315 50.940 27.029 1.00 62.22 1153 ARG A O 1
ATOM 8945 N N . CYS A 1 1154 ? -19.772 50.533 25.450 1.00 61.81 1154 CYS A N 1
ATOM 8946 C CA . CYS A 1 1154 ? -18.604 50.813 26.288 1.00 61.81 1154 CYS A CA 1
ATOM 8947 C C . CYS A 1 1154 ? -18.518 52.285 26.727 1.00 61.81 1154 CYS A C 1
ATOM 8949 O O . CYS A 1 1154 ? -18.219 52.558 27.884 1.00 61.81 1154 CYS A O 1
ATOM 8951 N N . LEU A 1 1155 ? -18.835 53.236 25.838 1.00 64.88 1155 LEU A N 1
ATOM 8952 C CA . LEU A 1 1155 ? -18.933 54.657 26.201 1.00 64.88 1155 LEU A CA 1
ATOM 8953 C C . LEU A 1 1155 ? -20.028 54.915 27.248 1.00 64.88 1155 LEU A C 1
ATOM 8955 O O . LEU A 1 1155 ? -19.772 55.622 28.217 1.00 64.88 1155 LEU A O 1
ATOM 8959 N N . ARG A 1 1156 ? -21.211 54.298 27.105 1.00 66.62 1156 ARG A N 1
ATOM 8960 C CA . ARG A 1 1156 ? -22.296 54.382 28.102 1.00 66.62 1156 ARG A CA 1
ATOM 8961 C C . ARG A 1 1156 ? -21.916 53.730 29.442 1.00 66.62 1156 ARG A C 1
ATOM 8963 O O . ARG A 1 1156 ? -22.253 54.277 30.485 1.00 66.62 1156 ARG A O 1
ATOM 8970 N N . LEU A 1 1157 ? -21.179 52.615 29.422 1.00 65.94 1157 LEU A N 1
ATOM 8971 C CA . LEU A 1 1157 ? -20.599 51.986 30.620 1.00 65.94 1157 LEU A CA 1
ATOM 8972 C C . LEU A 1 1157 ? -19.595 52.910 31.330 1.00 65.94 1157 LEU A C 1
ATOM 8974 O O . LEU A 1 1157 ? -19.676 53.076 32.541 1.00 65.94 1157 LEU A O 1
ATOM 8978 N N . TRP A 1 1158 ? -18.694 53.554 30.582 1.00 69.31 1158 TRP A N 1
ATOM 8979 C CA . TRP A 1 1158 ? -17.690 54.483 31.122 1.00 69.31 1158 TRP A CA 1
ATOM 8980 C C . TRP A 1 1158 ? -18.284 55.803 31.637 1.00 69.31 1158 TRP A C 1
ATOM 8982 O O . TRP A 1 1158 ? -17.782 56.392 32.591 1.00 69.31 1158 TRP A O 1
ATOM 8992 N N . GLN A 1 1159 ? -19.372 56.272 31.022 1.00 73.75 1159 GLN A N 1
ATOM 8993 C CA . GLN A 1 1159 ? -20.121 57.446 31.478 1.00 73.75 1159 GLN A CA 1
ATOM 8994 C C . GLN A 1 1159 ? -20.968 57.167 32.733 1.00 73.75 1159 GLN A C 1
ATOM 8996 O O . GLN A 1 1159 ? -21.448 58.115 33.352 1.00 73.75 1159 GLN A O 1
ATOM 9001 N N . HIS A 1 1160 ? -21.152 55.902 33.131 1.00 76.00 1160 HIS A N 1
ATOM 9002 C CA . HIS A 1 1160 ? -21.926 55.531 34.314 1.00 76.00 1160 HIS A CA 1
ATOM 9003 C C . HIS A 1 1160 ? -21.036 55.501 35.577 1.00 76.00 1160 HIS A C 1
ATOM 9005 O O . HIS A 1 1160 ? -20.203 54.598 35.693 1.00 76.00 1160 HIS A O 1
ATOM 9011 N N . PRO A 1 1161 ? -21.220 56.408 36.564 1.00 73.69 1161 PRO A N 1
ATOM 9012 C CA . PRO A 1 1161 ? -20.245 56.634 37.641 1.00 73.69 1161 PRO A CA 1
ATOM 9013 C C . PRO A 1 1161 ? -19.817 55.368 38.398 1.00 73.69 1161 PRO A C 1
ATOM 9015 O O . PRO A 1 1161 ? -18.633 55.049 38.434 1.00 73.69 1161 PRO A O 1
ATOM 9018 N N . LYS A 1 1162 ? -20.781 54.579 38.893 1.00 69.81 1162 LYS A N 1
ATOM 9019 C CA . LYS A 1 1162 ? -20.497 53.344 39.647 1.00 69.81 1162 LYS A CA 1
ATOM 9020 C C . LYS A 1 1162 ? -19.793 52.258 38.823 1.00 69.81 1162 LYS A C 1
ATOM 9022 O O . LYS A 1 1162 ? -19.027 51.474 39.363 1.00 69.81 1162 LYS A O 1
ATOM 9027 N N . LEU A 1 1163 ? -20.060 52.176 37.515 1.00 67.31 1163 LEU A N 1
ATOM 9028 C CA . LEU A 1 1163 ? -19.471 51.130 36.661 1.00 67.31 1163 LEU A CA 1
ATOM 9029 C C . LEU A 1 1163 ? -18.078 51.532 36.169 1.00 67.31 1163 LEU A C 1
ATOM 9031 O O . LEU A 1 1163 ? -17.248 50.662 35.914 1.00 67.31 1163 LEU A O 1
ATOM 9035 N N . ARG A 1 1164 ? -17.804 52.840 36.117 1.00 76.69 1164 ARG A N 1
ATOM 9036 C CA . ARG A 1 1164 ? -16.460 53.386 35.969 1.00 76.69 1164 ARG A CA 1
ATOM 9037 C C . ARG A 1 1164 ? -15.581 53.064 37.178 1.00 76.69 1164 ARG A C 1
ATOM 9039 O O . ARG A 1 1164 ? -14.523 52.490 36.976 1.00 76.69 1164 ARG A O 1
ATOM 9046 N N . GLU A 1 1165 ? -16.034 53.325 38.406 1.00 74.31 1165 GLU A N 1
ATOM 9047 C CA . GLU A 1 1165 ? -15.279 52.965 39.624 1.00 74.31 1165 GLU A CA 1
ATOM 9048 C C . GLU A 1 1165 ? -14.975 51.458 39.695 1.00 74.31 1165 GLU A C 1
ATOM 9050 O O . GLU A 1 1165 ? -13.850 51.054 39.984 1.00 74.31 1165 GLU A O 1
ATOM 9055 N N . LEU A 1 1166 ? -15.956 50.617 39.350 1.00 66.62 1166 LEU A N 1
ATOM 9056 C CA . LEU A 1 1166 ? -15.810 49.158 39.335 1.00 66.62 1166 LEU A CA 1
ATOM 9057 C C . LEU A 1 1166 ? -14.826 48.678 38.248 1.00 66.62 1166 LEU A C 1
ATOM 9059 O O . LEU A 1 1166 ? -14.079 47.724 38.463 1.00 66.62 1166 LEU A O 1
ATOM 9063 N N . ALA A 1 1167 ? -14.773 49.356 37.096 1.00 67.44 1167 ALA A N 1
ATOM 9064 C CA . ALA A 1 1167 ? -13.727 49.128 36.101 1.00 67.44 1167 ALA A CA 1
ATOM 9065 C C . ALA A 1 1167 ? -12.352 49.602 36.607 1.00 67.44 1167 ALA A C 1
ATOM 9067 O O . ALA A 1 1167 ? -11.370 48.873 36.450 1.00 67.44 1167 ALA A O 1
ATOM 9068 N N . ASP A 1 1168 ? -12.283 50.788 37.227 1.00 70.88 1168 ASP A N 1
ATOM 9069 C CA . ASP A 1 1168 ? -11.045 51.424 37.713 1.00 70.88 1168 ASP A CA 1
ATOM 9070 C C . ASP A 1 1168 ? -10.363 50.568 38.796 1.00 70.88 1168 ASP A C 1
ATOM 9072 O O . ASP A 1 1168 ? -9.137 50.449 38.812 1.00 70.88 1168 ASP A O 1
ATOM 9076 N N . LEU A 1 1169 ? -11.156 49.888 39.632 1.00 66.44 1169 LEU A N 1
ATOM 9077 C CA . LEU A 1 1169 ? -10.707 48.881 40.602 1.00 66.44 1169 LEU A CA 1
ATOM 9078 C C . LEU A 1 1169 ? -10.212 47.569 39.963 1.00 66.44 1169 LEU A C 1
ATOM 9080 O O . LEU A 1 1169 ? -9.321 46.919 40.509 1.00 66.44 1169 LEU A O 1
ATOM 9084 N N . ALA A 1 1170 ? -10.787 47.147 38.833 1.00 60.69 1170 ALA A N 1
ATOM 9085 C CA . ALA A 1 1170 ? -10.542 45.823 38.253 1.00 60.69 1170 ALA A CA 1
ATOM 9086 C C . ALA A 1 1170 ? -9.401 45.778 37.220 1.00 60.69 1170 ALA A C 1
ATOM 9088 O O . ALA A 1 1170 ? -8.769 44.731 37.047 1.00 60.69 1170 ALA A O 1
ATOM 9089 N N . ALA A 1 1171 ? -9.131 46.877 36.509 1.00 63.16 1171 ALA A N 1
ATOM 9090 C CA . ALA A 1 1171 ? -8.214 46.867 35.368 1.00 63.16 1171 ALA A CA 1
ATOM 9091 C C . ALA A 1 1171 ? -6.766 46.423 35.673 1.00 63.16 1171 ALA A C 1
ATOM 9093 O O . ALA A 1 1171 ? -6.253 45.632 34.875 1.00 63.16 1171 ALA A O 1
ATOM 9094 N N . PRO A 1 1172 ? -6.118 46.812 36.800 1.00 57.88 1172 PRO A N 1
ATOM 9095 C CA . PRO A 1 1172 ? -4.738 46.402 37.090 1.00 57.88 1172 PRO A CA 1
ATOM 9096 C C . PRO A 1 1172 ? -4.542 44.882 37.186 1.00 57.88 1172 PRO A C 1
ATOM 9098 O O . PRO A 1 1172 ? -3.442 44.395 36.963 1.00 57.88 1172 PRO A O 1
ATOM 9101 N N . GLN A 1 1173 ? -5.602 44.129 37.505 1.00 55.12 1173 GLN A N 1
ATOM 9102 C CA . GLN A 1 1173 ? -5.564 42.665 37.621 1.00 55.12 1173 GLN A CA 1
ATOM 9103 C C . GLN A 1 1173 ? -6.141 41.939 36.395 1.00 55.12 1173 GLN A C 1
ATOM 9105 O O . GLN A 1 1173 ? -5.967 40.730 36.249 1.00 55.12 1173 GLN A O 1
ATOM 9110 N N . ALA A 1 1174 ? -6.872 42.639 35.521 1.00 53.22 1174 ALA A N 1
ATOM 9111 C CA . ALA A 1 1174 ? -7.657 42.010 34.460 1.00 53.22 1174 ALA A CA 1
ATOM 9112 C C . ALA A 1 1174 ? -6.986 42.034 33.073 1.00 53.22 1174 ALA A C 1
ATOM 9114 O O . ALA A 1 1174 ? -7.312 41.182 32.227 1.00 53.22 1174 ALA A O 1
ATOM 9115 N N . TRP A 1 1175 ? -6.129 43.029 32.803 1.00 60.25 1175 TRP A N 1
ATOM 9116 C CA . TRP A 1 1175 ? -5.755 43.455 31.447 1.00 60.25 1175 TRP A CA 1
ATOM 9117 C C . TRP A 1 1175 ? -4.226 43.534 31.240 1.00 60.25 1175 TRP A C 1
ATOM 9119 O O . TRP A 1 1175 ? -3.548 44.345 31.856 1.00 60.25 1175 TRP A O 1
ATOM 9129 N N . SER A 1 1176 ? -3.702 42.719 30.318 1.00 59.19 1176 SER A N 1
ATOM 9130 C CA . SER A 1 1176 ? -2.298 42.724 29.851 1.00 59.19 1176 SER A CA 1
ATOM 9131 C C . SER A 1 1176 ? -1.985 43.854 28.846 1.00 59.19 1176 SER A C 1
ATOM 9133 O O . SER A 1 1176 ? -2.927 44.473 28.339 1.00 59.19 1176 SER A O 1
ATOM 9135 N N . ALA A 1 1177 ? -0.708 44.058 28.457 1.00 55.12 1177 ALA A N 1
ATOM 9136 C CA . ALA A 1 1177 ? -0.292 44.906 27.315 1.00 55.12 1177 ALA A CA 1
ATOM 9137 C C . ALA A 1 1177 ? -1.247 44.783 26.120 1.00 55.12 1177 ALA A C 1
ATOM 9139 O O . ALA A 1 1177 ? -1.865 45.749 25.667 1.00 55.12 1177 ALA A O 1
ATOM 9140 N N . SER A 1 1178 ? -1.443 43.543 25.671 1.00 53.22 1178 SER A N 1
ATOM 9141 C CA . SER A 1 1178 ? -2.316 43.183 24.560 1.00 53.22 1178 SER A CA 1
ATOM 9142 C C . SER A 1 1178 ? -3.798 43.562 24.769 1.00 53.22 1178 SER A C 1
ATOM 9144 O O . SER A 1 1178 ? -4.541 43.674 23.797 1.00 53.22 1178 SER A O 1
ATOM 9146 N N . HIS A 1 1179 ? -4.283 43.799 25.994 1.00 60.91 1179 HIS A N 1
ATOM 9147 C CA . HIS A 1 1179 ? -5.603 44.407 26.240 1.00 60.91 1179 HIS A CA 1
ATOM 9148 C C . HIS A 1 1179 ? -5.557 45.941 26.179 1.00 60.91 1179 HIS A C 1
ATOM 9150 O O . HIS A 1 1179 ? -6.351 46.519 25.435 1.00 60.91 1179 HIS A O 1
ATOM 9156 N N . ALA A 1 1180 ? -4.618 46.594 26.872 1.00 57.81 1180 ALA A N 1
ATOM 9157 C CA . ALA A 1 1180 ? -4.470 48.055 26.855 1.00 57.81 1180 ALA A CA 1
ATOM 9158 C C . ALA A 1 1180 ? -4.253 48.597 25.426 1.00 57.81 1180 ALA A C 1
ATOM 9160 O O . ALA A 1 1180 ? -4.918 49.541 24.994 1.00 57.81 1180 ALA A O 1
ATOM 9161 N N . ARG A 1 1181 ? -3.416 47.914 24.637 1.00 60.62 1181 ARG A N 1
ATOM 9162 C CA . ARG A 1 1181 ? -3.173 48.179 23.212 1.00 60.62 1181 ARG A CA 1
ATOM 9163 C C . ARG A 1 1181 ? -4.425 47.999 22.348 1.00 60.62 1181 ARG A C 1
ATOM 9165 O O . ARG A 1 1181 ? -4.733 48.868 21.536 1.00 60.62 1181 ARG A O 1
ATOM 9172 N N . ARG A 1 1182 ? -5.209 46.930 22.558 1.00 57.72 1182 ARG A N 1
ATOM 9173 C CA . ARG A 1 1182 ? -6.504 46.723 21.866 1.00 57.72 1182 ARG A CA 1
ATOM 9174 C C . ARG A 1 1182 ? -7.557 47.771 22.237 1.00 57.72 1182 ARG A C 1
ATOM 9176 O O . ARG A 1 1182 ? -8.459 48.014 21.434 1.00 57.72 1182 ARG A O 1
ATOM 9183 N N . MET A 1 1183 ? -7.461 48.386 23.416 1.00 58.31 1183 MET A N 1
ATOM 9184 C CA . MET A 1 1183 ? -8.297 49.529 23.784 1.00 58.31 1183 MET A CA 1
ATOM 9185 C C . MET A 1 1183 ? -7.833 50.795 23.062 1.00 58.31 1183 MET A C 1
ATOM 9187 O O . MET A 1 1183 ? -8.626 51.377 22.325 1.00 58.31 1183 MET A O 1
ATOM 9191 N N . LEU A 1 1184 ? -6.550 51.158 23.163 1.00 55.62 1184 LEU A N 1
ATOM 9192 C CA . LEU A 1 1184 ? -5.984 52.335 22.488 1.00 55.62 1184 LEU A CA 1
ATOM 9193 C C . LEU A 1 1184 ? -6.195 52.336 20.963 1.00 55.62 1184 LEU A C 1
ATOM 9195 O O . LEU A 1 1184 ? -6.460 53.383 20.386 1.00 55.62 1184 LEU A O 1
ATOM 9199 N N . GLN A 1 1185 ? -6.156 51.171 20.310 1.00 57.56 1185 GLN A N 1
ATOM 9200 C CA . GLN A 1 1185 ? -6.341 51.064 18.857 1.00 57.56 1185 GLN A CA 1
ATOM 9201 C C . GLN A 1 1185 ? -7.806 51.103 18.378 1.00 57.56 1185 GLN A C 1
ATOM 9203 O O . GLN A 1 1185 ? -8.039 51.217 17.173 1.00 57.56 1185 GLN A O 1
ATOM 9208 N N . HIS A 1 1186 ? -8.806 50.911 19.250 1.00 52.69 1186 HIS A N 1
ATOM 9209 C CA . HIS A 1 1186 ? -10.201 50.673 18.815 1.00 52.69 1186 HIS A CA 1
ATOM 9210 C C . HIS A 1 1186 ? -11.285 51.408 19.632 1.00 52.69 1186 HIS A C 1
ATOM 9212 O O . HIS A 1 1186 ? -12.474 51.305 19.317 1.00 52.69 1186 HIS A O 1
ATOM 9218 N N . TRP A 1 1187 ? -10.900 52.110 20.697 1.00 62.94 1187 TRP A N 1
ATOM 9219 C CA . TRP A 1 1187 ? -11.773 52.819 21.640 1.00 62.94 1187 TRP A CA 1
ATOM 9220 C C . TRP A 1 1187 ? -11.356 54.308 21.650 1.00 62.94 1187 TRP A C 1
ATOM 9222 O O . TRP A 1 1187 ? -10.397 54.663 20.965 1.00 62.94 1187 TRP A O 1
ATOM 9232 N N . PRO A 1 1188 ? -12.068 55.222 22.338 1.00 67.69 1188 PRO A N 1
ATOM 9233 C CA . PRO A 1 1188 ? -11.604 56.605 22.477 1.00 67.69 1188 PRO A CA 1
ATOM 9234 C C . PRO A 1 1188 ? -10.189 56.646 23.076 1.00 67.69 1188 PRO A C 1
ATOM 9236 O O . PRO A 1 1188 ? -9.924 55.954 24.065 1.00 67.69 1188 PRO A O 1
ATOM 9239 N N . VAL A 1 1189 ? -9.289 57.423 22.467 1.00 64.25 1189 VAL A N 1
ATOM 9240 C CA . VAL A 1 1189 ? -7.862 57.478 22.839 1.00 64.25 1189 VAL A CA 1
ATOM 9241 C C . VAL A 1 1189 ? -7.710 57.878 24.304 1.00 64.25 1189 VAL A C 1
ATOM 9243 O O . VAL A 1 1189 ? -6.919 57.286 25.026 1.00 64.25 1189 VAL A O 1
ATOM 9246 N N . GLU A 1 1190 ? -8.555 58.787 24.780 1.00 70.19 1190 GLU A N 1
ATOM 9247 C CA . GLU A 1 1190 ? -8.586 59.306 26.147 1.00 70.19 1190 GLU A CA 1
ATOM 9248 C C . GLU A 1 1190 ? -8.833 58.201 27.184 1.00 70.19 1190 GLU A C 1
ATOM 9250 O O . GLU A 1 1190 ? -8.266 58.228 28.276 1.00 70.19 1190 GLU A O 1
ATOM 9255 N N . LEU A 1 1191 ? -9.662 57.207 26.842 1.00 68.12 1191 LEU A N 1
ATOM 9256 C CA . LEU A 1 1191 ? -9.919 56.049 27.696 1.00 68.12 1191 LEU A CA 1
ATOM 9257 C C . LEU A 1 1191 ? -8.697 55.131 27.729 1.00 68.12 1191 LEU A C 1
ATOM 9259 O O . LEU A 1 1191 ? -8.246 54.734 28.798 1.00 68.12 1191 LEU A O 1
ATOM 9263 N N . GLY A 1 1192 ? -8.154 54.810 26.556 1.00 72.94 1192 GLY A N 1
ATOM 9264 C CA . GLY A 1 1192 ? -6.966 53.973 26.436 1.00 72.94 1192 GLY A CA 1
ATOM 9265 C C . GLY A 1 1192 ? -5.742 54.573 27.141 1.00 72.94 1192 GLY A C 1
ATOM 9266 O O . GLY A 1 1192 ? -5.028 53.866 27.851 1.00 72.94 1192 GLY A O 1
ATOM 9267 N N . GLU A 1 1193 ? -5.545 55.887 27.023 1.00 76.75 1193 GLU A N 1
ATOM 9268 C CA . GLU A 1 1193 ? -4.491 56.612 27.729 1.00 76.75 1193 GLU A CA 1
ATOM 9269 C C . GLU A 1 1193 ? -4.741 56.657 29.234 1.00 76.75 1193 GLU A C 1
ATOM 9271 O O . GLU A 1 1193 ? -3.798 56.465 29.994 1.00 76.75 1193 GLU A O 1
ATOM 9276 N N . HIS A 1 1194 ? -5.984 56.843 29.694 1.00 79.31 1194 HIS A N 1
ATOM 9277 C CA . HIS A 1 1194 ? -6.300 56.791 31.125 1.00 79.31 1194 HIS A CA 1
ATOM 9278 C C . HIS A 1 1194 ? -5.854 55.463 31.761 1.00 79.31 1194 HIS A C 1
ATOM 9280 O O . HIS A 1 1194 ? -5.201 55.466 32.807 1.00 79.31 1194 HIS A O 1
ATOM 9286 N N . TRP A 1 1195 ? -6.121 54.337 31.092 1.00 72.88 1195 TRP A N 1
ATOM 9287 C CA . TRP A 1 1195 ? -5.685 53.011 31.539 1.00 72.88 1195 TRP A CA 1
ATOM 9288 C C . TRP A 1 1195 ? -4.179 52.805 31.476 1.00 72.88 1195 TRP A C 1
ATOM 9290 O O . TRP A 1 1195 ? -3.604 52.228 32.400 1.00 72.88 1195 TRP A O 1
ATOM 9300 N N . LEU A 1 1196 ? -3.528 53.292 30.418 1.00 76.12 1196 LEU A N 1
ATOM 9301 C CA . LEU A 1 1196 ? -2.079 53.190 30.283 1.00 76.12 1196 LEU A CA 1
ATOM 9302 C C . LEU A 1 1196 ? -1.372 54.010 31.374 1.00 76.12 1196 LEU A C 1
ATOM 9304 O O . LEU A 1 1196 ? -0.482 53.499 32.048 1.00 76.12 1196 LEU A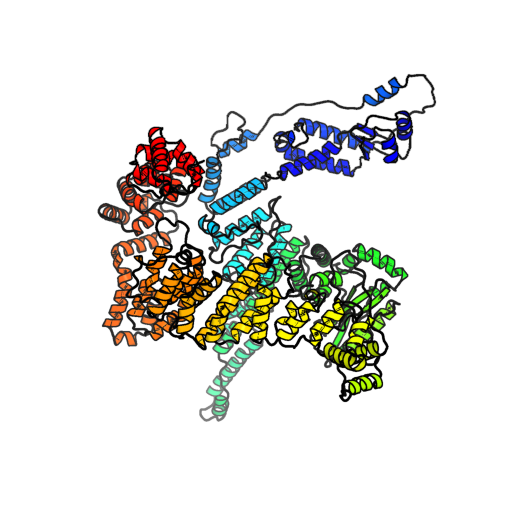 O 1
ATOM 9308 N N . ARG A 1 1197 ? -1.854 55.231 31.646 1.00 82.44 1197 ARG A N 1
ATOM 9309 C CA . ARG A 1 1197 ? -1.396 56.074 32.763 1.00 82.44 1197 ARG A CA 1
ATOM 9310 C C . ARG A 1 1197 ? -1.603 55.394 34.116 1.00 82.44 1197 ARG A C 1
ATOM 9312 O O . ARG A 1 1197 ? -0.694 55.423 34.938 1.00 82.44 1197 ARG A O 1
ATOM 9319 N N . ARG A 1 1198 ? -2.756 54.753 34.355 1.00 78.19 1198 ARG A N 1
ATOM 9320 C CA . ARG A 1 1198 ? -2.996 53.988 35.593 1.00 78.19 1198 ARG A CA 1
ATOM 9321 C C . ARG A 1 1198 ? -2.069 52.783 35.736 1.00 78.19 1198 ARG A C 1
ATOM 9323 O O . ARG A 1 1198 ? -1.554 52.568 36.825 1.00 78.19 1198 ARG A O 1
ATOM 9330 N N . SER A 1 1199 ? -1.821 52.051 34.653 1.00 74.06 1199 SER A N 1
ATOM 9331 C CA . SER A 1 1199 ? -0.922 50.888 34.642 1.00 74.06 1199 SER A CA 1
ATOM 9332 C C . SER A 1 1199 ? 0.524 51.292 34.960 1.00 74.06 1199 SER A C 1
ATOM 9334 O O . SER A 1 1199 ? 1.163 50.682 35.812 1.00 74.06 1199 SER A O 1
ATOM 9336 N N . LEU A 1 1200 ? 0.999 52.388 34.360 1.00 78.75 1200 LEU A N 1
ATOM 9337 C CA . LEU A 1 1200 ? 2.313 52.975 34.639 1.00 78.75 1200 LEU A CA 1
ATOM 9338 C C . LEU A 1 1200 ? 2.428 53.513 36.080 1.00 78.75 1200 LEU A C 1
ATOM 9340 O O . LEU A 1 1200 ? 3.454 53.319 36.727 1.00 78.75 1200 LEU A O 1
ATOM 9344 N N . GLN A 1 1201 ? 1.367 54.129 36.619 1.00 80.12 1201 GLN A N 1
ATOM 9345 C CA . GLN A 1 1201 ? 1.324 54.619 38.008 1.00 80.12 1201 GLN A CA 1
ATOM 9346 C C . GLN A 1 1201 ? 1.385 53.509 39.068 1.00 80.12 1201 GLN A C 1
ATOM 9348 O O . GLN A 1 1201 ? 1.841 53.773 40.177 1.00 80.12 1201 GLN A O 1
ATOM 9353 N N . VAL A 1 1202 ? 0.926 52.292 38.756 1.00 73.94 1202 VAL A N 1
ATOM 9354 C CA . VAL A 1 1202 ? 1.048 51.125 39.654 1.00 73.94 1202 VAL A CA 1
ATOM 9355 C C . VAL A 1 1202 ? 2.309 50.293 39.389 1.00 73.94 1202 VAL A C 1
ATOM 9357 O O . VAL A 1 1202 ? 2.452 49.217 39.960 1.00 73.94 1202 VAL A O 1
ATOM 9360 N N . GLY A 1 1203 ? 3.221 50.778 38.537 1.00 74.25 1203 GLY A N 1
ATOM 9361 C CA . GLY A 1 1203 ? 4.491 50.113 38.236 1.00 74.25 1203 GLY A CA 1
ATOM 9362 C C . GLY A 1 1203 ? 4.367 48.863 37.361 1.00 74.25 1203 GLY A C 1
ATOM 9363 O O . GLY A 1 1203 ? 5.243 48.007 37.419 1.00 74.25 1203 GLY A O 1
ATOM 9364 N N . ASN A 1 1204 ? 3.296 48.722 36.572 1.00 72.12 1204 ASN A N 1
ATOM 9365 C CA . ASN A 1 1204 ? 3.123 47.562 35.699 1.00 72.12 1204 ASN A CA 1
ATOM 9366 C C . ASN A 1 1204 ? 4.074 47.638 34.488 1.00 72.12 1204 ASN A C 1
ATOM 9368 O O . ASN A 1 1204 ? 3.905 48.494 33.617 1.00 72.12 1204 ASN A O 1
ATOM 9372 N N . THR A 1 1205 ? 5.049 46.730 34.441 1.00 65.81 1205 THR A N 1
ATOM 9373 C CA . THR A 1 1205 ? 6.048 46.610 33.369 1.00 65.81 1205 THR A CA 1
ATOM 9374 C C . THR A 1 1205 ? 5.607 45.708 32.212 1.00 65.81 1205 THR A C 1
ATOM 9376 O O . THR A 1 1205 ? 6.182 45.813 31.133 1.00 65.81 1205 THR A O 1
ATOM 9379 N N . ASP A 1 1206 ? 4.534 44.919 32.368 1.00 63.38 1206 ASP A N 1
ATOM 9380 C CA . ASP A 1 1206 ? 3.956 44.019 31.348 1.00 63.38 1206 ASP A CA 1
ATOM 9381 C C . ASP A 1 1206 ? 3.177 44.799 30.258 1.00 63.38 1206 ASP A C 1
ATOM 9383 O O . ASP A 1 1206 ? 2.074 44.421 29.844 1.00 63.38 1206 ASP A O 1
ATOM 9387 N N . LEU A 1 1207 ? 3.717 45.946 29.834 1.00 65.69 1207 LEU A N 1
ATOM 9388 C CA . LEU A 1 1207 ? 3.209 46.849 28.792 1.00 65.69 1207 LEU A CA 1
ATOM 9389 C C . LEU A 1 1207 ? 4.022 46.749 27.486 1.00 65.69 1207 LEU A C 1
ATOM 9391 O O . LEU A 1 1207 ? 3.691 47.407 26.494 1.00 65.69 1207 LEU A O 1
ATOM 9395 N N . VAL A 1 1208 ? 5.079 45.937 27.494 1.00 64.50 1208 VAL A N 1
ATOM 9396 C CA . VAL A 1 1208 ? 6.099 45.844 26.450 1.00 64.50 1208 VAL A CA 1
ATOM 9397 C C . VAL A 1 1208 ? 5.968 44.486 25.752 1.00 64.50 1208 VAL A C 1
ATOM 9399 O O . VAL A 1 1208 ? 6.236 43.449 26.339 1.00 64.50 1208 VAL A O 1
ATOM 9402 N N . ASP A 1 1209 ? 5.426 44.501 24.533 1.00 62.00 1209 ASP A N 1
ATOM 9403 C CA . ASP A 1 1209 ? 4.962 43.320 23.781 1.00 62.00 1209 ASP A CA 1
ATOM 9404 C C . ASP A 1 1209 ? 4.811 43.745 22.300 1.00 62.00 1209 ASP A C 1
ATOM 9406 O O . ASP A 1 1209 ? 4.271 44.832 22.060 1.00 62.00 1209 ASP A O 1
ATOM 9410 N N . ASP A 1 1210 ? 5.289 42.950 21.328 1.00 52.56 1210 ASP A N 1
ATOM 9411 C CA . ASP A 1 1210 ? 5.636 43.337 19.932 1.00 52.56 1210 ASP A CA 1
ATOM 9412 C C . ASP A 1 1210 ? 4.710 44.384 19.278 1.00 52.56 1210 ASP A C 1
ATOM 9414 O O . ASP A 1 1210 ? 3.678 44.072 18.667 1.00 52.56 1210 ASP A O 1
ATOM 9418 N N . GLY A 1 1211 ? 5.062 45.661 19.443 1.00 59.94 1211 GLY A N 1
ATOM 9419 C CA . GLY A 1 1211 ? 4.246 46.846 19.176 1.00 59.94 1211 GLY A CA 1
ATOM 9420 C C . GLY A 1 1211 ? 4.505 47.506 17.817 1.00 59.94 1211 GLY A C 1
ATOM 9421 O O . GLY A 1 1211 ? 5.590 47.374 17.259 1.00 59.94 1211 GLY A O 1
ATOM 9422 N N . PRO A 1 1212 ? 3.543 48.271 17.262 1.00 67.25 1212 PRO A N 1
ATOM 9423 C CA . PRO A 1 1212 ? 3.866 49.219 16.202 1.00 67.25 1212 PRO A CA 1
ATOM 9424 C C . PRO A 1 1212 ? 4.710 50.375 16.771 1.00 67.25 1212 PRO A C 1
ATOM 9426 O O . PRO A 1 1212 ? 4.714 50.623 17.980 1.00 67.25 1212 PRO A O 1
ATOM 9429 N N . ILE A 1 1213 ? 5.398 51.114 15.902 1.00 72.88 1213 ILE A N 1
ATOM 9430 C CA . ILE A 1 1213 ? 6.349 52.172 16.284 1.00 72.88 1213 ILE A CA 1
ATOM 9431 C C . ILE A 1 1213 ? 5.699 53.229 17.197 1.00 72.88 1213 ILE A C 1
ATOM 9433 O O . ILE A 1 1213 ? 6.296 53.649 18.190 1.00 72.88 1213 ILE A O 1
ATOM 9437 N N . GLU A 1 1214 ? 4.450 53.606 16.923 1.00 76.00 1214 GLU A N 1
ATOM 9438 C CA . GLU A 1 1214 ? 3.698 54.611 17.680 1.00 76.00 1214 GLU A CA 1
ATOM 9439 C C . GLU A 1 1214 ? 3.367 54.147 19.109 1.00 76.00 1214 GLU A C 1
ATOM 9441 O O . GLU A 1 1214 ? 3.261 54.976 20.015 1.00 76.00 1214 GLU A O 1
ATOM 9446 N N . TRP A 1 1215 ? 3.239 52.831 19.343 1.00 77.88 1215 TRP A N 1
ATOM 9447 C CA . TRP A 1 1215 ? 3.033 52.276 20.688 1.00 77.88 1215 TRP A CA 1
ATOM 9448 C C . TRP A 1 1215 ? 4.252 52.534 21.566 1.00 77.88 1215 TRP A C 1
ATOM 9450 O O . TRP A 1 1215 ? 4.117 53.110 22.643 1.00 77.88 1215 TRP A O 1
ATOM 9460 N N . TYR A 1 1216 ? 5.444 52.172 21.084 1.00 76.56 1216 TYR A N 1
ATOM 9461 C CA . TYR A 1 1216 ? 6.685 52.370 21.831 1.00 76.56 1216 TYR A CA 1
ATOM 9462 C C . TYR A 1 1216 ? 6.999 53.854 22.041 1.00 76.56 1216 TYR A C 1
ATOM 9464 O O . TYR A 1 1216 ? 7.430 54.228 23.128 1.00 76.56 1216 TYR A O 1
ATOM 9472 N N . GLN A 1 1217 ? 6.702 54.717 21.063 1.00 81.25 1217 GLN A N 1
ATOM 9473 C CA . GLN A 1 1217 ? 6.828 56.171 21.221 1.00 81.25 1217 GLN A CA 1
ATOM 9474 C C . GLN A 1 1217 ? 5.886 56.725 22.300 1.00 81.25 1217 GLN A C 1
ATOM 9476 O O . GLN A 1 1217 ? 6.327 57.479 23.169 1.00 81.25 1217 GLN A O 1
ATOM 9481 N N . ARG A 1 1218 ? 4.598 56.348 22.289 1.00 82.19 1218 ARG A N 1
ATOM 9482 C CA . ARG A 1 1218 ? 3.629 56.862 23.273 1.00 82.19 1218 ARG A CA 1
ATOM 9483 C C . ARG A 1 1218 ? 3.844 56.267 24.665 1.00 82.19 1218 ARG A C 1
ATOM 9485 O O . ARG A 1 1218 ? 3.676 56.982 25.652 1.00 82.19 1218 ARG A O 1
ATOM 9492 N N . LEU A 1 1219 ? 4.267 55.003 24.751 1.00 83.25 1219 LEU A N 1
ATOM 9493 C CA . LEU A 1 1219 ? 4.672 54.356 26.000 1.00 83.25 1219 LEU A CA 1
ATOM 9494 C C . LEU A 1 1219 ? 5.916 55.031 26.593 1.00 83.25 1219 LEU A C 1
ATOM 9496 O O . LEU A 1 1219 ? 5.899 55.363 27.774 1.00 83.25 1219 LEU A O 1
ATOM 9500 N N . ALA A 1 1220 ? 6.945 55.311 25.782 1.00 81.94 1220 ALA A N 1
ATOM 9501 C CA . ALA A 1 1220 ? 8.133 56.051 26.213 1.00 81.94 1220 ALA A CA 1
ATOM 9502 C C . ALA A 1 1220 ? 7.777 57.444 26.746 1.00 81.94 1220 ALA A C 1
ATOM 9504 O O . ALA A 1 1220 ? 8.228 57.823 27.824 1.00 81.94 1220 ALA A O 1
ATOM 9505 N N . GLN A 1 1221 ? 6.922 58.182 26.031 1.00 84.75 1221 GLN A N 1
ATOM 9506 C CA . GLN A 1 1221 ? 6.490 59.516 26.446 1.00 84.75 1221 GLN A CA 1
ATOM 9507 C C . GLN A 1 1221 ? 5.716 59.484 27.774 1.00 84.75 1221 GLN A C 1
ATOM 9509 O O . GLN A 1 1221 ? 6.018 60.256 28.680 1.00 84.75 1221 GLN A O 1
ATOM 9514 N N . LEU A 1 1222 ? 4.746 58.575 27.924 1.00 83.69 1222 LEU A N 1
ATOM 9515 C CA . LEU A 1 1222 ? 3.956 58.469 29.155 1.00 83.69 1222 LEU A CA 1
ATOM 9516 C C . LEU A 1 1222 ? 4.775 57.925 30.336 1.00 83.69 1222 LEU A C 1
ATOM 9518 O O . LEU A 1 1222 ? 4.565 58.371 31.462 1.00 83.69 1222 LEU A O 1
ATOM 9522 N N . ALA A 1 1223 ? 5.732 57.022 30.100 1.00 83.06 1223 ALA A N 1
ATOM 9523 C CA . ALA A 1 1223 ? 6.676 56.580 31.125 1.00 83.06 1223 ALA A CA 1
ATOM 9524 C C . ALA A 1 1223 ? 7.613 57.725 31.553 1.00 83.06 1223 ALA A C 1
ATOM 9526 O O . ALA A 1 1223 ? 7.823 57.930 32.745 1.00 83.06 1223 ALA A O 1
ATOM 9527 N N . ALA A 1 1224 ? 8.104 58.538 30.612 1.00 80.06 1224 ALA A N 1
ATOM 9528 C CA . ALA A 1 1224 ? 8.912 59.723 30.906 1.00 80.06 1224 ALA A CA 1
ATOM 9529 C C . ALA A 1 1224 ? 8.128 60.837 31.638 1.00 80.06 1224 ALA A C 1
ATOM 9531 O O . ALA A 1 1224 ? 8.728 61.622 32.376 1.00 80.06 1224 ALA A O 1
ATOM 9532 N N . GLU A 1 1225 ? 6.803 60.910 31.462 1.00 84.31 1225 GLU A N 1
ATOM 9533 C CA . GLU A 1 1225 ? 5.914 61.821 32.201 1.00 84.31 1225 GLU A CA 1
ATOM 9534 C C . GLU A 1 1225 ? 5.567 61.321 33.620 1.00 84.31 1225 GLU A C 1
ATOM 9536 O O . GLU A 1 1225 ? 5.349 62.149 34.505 1.00 84.31 1225 GLU A O 1
ATOM 9541 N N . LEU A 1 1226 ? 5.458 60.001 33.843 1.00 81.81 1226 LEU A N 1
ATOM 9542 C CA . LEU A 1 1226 ? 4.756 59.443 35.016 1.00 81.81 1226 LEU A CA 1
ATOM 9543 C C . LEU A 1 1226 ? 5.539 58.434 35.865 1.00 81.81 1226 LEU A C 1
ATOM 9545 O O . LEU A 1 1226 ? 5.133 58.190 37.002 1.00 81.81 1226 LEU A O 1
ATOM 9549 N N . CYS A 1 1227 ? 6.610 57.831 35.350 1.00 83.12 1227 CYS A N 1
ATOM 9550 C CA . CYS A 1 1227 ? 7.355 56.787 36.054 1.00 83.12 1227 CYS A CA 1
ATOM 9551 C C . CYS A 1 1227 ? 8.644 57.327 36.697 1.00 83.12 1227 CYS A C 1
ATOM 9553 O O . CYS A 1 1227 ? 9.330 58.168 36.105 1.00 83.12 1227 CYS A O 1
ATOM 9555 N N . PRO A 1 1228 ? 9.026 56.818 37.883 1.00 79.00 1228 PRO A N 1
ATOM 9556 C CA . PRO A 1 1228 ? 10.371 57.015 38.407 1.00 79.00 1228 PRO A CA 1
ATOM 9557 C C . PRO A 1 1228 ? 11.412 56.241 37.557 1.00 79.00 1228 PRO A C 1
ATOM 9559 O O . PRO A 1 1228 ? 11.041 55.337 36.796 1.00 79.00 1228 PRO A O 1
ATOM 9562 N N . PRO A 1 1229 ? 12.712 56.602 37.629 1.00 76.56 1229 PRO A N 1
ATOM 9563 C CA . PRO A 1 1229 ? 13.735 56.083 36.711 1.00 76.56 1229 PRO A CA 1
ATOM 9564 C C . PRO A 1 1229 ? 13.921 54.559 36.730 1.00 76.56 1229 PRO A C 1
ATOM 9566 O O . PRO A 1 1229 ? 14.278 53.978 35.712 1.00 76.56 1229 PRO A O 1
ATOM 9569 N N . ASP A 1 1230 ? 13.664 53.910 37.861 1.00 75.62 1230 ASP A N 1
ATOM 9570 C CA . ASP A 1 1230 ? 13.743 52.461 38.064 1.00 75.62 1230 ASP A CA 1
ATOM 9571 C C . ASP A 1 1230 ? 12.655 51.694 37.294 1.00 75.62 1230 ASP A C 1
ATOM 9573 O O . ASP A 1 1230 ? 12.964 50.744 36.575 1.00 75.62 1230 ASP A O 1
ATOM 9577 N N . VAL A 1 1231 ? 11.399 52.152 37.353 1.00 74.94 1231 VAL A N 1
ATOM 9578 C CA . VAL A 1 1231 ? 10.283 51.560 36.584 1.00 74.94 1231 VAL A CA 1
ATOM 9579 C C . VAL A 1 1231 ? 10.489 51.760 35.080 1.00 74.94 1231 VAL A C 1
ATOM 9581 O O . VAL A 1 1231 ? 10.196 50.873 34.278 1.00 74.94 1231 VAL A O 1
ATOM 9584 N N . TRP A 1 1232 ? 11.033 52.911 34.682 1.00 80.62 1232 TRP A N 1
ATOM 9585 C CA . TRP A 1 1232 ? 11.365 53.184 33.285 1.00 80.62 1232 TRP A CA 1
ATOM 9586 C C . TRP A 1 1232 ? 12.534 52.315 32.767 1.00 80.62 1232 TRP A C 1
ATOM 9588 O O . TRP A 1 1232 ? 12.461 51.813 31.644 1.00 80.62 1232 TRP A O 1
ATOM 9598 N N . LEU A 1 1233 ? 13.569 52.066 33.580 1.00 74.62 1233 LEU A N 1
ATOM 9599 C CA . LEU A 1 1233 ? 14.649 51.128 33.240 1.00 74.62 1233 LEU A CA 1
ATOM 9600 C C . LEU A 1 1233 ? 14.148 49.683 33.121 1.00 74.62 1233 LEU A C 1
ATOM 9602 O O . LEU A 1 1233 ? 14.590 48.964 32.226 1.00 74.62 1233 LEU A O 1
ATOM 9606 N N . ALA A 1 1234 ? 13.206 49.264 33.971 1.00 77.25 1234 ALA A N 1
ATOM 9607 C CA . ALA A 1 1234 ? 12.564 47.957 33.846 1.00 77.25 1234 ALA A CA 1
ATOM 9608 C C . ALA A 1 1234 ? 11.786 47.836 32.521 1.00 77.25 1234 ALA A C 1
ATOM 9610 O O . ALA A 1 1234 ? 12.009 46.891 31.773 1.00 77.25 1234 ALA A O 1
ATOM 9611 N N . LEU A 1 1235 ? 10.977 48.840 32.153 1.00 78.62 1235 LEU A N 1
ATOM 9612 C CA . LEU A 1 1235 ? 10.299 48.881 30.845 1.00 78.62 1235 LEU A CA 1
ATOM 9613 C C . LEU A 1 1235 ? 11.270 48.817 29.652 1.00 78.62 1235 LEU A C 1
ATOM 9615 O O . LEU A 1 1235 ? 10.911 48.271 28.614 1.00 78.62 1235 LEU A O 1
ATOM 9619 N N . PHE A 1 1236 ? 12.481 49.370 29.767 1.00 82.00 1236 PHE A N 1
ATOM 9620 C CA . PHE A 1 1236 ? 13.490 49.254 28.710 1.00 82.00 1236 PHE A CA 1
ATOM 9621 C C . PHE A 1 1236 ? 14.103 47.846 28.622 1.00 82.00 1236 PHE A C 1
ATOM 9623 O O . PHE A 1 1236 ? 14.333 47.360 27.517 1.00 82.00 1236 PHE A O 1
ATOM 9630 N N . ARG A 1 1237 ? 14.345 47.188 29.765 1.00 77.31 1237 ARG A N 1
ATOM 9631 C CA . ARG A 1 1237 ? 14.892 45.819 29.831 1.00 77.31 1237 ARG A CA 1
ATOM 9632 C C . ARG A 1 1237 ? 13.959 44.781 29.194 1.00 77.31 1237 ARG A C 1
ATOM 9634 O O . ARG A 1 1237 ? 14.450 43.870 28.541 1.00 77.31 1237 ARG A O 1
ATOM 9641 N N . GLU A 1 1238 ? 12.645 44.965 29.314 1.00 76.00 1238 GLU A N 1
ATOM 9642 C CA . GLU A 1 1238 ? 11.624 44.068 28.742 1.00 76.00 1238 GLU A CA 1
ATOM 9643 C C . GLU A 1 1238 ? 11.284 44.363 27.255 1.00 76.00 1238 GLU A C 1
ATOM 9645 O O . GLU A 1 1238 ? 10.255 43.920 26.747 1.00 76.00 1238 GLU A O 1
ATOM 9650 N N . MET A 1 1239 ? 12.105 45.135 26.525 1.00 81.31 1239 MET A N 1
ATOM 9651 C CA . MET A 1 1239 ? 11.886 45.406 25.091 1.00 81.31 1239 MET A CA 1
ATOM 9652 C C . MET A 1 1239 ? 12.198 44.164 24.230 1.00 81.31 1239 MET A C 1
ATOM 9654 O O . MET A 1 1239 ? 13.337 43.699 24.250 1.00 81.31 1239 MET A O 1
ATOM 9658 N N . PRO A 1 1240 ? 11.240 43.644 23.431 1.00 65.44 1240 PRO A N 1
ATOM 9659 C CA . PRO A 1 1240 ? 11.381 42.344 22.767 1.00 65.44 1240 PRO A CA 1
ATOM 9660 C C . PRO A 1 1240 ? 12.357 42.341 21.583 1.00 65.44 1240 PRO A C 1
ATOM 9662 O O . PRO A 1 1240 ? 12.923 41.296 21.265 1.00 65.44 1240 PRO A O 1
ATOM 9665 N N . ASP A 1 1241 ? 12.587 43.490 20.937 1.00 71.88 1241 ASP A N 1
ATOM 9666 C CA . ASP A 1 1241 ? 13.552 43.618 19.846 1.00 71.88 1241 ASP A CA 1
ATOM 9667 C C . ASP A 1 1241 ? 14.334 44.948 19.868 1.00 71.88 1241 ASP A C 1
ATOM 9669 O O . ASP A 1 1241 ? 13.970 45.938 20.518 1.00 71.88 1241 ASP A O 1
ATOM 9673 N N . ALA A 1 1242 ? 15.438 44.969 19.116 1.00 70.62 1242 ALA A N 1
ATOM 9674 C CA . ALA A 1 1242 ? 16.322 46.124 19.000 1.00 70.62 1242 ALA A CA 1
ATOM 9675 C C . ALA A 1 1242 ? 15.662 47.340 18.311 1.00 70.62 1242 ALA A C 1
ATOM 9677 O O . ALA A 1 1242 ? 16.116 48.474 18.490 1.00 70.62 1242 ALA A O 1
ATOM 9678 N N . LEU A 1 1243 ? 14.592 47.141 17.531 1.00 71.69 1243 LEU A N 1
ATOM 9679 C CA . LEU A 1 1243 ? 13.873 48.223 16.861 1.00 71.69 1243 LEU A CA 1
ATOM 9680 C C . LEU A 1 1243 ? 12.988 48.971 17.869 1.00 71.69 1243 LEU A C 1
ATOM 9682 O O . LEU A 1 1243 ? 13.104 50.193 17.981 1.00 71.69 1243 LEU A O 1
ATOM 9686 N N . GLY A 1 1244 ? 12.181 48.248 18.650 1.00 74.56 1244 GLY A N 1
ATOM 9687 C CA . GLY A 1 1244 ? 11.391 48.764 19.766 1.00 74.56 1244 GLY A CA 1
ATOM 9688 C C . GLY A 1 1244 ? 12.267 49.455 20.808 1.00 74.56 1244 GLY A C 1
ATOM 9689 O O . GLY A 1 1244 ? 11.993 50.604 21.164 1.00 74.56 1244 GLY A O 1
ATOM 9690 N N . ALA A 1 1245 ? 13.386 48.831 21.193 1.00 78.62 1245 ALA A N 1
ATOM 9691 C CA . ALA A 1 1245 ? 14.384 49.431 22.079 1.00 78.62 1245 ALA A CA 1
ATOM 9692 C C . ALA A 1 1245 ? 14.949 50.755 21.516 1.00 78.62 1245 ALA A C 1
ATOM 9694 O O . ALA A 1 1245 ? 14.947 51.775 22.211 1.00 78.62 1245 ALA A O 1
ATOM 9695 N N . SER A 1 1246 ? 15.369 50.792 20.242 1.00 77.56 1246 SER A N 1
ATOM 9696 C CA . SER A 1 1246 ? 15.899 52.016 19.613 1.00 77.56 1246 SER A CA 1
ATOM 9697 C C . SER A 1 1246 ? 14.845 53.126 19.508 1.00 77.56 1246 SER A C 1
ATOM 9699 O O . SER A 1 1246 ? 15.150 54.300 19.732 1.00 77.56 1246 SER A O 1
ATOM 9701 N N . ILE A 1 1247 ? 13.591 52.780 19.204 1.00 76.88 1247 ILE A N 1
ATOM 9702 C CA . ILE A 1 1247 ? 12.468 53.728 19.142 1.00 76.88 1247 ILE A CA 1
ATOM 9703 C C . ILE A 1 1247 ? 12.169 54.307 20.529 1.00 76.88 1247 ILE A C 1
ATOM 9705 O O . ILE A 1 1247 ? 12.038 55.526 20.663 1.00 76.88 1247 ILE A O 1
ATOM 9709 N N . PHE A 1 1248 ? 12.107 53.453 21.553 1.00 80.81 1248 PHE A N 1
ATOM 9710 C CA . PHE A 1 1248 ? 11.872 53.851 22.938 1.00 80.81 1248 PHE A CA 1
ATOM 9711 C C . PHE A 1 1248 ? 12.977 54.790 23.439 1.00 80.81 1248 PHE A C 1
ATOM 9713 O O . PHE A 1 1248 ? 12.674 55.846 23.987 1.00 80.81 1248 PHE A O 1
ATOM 9720 N N . VAL A 1 1249 ? 14.252 54.486 23.156 1.00 80.25 1249 VAL A N 1
ATOM 9721 C CA . VAL A 1 1249 ? 15.402 55.334 23.530 1.00 80.25 1249 VAL A CA 1
ATOM 9722 C C . VAL A 1 1249 ? 15.413 56.675 22.791 1.00 80.25 1249 VAL A C 1
ATOM 9724 O O . VAL A 1 1249 ? 15.728 57.707 23.385 1.00 80.25 1249 VAL A O 1
ATOM 9727 N N . ARG A 1 1250 ? 15.040 56.704 21.504 1.00 80.19 1250 ARG A N 1
ATOM 9728 C CA . ARG A 1 1250 ? 14.961 57.949 20.713 1.00 80.19 1250 ARG A CA 1
ATOM 9729 C C . ARG A 1 1250 ? 13.876 58.911 21.200 1.00 80.19 1250 ARG A C 1
ATOM 9731 O O . ARG A 1 1250 ? 14.006 60.109 20.959 1.00 80.19 1250 ARG A O 1
ATOM 9738 N N . ALA A 1 1251 ? 12.837 58.410 21.867 1.00 75.81 1251 ALA A N 1
ATOM 9739 C CA . ALA A 1 1251 ? 11.739 59.212 22.409 1.00 75.81 1251 ALA A CA 1
ATOM 9740 C C . ALA A 1 1251 ? 12.064 59.896 23.757 1.00 75.81 1251 ALA A C 1
ATOM 9742 O O . ALA A 1 1251 ? 11.243 60.656 24.269 1.00 75.81 1251 ALA A O 1
ATOM 9743 N N . LEU A 1 1252 ? 13.247 59.654 24.330 1.00 78.25 1252 LEU A N 1
ATOM 9744 C CA . LEU A 1 1252 ? 13.673 60.211 25.617 1.00 78.25 1252 LEU A CA 1
ATOM 9745 C C . LEU A 1 1252 ? 14.385 61.558 25.465 1.00 78.25 1252 LEU A C 1
ATOM 9747 O O . LEU A 1 1252 ? 15.014 61.850 24.444 1.00 78.25 1252 LEU A O 1
ATOM 9751 N N . ASP A 1 1253 ? 14.374 62.358 26.528 1.00 82.06 1253 ASP A N 1
ATOM 9752 C CA . ASP A 1 1253 ? 15.240 63.532 26.655 1.00 82.06 1253 ASP A CA 1
ATOM 9753 C C . ASP A 1 1253 ? 16.743 63.164 26.713 1.00 82.06 1253 ASP A C 1
ATOM 9755 O O . ASP A 1 1253 ? 17.140 61.995 26.636 1.00 82.06 1253 ASP A O 1
ATOM 9759 N N . ALA A 1 1254 ? 17.600 64.188 26.729 1.00 78.94 1254 ALA A N 1
ATOM 9760 C CA . ALA A 1 1254 ? 19.051 64.014 26.712 1.00 78.94 1254 ALA A CA 1
ATOM 9761 C C . ALA A 1 1254 ? 19.580 63.436 28.035 1.00 78.94 1254 ALA A C 1
ATOM 9763 O O . ALA A 1 1254 ? 20.409 62.526 28.012 1.00 78.94 1254 ALA A O 1
ATOM 9764 N N . ASP A 1 1255 ? 19.057 63.909 29.167 1.00 77.06 1255 ASP A N 1
ATOM 9765 C CA . ASP A 1 1255 ? 19.531 63.548 30.505 1.00 77.06 1255 ASP A CA 1
ATOM 9766 C C . ASP A 1 1255 ? 19.261 62.064 30.806 1.00 77.06 1255 ASP A C 1
ATOM 9768 O O . ASP A 1 1255 ? 20.131 61.352 31.312 1.00 77.06 1255 ASP A O 1
ATOM 9772 N N . ARG A 1 1256 ? 18.089 61.547 30.412 1.00 78.19 1256 ARG A N 1
ATOM 9773 C CA . ARG A 1 1256 ? 17.740 60.123 30.557 1.00 78.19 1256 ARG A CA 1
ATOM 9774 C C . ARG A 1 1256 ? 18.514 59.218 29.602 1.00 78.19 1256 ARG A C 1
ATOM 9776 O O . ARG A 1 1256 ? 18.882 58.109 29.988 1.00 78.19 1256 ARG A O 1
ATOM 9783 N N . ARG A 1 1257 ? 18.828 59.684 28.387 1.00 81.19 1257 ARG A N 1
ATOM 9784 C CA . ARG A 1 1257 ? 19.746 58.970 27.477 1.00 81.19 1257 ARG A CA 1
ATOM 9785 C C . ARG A 1 1257 ? 21.160 58.896 28.043 1.00 81.19 1257 ARG A C 1
ATOM 9787 O O . ARG A 1 1257 ? 21.782 57.839 27.962 1.00 81.19 1257 ARG A O 1
ATOM 9794 N N . GLN A 1 1258 ? 21.643 59.973 28.662 1.00 80.06 1258 GLN A N 1
ATOM 9795 C CA . GLN A 1 1258 ? 22.927 59.960 29.353 1.00 80.06 1258 GLN A CA 1
ATOM 9796 C C . GLN A 1 1258 ? 22.909 58.997 30.550 1.00 80.06 1258 GLN A C 1
ATOM 9798 O O . GLN A 1 1258 ? 23.830 58.197 30.679 1.00 80.06 1258 GLN A O 1
ATOM 9803 N N . ALA A 1 1259 ? 21.847 58.983 31.363 1.00 75.94 1259 ALA A N 1
ATOM 9804 C CA . ALA A 1 1259 ? 21.712 58.038 32.475 1.00 75.94 1259 ALA A CA 1
ATOM 9805 C C . ALA A 1 1259 ? 21.748 56.563 32.019 1.00 75.94 1259 ALA A C 1
ATOM 9807 O O . ALA A 1 1259 ? 22.423 55.748 32.645 1.00 75.94 1259 ALA A O 1
ATOM 9808 N N . LEU A 1 1260 ? 21.089 56.226 30.902 1.00 73.50 1260 LEU A N 1
ATOM 9809 C CA . LEU A 1 1260 ? 21.150 54.888 30.293 1.00 73.50 1260 LEU A CA 1
ATOM 9810 C C . LEU A 1 1260 ? 22.579 54.531 29.845 1.00 73.50 1260 LEU A C 1
ATOM 9812 O O . LEU A 1 1260 ? 23.068 53.435 30.118 1.00 73.50 1260 LEU A O 1
ATOM 9816 N N . SER A 1 1261 ? 23.270 55.482 29.208 1.00 75.75 1261 SER A N 1
ATOM 9817 C CA . SER A 1 1261 ? 24.653 55.310 28.750 1.00 75.75 1261 SER A CA 1
ATOM 9818 C C . SER A 1 1261 ? 25.653 55.183 29.906 1.00 75.75 1261 SER A C 1
ATOM 9820 O O . SER A 1 1261 ? 26.620 54.433 29.796 1.00 75.75 1261 SER A O 1
ATOM 9822 N N . GLU A 1 1262 ? 25.436 55.891 31.018 1.00 77.88 1262 GLU A N 1
ATOM 9823 C CA . GLU A 1 1262 ? 26.254 55.771 32.228 1.00 77.88 1262 GLU A CA 1
ATOM 9824 C C . GLU A 1 1262 ? 25.995 54.461 32.982 1.00 77.88 1262 GLU A C 1
ATOM 9826 O O . GLU A 1 1262 ? 26.926 53.922 33.578 1.00 77.88 1262 GLU A O 1
ATOM 9831 N N . LEU A 1 1263 ? 24.769 53.927 32.944 1.00 68.44 1263 LEU A N 1
ATOM 9832 C CA . LEU A 1 1263 ? 24.444 52.621 33.521 1.00 68.44 1263 LEU A CA 1
ATOM 9833 C C . LEU A 1 1263 ? 25.149 51.495 32.747 1.00 68.44 1263 LEU A C 1
ATOM 9835 O O . LEU A 1 1263 ? 25.878 50.705 33.344 1.00 68.44 1263 LEU A O 1
ATOM 9839 N N . ALA A 1 1264 ? 25.023 51.498 31.414 1.00 64.56 1264 ALA A N 1
ATOM 9840 C CA . ALA A 1 1264 ? 25.684 50.541 30.522 1.00 64.56 1264 ALA A CA 1
ATOM 9841 C C . ALA A 1 1264 ? 27.224 50.567 30.629 1.00 64.56 1264 ALA A C 1
ATOM 9843 O O . ALA A 1 1264 ? 27.882 49.552 30.415 1.00 64.56 1264 ALA A O 1
ATOM 9844 N N . ALA A 1 1265 ? 27.806 51.717 30.988 1.00 71.62 1265 ALA A N 1
ATOM 9845 C CA . ALA A 1 1265 ? 29.244 51.863 31.212 1.00 71.62 1265 ALA A CA 1
ATOM 9846 C C . ALA A 1 1265 ? 29.723 51.382 32.598 1.00 71.62 1265 ALA A C 1
ATOM 9848 O O . ALA A 1 1265 ? 30.924 51.176 32.776 1.00 71.62 1265 ALA A O 1
ATOM 9849 N N . ARG A 1 1266 ? 28.826 51.243 33.587 1.00 71.19 1266 ARG A N 1
ATOM 9850 C CA . ARG A 1 1266 ? 29.178 50.860 34.969 1.00 71.19 1266 ARG A CA 1
ATOM 9851 C C . ARG A 1 1266 ? 29.047 49.365 35.235 1.00 71.19 1266 ARG A C 1
ATOM 9853 O O . ARG A 1 1266 ? 29.880 48.839 35.966 1.00 71.19 1266 ARG A O 1
ATOM 9860 N N . ASP A 1 1267 ? 28.051 48.702 34.648 1.00 58.66 1267 ASP A N 1
ATOM 9861 C CA . ASP A 1 1267 ? 27.878 47.251 34.774 1.00 58.66 1267 ASP A CA 1
ATOM 9862 C C . ASP A 1 1267 ? 27.432 46.625 33.432 1.00 58.66 1267 ASP A C 1
ATOM 9864 O O . ASP A 1 1267 ? 26.244 46.636 33.095 1.00 58.66 1267 ASP A O 1
ATOM 9868 N N . PRO A 1 1268 ? 28.382 46.124 32.616 1.00 57.31 1268 PRO A N 1
ATOM 9869 C CA . PRO A 1 1268 ? 28.102 45.651 31.261 1.00 57.31 1268 PRO A CA 1
ATOM 9870 C C . PRO A 1 1268 ? 27.432 44.270 31.199 1.00 57.31 1268 PRO A C 1
ATOM 9872 O O . PRO A 1 1268 ? 27.081 43.840 30.099 1.00 57.31 1268 PRO A O 1
ATOM 9875 N N . ASP A 1 1269 ? 27.263 43.578 32.331 1.00 53.03 1269 ASP A N 1
ATOM 9876 C CA . ASP A 1 1269 ? 26.574 42.284 32.391 1.00 53.03 1269 ASP A CA 1
ATOM 9877 C C . ASP A 1 1269 ? 25.133 42.428 32.959 1.00 53.03 1269 ASP A C 1
ATOM 9879 O O . ASP A 1 1269 ? 24.279 41.586 32.683 1.00 53.03 1269 ASP A O 1
ATOM 9883 N N . GLU A 1 1270 ? 24.803 43.536 33.646 1.00 49.19 1270 GLU A N 1
ATOM 9884 C CA . GLU A 1 1270 ? 23.428 43.909 34.058 1.00 49.19 1270 GLU A CA 1
ATOM 9885 C C . GLU A 1 1270 ? 22.579 44.594 32.956 1.00 49.19 1270 GLU A C 1
ATOM 9887 O O . GLU A 1 1270 ? 21.392 44.888 33.158 1.00 49.19 1270 GLU A O 1
ATOM 9892 N N . ALA A 1 1271 ? 23.172 44.894 31.798 1.00 52.66 1271 ALA A N 1
ATOM 9893 C CA . ALA A 1 1271 ? 22.576 45.744 30.761 1.00 52.66 1271 ALA A CA 1
ATOM 9894 C C . ALA A 1 1271 ? 21.738 44.999 29.694 1.00 52.66 1271 ALA A C 1
ATOM 9896 O O . ALA A 1 1271 ? 21.243 45.630 28.761 1.00 52.66 1271 ALA A O 1
ATOM 9897 N N . GLY A 1 1272 ? 21.562 43.679 29.820 1.00 57.53 1272 GLY A N 1
ATOM 9898 C CA . GLY A 1 1272 ? 20.944 42.841 28.782 1.00 57.53 1272 GLY A CA 1
ATOM 9899 C C . GLY A 1 1272 ? 21.944 42.397 27.698 1.00 57.53 1272 GLY A C 1
ATOM 9900 O O . GLY A 1 1272 ? 23.151 42.592 27.857 1.00 57.53 1272 GLY A O 1
ATOM 9901 N N . PRO A 1 1273 ? 21.491 41.741 26.611 1.00 47.47 1273 PRO A N 1
ATOM 9902 C CA . PRO A 1 1273 ? 22.386 41.157 25.610 1.00 47.47 1273 PRO A CA 1
ATOM 9903 C C . PRO A 1 1273 ? 23.305 42.208 24.961 1.00 47.47 1273 PRO A C 1
ATOM 9905 O O . PRO A 1 1273 ? 22.852 43.134 24.287 1.00 47.47 1273 PRO A O 1
ATOM 9908 N N . ARG A 1 1274 ? 24.622 42.016 25.151 1.00 42.91 1274 ARG A N 1
ATOM 9909 C CA . ARG A 1 1274 ? 25.726 42.939 24.800 1.00 42.91 1274 ARG A CA 1
ATOM 9910 C C . ARG A 1 1274 ? 25.666 43.578 23.412 1.00 42.91 1274 ARG A C 1
ATOM 9912 O O . ARG A 1 1274 ? 26.177 44.681 23.238 1.00 42.91 1274 ARG A O 1
ATOM 9919 N N . ASP A 1 1275 ? 25.076 42.894 22.441 1.00 51.72 1275 ASP A N 1
ATOM 9920 C CA . ASP A 1 1275 ? 25.086 43.309 21.038 1.00 51.72 1275 ASP A CA 1
ATOM 9921 C C . ASP A 1 1275 ? 24.163 44.510 20.745 1.00 51.72 1275 ASP A C 1
ATOM 9923 O O . ASP A 1 1275 ? 24.275 45.115 19.682 1.00 51.72 1275 ASP A O 1
ATOM 9927 N N . TRP A 1 1276 ? 23.253 44.873 21.663 1.00 55.75 1276 TRP A N 1
ATOM 9928 C CA . TRP A 1 1276 ? 22.206 45.880 21.408 1.00 55.75 1276 TRP A CA 1
ATOM 9929 C C . TRP A 1 1276 ? 22.587 47.310 21.828 1.00 55.75 1276 TRP A C 1
ATOM 9931 O O . TRP A 1 1276 ? 21.998 48.263 21.328 1.00 55.75 1276 TRP A O 1
ATOM 9941 N N . LEU A 1 1277 ? 23.549 47.473 22.744 1.00 46.81 1277 LEU A N 1
ATOM 9942 C CA . LEU A 1 1277 ? 23.997 48.781 23.262 1.00 46.81 1277 LEU A CA 1
ATOM 9943 C C . LEU A 1 1277 ? 25.277 49.307 22.589 1.00 46.81 1277 LEU A C 1
ATOM 9945 O O . LEU A 1 1277 ? 25.628 50.472 22.761 1.00 46.81 1277 LEU A O 1
ATOM 9949 N N . LEU A 1 1278 ? 25.978 48.456 21.835 1.00 45.38 1278 LEU A N 1
ATOM 9950 C CA . LEU A 1 1278 ? 27.181 48.810 21.069 1.00 45.38 1278 LEU A CA 1
ATOM 9951 C C . LEU A 1 1278 ? 26.881 49.229 19.615 1.00 45.38 1278 LEU A C 1
ATOM 9953 O O . LEU A 1 1278 ? 27.816 49.577 18.889 1.00 45.38 1278 LEU A O 1
ATOM 9957 N N . HIS A 1 1279 ? 25.608 49.197 19.200 1.00 42.41 1279 HIS A N 1
ATOM 9958 C CA . HIS A 1 1279 ? 25.134 49.490 17.843 1.00 42.41 1279 HIS A CA 1
ATOM 9959 C C . HIS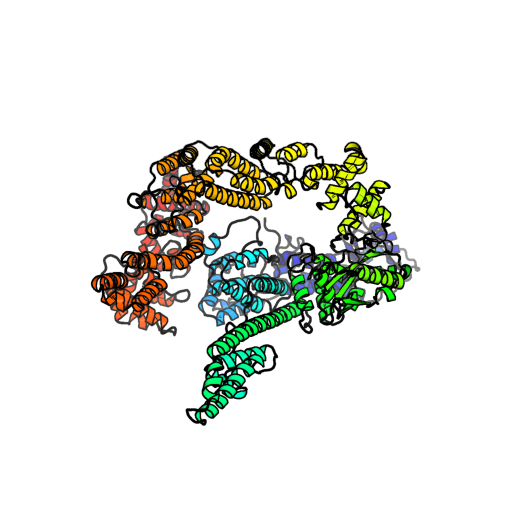 A 1 1279 ? 24.164 50.680 17.789 1.00 42.41 1279 HIS A C 1
ATOM 9961 O O . HIS A 1 1279 ? 24.244 51.415 16.776 1.00 42.41 1279 HIS A O 1
#

Sequence (1279 aa):
MPKPDRSLTELKRQVRLLLALDGRVLRLAGGIWLVRAGRVADPITLQALITAPTVARNALKACLTPDAQCEPLSRQHLAAATHALAVLQTHVDELTQTPARWLGGQRRDADWLIAQRKRVQRLSAWMGESVPAAPDATQGSSTSPKASADALCAWFDSDALPSLDPRGAALAWVCDQPPSGPLALDGVDDVAFAAALRRIVDHGPNAADSAIALLNDTRGWSAAALDAWWPWLAKGVAVDAIAAWPDTDGGRRAAAPPADWPLPAVRVYVKLAASLLRAPGGARLPLRPDSFARLAAARKPVLVALAAVLDQLLQSSAGAIEQTLALADTALRLDGRLTLPDHFEVQSGLAGDVEAPFAQWLGSTALVDRYLSLRRALGEPVEISLRLRQDHAALVKNQSQQQFLQSLGADDPRRAQLARRGAAADPTRTRRRLEAECVDLELRWRMAEVDRSLGQTLGRVIGTPLPRWDEAWRDAARLYLGVDINHEELKGLLCAAATGNPADWRMQLPGNVAWLQRAADKLDVDAWLAPPTHAFPWRGEVCTLTAERDPLQALRMGLPFDSCLALDAGCNRHSAIINALDANKWVVYLRDRKGRILARQLLAISDDWRLLGYRVYTSIGSSDGLIDAFHAYAREFAQACEIARADAGVPETLNGRNWYDDGTWPWRAAAGDLRPQQLAAYAAEIGIDVPPAASTGFIDEARRWWLARDGHIEALQNWCDTRPAALRNLELLQRRYGERGVLRLLGDPHRRDRYRYELNREAPLRVLLKLRPQLQQADRVGFGRDLGDNAVDAASMLSALRELLAGDGSASFDDDGFEHALLTLIPRWAESLPFAELARHLPLLARAFDGLQCGLPEDCRSCVSAAEGWLLLVLRSAWRRAAGPQRMLRLLTARHDSARLTRWLLALGAREHLSTPAPLPLFAPPQHDRKVLRAIDELVARQPQLRADPLRLAALLRHSDPATLTIDAIDWPVEAPWEALGDAICDWPALYPALRRYARRPGDVSPCSVFEAHWARQVRTAWHAALPDQVAALGDDSVAAAEIVANLGLPELIDTCRELLRRHPHRTRRQPKRAQQIREILRGCDSDGKLGGIHRDWLRLAQAESGEMEIATVITHPQVQVLADALIDSPTPPAWAAALLKHLLPGRGGRQRCLRLWQHPKLRELADLAAPQAWSASHARRMLQHWPVELGEHWLRRSLQVGNTDLVDDGPIEWYQRLAQLAAELCPPDVWLALFREMPDALGASIFVRALDADRRQALSELAARDPDEAGPRDWLLH

Foldseek 3Di:
DDDDFPVLVVLLVLLVLLCVQPADWQQALCAIKGKPPWDQPAVPQCVVRSPDNDHDLVSNCVRTDVPIDIDGDDPVSLVSNVVSLVVCVVVQVVQQPPPCVSNPNDRCHPWNSVVSVVSSVVVVVVVVDDDPRDPDPPDDDDDPPVVVVVVVVPPDDDYDDDDDDDPQPVVCVLPVHGDPDDDDPPDPDPLSVVVVVLVLVQPDDVSVVVVVVVVVVPPPDIPVVVVVCVVVVCVVPPVLQVVPDDDDPPPLAADDRDLPDDLVNLLVVLLSVLVLVPDPDDDPHPPDLVSCVNVLLHDLVSLQSSLVSLLVSLPPDQVSLLVSLLSLVSNVVSDLDHNDPPDDDQDQCLCVVAPVVLCVVLVHSSLLSLLLSLCVLVVHPSHDDPVLVVLVVQQVVVVVVVVVLVVDDPPDCVVVVVVVVDPRSDSVVSSVVSVVSSVVSVSVSSVVVSLVSSQVSLCSNLVARADPRDPLNVLLSLLLSQDPFCNVLSSQLRNCVRVPHSLVVLCVQPLNVVVLVVLVVQWQSVLLLVADKDWDDDPNFTWIKTWDRRLSVLLCQCPPQVELLHSPDRVQVSQSSLLSRHSQKTKIFTATPVRDGFKIWIWGAAPVGAIFTADITGPPPDDPCPLVVVLVSSVVSCVSTVHHHDQFHDHDSRNPTDHDDPGTHGSVLPLPVQPVVLLQVLCVLLPHGRPPDQDSLSSVLSVLLVCVVVLVLVVCPVLLDLDPSSVSSLVSCCVVQNLVRVCVSLPDLLSNLSSLCSPCLQPALQVLVVSCVVRPCCQSSLSLPSNLPHHYDPVNLVVVLVVLVPDDLAPADDPSDVLLSCLNVVLVVLLPDQLLVNLVCLLSVLSSLVSSCSRDDPVCVVSSVVSLVSNLVSNLVSCLVHNDLVSLLVQLLDDGPGPSSVLSSLLSLLQAPSRDSDRQPQQAAAAADPSQLVSLVNNCVNVVLCLQPLSSQSNNLNHHDPVPDDLVPRSYHNDDDNLSNLNSCSRPVVCVVSVVCVCVPPPPPNRPCNSVVSCVSPVVVVCVVCVVVVCVVCNLLDPVNLVSQLVVVDVVVLVVNVVSCVVCVVVCVVCVPSVVSSVVSSCVSCVVPVVSVVVVVVVCVVVVDPDDDDVVCVVPPPVNVVVLVVQLPDPAHDPVLLVVVVVQPDDSPQQVSVVVLCVPVSSVSSCLRNLLPNDALVRLVVCCSPYPVVVSVVSLLSCQQVLNLRNADPDDLVSLLVNLVSCQVHPDLVSSLSNLQSHPDLVSNVSSLVSDDPVSVVVLVVVCVPDVVVNPDNVNNVD

Radius of gyration: 42.11 Å; chains: 1; bounding box: 96×106×126 Å

Secondary structure (DSSP, 8-state):
-PPPPHHHHHHHHHHHHHHTT-SEEEEETTEEEEEES--BS-HHHHHHHHT-SS--HHHHHHTB-TT-EEEE--HHHHHHHHHHHHHHHHTHHHHHHS-GGGTTSS---HHHHHHHHHHHHHHHHHTTSPPPPPP-TTS-----HHHHHHHHHTT-----------THHHHHHHSSS--SS---STT--HHHHHHHHHHHHTT-HHHHHHHHHHHHH-TT--HHHHHHHHHHHTTTS-THHHHTSPP-S-TTS--PPPTT--HHHHHHHHHHHHHHHTSTT-------HHHHHHHHTS-THHHHHHHHHHHHHHTT-HHHHHHHHHHHHHHHHH-S-SS--SS----TTHHHHHHHHHHHHHT-HHHHHHHHHHHHHTT--SS--HHHHHHHHHHHHHHHHHHHHHHS-TT-HHHHHHHTT-----HHHHHHHHHHHHHHHHHHHHHHHHHHHHHHHHHHHTTS---S--HHHHHHHHHHHH-SSSHHHHHHHHHHHHTT-HHHHHHHSHHHHHHHHHHTTTS-HHHHHS--EEEEEETTEEEEEEE---HHHHHGGGTTTT-TT-TTT-TTTHHHHHHHH-TTEEEEEEE-TT--EEEEEEEEEBTTS-EEE-PPEESS---TTHHHHHHHHHHHHHHHTT--EESS--B--TTS-------PPPGGGSTTSS-HHHHHHHHHHTT-PPPSS--HHHHHHHHHHHHHHTT-GGGGTT---SSHHHHHHHHHHHHHH-HHHHHHHT-SHHHHHHHHHHHTTTS-HHHHHHHGGG-TTTTTTTHHHHGGGS---HHHHHHHHHHHTTS-TTSPPPTTSHHHHHHHHHHHHHHHS-HHHHHHHHHHHHHHHHHHHHHS-GGGHHHHHHHHHHHHHHHHHHHHHH--HHHHHHHHHS--S-HHHHHHHHHHHTTS-SSS---PPTTPPPPP-HHHHHHHHHHHHH-GGGGS-HHHHHHHHHHS-TTT--GGG-----SSPTHHHHHHHHT-GGGHHHHHHHTT-TT--S--HHHHHHIIIIIHHHHHHHHHHHHHHH-TT-HHHHHHHHHHT-HHHHHHHHHHHHH-HHHHTT-HHHHHHHHHHHHHTT-STTHHHHHHHHHHHHHH--S---HHHHHT-HHHHHHHHHHHT-SS--HHHHHHHHHHSPSTT-HHHHHHHHTSHHHHHHHHHHHHHH--HHHHHHHHTTS-HHHHHHHHHHHHHTT--TT-SS--HHHHHHHHHHHHHH--HHHHHHHHHT-SSHHHHHHHHHTS-HHHHHHHHHHHHH-SSSSSSGGGT--

pLDDT: mean 73.22, std 19.18, range [21.66, 98.44]